Protein 1QDP (pdb70)

Nearest PDB structures (foldseek):
  1qdp-assembly1_A  TM=9.290E-01  e=1.728E-06  Atrax robustus
  2roo-assembly1_A  TM=6.015E-01  e=1.868E-02  unclassified
  1qdp-assembly1_A  TM=9.147E-01  e=1.220E-07  Atrax robustus
  1qdp-assembly1_A  TM=1.024E+00  e=1.536E-08  Atrax robustus
  1vtx-assembly1_A  TM=6.950E-01  e=7.590E-05  Hadronyche versuta

GO terms:
  GO:0005576 extracellular region (C, EXP)

Sequence (42 aa):
CAKKRNWCGKNEDCCCPMKCIYAWYNQQGSCQTTITGLFKKCCAKKRNWCGKNEDCCCPMKCIYAWYNQQGSCQTTITGLFKKCCAKKRNWCGKNEDCCCPMKCIYAWYNQQGSCQTTITGLFKKCCAKKRNWCGKNEDCCCPMKCIYAWYNQQGSCQTTITGLFKKCCAKKRNWCGKNEDCCCPMKCIYAWYNQQGSCQTTITGLFKKCCAKKRNWCGKNEDCCCPMKCIYAWYNQQGSCQTTITGLFKKCCAKKRNWCGKNEDCCCPMKCIYAWYNQQGSCQTTITGLFKKCCAKKRNWCGKNEDCCCPMKCIYAWYNQQGSCQTTITGLFKKCCAKKRNWCGKNEDCCCPMKCIYAWYNQQGSCQTTITGLFKKCCAKKRNWCGKNEDCCCPMKCIYAWYNQQGSCQTTITGLFKKCCAKKRNWCGKNEDCCCPMKCIYAWYNQQGSCQTTITGLFKKCCAKKRNWCGKNEDCCCPMKCIYAWYNQQGSCQTTITGLFKKCCAKKRNWCGKNEDCCCPMKCIYAWYNQQGSCQTTITGLFKKCCAKKRNWCGKNEDCCCPMKCIYAWYNQQGSCQTTITGLFKKCCAKKRNWCGKNEDCCCPMKCIYAWYNQQGSCQTTITGLFKKCCAKKRNWCGKNEDCCCPMKCIYAWYNQQGSCQTTITGLFKKCCAKKRNWCGKNEDCCCPMKCIYAWYNQQGSCQTTITGLFKKCCAKKRNWCGKNEDCCCPMKCIYAWYNQQGSCQTTITGLFKKCCAKKRNWCGKNEDCCCPMKCIYAWYNQQGSCQTTITGLFKKCCAKKRNWCGKNEDCCCPMKCIYAWYNQQGSCQTTITGLFKKC

Organism: Atrax robustus (NCBI:txid6903)

InterPro domains:
  IPR008017 Delta-hexatoxin [PF05353] (1-42)
  IPR008017 Delta-hexatoxin [PS60018] (1-42)

Radius of gyration: 9.3 Å; Cα contacts (8 Å, |Δi|>4): 98; chains: 1; bounding box: 28×18×14 Å

Secondary structure (DSSP, 8-state):
---TTS--SSTTS--SS-EEE--SS-S--EEES-SSTTTS--

CATH classification: 4.10.40.10

Foldseek 3Di:
DDDFPDADQALPDDDALFGFDDDVDDGGTTRDLDPPSPVDDD

Structure (mmCIF, N/CA/C/O backbone):
data_1QDP
#
_entry.id   1QDP
#
_cell.length_a   1.000
_cell.length_b   1.000
_cell.length_c   1.000
_cell.angle_alpha   90.00
_cell.angle_beta   90.00
_cell.angle_gamma   90.00
#
_symmetry.space_group_name_H-M   'P 1'
#
loop_
_atom_site.group_PDB
_atom_site.id
_atom_site.type_symbol
_atom_site.label_atom_id
_atom_site.label_alt_id
_atom_site.label_comp_id
_atom_site.label_asym_id
_atom_site.label_entity_id
_atom_site.label_seq_id
_atom_site.pdbx_PDB_ins_code
_atom_site.Cartn_x
_atom_site.Cartn_y
_atom_site.Cartn_z
_atom_site.occupancy
_atom_site.B_iso_or_equiv
_atom_site.auth_seq_id
_atom_site.auth_comp_id
_atom_site.auth_asym_id
_atom_site.auth_atom_id
_atom_site.pdbx_PDB_model_num
ATOM 1 N N . CYS A 1 1 ? 1.283 0.037 0.494 1.00 0.00 1 CYS A N 1
ATOM 2 C CA . CYS A 1 1 ? 1.998 -0.389 -0.735 1.00 0.00 1 CYS A CA 1
ATOM 3 C C . CYS A 1 1 ? 1.009 -0.783 -1.830 1.00 0.00 1 CYS A C 1
ATOM 4 O O . CYS A 1 1 ? 0.543 -1.904 -1.891 1.00 0.00 1 CYS A O 1
ATOM 13 N N . ALA A 1 2 ? 0.710 0.170 -2.667 1.00 0.00 2 ALA A N 1
ATOM 14 C CA . ALA A 1 2 ? -0.233 -0.048 -3.799 1.00 0.00 2 ALA A CA 1
ATOM 15 C C . ALA A 1 2 ? 0.546 0.362 -5.050 1.00 0.00 2 ALA A C 1
ATOM 16 O O . ALA A 1 2 ? 1.630 0.909 -4.938 1.00 0.00 2 ALA A O 1
ATOM 23 N N . LYS A 1 3 ? -0.026 0.093 -6.194 1.00 0.00 3 LYS A N 1
ATOM 24 C CA . LYS A 1 3 ? 0.638 0.446 -7.479 1.00 0.00 3 LYS A CA 1
ATOM 25 C C . LYS A 1 3 ? -0.264 1.393 -8.274 1.00 0.00 3 LYS A C 1
ATOM 26 O O . LYS A 1 3 ? -1.478 1.357 -8.183 1.00 0.00 3 LYS A O 1
ATOM 45 N N . LYS A 1 4 ? 0.404 2.207 -9.043 1.00 0.00 4 LYS A N 1
ATOM 46 C CA . LYS A 1 4 ? -0.276 3.215 -9.904 1.00 0.00 4 LYS A CA 1
ATOM 47 C C . LYS A 1 4 ? -1.301 2.452 -10.768 1.00 0.00 4 LYS A C 1
ATOM 48 O O . LYS A 1 4 ? -0.888 1.569 -11.503 1.00 0.00 4 LYS A O 1
ATOM 67 N N . ARG A 1 5 ? -2.559 2.820 -10.648 1.00 0.00 5 ARG A N 1
ATOM 68 C CA . ARG A 1 5 ? -3.748 2.224 -11.380 1.00 0.00 5 ARG A CA 1
ATOM 69 C C . ARG A 1 5 ? -4.856 2.083 -10.334 1.00 0.00 5 ARG A C 1
ATOM 70 O O . ARG A 1 5 ? -5.981 2.463 -10.588 1.00 0.00 5 ARG A O 1
ATOM 91 N N . ASN A 1 6 ? -4.527 1.551 -9.188 1.00 0.00 6 ASN A N 1
ATOM 92 C CA . ASN A 1 6 ? -5.565 1.400 -8.105 1.00 0.00 6 ASN A CA 1
ATOM 93 C C . ASN A 1 6 ? -5.142 2.586 -7.293 1.00 0.00 6 ASN A C 1
ATOM 94 O O . ASN A 1 6 ? -3.970 2.744 -7.006 1.00 0.00 6 ASN A O 1
ATOM 105 N N . TRP A 1 7 ? -6.092 3.400 -6.932 1.00 0.00 7 TRP A N 1
ATOM 106 C CA . TRP A 1 7 ? -5.668 4.567 -6.149 1.00 0.00 7 TRP A CA 1
ATOM 107 C C . TRP A 1 7 ? -5.623 4.300 -4.664 1.00 0.00 7 TRP A C 1
ATOM 108 O O . TRP A 1 7 ? -5.971 3.246 -4.170 1.00 0.00 7 TRP A O 1
ATOM 129 N N . CYS A 1 8 ? -5.180 5.329 -4.022 1.00 0.00 8 CYS A N 1
ATOM 130 C CA . CYS A 1 8 ? -5.022 5.351 -2.551 1.00 0.00 8 CYS A CA 1
ATOM 131 C C . CYS A 1 8 ? -6.007 6.318 -1.892 1.00 0.00 8 CYS A C 1
ATOM 132 O O . CYS A 1 8 ? -6.297 6.210 -0.718 1.00 0.00 8 CYS A O 1
ATOM 139 N N . GLY A 1 9 ? -6.493 7.260 -2.653 1.00 0.00 9 GLY A N 1
ATOM 140 C CA . GLY A 1 9 ? -7.459 8.252 -2.097 1.00 0.00 9 GLY A CA 1
ATOM 141 C C . GLY A 1 9 ? -6.564 9.385 -1.595 1.00 0.00 9 GLY A C 1
ATOM 142 O O . GLY A 1 9 ? -6.656 10.534 -1.985 1.00 0.00 9 GLY A O 1
ATOM 146 N N . LYS A 1 10 ? -5.705 8.973 -0.712 1.00 0.00 10 LYS A N 1
ATOM 147 C CA . LYS A 1 10 ? -4.713 9.860 -0.056 1.00 0.00 10 LYS A CA 1
ATOM 148 C C . LYS A 1 10 ? -3.397 9.119 -0.035 1.00 0.00 10 LYS A C 1
ATOM 149 O O . LYS A 1 10 ? -3.353 7.916 -0.173 1.00 0.00 10 LYS A O 1
ATOM 168 N N . ASN A 1 11 ? -2.353 9.860 0.166 1.00 0.00 11 ASN A N 1
ATOM 169 C CA . ASN A 1 11 ? -0.989 9.254 0.205 1.00 0.00 11 ASN A CA 1
ATOM 170 C C . ASN A 1 11 ? -0.721 8.456 1.495 1.00 0.00 11 ASN A C 1
ATOM 171 O O . ASN A 1 11 ? 0.319 8.634 2.109 1.00 0.00 11 ASN A O 1
ATOM 182 N N . GLU A 1 12 ? -1.652 7.612 1.865 1.00 0.00 12 GLU A N 1
ATOM 183 C CA . GLU A 1 12 ? -1.430 6.804 3.105 1.00 0.00 12 GLU A CA 1
ATOM 184 C C . GLU A 1 12 ? -0.989 5.386 2.760 1.00 0.00 12 GLU A C 1
ATOM 185 O O . GLU A 1 12 ? -0.048 4.919 3.367 1.00 0.00 12 GLU A O 1
ATOM 197 N N . ASP A 1 13 ? -1.635 4.723 1.831 1.00 0.00 13 ASP A N 1
ATOM 198 C CA . ASP A 1 13 ? -1.196 3.320 1.498 1.00 0.00 13 ASP A CA 1
ATOM 199 C C . ASP A 1 13 ? -0.638 3.069 0.074 1.00 0.00 13 ASP A C 1
ATOM 200 O O . ASP A 1 13 ? -1.245 2.420 -0.758 1.00 0.00 13 ASP A O 1
ATOM 209 N N . CYS A 1 14 ? 0.527 3.591 -0.195 1.00 0.00 14 CYS A N 1
ATOM 210 C CA . CYS A 1 14 ? 1.152 3.390 -1.544 1.00 0.00 14 CYS A CA 1
ATOM 211 C C . CYS A 1 14 ? 2.499 2.715 -1.356 1.00 0.00 14 CYS A C 1
ATOM 212 O O . CYS A 1 14 ? 3.036 2.668 -0.266 1.00 0.00 14 CYS A O 1
ATOM 219 N N . CYS A 1 15 ? 3.003 2.184 -2.438 1.00 0.00 15 CYS A N 1
ATOM 220 C CA . CYS A 1 15 ? 4.323 1.490 -2.405 1.00 0.00 15 CYS A CA 1
ATOM 221 C C . CYS A 1 15 ? 5.238 2.531 -3.037 1.00 0.00 15 CYS A C 1
ATOM 222 O O . CYS A 1 15 ? 5.445 2.550 -4.234 1.00 0.00 15 CYS A O 1
ATOM 229 N N . CYS A 1 16 ? 5.739 3.363 -2.162 1.00 0.00 16 CYS A N 1
ATOM 230 C CA . CYS A 1 16 ? 6.653 4.480 -2.544 1.00 0.00 16 CYS A CA 1
ATOM 231 C C . CYS A 1 16 ? 7.702 4.206 -3.639 1.00 0.00 16 CYS A C 1
ATOM 232 O O . CYS A 1 16 ? 8.092 3.086 -3.886 1.00 0.00 16 CYS A O 1
ATOM 239 N N . PRO A 1 17 ? 8.132 5.268 -4.281 1.00 0.00 17 PRO A N 1
ATOM 240 C CA . PRO A 1 17 ? 7.771 6.689 -4.035 1.00 0.00 17 PRO A CA 1
ATOM 241 C C . PRO A 1 17 ? 6.640 7.190 -4.939 1.00 0.00 17 PRO A C 1
ATOM 242 O O . PRO A 1 17 ? 6.829 7.578 -6.070 1.00 0.00 17 PRO A O 1
ATOM 253 N N . MET A 1 18 ? 5.474 7.145 -4.372 1.00 0.00 18 MET A N 1
ATOM 254 C CA . MET A 1 18 ? 4.223 7.575 -5.037 1.00 0.00 18 MET A CA 1
ATOM 255 C C . MET A 1 18 ? 3.457 8.363 -4.007 1.00 0.00 18 MET A C 1
ATOM 256 O O . MET A 1 18 ? 3.577 8.105 -2.823 1.00 0.00 18 MET A O 1
ATOM 270 N N . LYS A 1 19 ? 2.700 9.282 -4.513 1.00 0.00 19 LYS A N 1
ATOM 271 C CA . LYS A 1 19 ? 1.867 10.137 -3.598 1.00 0.00 19 LYS A CA 1
ATOM 272 C C . LYS A 1 19 ? 0.444 9.968 -4.163 1.00 0.00 19 LYS A C 1
ATOM 273 O O . LYS A 1 19 ? 0.341 9.613 -5.329 1.00 0.00 19 LYS A O 1
ATOM 292 N N . CYS A 1 20 ? -0.621 10.188 -3.422 1.00 0.00 20 CYS A N 1
ATOM 293 C CA 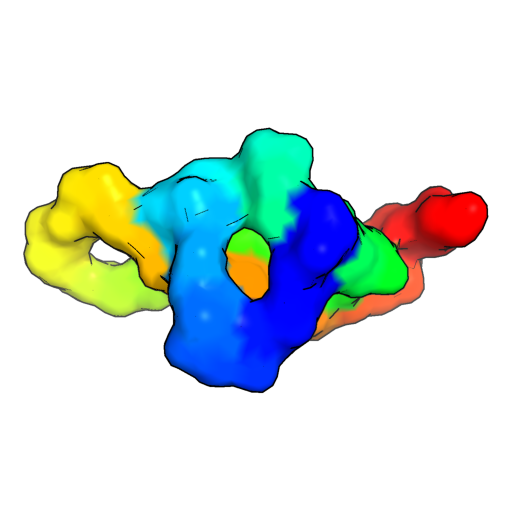. CYS A 1 20 ? -1.922 9.992 -4.104 1.00 0.00 20 CYS A CA 1
ATOM 294 C C . CYS A 1 20 ? -2.152 11.308 -4.856 1.00 0.00 20 CYS A C 1
ATOM 295 O O . CYS A 1 20 ? -1.766 12.364 -4.382 1.00 0.00 20 CYS A O 1
ATOM 302 N N . ILE A 1 21 ? -2.774 11.178 -5.990 1.00 0.00 21 ILE A N 1
ATOM 303 C CA . ILE A 1 21 ? -3.079 12.316 -6.890 1.00 0.00 21 ILE A CA 1
ATOM 304 C C . ILE A 1 21 ? -4.495 12.672 -7.050 1.00 0.00 21 ILE A C 1
ATOM 305 O O . ILE A 1 21 ? -5.361 11.906 -6.717 1.00 0.00 21 ILE A O 1
ATOM 321 N N . TYR A 1 22 ? -4.647 13.852 -7.582 1.00 0.00 22 TYR A N 1
ATOM 322 C CA . TYR A 1 22 ? -5.981 14.438 -7.809 1.00 0.00 22 TYR A CA 1
ATOM 323 C C . TYR A 1 22 ? -6.218 14.996 -9.211 1.00 0.00 22 TYR A C 1
ATOM 324 O O . TYR A 1 22 ? -5.306 15.197 -9.990 1.00 0.00 22 TYR A O 1
ATOM 342 N N . ALA A 1 23 ? -7.482 15.221 -9.447 1.00 0.00 23 ALA A N 1
ATOM 343 C CA . ALA A 1 23 ? -7.973 15.769 -10.741 1.00 0.00 23 ALA A CA 1
ATOM 344 C C . ALA A 1 23 ? -8.849 16.983 -10.385 1.00 0.00 23 ALA A C 1
ATOM 345 O O . ALA A 1 23 ? -8.318 18.039 -10.119 1.00 0.00 23 ALA A O 1
ATOM 352 N N . TRP A 1 24 ? -10.153 16.831 -10.378 1.00 0.00 24 TRP A N 1
ATOM 353 C CA . TRP A 1 24 ? -11.040 17.996 -10.032 1.00 0.00 24 TRP A CA 1
ATOM 354 C C . TRP A 1 24 ? -12.116 17.626 -8.981 1.00 0.00 24 TRP A C 1
ATOM 355 O O . TRP A 1 24 ? -12.220 18.277 -7.961 1.00 0.00 24 TRP A O 1
ATOM 376 N N . TYR A 1 25 ? -12.883 16.604 -9.265 1.00 0.00 25 TYR A N 1
ATOM 377 C CA . TYR A 1 25 ? -13.971 16.124 -8.348 1.00 0.00 25 TYR A CA 1
ATOM 378 C C . TYR A 1 25 ? -13.566 15.983 -6.867 1.00 0.00 25 TYR A C 1
ATOM 379 O O . TYR A 1 25 ? -14.371 16.235 -5.993 1.00 0.00 25 TYR A O 1
ATOM 397 N N . ASN A 1 26 ? -12.339 15.577 -6.637 1.00 0.00 26 ASN A N 1
ATOM 398 C CA . ASN A 1 26 ? -11.799 15.388 -5.239 1.00 0.00 26 ASN A CA 1
ATOM 399 C C . ASN A 1 26 ? -12.539 14.247 -4.518 1.00 0.00 26 ASN A C 1
ATOM 400 O O . ASN A 1 26 ? -13.365 13.597 -5.126 1.00 0.00 26 ASN A O 1
ATOM 411 N N . GLN A 1 27 ? -12.203 14.032 -3.266 1.00 0.00 27 GLN A N 1
ATOM 412 C CA . GLN A 1 27 ? -12.793 12.970 -2.356 1.00 0.00 27 GLN A CA 1
ATOM 413 C C . GLN A 1 27 ? -11.825 11.787 -2.368 1.00 0.00 27 GLN A C 1
ATOM 414 O O . GLN A 1 27 ? -11.497 11.202 -1.351 1.00 0.00 27 GLN A O 1
ATOM 428 N N . GLN A 1 28 ? -11.409 11.476 -3.565 1.00 0.00 28 GLN A N 1
ATOM 429 C CA . GLN A 1 28 ? -10.455 10.354 -3.789 1.00 0.00 28 GLN A CA 1
ATOM 430 C C . GLN A 1 28 ? -9.234 10.886 -4.533 1.00 0.00 28 GLN A C 1
ATOM 431 O O . GLN A 1 28 ? -9.179 12.057 -4.860 1.00 0.00 28 GLN A O 1
ATOM 445 N N . GLY A 1 29 ? -8.297 10.009 -4.776 1.00 0.00 29 GLY A N 1
ATOM 446 C CA . GLY A 1 29 ? -7.048 10.398 -5.487 1.00 0.00 29 GLY A CA 1
ATOM 447 C C . GLY A 1 29 ? -6.466 9.246 -6.305 1.00 0.00 29 GLY A C 1
ATOM 448 O O . GLY A 1 29 ? -7.194 8.344 -6.633 1.00 0.00 29 GLY A O 1
ATOM 452 N N . SER A 1 30 ? -5.199 9.285 -6.646 1.00 0.00 30 SER A N 1
ATOM 453 C CA . SER A 1 30 ? -4.552 8.168 -7.448 1.00 0.00 30 SER A CA 1
ATOM 454 C C . SER A 1 30 ? -3.101 7.897 -7.061 1.00 0.00 30 SER A C 1
ATOM 455 O O . SER A 1 30 ? -2.370 8.836 -6.860 1.00 0.00 30 SER A O 1
ATOM 463 N N . CYS A 1 31 ? -2.638 6.677 -6.986 1.00 0.00 31 CYS A N 1
ATOM 464 C CA . CYS A 1 31 ? -1.205 6.521 -6.591 1.00 0.00 31 CYS A CA 1
ATOM 465 C C . CYS A 1 31 ? -0.413 6.928 -7.840 1.00 0.00 31 CYS A C 1
ATOM 466 O O . CYS A 1 31 ? -0.524 6.268 -8.856 1.00 0.00 31 CYS A O 1
ATOM 473 N N . GLN A 1 32 ? 0.340 7.999 -7.745 1.00 0.00 32 GLN A N 1
ATOM 474 C CA . GLN A 1 32 ? 1.150 8.467 -8.913 1.00 0.00 32 GLN A CA 1
ATOM 475 C C . GLN A 1 32 ? 2.538 8.790 -8.448 1.00 0.00 32 GLN A C 1
ATOM 476 O O . GLN A 1 32 ? 2.747 9.281 -7.350 1.00 0.00 32 GLN A O 1
ATOM 490 N N . THR A 1 33 ? 3.471 8.516 -9.314 1.00 0.00 33 THR A N 1
ATOM 491 C CA . THR A 1 33 ? 4.871 8.786 -8.943 1.00 0.00 33 THR A CA 1
ATOM 492 C C . THR A 1 33 ? 5.211 10.248 -9.097 1.00 0.00 33 THR A C 1
ATOM 493 O O . THR A 1 33 ? 6.070 10.617 -9.878 1.00 0.00 33 THR A O 1
ATOM 504 N N . THR A 1 34 ? 4.534 11.088 -8.376 1.00 0.00 34 THR A N 1
ATOM 505 C CA . THR A 1 34 ? 4.903 12.511 -8.551 1.00 0.00 34 THR A CA 1
ATOM 506 C C . THR A 1 34 ? 4.779 13.329 -7.310 1.00 0.00 34 THR A C 1
ATOM 507 O O . THR A 1 34 ? 4.410 12.796 -6.287 1.00 0.00 34 THR A O 1
ATOM 518 N N . ILE A 1 35 ? 5.124 14.576 -7.491 1.00 0.00 35 ILE A N 1
ATOM 519 C CA . ILE A 1 35 ? 5.142 15.688 -6.492 1.00 0.00 35 ILE A CA 1
ATOM 520 C C . ILE A 1 35 ? 6.400 15.400 -5.652 1.00 0.00 35 ILE A C 1
ATOM 521 O O . ILE A 1 35 ? 7.299 16.206 -5.524 1.00 0.00 35 ILE A O 1
ATOM 537 N N . THR A 1 36 ? 6.382 14.216 -5.116 1.00 0.00 36 THR A N 1
ATOM 538 C CA . THR A 1 36 ? 7.468 13.667 -4.258 1.00 0.00 36 THR A CA 1
ATOM 539 C C . THR A 1 36 ? 7.686 12.214 -4.647 1.00 0.00 36 THR A C 1
ATOM 540 O O . THR A 1 36 ? 8.502 11.543 -4.050 1.00 0.00 36 THR A O 1
ATOM 551 N N . GLY A 1 37 ? 6.992 11.729 -5.643 1.00 0.00 37 GLY A N 1
ATOM 552 C CA . GLY A 1 37 ? 7.199 10.303 -6.018 1.00 0.00 37 GLY A CA 1
ATOM 553 C C . GLY A 1 37 ? 8.406 10.102 -6.896 1.00 0.00 37 GLY A C 1
ATOM 554 O O . GLY A 1 37 ? 8.347 9.502 -7.949 1.00 0.00 37 GLY A O 1
ATOM 558 N N . LEU A 1 38 ? 9.491 10.625 -6.414 1.00 0.00 38 LEU A N 1
ATOM 559 C CA . LEU A 1 38 ? 10.762 10.516 -7.158 1.00 0.00 38 LEU A CA 1
ATOM 560 C C . LEU A 1 38 ? 11.889 10.714 -6.161 1.00 0.00 38 LEU A C 1
ATOM 561 O O . LEU A 1 38 ? 12.723 9.850 -5.985 1.00 0.00 38 LEU A O 1
ATOM 577 N N . PHE A 1 39 ? 11.894 11.843 -5.504 1.00 0.00 39 PHE A N 1
ATOM 578 C CA . PHE A 1 39 ? 12.982 12.105 -4.511 1.00 0.00 39 PHE A CA 1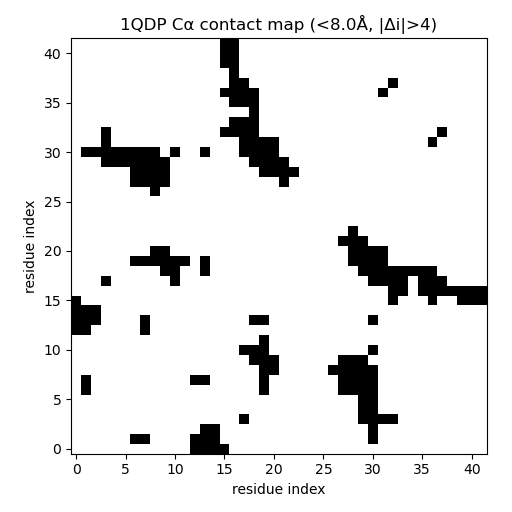
ATOM 579 C C . PHE A 1 39 ? 12.547 11.795 -3.074 1.00 0.00 39 PHE A C 1
ATOM 580 O O . PHE A 1 39 ? 13.105 12.303 -2.123 1.00 0.00 39 PHE A O 1
ATOM 597 N N . LYS A 1 40 ? 11.563 10.947 -2.948 1.00 0.00 40 LYS A N 1
ATOM 598 C CA . LYS A 1 40 ? 11.056 10.561 -1.592 1.00 0.00 40 LYS A CA 1
ATOM 599 C C . LYS A 1 40 ? 11.599 9.141 -1.483 1.00 0.00 40 LYS A C 1
ATOM 600 O O . LYS A 1 40 ? 10.884 8.159 -1.432 1.00 0.00 40 LYS A O 1
ATOM 619 N N . LYS A 1 41 ? 12.909 9.112 -1.468 1.00 0.00 41 LYS A N 1
ATOM 620 C CA . LYS A 1 41 ? 13.667 7.830 -1.365 1.00 0.00 41 LYS A CA 1
ATOM 621 C C . LYS A 1 41 ? 13.010 6.950 -0.320 1.00 0.00 41 LYS A C 1
ATOM 622 O O . LYS A 1 41 ? 12.820 7.398 0.794 1.00 0.00 41 LYS A O 1
ATOM 641 N N . CYS A 1 42 ? 12.666 5.748 -0.667 1.00 0.00 42 CYS A N 1
ATOM 642 C CA . CYS A 1 42 ? 12.022 4.841 0.311 1.00 0.00 42 CYS A CA 1
ATOM 643 C C . CYS A 1 42 ? 12.907 3.591 0.240 1.00 0.00 42 CYS A C 1
ATOM 644 O O . CYS A 1 42 ? 13.214 3.101 1.308 1.00 0.00 42 CYS A O 1
ATOM 652 N N . CYS A 1 1 ? 1.301 -0.758 0.022 1.00 0.00 1 CYS A N 2
ATOM 653 C CA . CYS A 1 1 ? 1.942 -0.767 -1.328 1.00 0.00 1 CYS A CA 2
ATOM 654 C C . CYS A 1 1 ? 0.853 -0.900 -2.408 1.00 0.00 1 CYS A C 2
ATOM 655 O O . CYS A 1 1 ? 0.290 -1.962 -2.598 1.00 0.00 1 CYS A O 2
ATOM 664 N N . ALA A 1 2 ? 0.600 0.190 -3.078 1.00 0.00 2 ALA A N 2
ATOM 665 C CA . ALA A 1 2 ? -0.425 0.236 -4.164 1.00 0.00 2 ALA A CA 2
ATOM 666 C C . ALA A 1 2 ? 0.439 0.353 -5.427 1.00 0.00 2 ALA A C 2
ATOM 667 O O . ALA A 1 2 ? 1.510 0.924 -5.359 1.00 0.00 2 ALA A O 2
ATOM 674 N N . LYS A 1 3 ? -0.025 -0.159 -6.543 1.00 0.00 3 LYS A N 2
ATOM 675 C CA . LYS A 1 3 ? 0.789 -0.092 -7.811 1.00 0.00 3 LYS A CA 2
ATOM 676 C C . LYS A 1 3 ? 0.063 0.693 -8.919 1.00 0.00 3 LYS A C 2
ATOM 677 O O . LYS A 1 3 ? 0.007 0.299 -10.073 1.00 0.00 3 LYS A O 2
ATOM 696 N N . LYS A 1 4 ? -0.456 1.806 -8.477 1.00 0.00 4 LYS A N 2
ATOM 697 C CA . LYS A 1 4 ? -1.217 2.740 -9.367 1.00 0.00 4 LYS A CA 2
ATOM 698 C C . LYS A 1 4 ? -2.501 1.981 -9.826 1.00 0.00 4 LYS A C 2
ATOM 699 O O . LYS A 1 4 ? -2.696 0.852 -9.416 1.00 0.00 4 LYS A O 2
ATOM 718 N N . ARG A 1 5 ? -3.325 2.600 -10.645 1.00 0.00 5 ARG A N 2
ATOM 719 C CA . ARG A 1 5 ? -4.618 2.025 -11.193 1.00 0.00 5 ARG A CA 2
ATOM 720 C C . ARG A 1 5 ? -5.619 2.021 -10.047 1.00 0.00 5 ARG A C 2
ATOM 721 O O . ARG A 1 5 ? -6.661 2.637 -10.136 1.00 0.00 5 ARG A O 2
ATOM 742 N N . ASN A 1 6 ? -5.275 1.333 -9.003 1.00 0.00 6 ASN A N 2
ATOM 743 C CA . ASN A 1 6 ? -6.151 1.258 -7.798 1.00 0.00 6 ASN A CA 2
ATOM 744 C C . ASN A 1 6 ? -5.397 2.312 -6.993 1.00 0.00 6 ASN A C 2
ATOM 745 O O . ASN A 1 6 ? -4.220 2.539 -7.245 1.00 0.00 6 ASN A O 2
ATOM 756 N N . TRP A 1 7 ? -6.049 2.924 -6.053 1.00 0.00 7 TRP A N 2
ATOM 757 C CA . TRP A 1 7 ? -5.308 3.949 -5.298 1.00 0.00 7 TRP A CA 2
ATOM 758 C C . TRP A 1 7 ? -5.031 3.740 -3.837 1.00 0.00 7 TRP A C 2
ATOM 759 O O . TRP A 1 7 ? -5.403 2.782 -3.195 1.00 0.00 7 TRP A O 2
ATOM 780 N N . CYS A 1 8 ? -4.354 4.764 -3.426 1.00 0.00 8 CYS A N 2
ATOM 781 C CA . CYS A 1 8 ? -3.885 4.937 -2.031 1.00 0.00 8 CYS A CA 2
ATOM 782 C C . CYS A 1 8 ? -5.096 5.520 -1.310 1.00 0.00 8 CYS A C 2
ATOM 783 O O . CYS A 1 8 ? -5.517 5.119 -0.244 1.00 0.00 8 CYS A O 2
ATOM 790 N N . GLY A 1 9 ? -5.616 6.513 -1.974 1.00 0.00 9 GLY A N 2
ATOM 791 C CA . GLY A 1 9 ? -6.814 7.272 -1.504 1.00 0.00 9 GLY A CA 2
ATOM 792 C C . GLY A 1 9 ? -6.273 8.642 -1.152 1.00 0.00 9 GLY A C 2
ATOM 793 O O . GLY A 1 9 ? -6.825 9.667 -1.499 1.00 0.00 9 GLY A O 2
ATOM 797 N N . LYS A 1 10 ? -5.200 8.523 -0.427 1.00 0.00 10 LYS A N 2
ATOM 798 C CA . LYS A 1 10 ? -4.369 9.619 0.109 1.00 0.00 10 LYS A CA 2
ATOM 799 C C . LYS A 1 10 ? -3.069 8.914 0.401 1.00 0.00 10 LYS A C 2
ATOM 800 O O . LYS A 1 10 ? -3.056 7.704 0.504 1.00 0.00 10 LYS A O 2
ATOM 819 N N . ASN A 1 11 ? -2.040 9.702 0.524 1.00 0.00 11 ASN A N 2
ATOM 820 C CA . ASN A 1 11 ? -0.665 9.192 0.814 1.00 0.00 11 ASN A CA 2
ATOM 821 C C . ASN A 1 11 ? -0.591 7.841 1.556 1.00 0.00 11 ASN A C 2
ATOM 822 O O . ASN A 1 11 ? 0.327 7.088 1.314 1.00 0.00 11 ASN A O 2
ATOM 833 N N . GLU A 1 12 ? -1.531 7.582 2.423 1.00 0.00 12 GLU A N 2
ATOM 834 C CA . GLU A 1 12 ? -1.584 6.310 3.215 1.00 0.00 12 GLU A CA 2
ATOM 835 C C . GLU A 1 12 ? -0.952 5.031 2.629 1.00 0.00 12 GLU A C 2
ATOM 836 O O . GLU A 1 12 ? -0.050 4.491 3.245 1.00 0.00 12 GLU A O 2
ATOM 848 N N . ASP A 1 13 ? -1.414 4.560 1.490 1.00 0.00 13 ASP A N 2
ATOM 849 C CA . ASP A 1 13 ? -0.788 3.305 0.932 1.00 0.00 13 ASP A CA 2
ATOM 850 C C . ASP A 1 13 ? -0.362 3.295 -0.541 1.00 0.00 13 ASP A C 2
ATOM 851 O O . ASP A 1 13 ? -1.164 3.315 -1.453 1.00 0.00 13 ASP A O 2
ATOM 860 N N . CYS A 1 14 ? 0.928 3.263 -0.706 1.00 0.00 14 CYS A N 2
ATOM 861 C CA . CYS A 1 14 ? 1.536 3.231 -2.051 1.00 0.00 14 CYS A CA 2
ATOM 862 C C . CYS A 1 14 ? 2.812 2.431 -1.991 1.00 0.00 14 CYS A C 2
ATOM 863 O O . CYS A 1 14 ? 3.430 2.297 -0.953 1.00 0.00 14 CYS A O 2
ATOM 870 N N . CYS A 1 15 ? 3.157 1.907 -3.134 1.00 0.00 15 CYS A N 2
ATOM 871 C CA . CYS A 1 15 ? 4.395 1.083 -3.264 1.00 0.00 15 CYS A CA 2
ATOM 872 C C . CYS A 1 15 ? 5.314 2.143 -3.848 1.00 0.00 15 CYS A C 2
ATOM 873 O O . CYS A 1 15 ? 5.498 2.235 -5.048 1.00 0.00 15 CYS A O 2
ATOM 880 N N . CYS A 1 16 ? 5.834 2.909 -2.927 1.00 0.00 16 CYS A N 2
ATOM 881 C CA . CYS A 1 16 ? 6.751 4.022 -3.278 1.00 0.00 16 CYS A CA 2
ATOM 882 C C . CYS A 1 16 ? 7.770 3.823 -4.407 1.00 0.00 16 CYS A C 2
ATOM 883 O O . CYS A 1 16 ? 8.182 2.729 -4.729 1.00 0.00 16 CYS A O 2
ATOM 890 N N . PRO A 1 17 ? 8.156 4.936 -4.993 1.00 0.00 17 PRO A N 2
ATOM 891 C CA . PRO A 1 17 ? 7.775 6.341 -4.633 1.00 0.00 17 PRO A CA 2
ATOM 892 C C . PRO A 1 17 ? 6.494 6.869 -5.291 1.00 0.00 17 PRO A C 2
ATOM 893 O O . PRO A 1 17 ? 6.489 7.374 -6.392 1.00 0.00 17 PRO A O 2
ATOM 904 N N . MET A 1 18 ? 5.420 6.748 -4.575 1.00 0.00 18 MET A N 2
ATOM 905 C CA . MET A 1 18 ? 4.124 7.213 -5.103 1.00 0.00 18 MET A CA 2
ATOM 906 C C . MET A 1 18 ? 3.524 8.132 -4.072 1.00 0.00 18 MET A C 2
ATOM 907 O O . MET A 1 18 ? 3.703 7.911 -2.889 1.00 0.00 18 MET A O 2
ATOM 921 N N . LYS A 1 19 ? 2.838 9.113 -4.560 1.00 0.00 19 LYS A N 2
ATOM 922 C CA . LYS A 1 19 ? 2.187 10.062 -3.602 1.00 0.00 19 LYS A CA 2
ATOM 923 C C . LYS A 1 19 ? 0.743 9.893 -4.049 1.00 0.00 19 LYS A C 2
ATOM 924 O O . LYS A 1 19 ? 0.526 9.439 -5.167 1.00 0.00 19 LYS A O 2
ATOM 943 N N . CYS A 1 20 ? -0.220 10.243 -3.237 1.00 0.00 20 CYS A N 2
ATOM 944 C CA . CYS A 1 20 ? -1.575 10.040 -3.772 1.00 0.00 20 CYS A CA 2
ATOM 945 C C . CYS A 1 20 ? -1.869 11.327 -4.558 1.00 0.00 20 CYS A C 2
ATOM 946 O O . CYS A 1 20 ? -1.707 12.413 -4.028 1.00 0.00 20 CYS A O 2
ATOM 953 N N . ILE A 1 21 ? -2.269 11.191 -5.793 1.00 0.00 21 ILE A N 2
ATOM 954 C CA . ILE A 1 21 ? -2.574 12.376 -6.642 1.00 0.00 21 ILE A CA 2
ATOM 955 C C . ILE A 1 21 ? -4.080 12.578 -6.587 1.00 0.00 21 ILE A C 2
ATOM 956 O O . ILE A 1 21 ? -4.820 11.758 -6.082 1.00 0.00 21 ILE A O 2
ATOM 972 N N . TYR A 1 22 ? -4.487 13.689 -7.119 1.00 0.00 22 TYR A N 2
ATOM 973 C CA . TYR A 1 22 ? -5.926 14.028 -7.133 1.00 0.00 22 TYR A CA 2
ATOM 974 C C . TYR A 1 22 ? -6.433 14.452 -8.513 1.00 0.00 22 TYR A C 2
ATOM 975 O O . TYR A 1 22 ? -7.289 13.784 -9.054 1.00 0.00 22 TYR A O 2
ATOM 993 N N . ALA A 1 23 ? -5.883 15.534 -9.009 1.00 0.00 23 ALA A N 2
ATOM 994 C CA . ALA A 1 23 ? -6.194 16.168 -10.339 1.00 0.00 23 ALA A CA 2
ATOM 995 C C . ALA A 1 23 ? -6.930 17.425 -9.877 1.00 0.00 23 ALA A C 2
ATOM 996 O O . ALA A 1 23 ? -6.477 18.064 -8.950 1.00 0.00 23 ALA A O 2
ATOM 1003 N N . TRP A 1 24 ? -8.021 17.740 -10.516 1.00 0.00 24 TRP A N 2
ATOM 1004 C CA . TRP A 1 24 ? -8.819 18.944 -10.138 1.00 0.00 24 TRP A CA 2
ATOM 1005 C C . TRP A 1 24 ? -10.009 18.440 -9.299 1.00 0.00 24 TRP A C 2
ATOM 1006 O O . TRP A 1 24 ? -10.527 19.154 -8.463 1.00 0.00 24 TRP A O 2
ATOM 1027 N N . TYR A 1 25 ? -10.398 17.221 -9.582 1.00 0.00 25 TYR A N 2
ATOM 1028 C CA . TYR A 1 25 ? -11.534 16.538 -8.883 1.00 0.00 25 TYR A CA 2
ATOM 1029 C C . TYR A 1 25 ? -11.504 16.717 -7.356 1.00 0.00 25 TYR A C 2
ATOM 1030 O O . TYR A 1 25 ? -10.505 17.072 -6.765 1.00 0.00 25 TYR A O 2
ATOM 1048 N N . ASN A 1 26 ? -12.617 16.446 -6.736 1.00 0.00 26 ASN A N 2
ATOM 1049 C CA . ASN A 1 26 ? -12.728 16.578 -5.247 1.00 0.00 26 ASN A CA 2
ATOM 1050 C C . ASN A 1 26 ? -13.185 15.260 -4.615 1.00 0.00 26 ASN A C 2
ATOM 1051 O O . ASN A 1 26 ? -14.043 15.262 -3.755 1.00 0.00 26 ASN A O 2
ATOM 1062 N N . GLN A 1 27 ? -12.622 14.157 -5.039 1.00 0.00 27 GLN A N 2
ATOM 1063 C CA . GLN A 1 27 ? -13.055 12.862 -4.434 1.00 0.00 27 GLN A CA 2
ATOM 1064 C C . GLN A 1 27 ? -11.894 11.862 -4.484 1.00 0.00 27 GLN A C 2
ATOM 1065 O O . GLN A 1 27 ? -11.277 11.726 -5.521 1.00 0.00 27 GLN A O 2
ATOM 1079 N N . GLN A 1 28 ? -11.650 11.201 -3.379 1.00 0.00 28 GLN A N 2
ATOM 1080 C CA . GLN A 1 28 ? -10.544 10.180 -3.287 1.00 0.00 28 GLN A CA 2
ATOM 1081 C C . GLN A 1 28 ? -9.199 10.684 -3.853 1.00 0.00 28 GLN A C 2
ATOM 1082 O O . GLN A 1 28 ? -9.049 11.864 -4.090 1.00 0.00 28 GLN A O 2
ATOM 1096 N N . GLY A 1 29 ? -8.253 9.796 -4.036 1.00 0.00 29 GLY A N 2
ATOM 1097 C CA . GLY A 1 29 ? -6.914 10.210 -4.589 1.00 0.00 29 GLY A CA 2
ATOM 1098 C C . GLY A 1 29 ? -6.354 9.004 -5.321 1.00 0.00 29 GLY A C 2
ATOM 1099 O O . GLY A 1 29 ? -6.868 7.936 -5.072 1.00 0.00 29 GLY A O 2
ATOM 1103 N N . SER A 1 30 ? -5.366 9.141 -6.170 1.00 0.00 30 SER A N 2
ATOM 1104 C CA . SER A 1 30 ? -4.809 7.956 -6.891 1.00 0.00 30 SER A CA 2
ATOM 1105 C C . SER A 1 30 ? -3.378 7.763 -6.473 1.00 0.00 30 SER A C 2
ATOM 1106 O O . SER A 1 30 ? -2.837 8.655 -5.879 1.00 0.00 30 SER A O 2
ATOM 1114 N N . CYS A 1 31 ? -2.767 6.654 -6.776 1.00 0.00 31 CYS A N 2
ATOM 1115 C CA . CYS A 1 31 ? -1.345 6.440 -6.359 1.00 0.00 31 CYS A CA 2
ATOM 1116 C C . CYS A 1 31 ? -0.499 6.726 -7.593 1.00 0.00 31 CYS A C 2
ATOM 1117 O O . CYS A 1 31 ? -0.516 5.905 -8.494 1.00 0.00 31 CYS A O 2
ATOM 1124 N N . GLN A 1 32 ? 0.214 7.834 -7.662 1.00 0.00 32 GLN A N 2
ATOM 1125 C CA . GLN A 1 32 ? 1.022 8.052 -8.911 1.00 0.00 32 GLN A CA 2
ATOM 1126 C C . GLN A 1 32 ? 2.413 8.540 -8.573 1.00 0.00 32 GLN A C 2
ATOM 1127 O O . GLN A 1 32 ? 2.639 9.145 -7.537 1.00 0.00 32 GLN A O 2
ATOM 1141 N N . THR A 1 33 ? 3.327 8.290 -9.471 1.00 0.00 33 THR A N 2
ATOM 1142 C CA . THR A 1 33 ? 4.706 8.728 -9.199 1.00 0.00 33 THR A CA 2
ATOM 1143 C C . THR A 1 33 ? 4.970 10.181 -9.455 1.00 0.00 33 THR A C 2
ATOM 1144 O O . THR A 1 33 ? 5.840 10.558 -10.221 1.00 0.00 33 THR A O 2
ATOM 1155 N N . THR A 1 34 ? 4.205 11.004 -8.813 1.00 0.00 34 THR A N 2
ATOM 1156 C CA . THR A 1 34 ? 4.487 12.420 -9.062 1.00 0.00 34 THR A CA 2
ATOM 1157 C C . THR A 1 34 ? 4.088 13.276 -7.922 1.00 0.00 34 THR A C 2
ATOM 1158 O O . THR A 1 34 ? 3.522 12.772 -6.976 1.00 0.00 34 THR A O 2
ATOM 1169 N N . ILE A 1 35 ? 4.425 14.530 -8.083 1.00 0.00 35 ILE A N 2
ATOM 1170 C CA . ILE A 1 35 ? 4.182 15.646 -7.119 1.00 0.00 35 ILE A CA 2
ATOM 1171 C C . ILE A 1 35 ? 5.233 15.418 -6.013 1.00 0.00 35 ILE A C 2
ATOM 1172 O O . ILE A 1 35 ? 5.984 16.294 -5.641 1.00 0.00 35 ILE A O 2
ATOM 1188 N N . THR A 1 36 ? 5.249 14.220 -5.496 1.00 0.00 36 THR A N 2
ATOM 1189 C CA . THR A 1 36 ? 6.201 13.804 -4.424 1.00 0.00 36 THR A CA 2
ATOM 1190 C C . THR A 1 36 ? 6.474 12.314 -4.687 1.00 0.00 36 THR A C 2
ATOM 1191 O O . THR A 1 36 ? 6.589 11.513 -3.781 1.00 0.00 36 THR A O 2
ATOM 1202 N N . GLY A 1 37 ? 6.567 11.984 -5.950 1.00 0.00 37 GLY A N 2
ATOM 1203 C CA . GLY A 1 37 ? 6.830 10.563 -6.347 1.00 0.00 37 GLY A CA 2
ATOM 1204 C C . GLY A 1 37 ? 8.158 10.434 -7.055 1.00 0.00 37 GLY A C 2
ATOM 1205 O O . GLY A 1 37 ? 8.356 9.599 -7.913 1.00 0.00 37 GLY A O 2
ATOM 1209 N N . LEU A 1 38 ? 9.036 11.297 -6.650 1.00 0.00 38 LEU A N 2
ATOM 1210 C CA . LEU A 1 38 ? 10.397 11.304 -7.246 1.00 0.00 38 LEU A CA 2
ATOM 1211 C C . LEU A 1 38 ? 11.352 11.593 -6.095 1.00 0.00 38 LEU A C 2
ATOM 1212 O O . LEU A 1 38 ? 12.175 10.782 -5.722 1.00 0.00 38 LEU A O 2
ATOM 1228 N N . PHE A 1 39 ? 11.213 12.757 -5.522 1.00 0.00 39 PHE A N 2
ATOM 1229 C CA . PHE A 1 39 ? 12.096 13.150 -4.375 1.00 0.00 39 PHE A CA 2
ATOM 1230 C C . PHE A 1 39 ? 11.296 12.743 -3.128 1.00 0.00 39 PHE A C 2
ATOM 1231 O O . PHE A 1 39 ? 11.032 13.495 -2.214 1.00 0.00 39 PHE A O 2
ATOM 1248 N N . LYS A 1 40 ? 10.940 11.486 -3.151 1.00 0.00 40 LYS A N 2
ATOM 1249 C CA . LYS A 1 40 ? 10.143 10.894 -2.038 1.00 0.00 40 LYS A CA 2
ATOM 1250 C C . LYS A 1 40 ? 10.953 10.299 -0.887 1.00 0.00 40 LYS A C 2
ATOM 1251 O O . LYS A 1 40 ? 10.506 10.388 0.241 1.00 0.00 40 LYS A O 2
ATOM 1270 N N . LYS A 1 41 ? 12.083 9.713 -1.176 1.00 0.00 41 LYS A N 2
ATOM 1271 C CA . LYS A 1 41 ? 12.920 9.105 -0.087 1.00 0.00 41 LYS A CA 2
ATOM 1272 C C . LYS A 1 41 ? 12.076 8.107 0.748 1.00 0.00 41 LYS A C 2
ATOM 1273 O O . LYS A 1 41 ? 11.618 8.423 1.832 1.00 0.00 41 LYS A O 2
ATOM 1292 N N . CYS A 1 42 ? 11.890 6.941 0.189 1.00 0.00 42 CYS A N 2
ATOM 1293 C CA . CYS A 1 42 ? 11.113 5.838 0.832 1.00 0.00 42 CYS A CA 2
ATOM 1294 C C . CYS A 1 42 ? 12.133 4.692 0.802 1.00 0.00 42 CYS A C 2
ATOM 1295 O O . CYS A 1 42 ? 12.321 4.107 1.851 1.00 0.00 42 CYS A O 2
ATOM 1303 N N . CYS A 1 1 ? 0.600 0.052 -0.395 1.00 0.00 1 CYS A N 3
ATOM 1304 C CA . CYS A 1 1 ? 1.415 -0.192 -1.599 1.00 0.00 1 CYS A CA 3
ATOM 1305 C C . CYS A 1 1 ? 0.526 -0.323 -2.853 1.00 0.00 1 CYS A C 3
ATOM 1306 O O . CYS A 1 1 ? 0.366 -1.389 -3.426 1.00 0.00 1 CYS A O 3
ATOM 1315 N N . ALA A 1 2 ? -0.036 0.769 -3.295 1.00 0.00 2 ALA A N 3
ATOM 1316 C CA . ALA A 1 2 ? -0.905 0.683 -4.509 1.00 0.00 2 ALA A CA 3
ATOM 1317 C C . ALA A 1 2 ? 0.068 0.628 -5.697 1.00 0.00 2 ALA A C 3
ATOM 1318 O O . ALA A 1 2 ? 1.224 0.994 -5.578 1.00 0.00 2 ALA A O 3
ATOM 1325 N N . LYS A 1 3 ? -0.393 0.166 -6.823 1.00 0.00 3 LYS A N 3
ATOM 1326 C CA . LYS A 1 3 ? 0.507 0.068 -8.023 1.00 0.00 3 LYS A CA 3
ATOM 1327 C C . LYS A 1 3 ? -0.160 0.794 -9.207 1.00 0.00 3 LYS A C 3
ATOM 1328 O O . LYS A 1 3 ? -0.219 0.282 -10.310 1.00 0.00 3 LYS A O 3
ATOM 1347 N N . LYS A 1 4 ? -0.626 1.975 -8.884 1.00 0.00 4 LYS A N 3
ATOM 1348 C CA . LYS A 1 4 ? -1.328 2.886 -9.855 1.00 0.00 4 LYS A CA 3
ATOM 1349 C C . LYS A 1 4 ? -2.667 2.164 -10.205 1.00 0.00 4 LYS A C 3
ATOM 1350 O O . LYS A 1 4 ? -2.899 1.093 -9.682 1.00 0.00 4 LYS A O 3
ATOM 1369 N N . ARG A 1 5 ? -3.507 2.726 -11.051 1.00 0.00 5 ARG A N 3
ATOM 1370 C CA . ARG A 1 5 ? -4.831 2.104 -11.467 1.00 0.00 5 ARG A CA 3
ATOM 1371 C C . ARG A 1 5 ? -5.899 2.065 -10.354 1.00 0.00 5 ARG A C 3
ATOM 1372 O O . ARG A 1 5 ? -7.011 2.521 -10.523 1.00 0.00 5 ARG A O 3
ATOM 1393 N N . ASN A 1 6 ? -5.496 1.507 -9.254 1.00 0.00 6 ASN A N 3
ATOM 1394 C CA . ASN A 1 6 ? -6.341 1.352 -8.034 1.00 0.00 6 ASN A CA 3
ATOM 1395 C C . ASN A 1 6 ? -5.504 2.268 -7.160 1.00 0.00 6 ASN A C 3
ATOM 1396 O O . ASN A 1 6 ? -4.285 2.252 -7.231 1.00 0.00 6 ASN A O 3
ATOM 1407 N N . TRP A 1 7 ? -6.166 3.034 -6.356 1.00 0.00 7 TRP A N 3
ATOM 1408 C CA . TRP A 1 7 ? -5.427 3.964 -5.493 1.00 0.00 7 TRP A CA 3
ATOM 1409 C C . TRP A 1 7 ? -5.398 3.647 -4.014 1.00 0.00 7 TRP A C 3
ATOM 1410 O O . TRP A 1 7 ? -5.943 2.674 -3.533 1.00 0.00 7 TRP A O 3
ATOM 1431 N N . CYS A 1 8 ? -4.736 4.560 -3.367 1.00 0.00 8 CYS A N 3
ATOM 1432 C CA . CYS A 1 8 ? -4.536 4.538 -1.896 1.00 0.00 8 CYS A CA 3
ATOM 1433 C C . CYS A 1 8 ? -5.236 5.759 -1.275 1.00 0.00 8 CYS A C 3
ATOM 1434 O O . CYS A 1 8 ? -5.108 6.030 -0.099 1.00 0.00 8 CYS A O 3
ATOM 1441 N N . GLY A 1 9 ? -5.967 6.469 -2.100 1.00 0.00 9 GLY A N 3
ATOM 1442 C CA . GLY A 1 9 ? -6.718 7.684 -1.650 1.00 0.00 9 GLY A CA 3
ATOM 1443 C C . GLY A 1 9 ? -5.814 8.856 -1.282 1.00 0.00 9 GLY A C 3
ATOM 1444 O O . GLY A 1 9 ? -5.895 9.913 -1.880 1.00 0.00 9 GLY A O 3
ATOM 1448 N N . LYS A 1 10 ? -4.976 8.653 -0.299 1.00 0.00 10 LYS A N 3
ATOM 1449 C CA . LYS A 1 10 ? -4.061 9.708 0.144 1.00 0.00 10 LYS A CA 3
ATOM 1450 C C . LYS A 1 10 ? -2.773 8.923 0.293 1.00 0.00 10 LYS A C 3
ATOM 1451 O O . LYS A 1 10 ? -2.806 7.729 0.512 1.00 0.00 10 LYS A O 3
ATOM 1470 N N . ASN A 1 11 ? -1.695 9.635 0.166 1.00 0.00 11 ASN A N 3
ATOM 1471 C CA . ASN A 1 11 ? -0.327 9.048 0.284 1.00 0.00 11 ASN A CA 3
ATOM 1472 C C . ASN A 1 11 ? -0.206 7.765 1.141 1.00 0.00 11 ASN A C 3
ATOM 1473 O O . ASN A 1 11 ? 0.577 6.884 0.848 1.00 0.00 11 ASN A O 3
ATOM 1484 N N . GLU A 1 12 ? -1.011 7.769 2.174 1.00 0.00 12 GLU A N 3
ATOM 1485 C CA . GLU A 1 12 ? -1.121 6.689 3.201 1.00 0.00 12 GLU A CA 3
ATOM 1486 C C . GLU A 1 12 ? -0.391 5.392 2.845 1.00 0.00 12 GLU A C 3
ATOM 1487 O O . GLU A 1 12 ? 0.663 5.139 3.398 1.00 0.00 12 GLU A O 3
ATOM 1499 N N . ASP A 1 13 ? -0.947 4.625 1.946 1.00 0.00 13 ASP A N 3
ATOM 1500 C CA . ASP A 1 13 ? -0.280 3.345 1.564 1.00 0.00 13 ASP A CA 3
ATOM 1501 C C . ASP A 1 13 ? 0.020 3.183 0.052 1.00 0.00 13 ASP A C 3
ATOM 1502 O O . ASP A 1 13 ? -0.394 2.234 -0.594 1.00 0.00 13 ASP A O 3
ATOM 1511 N N . CYS A 1 14 ? 0.753 4.098 -0.522 1.00 0.00 14 CYS A N 3
ATOM 1512 C CA . CYS A 1 14 ? 1.070 3.964 -1.988 1.00 0.00 14 CYS A CA 3
ATOM 1513 C C . CYS A 1 14 ? 2.354 3.176 -2.057 1.00 0.00 14 CYS A C 3
ATOM 1514 O O . CYS A 1 14 ? 3.154 3.214 -1.144 1.00 0.00 14 CYS A O 3
ATOM 1521 N N . CYS A 1 15 ? 2.566 2.468 -3.133 1.00 0.00 15 CYS A N 3
ATOM 1522 C CA . CYS A 1 15 ? 3.827 1.678 -3.197 1.00 0.00 15 CYS A CA 3
ATOM 1523 C C . CYS A 1 15 ? 4.863 2.584 -3.819 1.00 0.00 15 CYS A C 3
ATOM 1524 O O . CYS A 1 15 ? 5.096 2.583 -5.010 1.00 0.00 15 CYS A O 3
ATOM 1531 N N . CYS A 1 16 ? 5.431 3.338 -2.926 1.00 0.00 16 CYS A N 3
ATOM 1532 C CA . CYS A 1 16 ? 6.481 4.325 -3.273 1.00 0.00 16 CYS A CA 3
ATOM 1533 C C . CYS A 1 16 ? 7.515 3.946 -4.342 1.00 0.00 16 CYS A C 3
ATOM 1534 O O . CYS A 1 16 ? 7.805 2.792 -4.583 1.00 0.00 16 CYS A O 3
ATOM 1541 N N . PRO A 1 17 ? 8.061 4.976 -4.951 1.00 0.00 17 PRO A N 3
ATOM 1542 C CA . PRO A 1 17 ? 7.932 6.428 -4.609 1.00 0.00 17 PRO A CA 3
ATOM 1543 C C . PRO A 1 17 ? 6.923 7.193 -5.448 1.00 0.00 17 PRO A C 3
ATOM 1544 O O . PRO A 1 17 ? 7.194 7.716 -6.506 1.00 0.00 17 PRO A O 3
ATOM 1555 N N . MET A 1 18 ? 5.748 7.211 -4.897 1.00 0.00 18 MET A N 3
ATOM 1556 C CA . MET A 1 18 ? 4.580 7.876 -5.501 1.00 0.00 18 MET A CA 3
ATOM 1557 C C . MET A 1 18 ? 3.759 8.581 -4.458 1.00 0.00 18 MET A C 3
ATOM 1558 O O . MET A 1 18 ? 3.928 8.378 -3.270 1.00 0.00 18 MET A O 3
ATOM 1572 N N . LYS A 1 19 ? 2.888 9.384 -4.981 1.00 0.00 19 LYS A N 3
ATOM 1573 C CA . LYS A 1 19 ? 1.958 10.160 -4.094 1.00 0.00 19 LYS A CA 3
ATOM 1574 C C . LYS A 1 19 ? 0.593 9.630 -4.515 1.00 0.00 19 LYS A C 3
ATOM 1575 O O . LYS A 1 19 ? 0.418 9.291 -5.664 1.00 0.00 19 LYS A O 3
ATOM 1594 N N . CYS A 1 20 ? -0.358 9.570 -3.634 1.00 0.00 20 CYS A N 3
ATOM 1595 C CA . CYS A 1 20 ? -1.689 9.047 -4.045 1.00 0.00 20 CYS A CA 3
ATOM 1596 C C . CYS A 1 20 ? -2.498 10.214 -4.631 1.00 0.00 20 CYS A C 3
ATOM 1597 O O . CYS A 1 20 ? -3.448 10.621 -4.009 1.00 0.00 20 CYS A O 3
ATOM 1604 N N . ILE A 1 21 ? -2.064 10.666 -5.783 1.00 0.00 21 ILE A N 3
ATOM 1605 C CA . ILE A 1 21 ? -2.589 11.800 -6.647 1.00 0.00 21 ILE A CA 3
ATOM 1606 C C . ILE A 1 21 ? -4.009 12.246 -6.614 1.00 0.00 21 ILE A C 3
ATOM 1607 O O . ILE A 1 21 ? -4.831 11.582 -6.059 1.00 0.00 21 ILE A O 3
ATOM 1623 N N . TYR A 1 22 ? -4.293 13.370 -7.224 1.00 0.00 22 TYR A N 3
ATOM 1624 C CA . TYR A 1 22 ? -5.683 13.914 -7.221 1.00 0.00 22 TYR A CA 3
ATOM 1625 C C . TYR A 1 22 ? -6.194 14.306 -8.605 1.00 0.00 22 TYR A C 3
ATOM 1626 O O . TYR A 1 22 ? -5.472 14.191 -9.575 1.00 0.00 22 TYR A O 3
ATOM 1644 N N . ALA A 1 23 ? -7.422 14.751 -8.647 1.00 0.00 23 ALA A N 3
ATOM 1645 C CA . ALA A 1 23 ? -8.060 15.170 -9.933 1.00 0.00 23 ALA A CA 3
ATOM 1646 C C . ALA A 1 23 ? -8.540 16.617 -9.779 1.00 0.00 23 ALA A C 3
ATOM 1647 O O . ALA A 1 23 ? -8.273 17.258 -8.781 1.00 0.00 23 ALA A O 3
ATOM 1654 N N . TRP A 1 24 ? -9.235 17.106 -10.773 1.00 0.00 24 TRP A N 3
ATOM 1655 C CA . TRP A 1 24 ? -9.742 18.512 -10.687 1.00 0.00 24 TRP A CA 3
ATOM 1656 C C . TRP A 1 24 ? -10.727 18.539 -9.493 1.00 0.00 24 TRP A C 3
ATOM 1657 O O . TRP A 1 24 ? -10.687 19.407 -8.644 1.00 0.00 24 TRP A O 3
ATOM 1678 N N . TYR A 1 25 ? -11.582 17.552 -9.492 1.00 0.00 25 TYR A N 3
ATOM 1679 C CA . TYR A 1 25 ? -12.608 17.422 -8.415 1.00 0.00 25 TYR A CA 3
ATOM 1680 C C . TYR A 1 25 ? -11.898 16.695 -7.247 1.00 0.00 25 TYR A C 3
ATOM 1681 O O . TYR A 1 25 ? -10.734 16.358 -7.353 1.00 0.00 25 TYR A O 3
ATOM 1699 N N . ASN A 1 26 ? -12.579 16.456 -6.158 1.00 0.00 26 ASN A N 3
ATOM 1700 C CA . ASN A 1 26 ? -11.943 15.753 -4.991 1.00 0.00 26 ASN A CA 3
ATOM 1701 C C . ASN A 1 26 ? -12.794 14.597 -4.437 1.00 0.00 26 ASN A C 3
ATOM 1702 O O . ASN A 1 26 ? -13.867 14.328 -4.935 1.00 0.00 26 ASN A O 3
ATOM 1713 N N . GLN A 1 27 ? -12.228 13.995 -3.414 1.00 0.00 27 GLN A N 3
ATOM 1714 C CA . GLN A 1 27 ? -12.744 12.829 -2.604 1.00 0.00 27 GLN A CA 3
ATOM 1715 C C . GLN A 1 27 ? -11.587 11.834 -2.365 1.00 0.00 27 GLN A C 3
ATOM 1716 O O . GLN A 1 27 ? -11.205 11.610 -1.233 1.00 0.00 27 GLN A O 3
ATOM 1730 N N . GLN A 1 28 ? -11.044 11.261 -3.411 1.00 0.00 28 GLN A N 3
ATOM 1731 C CA . GLN A 1 28 ? -9.912 10.281 -3.244 1.00 0.00 28 GLN A CA 3
ATOM 1732 C C . GLN A 1 28 ? -8.690 10.718 -4.041 1.00 0.00 28 GLN A C 3
ATOM 1733 O O . GLN A 1 28 ? -8.625 11.847 -4.493 1.00 0.00 28 GLN A O 3
ATOM 1747 N N . GLY A 1 29 ? -7.757 9.807 -4.187 1.00 0.00 29 GLY A N 3
ATOM 1748 C CA . GLY A 1 29 ? -6.512 10.133 -4.939 1.00 0.00 29 GLY A CA 3
ATOM 1749 C C . GLY A 1 29 ? -5.880 8.943 -5.669 1.00 0.00 29 GLY A C 3
ATOM 1750 O O . GLY A 1 29 ? -6.525 7.924 -5.665 1.00 0.00 29 GLY A O 3
ATOM 1754 N N . SER A 1 30 ? -4.705 9.022 -6.275 1.00 0.00 30 SER A N 3
ATOM 1755 C CA . SER A 1 30 ? -4.131 7.818 -6.975 1.00 0.00 30 SER A CA 3
ATOM 1756 C C . SER A 1 30 ? -2.611 7.680 -6.874 1.00 0.00 30 SER A C 3
ATOM 1757 O O . SER A 1 30 ? -1.864 8.612 -7.045 1.00 0.00 30 SER A O 3
ATOM 1765 N N . CYS A 1 31 ? -2.161 6.494 -6.601 1.00 0.00 31 CYS A N 3
ATOM 1766 C CA . CYS A 1 31 ? -0.699 6.198 -6.468 1.00 0.00 31 CYS A CA 3
ATOM 1767 C C . CYS A 1 31 ? 0.046 6.576 -7.769 1.00 0.00 31 CYS A C 3
ATOM 1768 O O . CYS A 1 31 ? 0.009 5.774 -8.683 1.00 0.00 31 CYS A O 3
ATOM 1775 N N . GLN A 1 32 ? 0.683 7.719 -7.855 1.00 0.00 32 GLN A N 3
ATOM 1776 C CA . GLN A 1 32 ? 1.401 8.071 -9.124 1.00 0.00 32 GLN A CA 3
ATOM 1777 C C . GLN A 1 32 ? 2.778 8.524 -8.791 1.00 0.00 32 GLN A C 3
ATOM 1778 O O . GLN A 1 32 ? 3.012 9.116 -7.752 1.00 0.00 32 GLN A O 3
ATOM 1792 N N . THR A 1 33 ? 3.667 8.253 -9.701 1.00 0.00 33 THR A N 3
ATOM 1793 C CA . THR A 1 33 ? 5.058 8.650 -9.461 1.00 0.00 33 THR A CA 3
ATOM 1794 C C . THR A 1 33 ? 5.397 10.085 -9.756 1.00 0.00 33 THR A C 3
ATOM 1795 O O . THR A 1 33 ? 6.254 10.407 -10.563 1.00 0.00 33 THR A O 3
ATOM 1806 N N . THR A 1 34 ? 4.702 10.952 -9.096 1.00 0.00 34 THR A N 3
ATOM 1807 C CA . THR A 1 34 ? 5.039 12.356 -9.363 1.00 0.00 34 THR A CA 3
ATOM 1808 C C . THR A 1 34 ? 4.613 13.211 -8.214 1.00 0.00 34 THR A C 3
ATOM 1809 O O . THR A 1 34 ? 3.973 12.711 -7.313 1.00 0.00 34 THR A O 3
ATOM 1820 N N . ILE A 1 35 ? 5.017 14.448 -8.330 1.00 0.00 35 ILE A N 3
ATOM 1821 C CA . ILE A 1 35 ? 4.792 15.575 -7.371 1.00 0.00 35 ILE A CA 3
ATOM 1822 C C . ILE A 1 35 ? 5.812 15.319 -6.251 1.00 0.00 35 ILE A C 3
ATOM 1823 O O . ILE A 1 35 ? 6.56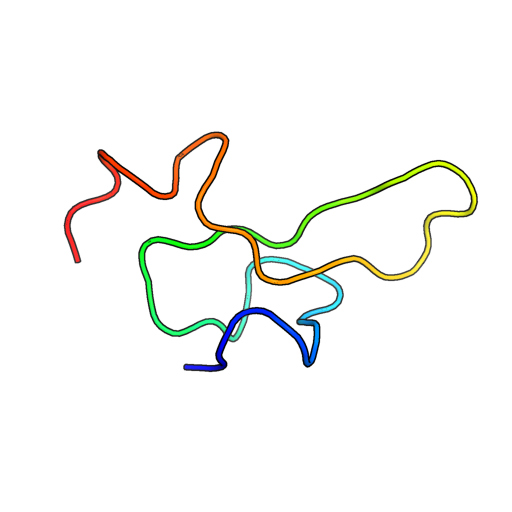0 16.181 -5.842 1.00 0.00 35 ILE A O 3
ATOM 1839 N N . THR A 1 36 ? 5.797 14.113 -5.769 1.00 0.00 36 THR A N 3
ATOM 1840 C CA . THR A 1 36 ? 6.711 13.660 -4.688 1.00 0.00 36 THR A CA 3
ATOM 1841 C C . THR A 1 36 ? 6.882 12.173 -4.994 1.00 0.00 36 THR A C 3
ATOM 1842 O O . THR A 1 36 ? 6.852 11.332 -4.118 1.00 0.00 36 THR A O 3
ATOM 1853 N N . GLY A 1 37 ? 7.043 11.888 -6.260 1.00 0.00 37 GLY A N 3
ATOM 1854 C CA . GLY A 1 37 ? 7.218 10.468 -6.677 1.00 0.00 37 GLY A CA 3
ATOM 1855 C C . GLY A 1 37 ? 8.603 10.226 -7.233 1.00 0.00 37 GLY A C 3
ATOM 1856 O O . GLY A 1 37 ? 8.803 9.477 -8.168 1.00 0.00 37 GLY A O 3
ATOM 1860 N N . LEU A 1 38 ? 9.529 10.899 -6.616 1.00 0.00 38 LEU A N 3
ATOM 1861 C CA . LEU A 1 38 ? 10.956 10.779 -7.028 1.00 0.00 38 LEU A CA 3
ATOM 1862 C C . LEU A 1 38 ? 11.883 11.075 -5.848 1.00 0.00 38 LEU A C 3
ATOM 1863 O O . LEU A 1 38 ? 12.749 10.300 -5.498 1.00 0.00 38 LEU A O 3
ATOM 1879 N N . PHE A 1 39 ? 11.666 12.217 -5.260 1.00 0.00 39 PHE A N 3
ATOM 1880 C CA . PHE A 1 39 ? 12.469 12.690 -4.084 1.00 0.00 39 PHE A CA 3
ATOM 1881 C C . PHE A 1 39 ? 11.546 12.601 -2.858 1.00 0.00 39 PHE A C 3
ATOM 1882 O O . PHE A 1 39 ? 11.267 13.572 -2.182 1.00 0.00 39 PHE A O 3
ATOM 1899 N N . LYS A 1 40 ? 11.108 11.397 -2.616 1.00 0.00 40 LYS A N 3
ATOM 1900 C CA . LYS A 1 40 ? 10.188 11.131 -1.470 1.00 0.00 40 LYS A CA 3
ATOM 1901 C C . LYS A 1 40 ? 10.825 10.529 -0.214 1.00 0.00 40 LYS A C 3
ATOM 1902 O O . LYS A 1 40 ? 10.451 10.939 0.863 1.00 0.00 40 LYS A O 3
ATOM 1921 N N . LYS A 1 41 ? 11.735 9.600 -0.366 1.00 0.00 41 LYS A N 3
ATOM 1922 C CA . LYS A 1 41 ? 12.394 8.959 0.827 1.00 0.00 41 LYS A CA 3
ATOM 1923 C C . LYS A 1 41 ? 11.312 8.200 1.618 1.00 0.00 41 LYS A C 3
ATOM 1924 O O . LYS A 1 41 ? 10.860 8.638 2.660 1.00 0.00 41 LYS A O 3
ATOM 1943 N N . CYS A 1 42 ? 10.938 7.081 1.060 1.00 0.00 42 CYS A N 3
ATOM 1944 C CA . CYS A 1 42 ? 9.902 6.199 1.665 1.00 0.00 42 CYS A CA 3
ATOM 1945 C C . CYS A 1 42 ? 10.729 4.962 2.104 1.00 0.00 42 CYS A C 3
ATOM 1946 O O . CYS A 1 42 ? 10.487 3.856 1.651 1.00 0.00 42 CYS A O 3
ATOM 1954 N N . CYS A 1 1 ? 1.368 -0.311 -0.225 1.00 0.00 1 CYS A N 4
ATOM 1955 C CA . CYS A 1 1 ? 1.898 -0.681 -1.556 1.00 0.00 1 CYS A CA 4
ATOM 1956 C C . CYS A 1 1 ? 0.790 -0.810 -2.617 1.00 0.00 1 CYS A C 4
ATOM 1957 O O . CYS A 1 1 ? 0.058 -1.779 -2.637 1.00 0.00 1 CYS A O 4
ATOM 1966 N N . ALA A 1 2 ? 0.690 0.190 -3.459 1.00 0.00 2 ALA A N 4
ATOM 1967 C CA . ALA A 1 2 ? -0.323 0.213 -4.557 1.00 0.00 2 ALA A CA 4
ATOM 1968 C C . ALA A 1 2 ? 0.535 0.320 -5.833 1.00 0.00 2 ALA A C 4
ATOM 1969 O O . ALA A 1 2 ? 1.636 0.832 -5.762 1.00 0.00 2 ALA A O 4
ATOM 1976 N N . LYS A 1 3 ? 0.042 -0.132 -6.957 1.00 0.00 3 LYS A N 4
ATOM 1977 C CA . LYS A 1 3 ? 0.873 -0.044 -8.208 1.00 0.00 3 LYS A CA 4
ATOM 1978 C C . LYS A 1 3 ? 0.104 0.779 -9.257 1.00 0.00 3 LYS A C 4
ATOM 1979 O O . LYS A 1 3 ? -0.060 0.348 -10.384 1.00 0.00 3 LYS A O 4
ATOM 1998 N N . LYS A 1 4 ? -0.315 1.944 -8.825 1.00 0.00 4 LYS A N 4
ATOM 1999 C CA . LYS A 1 4 ? -1.097 2.896 -9.690 1.00 0.00 4 LYS A CA 4
ATOM 2000 C C . LYS A 1 4 ? -2.422 2.155 -10.010 1.00 0.00 4 LYS A C 4
ATOM 2001 O O . LYS A 1 4 ? -2.649 1.078 -9.495 1.00 0.00 4 LYS A O 4
ATOM 2020 N N . ARG A 1 5 ? -3.270 2.729 -10.833 1.00 0.00 5 ARG A N 4
ATOM 2021 C CA . ARG A 1 5 ? -4.590 2.117 -11.243 1.00 0.00 5 ARG A CA 4
ATOM 2022 C C . ARG A 1 5 ? -5.617 2.083 -10.094 1.00 0.00 5 ARG A C 4
ATOM 2023 O O . ARG A 1 5 ? -6.738 2.515 -10.272 1.00 0.00 5 ARG A O 4
ATOM 2044 N N . ASN A 1 6 ? -5.223 1.573 -8.964 1.00 0.00 6 ASN A N 4
ATOM 2045 C CA . ASN A 1 6 ? -6.090 1.477 -7.747 1.00 0.00 6 ASN A CA 4
ATOM 2046 C C . ASN A 1 6 ? -5.418 2.571 -6.947 1.00 0.00 6 ASN A C 4
ATOM 2047 O O . ASN A 1 6 ? -4.243 2.842 -7.142 1.00 0.00 6 ASN A O 4
ATOM 2058 N N . TRP A 1 7 ? -6.156 3.174 -6.068 1.00 0.00 7 TRP A N 4
ATOM 2059 C CA . TRP A 1 7 ? -5.516 4.247 -5.302 1.00 0.00 7 TRP A CA 4
ATOM 2060 C C . TRP A 1 7 ? -5.405 4.014 -3.814 1.00 0.00 7 TRP A C 4
ATOM 2061 O O . TRP A 1 7 ? -5.861 3.072 -3.202 1.00 0.00 7 TRP A O 4
ATOM 2082 N N . CYS A 1 8 ? -4.752 5.013 -3.334 1.00 0.00 8 CYS A N 4
ATOM 2083 C CA . CYS A 1 8 ? -4.395 5.216 -1.912 1.00 0.00 8 CYS A CA 4
ATOM 2084 C C . CYS A 1 8 ? -5.372 6.215 -1.290 1.00 0.00 8 CYS A C 4
ATOM 2085 O O . CYS A 1 8 ? -5.562 6.279 -0.091 1.00 0.00 8 CYS A O 4
ATOM 2092 N N . GLY A 1 9 ? -5.963 7.000 -2.151 1.00 0.00 9 GLY A N 4
ATOM 2093 C CA . GLY A 1 9 ? -6.945 8.027 -1.708 1.00 0.00 9 GLY A CA 4
ATOM 2094 C C . GLY A 1 9 ? -6.076 9.238 -1.392 1.00 0.00 9 GLY A C 4
ATOM 2095 O O . GLY A 1 9 ? -6.214 10.292 -1.978 1.00 0.00 9 GLY A O 4
ATOM 2099 N N . LYS A 1 10 ? -5.200 9.026 -0.446 1.00 0.00 10 LYS A N 4
ATOM 2100 C CA . LYS A 1 10 ? -4.251 10.069 0.020 1.00 0.00 10 LYS A CA 4
ATOM 2101 C C . LYS A 1 10 ? -2.907 9.401 0.164 1.00 0.00 10 LYS A C 4
ATOM 2102 O O . LYS A 1 10 ? -2.776 8.236 -0.146 1.00 0.00 10 LYS A O 4
ATOM 2121 N N . ASN A 1 11 ? -1.939 10.132 0.646 1.00 0.00 11 ASN A N 4
ATOM 2122 C CA . ASN A 1 11 ? -0.599 9.506 0.805 1.00 0.00 11 ASN A CA 4
ATOM 2123 C C . ASN A 1 11 ? -0.663 8.650 2.107 1.00 0.00 11 ASN A C 4
ATOM 2124 O O . ASN A 1 11 ? 0.105 8.850 3.026 1.00 0.00 11 ASN A O 4
ATOM 2135 N N . GLU A 1 12 ? -1.593 7.730 2.173 1.00 0.00 12 GLU A N 4
ATOM 2136 C CA . GLU A 1 12 ? -1.694 6.866 3.397 1.00 0.00 12 GLU A CA 4
ATOM 2137 C C . GLU A 1 12 ? -0.740 5.690 3.102 1.00 0.00 12 GLU A C 4
ATOM 2138 O O . GLU A 1 12 ? 0.310 5.561 3.703 1.00 0.00 12 GLU A O 4
ATOM 2150 N N . ASP A 1 13 ? -1.145 4.870 2.164 1.00 0.00 13 ASP A N 4
ATOM 2151 C CA . ASP A 1 13 ? -0.336 3.682 1.756 1.00 0.00 13 ASP A CA 4
ATOM 2152 C C . ASP A 1 13 ? -0.081 3.668 0.236 1.00 0.00 13 ASP A C 4
ATOM 2153 O O . ASP A 1 13 ? -0.944 3.996 -0.550 1.00 0.00 13 ASP A O 4
ATOM 2162 N N . CYS A 1 14 ? 1.106 3.287 -0.141 1.00 0.00 14 CYS A N 4
ATOM 2163 C CA . CYS A 1 14 ? 1.506 3.217 -1.577 1.00 0.00 14 CYS A CA 4
ATOM 2164 C C . CYS A 1 14 ? 2.717 2.313 -1.645 1.00 0.00 14 CYS A C 4
ATOM 2165 O O . CYS A 1 14 ? 3.246 1.918 -0.625 1.00 0.00 14 CYS A O 4
ATOM 2172 N N . CYS A 1 15 ? 3.113 1.982 -2.842 1.00 0.00 15 CYS A N 4
ATOM 2173 C CA . CYS A 1 15 ? 4.299 1.113 -3.083 1.00 0.00 15 CYS A CA 4
ATOM 2174 C C . CYS A 1 15 ? 5.169 2.189 -3.723 1.00 0.00 15 CYS A C 4
ATOM 2175 O O . CYS A 1 15 ? 5.219 2.351 -4.929 1.00 0.00 15 CYS A O 4
ATOM 2182 N N . CYS A 1 16 ? 5.799 2.899 -2.831 1.00 0.00 16 CYS A N 4
ATOM 2183 C CA . CYS A 1 16 ? 6.698 4.019 -3.186 1.00 0.00 16 CYS A CA 4
ATOM 2184 C C . CYS A 1 16 ? 7.613 3.873 -4.420 1.00 0.00 16 CYS A C 4
ATOM 2185 O O . CYS A 1 16 ? 7.890 2.794 -4.897 1.00 0.00 16 CYS A O 4
ATOM 2192 N N . PRO A 1 17 ? 8.063 5.008 -4.912 1.00 0.00 17 PRO A N 4
ATOM 2193 C CA . PRO A 1 17 ? 7.785 6.397 -4.435 1.00 0.00 17 PRO A CA 4
ATOM 2194 C C . PRO A 1 17 ? 6.696 7.185 -5.152 1.00 0.00 17 PRO A C 4
ATOM 2195 O O . PRO A 1 17 ? 6.904 7.977 -6.046 1.00 0.00 17 PRO A O 4
ATOM 2206 N N . MET A 1 18 ? 5.517 6.922 -4.699 1.00 0.00 18 MET A N 4
ATOM 2207 C CA . MET A 1 18 ? 4.319 7.575 -5.247 1.00 0.00 18 MET A CA 4
ATOM 2208 C C . MET A 1 18 ? 3.606 8.252 -4.115 1.00 0.00 18 MET A C 4
ATOM 2209 O O . MET A 1 18 ? 3.775 7.938 -2.944 1.00 0.00 18 MET A O 4
ATOM 2223 N N . LYS A 1 19 ? 2.828 9.186 -4.552 1.00 0.00 19 LYS A N 4
ATOM 2224 C CA . LYS A 1 19 ? 2.003 9.993 -3.622 1.00 0.00 19 LYS A CA 4
ATOM 2225 C C . LYS A 1 19 ? 0.618 9.864 -4.236 1.00 0.00 19 LYS A C 4
ATOM 2226 O O . LYS A 1 19 ? 0.497 9.591 -5.418 1.00 0.00 19 LYS A O 4
ATOM 2245 N N . CYS A 1 20 ? -0.393 10.062 -3.447 1.00 0.00 20 CYS A N 4
ATOM 2246 C CA . CYS A 1 20 ? -1.739 9.945 -4.035 1.00 0.00 20 CYS A CA 4
ATOM 2247 C C . CYS A 1 20 ? -2.087 11.311 -4.648 1.00 0.00 20 CYS A C 4
ATOM 2248 O O . CYS A 1 20 ? -2.202 12.303 -3.953 1.00 0.00 20 CYS A O 4
ATOM 2255 N N . ILE A 1 21 ? -2.221 11.291 -5.945 1.00 0.00 21 ILE A N 4
ATOM 2256 C CA . ILE A 1 21 ? -2.555 12.478 -6.766 1.00 0.00 21 ILE A CA 4
ATOM 2257 C C . ILE A 1 21 ? -4.069 12.570 -6.753 1.00 0.00 21 ILE A C 4
ATOM 2258 O O . ILE A 1 21 ? -4.749 11.659 -6.335 1.00 0.00 21 ILE A O 4
ATOM 2274 N N . TYR A 1 22 ? -4.534 13.679 -7.232 1.00 0.00 22 TYR A N 4
ATOM 2275 C CA . TYR A 1 22 ? -5.990 13.963 -7.298 1.00 0.00 22 TYR A CA 4
ATOM 2276 C C . TYR A 1 22 ? -6.378 14.301 -8.737 1.00 0.00 22 TYR A C 4
ATOM 2277 O O . TYR A 1 22 ? -5.530 14.187 -9.597 1.00 0.00 22 TYR A O 4
ATOM 2295 N N . ALA A 1 23 ? -7.601 14.690 -8.981 1.00 0.00 23 ALA A N 4
ATOM 2296 C CA . ALA A 1 23 ? -8.026 15.029 -10.378 1.00 0.00 23 ALA A CA 4
ATOM 2297 C C . ALA A 1 23 ? -8.737 16.390 -10.343 1.00 0.00 23 ALA A C 4
ATOM 2298 O O . ALA A 1 23 ? -8.466 17.195 -9.475 1.00 0.00 23 ALA A O 4
ATOM 2305 N N . TRP A 1 24 ? -9.620 16.626 -11.280 1.00 0.00 24 TRP A N 4
ATOM 2306 C CA . TRP A 1 24 ? -10.345 17.935 -11.292 1.00 0.00 24 TRP A CA 4
ATOM 2307 C C . TRP A 1 24 ? -11.284 17.910 -10.071 1.00 0.00 24 TRP A C 4
ATOM 2308 O O . TRP A 1 24 ? -11.223 18.759 -9.206 1.00 0.00 24 TRP A O 4
ATOM 2329 N N . TYR A 1 25 ? -12.131 16.914 -10.043 1.00 0.00 25 TYR A N 4
ATOM 2330 C CA . TYR A 1 25 ? -13.086 16.794 -8.901 1.00 0.00 25 TYR A CA 4
ATOM 2331 C C . TYR A 1 25 ? -12.242 16.391 -7.678 1.00 0.00 25 TYR A C 4
ATOM 2332 O O . TYR A 1 25 ? -11.083 16.051 -7.815 1.00 0.00 25 TYR A O 4
ATOM 2350 N N . ASN A 1 26 ? -12.836 16.419 -6.519 1.00 0.00 26 ASN A N 4
ATOM 2351 C CA . ASN A 1 26 ? -12.091 16.039 -5.281 1.00 0.00 26 ASN A CA 4
ATOM 2352 C C . ASN A 1 26 ? -12.887 14.924 -4.596 1.00 0.00 26 ASN A C 4
ATOM 2353 O O . ASN A 1 26 ? -14.003 14.657 -5.002 1.00 0.00 26 ASN A O 4
ATOM 2364 N N . GLN A 1 27 ? -12.254 14.348 -3.598 1.00 0.00 27 GLN A N 4
ATOM 2365 C CA . GLN A 1 27 ? -12.779 13.224 -2.741 1.00 0.00 27 GLN A CA 4
ATOM 2366 C C . GLN A 1 27 ? -11.765 12.066 -2.723 1.00 0.00 27 GLN A C 4
ATOM 2367 O O . GLN A 1 27 ? -11.331 11.650 -1.668 1.00 0.00 27 GLN A O 4
ATOM 2381 N N . GLN A 1 28 ? -11.416 11.582 -3.888 1.00 0.00 28 GLN A N 4
ATOM 2382 C CA . GLN A 1 28 ? -10.443 10.446 -4.004 1.00 0.00 28 GLN A CA 4
ATOM 2383 C C . GLN A 1 28 ? -9.189 10.852 -4.785 1.00 0.00 28 GLN A C 4
ATOM 2384 O O . GLN A 1 28 ? -9.178 11.894 -5.411 1.00 0.00 28 GLN A O 4
ATOM 2398 N N . GLY A 1 29 ? -8.188 10.003 -4.724 1.00 0.00 29 GLY A N 4
ATOM 2399 C CA . GLY A 1 29 ? -6.885 10.273 -5.435 1.00 0.00 29 GLY A CA 4
ATOM 2400 C C . GLY A 1 29 ? -6.299 9.036 -6.130 1.00 0.00 29 GLY A C 4
ATOM 2401 O O . GLY A 1 29 ? -7.027 8.097 -6.343 1.00 0.00 29 GLY A O 4
ATOM 2405 N N . SER A 1 30 ? -5.033 9.049 -6.485 1.00 0.00 30 SER A N 4
ATOM 2406 C CA . SER A 1 30 ? -4.370 7.883 -7.159 1.00 0.00 30 SER A CA 4
ATOM 2407 C C . SER A 1 30 ? -2.867 7.818 -6.879 1.00 0.00 30 SER A C 4
ATOM 2408 O O . SER A 1 30 ? -2.191 8.822 -6.907 1.00 0.00 30 SER A O 4
ATOM 2416 N N . CYS A 1 31 ? -2.336 6.653 -6.622 1.00 0.00 31 CYS A N 4
ATOM 2417 C CA . CYS A 1 31 ? -0.870 6.549 -6.343 1.00 0.00 31 CYS A CA 4
ATOM 2418 C C . CYS A 1 31 ? -0.085 6.845 -7.609 1.00 0.00 31 CYS A C 4
ATOM 2419 O O . CYS A 1 31 ? -0.052 5.990 -8.474 1.00 0.00 31 CYS A O 4
ATOM 2426 N N . GLN A 1 32 ? 0.505 8.009 -7.726 1.00 0.00 32 GLN A N 4
ATOM 2427 C CA . GLN A 1 32 ? 1.272 8.250 -8.978 1.00 0.00 32 GLN A CA 4
ATOM 2428 C C . GLN A 1 32 ? 2.606 8.735 -8.527 1.00 0.00 32 GLN A C 4
ATOM 2429 O O . GLN A 1 32 ? 2.777 9.298 -7.455 1.00 0.00 32 GLN A O 4
ATOM 2443 N N . THR A 1 33 ? 3.557 8.510 -9.380 1.00 0.00 33 THR A N 4
ATOM 2444 C CA . THR A 1 33 ? 4.909 8.935 -9.023 1.00 0.00 33 THR A CA 4
ATOM 2445 C C . THR A 1 33 ? 5.138 10.415 -9.244 1.00 0.00 33 THR A C 4
ATOM 2446 O O . THR A 1 33 ? 5.996 10.826 -10.004 1.00 0.00 33 THR A O 4
ATOM 2457 N N . THR A 1 34 ? 4.360 11.224 -8.593 1.00 0.00 34 THR A N 4
ATOM 2458 C CA . THR A 1 34 ? 4.611 12.661 -8.812 1.00 0.00 34 THR A CA 4
ATOM 2459 C C . THR A 1 34 ? 4.205 13.488 -7.645 1.00 0.00 34 THR A C 4
ATOM 2460 O O . THR A 1 34 ? 3.634 12.945 -6.726 1.00 0.00 34 THR A O 4
ATOM 2471 N N . ILE A 1 35 ? 4.536 14.749 -7.746 1.00 0.00 35 ILE A N 4
ATOM 2472 C CA . ILE A 1 35 ? 4.280 15.822 -6.732 1.00 0.00 35 ILE A CA 4
ATOM 2473 C C . ILE A 1 35 ? 5.452 15.620 -5.757 1.00 0.00 35 ILE A C 4
ATOM 2474 O O . ILE A 1 35 ? 6.256 16.493 -5.495 1.00 0.00 35 ILE A O 4
ATOM 2490 N N . THR A 1 36 ? 5.485 14.419 -5.261 1.00 0.00 36 THR A N 4
ATOM 2491 C CA . THR A 1 36 ? 6.519 13.966 -4.292 1.00 0.00 36 THR A CA 4
ATOM 2492 C C . THR A 1 36 ? 6.759 12.494 -4.613 1.00 0.00 36 THR A C 4
ATOM 2493 O O . THR A 1 36 ? 6.912 11.679 -3.723 1.00 0.00 36 THR A O 4
ATOM 2504 N N . GLY A 1 37 ? 6.785 12.186 -5.881 1.00 0.00 37 GLY A N 4
ATOM 2505 C CA . GLY A 1 37 ? 7.008 10.766 -6.278 1.00 0.00 37 GLY A CA 4
ATOM 2506 C C . GLY A 1 37 ? 8.316 10.590 -6.984 1.00 0.00 37 GLY A C 4
ATOM 2507 O O . GLY A 1 37 ? 8.407 9.955 -8.013 1.00 0.00 37 GLY A O 4
ATOM 2511 N N . LEU A 1 38 ? 9.300 11.188 -6.387 1.00 0.00 38 LEU A N 4
ATOM 2512 C CA . LEU A 1 38 ? 10.677 11.106 -6.961 1.00 0.00 38 LEU A CA 4
ATOM 2513 C C . LEU A 1 38 ? 11.706 11.207 -5.846 1.00 0.00 38 LEU A C 4
ATOM 2514 O O . LEU A 1 38 ? 12.552 10.356 -5.664 1.00 0.00 38 LEU A O 4
ATOM 2530 N N . PHE A 1 39 ? 11.597 12.273 -5.105 1.00 0.00 39 PHE A N 4
ATOM 2531 C CA . PHE A 1 39 ? 12.534 12.524 -3.973 1.00 0.00 39 PHE A CA 4
ATOM 2532 C C . PHE A 1 39 ? 11.932 12.048 -2.652 1.00 0.00 39 PHE A C 4
ATOM 2533 O O . PHE A 1 39 ? 11.996 12.715 -1.637 1.00 0.00 39 PHE A O 4
ATOM 2550 N N . LYS A 1 40 ? 11.367 10.876 -2.696 1.00 0.00 40 LYS A N 4
ATOM 2551 C CA . LYS A 1 40 ? 10.747 10.316 -1.457 1.00 0.00 40 LYS A CA 4
ATOM 2552 C C . LYS A 1 40 ? 11.864 9.455 -0.843 1.00 0.00 40 LYS A C 4
ATOM 2553 O O . LYS A 1 40 ? 12.942 9.365 -1.408 1.00 0.00 40 LYS A O 4
ATOM 2572 N N . LYS A 1 41 ? 11.631 8.843 0.286 1.00 0.00 41 LYS A N 4
ATOM 2573 C CA . LYS A 1 41 ? 12.718 8.012 0.887 1.00 0.00 41 LYS A CA 4
ATOM 2574 C C . LYS A 1 41 ? 12.313 6.547 1.008 1.00 0.00 41 LYS A C 4
ATOM 2575 O O . LYS A 1 41 ? 12.019 6.027 2.066 1.00 0.00 41 LYS A O 4
ATOM 2594 N N . CYS A 1 42 ? 12.326 5.967 -0.155 1.00 0.00 42 CYS A N 4
ATOM 2595 C CA . CYS A 1 42 ? 11.992 4.539 -0.389 1.00 0.00 42 CYS A CA 4
ATOM 2596 C C . CYS A 1 42 ? 13.193 4.047 -1.228 1.00 0.00 42 CYS A C 4
ATOM 2597 O O . CYS A 1 42 ? 13.792 4.891 -1.885 1.00 0.00 42 CYS A O 4
ATOM 2605 N N . CYS A 1 1 ? 2.117 -1.604 0.010 1.00 0.00 1 CYS A N 5
ATOM 2606 C CA . CYS A 1 1 ? 2.528 -1.372 -1.402 1.00 0.00 1 CYS A CA 5
ATOM 2607 C C . CYS A 1 1 ? 1.236 -1.320 -2.235 1.00 0.00 1 CYS A C 5
ATOM 2608 O O . CYS A 1 1 ? 0.250 -1.887 -1.807 1.00 0.00 1 CYS A O 5
ATOM 2617 N N . ALA A 1 2 ? 1.261 -0.659 -3.366 1.00 0.00 2 ALA A N 5
ATOM 2618 C CA . ALA A 1 2 ? 0.061 -0.549 -4.274 1.00 0.00 2 ALA A CA 5
ATOM 2619 C C . ALA A 1 2 ? 0.617 -0.164 -5.658 1.00 0.00 2 ALA A C 5
ATOM 2620 O O . ALA A 1 2 ? 1.741 0.288 -5.731 1.00 0.00 2 ALA A O 5
ATOM 2627 N N . LYS A 1 3 ? -0.138 -0.326 -6.708 1.00 0.00 3 LYS A N 5
ATOM 2628 C CA . LYS A 1 3 ? 0.358 0.040 -8.071 1.00 0.00 3 LYS A CA 5
ATOM 2629 C C . LYS A 1 3 ? -0.729 0.939 -8.659 1.00 0.00 3 LYS A C 5
ATOM 2630 O O . LYS A 1 3 ? -1.872 0.881 -8.242 1.00 0.00 3 LYS A O 5
ATOM 2649 N N . LYS A 1 4 ? -0.342 1.745 -9.608 1.00 0.00 4 LYS A N 5
ATOM 2650 C CA . LYS A 1 4 ? -1.315 2.679 -10.249 1.00 0.00 4 LYS A CA 5
ATOM 2651 C C . LYS A 1 4 ? -2.656 2.016 -10.659 1.00 0.00 4 LYS A C 5
ATOM 2652 O O . LYS A 1 4 ? -2.703 0.823 -10.932 1.00 0.00 4 LYS A O 5
ATOM 2671 N N . ARG A 1 5 ? -3.669 2.853 -10.678 1.00 0.00 5 ARG A N 5
ATOM 2672 C CA . ARG A 1 5 ? -5.103 2.539 -11.031 1.00 0.00 5 ARG A CA 5
ATOM 2673 C C . ARG A 1 5 ? -5.889 2.643 -9.722 1.00 0.00 5 ARG A C 5
ATOM 2674 O O . ARG A 1 5 ? -6.803 3.425 -9.582 1.00 0.00 5 ARG A O 5
ATOM 2695 N N . ASN A 1 6 ? -5.482 1.825 -8.796 1.00 0.00 6 ASN A N 5
ATOM 2696 C CA . ASN A 1 6 ? -6.136 1.795 -7.454 1.00 0.00 6 ASN A CA 5
ATOM 2697 C C . ASN A 1 6 ? -5.424 2.885 -6.711 1.00 0.00 6 ASN A C 5
ATOM 2698 O O . ASN A 1 6 ? -4.321 3.277 -7.058 1.00 0.00 6 ASN A O 5
ATOM 2709 N N . TRP A 1 7 ? -6.088 3.346 -5.698 1.00 0.00 7 TRP A N 5
ATOM 2710 C CA . TRP A 1 7 ? -5.483 4.418 -4.918 1.00 0.00 7 TRP A CA 5
ATOM 2711 C C . TRP A 1 7 ? -5.305 4.120 -3.462 1.00 0.00 7 TRP A C 5
ATOM 2712 O O . TRP A 1 7 ? -5.763 3.139 -2.914 1.00 0.00 7 TRP A O 5
ATOM 2733 N N . CYS A 1 8 ? -4.619 5.063 -2.910 1.00 0.00 8 CYS A N 5
ATOM 2734 C CA . CYS A 1 8 ? -4.265 5.086 -1.473 1.00 0.00 8 CYS A CA 5
ATOM 2735 C C . CYS A 1 8 ? -5.200 6.096 -0.766 1.00 0.00 8 CYS A C 5
ATOM 2736 O O . CYS A 1 8 ? -5.282 6.142 0.445 1.00 0.00 8 CYS A O 5
ATOM 2743 N N . GLY A 1 9 ? -5.880 6.898 -1.552 1.00 0.00 9 GLY A N 5
ATOM 2744 C CA . GLY A 1 9 ? -6.838 7.934 -1.025 1.00 0.00 9 GLY A CA 5
ATOM 2745 C C . GLY A 1 9 ? -6.009 9.174 -0.750 1.00 0.00 9 GLY A C 5
ATOM 2746 O O . GLY A 1 9 ? -6.228 10.247 -1.274 1.00 0.00 9 GLY A O 5
ATOM 2750 N N . LYS A 1 10 ? -5.066 8.916 0.102 1.00 0.00 10 LYS A N 5
ATOM 2751 C CA . LYS A 1 10 ? -4.062 9.897 0.592 1.00 0.00 10 LYS A CA 5
ATOM 2752 C C . LYS A 1 10 ? -2.765 9.161 0.400 1.00 0.00 10 LYS A C 5
ATOM 2753 O O . LYS A 1 10 ? -2.779 8.025 -0.019 1.00 0.00 10 LYS A O 5
ATOM 2772 N N . ASN A 1 11 ? -1.663 9.774 0.705 1.00 0.00 11 ASN A N 5
ATOM 2773 C CA . ASN A 1 11 ? -0.374 9.049 0.522 1.00 0.00 11 ASN A CA 5
ATOM 2774 C C . ASN A 1 11 ? -0.178 8.025 1.671 1.00 0.00 11 ASN A C 5
ATOM 2775 O O . ASN A 1 11 ? 0.837 8.053 2.342 1.00 0.00 11 ASN A O 5
ATOM 2786 N N . GLU A 1 12 ? -1.141 7.155 1.882 1.00 0.00 12 GLU A N 5
ATOM 2787 C CA . GLU A 1 12 ? -0.992 6.137 2.980 1.00 0.00 12 GLU A CA 5
ATOM 2788 C C . GLU A 1 12 ? -0.232 4.883 2.470 1.00 0.00 12 GLU A C 5
ATOM 2789 O O . GLU A 1 12 ? 0.852 4.640 2.965 1.00 0.00 12 GLU A O 5
ATOM 2801 N N . ASP A 1 13 ? -0.753 4.120 1.528 1.00 0.00 13 ASP A N 5
ATOM 2802 C CA . ASP A 1 13 ? 0.021 2.904 1.059 1.00 0.00 13 ASP A CA 5
ATOM 2803 C C . ASP A 1 13 ? 0.193 2.691 -0.468 1.00 0.00 13 ASP A C 5
ATOM 2804 O O . ASP A 1 13 ? -0.755 2.652 -1.228 1.00 0.00 13 ASP A O 5
ATOM 2813 N N . CYS A 1 14 ? 1.430 2.546 -0.854 1.00 0.00 14 CYS A N 5
ATOM 2814 C CA . CYS A 1 14 ? 1.832 2.322 -2.265 1.00 0.00 14 CYS A CA 5
ATOM 2815 C C . CYS A 1 14 ? 3.191 1.710 -2.317 1.00 0.00 14 CYS A C 5
ATOM 2816 O O . CYS A 1 14 ? 3.896 1.602 -1.332 1.00 0.00 14 CYS A O 5
ATOM 2823 N N . CYS A 1 15 ? 3.509 1.311 -3.509 1.00 0.00 15 CYS A N 5
ATOM 2824 C CA . CYS A 1 15 ? 4.819 0.673 -3.755 1.00 0.00 15 CYS A CA 5
ATOM 2825 C C . CYS A 1 15 ? 5.689 1.806 -4.270 1.00 0.00 15 CYS A C 5
ATOM 2826 O O . CYS A 1 15 ? 5.858 2.000 -5.461 1.00 0.00 15 CYS A O 5
ATOM 2833 N N . CYS A 1 16 ? 6.183 2.517 -3.292 1.00 0.00 16 CYS A N 5
ATOM 2834 C CA . CYS A 1 16 ? 7.061 3.678 -3.560 1.00 0.00 16 CYS A CA 5
ATOM 2835 C C . CYS A 1 16 ? 8.059 3.494 -4.722 1.00 0.00 16 CYS A C 5
ATOM 2836 O O . CYS A 1 16 ? 8.609 2.433 -4.950 1.00 0.00 16 CYS A O 5
ATOM 2843 N N . PRO A 1 17 ? 8.258 4.580 -5.424 1.00 0.00 17 PRO A N 5
ATOM 2844 C CA . PRO A 1 17 ? 7.838 5.954 -5.047 1.00 0.00 17 PRO A CA 5
ATOM 2845 C C . PRO A 1 17 ? 6.386 6.100 -5.509 1.00 0.00 17 PRO A C 5
ATOM 2846 O O . PRO A 1 17 ? 5.976 5.495 -6.478 1.00 0.00 17 PRO A O 5
ATOM 2857 N N . MET A 1 18 ? 5.651 6.854 -4.748 1.00 0.00 18 MET A N 5
ATOM 2858 C CA . MET A 1 18 ? 4.214 7.160 -4.974 1.00 0.00 18 MET A CA 5
ATOM 2859 C C . MET A 1 18 ? 3.840 8.360 -4.116 1.00 0.00 18 MET A C 5
ATOM 2860 O O . MET A 1 18 ? 4.594 8.776 -3.253 1.00 0.00 18 MET A O 5
ATOM 2874 N N . LYS A 1 19 ? 2.675 8.855 -4.402 1.00 0.00 19 LYS A N 5
ATOM 2875 C CA . LYS A 1 19 ? 2.064 10.010 -3.690 1.00 0.00 19 LYS A CA 5
ATOM 2876 C C . LYS A 1 19 ? 0.606 9.724 -4.084 1.00 0.00 19 LYS A C 5
ATOM 2877 O O . LYS A 1 19 ? 0.407 9.185 -5.161 1.00 0.00 19 LYS A O 5
ATOM 2896 N N . CYS A 1 20 ? -0.402 10.037 -3.303 1.00 0.00 20 CYS A N 5
ATOM 2897 C CA . CYS A 1 20 ? -1.724 9.684 -3.863 1.00 0.00 20 CYS A CA 5
ATOM 2898 C C . CYS A 1 20 ? -2.009 10.932 -4.693 1.00 0.00 20 CYS A C 5
ATOM 2899 O O . CYS A 1 20 ? -1.823 12.040 -4.216 1.00 0.00 20 CYS A O 5
ATOM 2906 N N . ILE A 1 21 ? -2.437 10.713 -5.910 1.00 0.00 21 ILE A N 5
ATOM 2907 C CA . ILE A 1 21 ? -2.737 11.843 -6.834 1.00 0.00 21 ILE A CA 5
ATOM 2908 C C . ILE A 1 21 ? -4.226 12.112 -6.993 1.00 0.00 21 ILE A C 5
ATOM 2909 O O . ILE A 1 21 ? -5.041 11.214 -7.040 1.00 0.00 21 ILE A O 5
ATOM 2925 N N . TYR A 1 22 ? -4.514 13.380 -7.088 1.00 0.00 22 TYR A N 5
ATOM 2926 C CA . TYR A 1 22 ? -5.903 13.889 -7.236 1.00 0.00 22 TYR A CA 5
ATOM 2927 C C . TYR A 1 22 ? -6.021 14.674 -8.559 1.00 0.00 22 TYR A C 5
ATOM 2928 O O . TYR A 1 22 ? -5.034 14.917 -9.225 1.00 0.00 22 TYR A O 5
ATOM 2946 N N . ALA A 1 23 ? -7.225 15.047 -8.894 1.00 0.00 23 ALA A N 5
ATOM 2947 C CA . ALA A 1 23 ? -7.487 15.816 -10.144 1.00 0.00 23 ALA A CA 5
ATOM 2948 C C . ALA A 1 23 ? -8.537 16.877 -9.799 1.00 0.00 23 ALA A C 5
ATOM 2949 O O . ALA A 1 23 ? -9.186 16.764 -8.779 1.00 0.00 23 ALA A O 5
ATOM 2956 N N . TRP A 1 24 ? -8.666 17.858 -10.654 1.00 0.00 24 TRP A N 5
ATOM 2957 C CA . TRP A 1 24 ? -9.646 18.987 -10.480 1.00 0.00 24 TRP A CA 5
ATOM 2958 C C . TRP A 1 24 ? -10.709 18.849 -9.352 1.00 0.00 24 TRP A C 5
ATOM 2959 O O . TRP A 1 24 ? -10.697 19.582 -8.386 1.00 0.00 24 TRP A O 5
ATOM 2980 N N . TYR A 1 25 ? -11.584 17.896 -9.519 1.00 0.00 25 TYR A N 5
ATOM 2981 C CA . TYR A 1 25 ? -12.691 17.623 -8.540 1.00 0.00 25 TYR A CA 5
ATOM 2982 C C . TYR A 1 25 ? -12.222 17.084 -7.174 1.00 0.00 25 TYR A C 5
ATOM 2983 O O . TYR A 1 25 ? -13.024 16.589 -6.411 1.00 0.00 25 TYR A O 5
ATOM 3001 N N . ASN A 1 26 ? -10.948 17.201 -6.928 1.00 0.00 26 ASN A N 5
ATOM 3002 C CA . ASN A 1 26 ? -10.256 16.755 -5.676 1.00 0.00 26 ASN A CA 5
ATOM 3003 C C . ASN A 1 26 ? -11.093 15.886 -4.703 1.00 0.00 26 ASN A C 5
ATOM 3004 O O . ASN A 1 26 ? -11.471 16.338 -3.640 1.00 0.00 26 ASN A O 5
ATOM 3015 N N . GLN A 1 27 ? -11.349 14.662 -5.092 1.00 0.00 27 GLN A N 5
ATOM 3016 C CA . GLN A 1 27 ? -12.155 13.741 -4.219 1.00 0.00 27 GLN A CA 5
ATOM 3017 C C . GLN A 1 27 ? -11.331 12.617 -3.593 1.00 0.00 27 GLN A C 5
ATOM 3018 O O . GLN A 1 27 ? -11.234 12.513 -2.388 1.00 0.00 27 GLN A O 5
ATOM 3032 N N . GLN A 1 28 ? -10.768 11.806 -4.446 1.00 0.00 28 GLN A N 5
ATOM 3033 C CA . GLN A 1 28 ? -9.938 10.657 -3.984 1.00 0.00 28 GLN A CA 5
ATOM 3034 C C . GLN A 1 28 ? -8.522 10.811 -4.495 1.00 0.00 28 GLN A C 5
ATOM 3035 O O . GLN A 1 28 ? -8.223 11.786 -5.160 1.00 0.00 28 GLN A O 5
ATOM 3049 N N . GLY A 1 29 ? -7.703 9.842 -4.182 1.00 0.00 29 GLY A N 5
ATOM 3050 C CA . GLY A 1 29 ? -6.273 9.905 -4.630 1.00 0.00 29 GLY A CA 5
ATOM 3051 C C . GLY A 1 29 ? -5.960 8.795 -5.627 1.00 0.00 29 GLY A C 5
ATOM 3052 O O . GLY A 1 29 ? -6.847 8.279 -6.274 1.00 0.00 29 GLY A O 5
ATOM 3056 N N . SER A 1 30 ? -4.704 8.454 -5.741 1.00 0.00 30 SER A N 5
ATOM 3057 C CA . SER A 1 30 ? -4.263 7.368 -6.681 1.00 0.00 30 SER A CA 5
ATOM 3058 C C . SER A 1 30 ? -2.795 7.057 -6.548 1.00 0.00 30 SER A C 5
ATOM 3059 O O . SER A 1 30 ? -1.985 7.936 -6.346 1.00 0.00 30 SER A O 5
ATOM 3067 N N . CYS A 1 31 ? -2.483 5.795 -6.680 1.00 0.00 31 CYS A N 5
ATOM 3068 C CA . CYS A 1 31 ? -1.068 5.354 -6.562 1.00 0.00 31 CYS A CA 5
ATOM 3069 C C . CYS A 1 31 ? -0.341 5.839 -7.822 1.00 0.00 31 CYS A C 5
ATOM 3070 O O . CYS A 1 31 ? -0.158 5.103 -8.776 1.00 0.00 31 CYS A O 5
ATOM 3077 N N . GLN A 1 32 ? 0.045 7.088 -7.774 1.00 0.00 32 GLN A N 5
ATOM 3078 C CA . GLN A 1 32 ? 0.751 7.711 -8.916 1.00 0.00 32 GLN A CA 5
ATOM 3079 C C . GLN A 1 32 ? 1.933 8.390 -8.281 1.00 0.00 32 GLN A C 5
ATOM 3080 O O . GLN A 1 32 ? 1.817 9.104 -7.305 1.00 0.00 32 GLN A O 5
ATOM 3094 N N . THR A 1 33 ? 3.072 8.142 -8.866 1.00 0.00 33 THR A N 5
ATOM 3095 C CA . THR A 1 33 ? 4.283 8.749 -8.299 1.00 0.00 33 THR A CA 5
ATOM 3096 C C . THR A 1 33 ? 4.813 9.922 -9.113 1.00 0.00 33 THR A C 5
ATOM 3097 O O . THR A 1 33 ? 5.884 9.928 -9.685 1.00 0.00 33 THR A O 5
ATOM 3108 N N . THR A 1 34 ? 3.980 10.925 -9.131 1.00 0.00 34 THR A N 5
ATOM 3109 C CA . THR A 1 34 ? 4.318 12.170 -9.874 1.00 0.00 34 THR A CA 5
ATOM 3110 C C . THR A 1 34 ? 4.007 13.409 -9.081 1.00 0.00 34 THR A C 5
ATOM 3111 O O . THR A 1 34 ? 3.382 13.346 -8.042 1.00 0.00 34 THR A O 5
ATOM 3122 N N . ILE A 1 35 ? 4.499 14.473 -9.661 1.00 0.00 35 ILE A N 5
ATOM 3123 C CA . ILE A 1 35 ? 4.411 15.882 -9.182 1.00 0.00 35 ILE A CA 5
ATOM 3124 C C . ILE A 1 35 ? 5.463 15.974 -8.066 1.00 0.00 35 ILE A C 5
ATOM 3125 O O . ILE A 1 35 ? 6.327 16.825 -8.060 1.00 0.00 35 ILE A O 5
ATOM 3141 N N . THR A 1 36 ? 5.342 15.064 -7.141 1.00 0.00 36 THR A N 5
ATOM 3142 C CA . THR A 1 36 ? 6.284 14.999 -5.982 1.00 0.00 36 THR A CA 5
ATOM 3143 C C . THR A 1 36 ? 6.460 13.528 -5.614 1.00 0.00 36 THR A C 5
ATOM 3144 O O . THR A 1 36 ? 6.781 13.200 -4.490 1.00 0.00 36 THR A O 5
ATOM 3155 N N . GLY A 1 37 ? 6.273 12.664 -6.578 1.00 0.00 37 GLY A N 5
ATOM 3156 C CA . GLY A 1 37 ? 6.420 11.199 -6.301 1.00 0.00 37 GLY A CA 5
ATOM 3157 C C . GLY A 1 37 ? 7.865 10.835 -6.541 1.00 0.00 37 GLY A C 5
ATOM 3158 O O . GLY A 1 37 ? 8.195 9.954 -7.309 1.00 0.00 37 GLY A O 5
ATOM 3162 N N . LEU A 1 38 ? 8.671 11.577 -5.844 1.00 0.00 38 LEU A N 5
ATOM 3163 C CA . LEU A 1 38 ? 10.142 11.400 -5.920 1.00 0.00 38 LEU A CA 5
ATOM 3164 C C . LEU A 1 38 ? 10.737 12.021 -4.666 1.00 0.00 38 LEU A C 5
ATOM 3165 O O . LEU A 1 38 ? 11.612 11.463 -4.035 1.00 0.00 38 LEU A O 5
ATOM 3181 N N . PHE A 1 39 ? 10.238 13.175 -4.299 1.00 0.00 39 PHE A N 5
ATOM 3182 C CA . PHE A 1 39 ? 10.765 13.869 -3.077 1.00 0.00 39 PHE A CA 5
ATOM 3183 C C . PHE A 1 39 ? 10.131 13.219 -1.839 1.00 0.00 39 PHE A C 5
ATOM 3184 O O . PHE A 1 39 ? 9.764 13.884 -0.890 1.00 0.00 39 PHE A O 5
ATOM 3201 N N . LYS A 1 40 ? 10.029 11.921 -1.884 1.00 0.00 40 LYS A N 5
ATOM 3202 C CA . LYS A 1 40 ? 9.438 11.163 -0.766 1.00 0.00 40 LYS A CA 5
ATOM 3203 C C . LYS A 1 40 ? 10.360 9.991 -0.464 1.00 0.00 40 LYS A C 5
ATOM 3204 O O . LYS A 1 40 ? 10.212 8.933 -1.042 1.00 0.00 40 LYS A O 5
ATOM 3223 N N . LYS A 1 41 ? 11.304 10.194 0.407 1.00 0.00 41 LYS A N 5
ATOM 3224 C CA . LYS A 1 41 ? 12.208 9.055 0.729 1.00 0.00 41 LYS A CA 5
ATOM 3225 C C . LYS A 1 41 ? 11.263 7.969 1.303 1.00 0.00 41 LYS A C 5
ATOM 3226 O O . LYS A 1 41 ? 10.431 8.275 2.144 1.00 0.00 41 LYS A O 5
ATOM 3245 N N . CYS A 1 42 ? 11.404 6.764 0.832 1.00 0.00 42 CYS A N 5
ATOM 3246 C CA . CYS A 1 42 ? 10.560 5.624 1.298 1.00 0.00 42 CYS A CA 5
ATOM 3247 C C . CYS A 1 42 ? 11.550 4.465 1.538 1.00 0.00 42 CYS A C 5
ATOM 3248 O O . CYS A 1 42 ? 12.668 4.600 1.053 1.00 0.00 42 CYS A O 5
ATOM 3256 N N . CYS A 1 1 ? 2.464 -1.771 -0.069 1.00 0.00 1 CYS A N 6
ATOM 3257 C CA . CYS A 1 1 ? 2.692 -1.517 -1.517 1.00 0.00 1 CYS A CA 6
ATOM 3258 C C . CYS A 1 1 ? 1.363 -1.595 -2.290 1.00 0.00 1 CYS A C 6
ATOM 3259 O O . CYS A 1 1 ? 0.666 -2.590 -2.209 1.00 0.00 1 CYS A O 6
ATOM 3268 N N . ALA A 1 2 ? 1.062 -0.554 -3.024 1.00 0.00 2 ALA A N 6
ATOM 3269 C CA . ALA A 1 2 ? -0.192 -0.485 -3.835 1.00 0.00 2 ALA A CA 6
ATOM 3270 C C . ALA A 1 2 ? 0.303 -0.401 -5.285 1.00 0.00 2 ALA A C 6
ATOM 3271 O O . ALA A 1 2 ? 1.477 -0.594 -5.537 1.00 0.00 2 ALA A O 6
ATOM 3278 N N . LYS A 1 3 ? -0.559 -0.113 -6.222 1.00 0.00 3 LYS A N 6
ATOM 3279 C CA . LYS A 1 3 ? -0.124 -0.031 -7.646 1.00 0.00 3 LYS A CA 6
ATOM 3280 C C . LYS A 1 3 ? -0.975 1.020 -8.350 1.00 0.00 3 LYS A C 6
ATOM 3281 O O . LYS A 1 3 ? -2.169 1.113 -8.118 1.00 0.00 3 LYS A O 6
ATOM 3300 N N . LYS A 1 4 ? -0.294 1.759 -9.182 1.00 0.00 4 LYS A N 6
ATOM 3301 C CA . LYS A 1 4 ? -0.900 2.854 -9.997 1.00 0.00 4 LYS A CA 6
ATOM 3302 C C . LYS A 1 4 ? -2.055 2.307 -10.889 1.00 0.00 4 LYS A C 6
ATOM 3303 O O . LYS A 1 4 ? -1.921 2.162 -12.090 1.00 0.00 4 LYS A O 6
ATOM 3322 N N . ARG A 1 5 ? -3.152 2.007 -10.253 1.00 0.00 5 ARG A N 6
ATOM 3323 C CA . ARG A 1 5 ? -4.386 1.468 -10.910 1.00 0.00 5 ARG A CA 6
ATOM 3324 C C . ARG A 1 5 ? -5.521 1.857 -9.966 1.00 0.00 5 ARG A C 6
ATOM 3325 O O . ARG A 1 5 ? -6.534 2.399 -10.352 1.00 0.00 5 ARG A O 6
ATOM 3346 N N . ASN A 1 6 ? -5.262 1.538 -8.730 1.00 0.00 6 ASN A N 6
ATOM 3347 C CA . ASN A 1 6 ? -6.200 1.805 -7.596 1.00 0.00 6 ASN A CA 6
ATOM 3348 C C . ASN A 1 6 ? -5.534 2.949 -6.932 1.00 0.00 6 ASN A C 6
ATOM 3349 O O . ASN A 1 6 ? -4.400 3.291 -7.232 1.00 0.00 6 ASN A O 6
ATOM 3360 N N . TRP A 1 7 ? -6.264 3.528 -6.041 1.00 0.00 7 TRP A N 6
ATOM 3361 C CA . TRP A 1 7 ? -5.675 4.662 -5.350 1.00 0.00 7 TRP A CA 6
ATOM 3362 C C . TRP A 1 7 ? -5.549 4.402 -3.893 1.00 0.00 7 TRP A C 6
ATOM 3363 O O . TRP A 1 7 ? -6.051 3.443 -3.344 1.00 0.00 7 TRP A O 6
ATOM 3384 N N . CYS A 1 8 ? -4.854 5.335 -3.348 1.00 0.00 8 CYS A N 6
ATOM 3385 C CA . CYS A 1 8 ? -4.565 5.347 -1.892 1.00 0.00 8 CYS A CA 6
ATOM 3386 C C . CYS A 1 8 ? -5.468 6.434 -1.274 1.00 0.00 8 CYS A C 6
ATOM 3387 O O . CYS A 1 8 ? -5.610 6.580 -0.079 1.00 0.00 8 CYS A O 6
ATOM 3394 N N . GLY A 1 9 ? -6.077 7.206 -2.138 1.00 0.00 9 GLY A N 6
ATOM 3395 C CA . GLY A 1 9 ? -6.988 8.312 -1.712 1.00 0.00 9 GLY A CA 6
ATOM 3396 C C . GLY A 1 9 ? -6.068 9.482 -1.351 1.00 0.00 9 GLY A C 6
ATOM 3397 O O . GLY A 1 9 ? -6.081 10.525 -1.969 1.00 0.00 9 GLY A O 6
ATOM 3401 N N . LYS A 1 10 ? -5.301 9.216 -0.330 1.00 0.00 10 LYS A N 6
ATOM 3402 C CA . LYS A 1 10 ? -4.285 10.110 0.294 1.00 0.00 10 LYS A CA 6
ATOM 3403 C C . LYS A 1 10 ? -3.052 9.223 0.398 1.00 0.00 10 LYS A C 6
ATOM 3404 O O . LYS A 1 10 ? -3.179 8.037 0.241 1.00 0.00 10 LYS A O 6
ATOM 3423 N N . ASN A 1 11 ? -1.910 9.813 0.654 1.00 0.00 11 ASN A N 6
ATOM 3424 C CA . ASN A 1 11 ? -0.605 9.074 0.797 1.00 0.00 11 ASN A CA 6
ATOM 3425 C C . ASN A 1 11 ? -0.671 7.589 1.182 1.00 0.00 11 ASN A C 6
ATOM 3426 O O . ASN A 1 11 ? 0.154 6.827 0.729 1.00 0.00 11 ASN A O 6
ATOM 3437 N N . GLU A 1 12 ? -1.646 7.280 1.997 1.00 0.00 12 GLU A N 6
ATOM 3438 C CA . GLU A 1 12 ? -1.928 5.900 2.529 1.00 0.00 12 GLU A CA 6
ATOM 3439 C C . GLU A 1 12 ? -0.754 4.894 2.325 1.00 0.00 12 GLU A C 6
ATOM 3440 O O . GLU A 1 12 ? 0.317 5.118 2.863 1.00 0.00 12 GLU A O 6
ATOM 3452 N N . ASP A 1 13 ? -0.952 3.822 1.592 1.00 0.00 13 ASP A N 6
ATOM 3453 C CA . ASP A 1 13 ? 0.158 2.824 1.354 1.00 0.00 13 ASP A CA 6
ATOM 3454 C C . ASP A 1 13 ? 0.286 2.631 -0.155 1.00 0.00 13 ASP A C 6
ATOM 3455 O O . ASP A 1 13 ? -0.699 2.435 -0.836 1.00 0.00 13 ASP A O 6
ATOM 3464 N N . CYS A 1 14 ? 1.491 2.693 -0.631 1.00 0.00 14 CYS A N 6
ATOM 3465 C CA . CYS A 1 14 ? 1.770 2.514 -2.072 1.00 0.00 14 CYS A CA 6
ATOM 3466 C C . CYS A 1 14 ? 3.133 1.891 -2.176 1.00 0.00 14 CYS A C 6
ATOM 3467 O O . CYS A 1 14 ? 3.866 1.784 -1.211 1.00 0.00 14 CYS A O 6
ATOM 3474 N N . CYS A 1 15 ? 3.443 1.492 -3.366 1.00 0.00 15 CYS A N 6
ATOM 3475 C CA . CYS A 1 15 ? 4.762 0.852 -3.575 1.00 0.00 15 CYS A CA 6
ATOM 3476 C C . CYS A 1 15 ? 5.661 2.001 -3.979 1.00 0.00 15 CYS A C 6
ATOM 3477 O O . CYS A 1 15 ? 5.897 2.270 -5.142 1.00 0.00 15 CYS A O 6
ATOM 3484 N N . CYS A 1 16 ? 6.098 2.642 -2.926 1.00 0.00 16 CYS A N 6
ATOM 3485 C CA . CYS A 1 16 ? 6.986 3.802 -3.040 1.00 0.00 16 CYS A CA 6
ATOM 3486 C C . CYS A 1 16 ? 8.094 3.548 -4.082 1.00 0.00 16 CYS A C 6
ATOM 3487 O O . CYS A 1 16 ? 8.713 2.504 -4.125 1.00 0.00 16 CYS A O 6
ATOM 3494 N N . PRO A 1 17 ? 8.302 4.545 -4.902 1.00 0.00 17 PRO A N 6
ATOM 3495 C CA . PRO A 1 17 ? 7.836 5.932 -4.693 1.00 0.00 17 PRO A CA 6
ATOM 3496 C C . PRO A 1 17 ? 6.426 6.022 -5.280 1.00 0.00 17 PRO A C 6
ATOM 3497 O O . PRO A 1 17 ? 6.103 5.405 -6.274 1.00 0.00 17 PRO A O 6
ATOM 3508 N N . MET A 1 18 ? 5.638 6.773 -4.568 1.00 0.00 18 MET A N 6
ATOM 3509 C CA . MET A 1 18 ? 4.208 7.090 -4.832 1.00 0.00 18 MET A CA 6
ATOM 3510 C C . MET A 1 18 ? 3.854 8.302 -3.979 1.00 0.00 18 MET A C 6
ATOM 3511 O O . MET A 1 18 ? 4.581 8.674 -3.078 1.00 0.00 18 MET A O 6
ATOM 3525 N N . LYS A 1 19 ? 2.735 8.844 -4.318 1.00 0.00 19 LYS A N 6
ATOM 3526 C CA . LYS A 1 19 ? 2.109 10.017 -3.669 1.00 0.00 19 LYS A CA 6
ATOM 3527 C C . LYS A 1 19 ? 0.656 9.708 -4.031 1.00 0.00 19 LYS A C 6
ATOM 3528 O O . LYS A 1 19 ? 0.438 9.056 -5.043 1.00 0.00 19 LYS A O 6
ATOM 3547 N N . CYS A 1 20 ? -0.321 10.138 -3.272 1.00 0.00 20 CYS A N 6
ATOM 3548 C CA . CYS A 1 20 ? -1.666 9.779 -3.751 1.00 0.00 20 CYS A CA 6
ATOM 3549 C C . CYS A 1 20 ? -1.983 11.063 -4.489 1.00 0.00 20 CYS A C 6
ATOM 3550 O O . CYS A 1 20 ? -1.850 12.118 -3.897 1.00 0.00 20 CYS A O 6
ATOM 3557 N N . ILE A 1 21 ? -2.373 10.933 -5.728 1.00 0.00 21 ILE A N 6
ATOM 3558 C CA . ILE A 1 21 ? -2.702 12.110 -6.589 1.00 0.00 21 ILE A CA 6
ATOM 3559 C C . ILE A 1 21 ? -4.109 12.514 -6.625 1.00 0.00 21 ILE A C 6
ATOM 3560 O O . ILE A 1 21 ? -4.935 11.828 -6.091 1.00 0.00 21 ILE A O 6
ATOM 3576 N N . TYR A 1 22 ? -4.309 13.631 -7.263 1.00 0.00 22 TYR A N 6
ATOM 3577 C CA . TYR A 1 22 ? -5.645 14.236 -7.411 1.00 0.00 22 TYR A CA 6
ATOM 3578 C C . TYR A 1 22 ? -5.788 14.638 -8.871 1.00 0.00 22 TYR A C 6
ATOM 3579 O O . TYR A 1 22 ? -4.806 14.724 -9.578 1.00 0.00 22 TYR A O 6
ATOM 3597 N N . ALA A 1 23 ? -7.004 14.866 -9.265 1.00 0.00 23 ALA A N 6
ATOM 3598 C CA . ALA A 1 23 ? -7.313 15.266 -10.666 1.00 0.00 23 ALA A CA 6
ATOM 3599 C C . ALA A 1 23 ? -8.153 16.533 -10.520 1.00 0.00 23 ALA A C 6
ATOM 3600 O O . ALA A 1 23 ? -7.965 17.288 -9.588 1.00 0.00 23 ALA A O 6
ATOM 3607 N N . TRP A 1 24 ? -9.055 16.749 -11.434 1.00 0.00 24 TRP A N 6
ATOM 3608 C CA . TRP A 1 24 ? -9.903 17.973 -11.323 1.00 0.00 24 TRP A CA 6
ATOM 3609 C C . TRP A 1 24 ? -10.759 17.784 -10.047 1.00 0.00 24 TRP A C 6
ATOM 3610 O O . TRP A 1 24 ? -11.181 18.746 -9.440 1.00 0.00 24 TRP A O 6
ATOM 3631 N N . TYR A 1 25 ? -10.986 16.536 -9.712 1.00 0.00 25 TYR A N 6
ATOM 3632 C CA . TYR A 1 25 ? -11.794 16.212 -8.503 1.00 0.00 25 TYR A CA 6
ATOM 3633 C C . TYR A 1 25 ? -11.273 16.856 -7.230 1.00 0.00 25 TYR A C 6
ATOM 3634 O O . TYR A 1 25 ? -10.164 17.344 -7.159 1.00 0.00 25 TYR A O 6
ATOM 3652 N N . ASN A 1 26 ? -12.133 16.812 -6.247 1.00 0.00 26 ASN A N 6
ATOM 3653 C CA . ASN A 1 26 ? -11.806 17.397 -4.920 1.00 0.00 26 ASN A CA 6
ATOM 3654 C C . ASN A 1 26 ? -12.151 16.450 -3.752 1.00 0.00 26 ASN A C 6
ATOM 3655 O O . ASN A 1 26 ? -12.818 16.845 -2.814 1.00 0.00 26 ASN A O 6
ATOM 3666 N N . GLN A 1 27 ? -11.703 15.223 -3.833 1.00 0.00 27 GLN A N 6
ATOM 3667 C CA . GLN A 1 27 ? -11.994 14.242 -2.733 1.00 0.00 27 GLN A CA 6
ATOM 3668 C C . GLN A 1 27 ? -11.132 12.978 -2.798 1.00 0.00 27 GLN A C 6
ATOM 3669 O O . GLN A 1 27 ? -10.476 12.649 -1.830 1.00 0.00 27 GLN A O 6
ATOM 3683 N N . GLN A 1 28 ? -11.136 12.298 -3.913 1.00 0.00 28 GLN A N 6
ATOM 3684 C CA . GLN A 1 28 ? -10.315 11.050 -4.021 1.00 0.00 28 GLN A CA 6
ATOM 3685 C C . GLN A 1 28 ? -9.030 11.253 -4.811 1.00 0.00 28 GLN A C 6
ATOM 3686 O O . GLN A 1 28 ? -8.831 12.302 -5.396 1.00 0.00 28 GLN A O 6
ATOM 3700 N N . GLY A 1 29 ? -8.200 10.234 -4.802 1.00 0.00 29 GLY A N 6
ATOM 3701 C CA . GLY A 1 29 ? -6.899 10.351 -5.538 1.00 0.00 29 GLY A CA 6
ATOM 3702 C C . GLY A 1 29 ? -6.336 9.113 -6.234 1.00 0.00 29 GLY A C 6
ATOM 3703 O O . GLY A 1 29 ? -7.108 8.252 -6.575 1.00 0.00 29 GLY A O 6
ATOM 3707 N N . SER A 1 30 ? -5.040 9.029 -6.469 1.00 0.00 30 SER A N 6
ATOM 3708 C CA . SER A 1 30 ? -4.465 7.801 -7.140 1.00 0.00 30 SER A CA 6
ATOM 3709 C C . SER A 1 30 ? -3.046 7.429 -6.696 1.00 0.00 30 SER A C 6
ATOM 3710 O O . SER A 1 30 ? -2.344 8.276 -6.199 1.00 0.00 30 SER A O 6
ATOM 3718 N N . CYS A 1 31 ? -2.615 6.207 -6.880 1.00 0.00 31 CYS A N 6
ATOM 3719 C CA . CYS A 1 31 ? -1.230 5.806 -6.439 1.00 0.00 31 CYS A CA 6
ATOM 3720 C C . CYS A 1 31 ? -0.247 6.216 -7.546 1.00 0.00 31 CYS A C 6
ATOM 3721 O O . CYS A 1 31 ? 0.084 5.392 -8.384 1.00 0.00 31 CYS A O 6
ATOM 3728 N N . GLN A 1 32 ? 0.196 7.455 -7.516 1.00 0.00 32 GLN A N 6
ATOM 3729 C CA . GLN A 1 32 ? 1.144 7.951 -8.559 1.00 0.00 32 GLN A CA 6
ATOM 3730 C C . GLN A 1 32 ? 2.415 8.497 -7.920 1.00 0.00 32 GLN A C 6
ATOM 3731 O O . GLN A 1 32 ? 2.388 9.079 -6.854 1.00 0.00 32 GLN A O 6
ATOM 3745 N N . THR A 1 33 ? 3.521 8.324 -8.589 1.00 0.00 33 THR A N 6
ATOM 3746 C CA . THR A 1 33 ? 4.767 8.844 -7.993 1.00 0.00 33 THR A CA 6
ATOM 3747 C C . THR A 1 33 ? 5.294 10.033 -8.779 1.00 0.00 33 THR A C 6
ATOM 3748 O O . THR A 1 33 ? 6.396 10.075 -9.296 1.00 0.00 33 THR A O 6
ATOM 3759 N N . THR A 1 34 ? 4.454 11.012 -8.857 1.00 0.00 34 THR A N 6
ATOM 3760 C CA . THR A 1 34 ? 4.839 12.242 -9.585 1.00 0.00 34 THR A CA 6
ATOM 3761 C C . THR A 1 34 ? 4.279 13.385 -8.814 1.00 0.00 34 THR A C 6
ATOM 3762 O O . THR A 1 34 ? 3.417 13.147 -7.995 1.00 0.00 34 THR A O 6
ATOM 3773 N N . ILE A 1 35 ? 4.792 14.549 -9.105 1.00 0.00 35 ILE A N 6
ATOM 3774 C CA . ILE A 1 35 ? 4.409 15.848 -8.465 1.00 0.00 35 ILE A CA 6
ATOM 3775 C C . ILE A 1 35 ? 5.090 15.825 -7.085 1.00 0.00 35 ILE A C 6
ATOM 3776 O O . ILE A 1 35 ? 5.716 16.776 -6.668 1.00 0.00 35 ILE A O 6
ATOM 3792 N N . THR A 1 36 ? 4.944 14.738 -6.380 1.00 0.00 36 THR A N 6
ATOM 3793 C CA . THR A 1 36 ? 5.571 14.592 -5.033 1.00 0.00 36 THR A CA 6
ATOM 3794 C C . THR A 1 36 ? 5.963 13.121 -4.875 1.00 0.00 36 THR A C 6
ATOM 3795 O O . THR A 1 36 ? 5.893 12.541 -3.811 1.00 0.00 36 THR A O 6
ATOM 3806 N N . GLY A 1 37 ? 6.376 12.547 -5.970 1.00 0.00 37 GLY A N 6
ATOM 3807 C CA . GLY A 1 37 ? 6.797 11.113 -5.960 1.00 0.00 37 GLY A CA 6
ATOM 3808 C C . GLY A 1 37 ? 8.279 11.049 -5.737 1.00 0.00 37 GLY A C 6
ATOM 3809 O O . GLY A 1 37 ? 8.807 10.165 -5.092 1.00 0.00 37 GLY A O 6
ATOM 3813 N N . LEU A 1 38 ? 8.909 12.038 -6.282 1.00 0.00 38 LEU A N 6
ATOM 3814 C CA . LEU A 1 38 ? 10.380 12.149 -6.177 1.00 0.00 38 LEU A CA 6
ATOM 3815 C C . LEU A 1 38 ? 10.714 12.908 -4.895 1.00 0.00 38 LEU A C 6
ATOM 3816 O O . LEU A 1 38 ? 11.860 13.074 -4.536 1.00 0.00 38 LEU A O 6
ATOM 3832 N N . PHE A 1 39 ? 9.690 13.346 -4.216 1.00 0.00 39 PHE A N 6
ATOM 3833 C CA . PHE A 1 39 ? 9.911 14.102 -2.950 1.00 0.00 39 PHE A CA 6
ATOM 3834 C C . PHE A 1 39 ? 9.634 13.165 -1.772 1.00 0.00 39 PHE A C 6
ATOM 3835 O O . PHE A 1 39 ? 9.007 13.565 -0.811 1.00 0.00 39 PHE A O 6
ATOM 3852 N N . LYS A 1 40 ? 10.083 11.936 -1.862 1.00 0.00 40 LYS A N 6
ATOM 3853 C CA . LYS A 1 40 ? 9.834 11.001 -0.720 1.00 0.00 40 LYS A CA 6
ATOM 3854 C C . LYS A 1 40 ? 11.051 10.131 -0.387 1.00 0.00 40 LYS A C 6
ATOM 3855 O O . LYS A 1 40 ? 11.593 10.268 0.689 1.00 0.00 40 LYS A O 6
ATOM 3874 N N . LYS A 1 41 ? 11.421 9.286 -1.319 1.00 0.00 41 LYS A N 6
ATOM 3875 C CA . LYS A 1 41 ? 12.586 8.329 -1.200 1.00 0.00 41 LYS A CA 6
ATOM 3876 C C . LYS A 1 41 ? 12.185 7.163 -0.285 1.00 0.00 41 LYS A C 6
ATOM 3877 O O . LYS A 1 41 ? 11.735 7.384 0.825 1.00 0.00 41 LYS A O 6
ATOM 3896 N N . CYS A 1 42 ? 12.345 5.963 -0.762 1.00 0.00 42 CYS A N 6
ATOM 3897 C CA . CYS A 1 42 ? 11.982 4.776 0.057 1.00 0.00 42 CYS A CA 6
ATOM 3898 C C . CYS A 1 42 ? 13.232 3.879 0.023 1.00 0.00 42 CYS A C 6
ATOM 3899 O O . CYS A 1 42 ? 14.093 4.134 -0.813 1.00 0.00 42 CYS A O 6
ATOM 3907 N N . CYS A 1 1 ? 2.082 -0.299 0.061 1.00 0.00 1 CYS A N 7
ATOM 3908 C CA . CYS A 1 1 ? 2.422 -0.712 -1.327 1.00 0.00 1 CYS A CA 7
ATOM 3909 C C . CYS A 1 1 ? 1.135 -0.984 -2.129 1.00 0.00 1 CYS A C 7
ATOM 3910 O O . CYS A 1 1 ? 0.458 -1.969 -1.912 1.00 0.00 1 CYS A O 7
ATOM 3919 N N . ALA A 1 2 ? 0.830 -0.094 -3.026 1.00 0.00 2 ALA A N 7
ATOM 3920 C CA . ALA A 1 2 ? -0.377 -0.202 -3.898 1.00 0.00 2 ALA A CA 7
ATOM 3921 C C . ALA A 1 2 ? 0.223 0.024 -5.288 1.00 0.00 2 ALA A C 7
ATOM 3922 O O . ALA A 1 2 ? 1.421 0.212 -5.387 1.00 0.00 2 ALA A O 7
ATOM 3929 N N . LYS A 1 3 ? -0.558 0.014 -6.333 1.00 0.00 3 LYS A N 7
ATOM 3930 C CA . LYS A 1 3 ? 0.037 0.224 -7.681 1.00 0.00 3 LYS A CA 7
ATOM 3931 C C . LYS A 1 3 ? -0.876 1.123 -8.520 1.00 0.00 3 LYS A C 7
ATOM 3932 O O . LYS A 1 3 ? -2.087 0.999 -8.453 1.00 0.00 3 LYS A O 7
ATOM 3951 N N . LYS A 1 4 ? -0.234 1.987 -9.264 1.00 0.00 4 LYS A N 7
ATOM 3952 C CA . LYS A 1 4 ? -0.928 2.954 -10.160 1.00 0.00 4 LYS A CA 7
ATOM 3953 C C . LYS A 1 4 ? -2.065 2.290 -10.991 1.00 0.00 4 LYS A C 7
ATOM 3954 O O . LYS A 1 4 ? -1.892 1.869 -12.128 1.00 0.00 4 LYS A O 7
ATOM 3973 N N . ARG A 1 5 ? -3.209 2.195 -10.372 1.00 0.00 5 ARG A N 7
ATOM 3974 C CA . ARG A 1 5 ? -4.418 1.590 -11.011 1.00 0.00 5 ARG A CA 7
ATOM 3975 C C . ARG A 1 5 ? -5.538 1.809 -10.005 1.00 0.00 5 ARG A C 7
ATOM 3976 O O . ARG A 1 5 ? -6.613 2.266 -10.330 1.00 0.00 5 ARG A O 7
ATOM 3997 N N . ASN A 1 6 ? -5.195 1.459 -8.799 1.00 0.00 6 ASN A N 7
ATOM 3998 C CA . ASN A 1 6 ? -6.126 1.589 -7.640 1.00 0.00 6 ASN A CA 7
ATOM 3999 C C . ASN A 1 6 ? -5.481 2.691 -6.879 1.00 0.00 6 ASN A C 7
ATOM 4000 O O . ASN A 1 6 ? -4.338 3.050 -7.119 1.00 0.00 6 ASN A O 7
ATOM 4011 N N . TRP A 1 7 ? -6.230 3.209 -5.965 1.00 0.00 7 TRP A N 7
ATOM 4012 C CA . TRP A 1 7 ? -5.647 4.298 -5.190 1.00 0.00 7 TRP A CA 7
ATOM 4013 C C . TRP A 1 7 ? -5.377 3.908 -3.764 1.00 0.00 7 TRP A C 7
ATOM 4014 O O . TRP A 1 7 ? -5.771 2.864 -3.284 1.00 0.00 7 TRP A O 7
ATOM 4035 N N . CYS A 1 8 ? -4.697 4.815 -3.150 1.00 0.00 8 CYS A N 7
ATOM 4036 C CA . CYS A 1 8 ? -4.291 4.692 -1.730 1.00 0.00 8 CYS A CA 7
ATOM 4037 C C . CYS A 1 8 ? -5.207 5.609 -0.909 1.00 0.00 8 CYS A C 7
ATOM 4038 O O . CYS A 1 8 ? -5.208 5.582 0.304 1.00 0.00 8 CYS A O 7
ATOM 4045 N N . GLY A 1 9 ? -5.979 6.414 -1.600 1.00 0.00 9 GLY A N 7
ATOM 4046 C CA . GLY A 1 9 ? -6.925 7.365 -0.935 1.00 0.00 9 GLY A CA 7
ATOM 4047 C C . GLY A 1 9 ? -6.072 8.575 -0.579 1.00 0.00 9 GLY A C 7
ATOM 4048 O O . GLY A 1 9 ? -6.245 9.659 -1.098 1.00 0.00 9 GLY A O 7
ATOM 4052 N N . LYS A 1 10 ? -5.164 8.324 0.315 1.00 0.00 10 LYS A N 7
ATOM 4053 C CA . LYS A 1 10 ? -4.215 9.356 0.803 1.00 0.00 10 LYS A CA 7
ATOM 4054 C C . LYS A 1 10 ? -2.860 8.727 0.584 1.00 0.00 10 LYS A C 7
ATOM 4055 O O . LYS A 1 10 ? -2.753 7.609 0.125 1.00 0.00 10 LYS A O 7
ATOM 4074 N N . ASN A 1 11 ? -1.841 9.444 0.932 1.00 0.00 11 ASN A N 7
ATOM 4075 C CA . ASN A 1 11 ? -0.470 8.896 0.740 1.00 0.00 11 ASN A CA 7
ATOM 4076 C C . ASN A 1 11 ? -0.161 7.867 1.844 1.00 0.00 11 ASN A C 7
ATOM 4077 O O . ASN A 1 11 ? 0.878 7.955 2.465 1.00 0.00 11 ASN A O 7
ATOM 4088 N N . GLU A 1 12 ? -1.048 6.924 2.055 1.00 0.00 12 GLU A N 7
ATOM 4089 C CA . GLU A 1 12 ? -0.803 5.894 3.119 1.00 0.00 12 GLU A CA 7
ATOM 4090 C C . GLU A 1 12 ? -0.037 4.623 2.703 1.00 0.00 12 GLU A C 7
ATOM 4091 O O . GLU A 1 12 ? 1.135 4.517 3.009 1.00 0.00 12 GLU A O 7
ATOM 4103 N N . ASP A 1 13 ? -0.686 3.715 2.013 1.00 0.00 13 ASP A N 7
ATOM 4104 C CA . ASP A 1 13 ? 0.002 2.446 1.602 1.00 0.00 13 ASP A CA 7
ATOM 4105 C C . ASP A 1 13 ? 0.294 2.162 0.116 1.00 0.00 13 ASP A C 7
ATOM 4106 O O . ASP A 1 13 ? -0.041 1.121 -0.423 1.00 0.00 13 ASP A O 7
ATOM 4115 N N . CYS A 1 14 ? 0.941 3.081 -0.538 1.00 0.00 14 CYS A N 7
ATOM 4116 C CA . CYS A 1 14 ? 1.271 2.870 -1.976 1.00 0.00 14 CYS A CA 7
ATOM 4117 C C . CYS A 1 14 ? 2.672 2.275 -1.966 1.00 0.00 14 CYS A C 7
ATOM 4118 O O . CYS A 1 14 ? 3.308 2.165 -0.931 1.00 0.00 14 CYS A O 7
ATOM 4125 N N . CYS A 1 15 ? 3.099 1.873 -3.127 1.00 0.00 15 CYS A N 7
ATOM 4126 C CA . CYS A 1 15 ? 4.444 1.265 -3.300 1.00 0.00 15 CYS A CA 7
ATOM 4127 C C . CYS A 1 15 ? 5.257 2.371 -3.951 1.00 0.00 15 CYS A C 7
ATOM 4128 O O . CYS A 1 15 ? 5.070 2.659 -5.116 1.00 0.00 15 CYS A O 7
ATOM 4135 N N . CYS A 1 16 ? 6.106 2.933 -3.143 1.00 0.00 16 CYS A N 7
ATOM 4136 C CA . CYS A 1 16 ? 7.008 4.046 -3.552 1.00 0.00 16 CYS A CA 7
ATOM 4137 C C . CYS A 1 16 ? 7.647 4.008 -4.961 1.00 0.00 16 CYS A C 7
ATOM 4138 O O . CYS A 1 16 ? 7.813 2.961 -5.557 1.00 0.00 16 CYS A O 7
ATOM 4145 N N . PRO A 1 17 ? 8.000 5.182 -5.450 1.00 0.00 17 PRO A N 7
ATOM 4146 C CA . PRO A 1 17 ? 7.755 6.551 -4.870 1.00 0.00 17 PRO A CA 7
ATOM 4147 C C . PRO A 1 17 ? 6.439 7.188 -5.358 1.00 0.00 17 PRO A C 7
ATOM 4148 O O . PRO A 1 17 ? 6.374 7.940 -6.306 1.00 0.00 17 PRO A O 7
ATOM 4159 N N . MET A 1 18 ? 5.394 6.867 -4.653 1.00 0.00 18 MET A N 7
ATOM 4160 C CA . MET A 1 18 ? 4.032 7.380 -4.996 1.00 0.00 18 MET A CA 7
ATOM 4161 C C . MET A 1 18 ? 3.426 8.311 -3.969 1.00 0.00 18 MET A C 7
ATOM 4162 O O . MET A 1 18 ? 3.708 8.211 -2.788 1.00 0.00 18 MET A O 7
ATOM 4176 N N . LYS A 1 19 ? 2.590 9.175 -4.472 1.00 0.00 19 LYS A N 7
ATOM 4177 C CA . LYS A 1 19 ? 1.903 10.138 -3.554 1.00 0.00 19 LYS A CA 7
ATOM 4178 C C . LYS A 1 19 ? 0.444 9.865 -3.953 1.00 0.00 19 LYS A C 7
ATOM 4179 O O . LYS A 1 19 ? 0.240 9.623 -5.132 1.00 0.00 19 LYS A O 7
ATOM 4198 N N . CYS A 1 20 ? -0.548 9.885 -3.080 1.00 0.00 20 CYS A N 7
ATOM 4199 C CA . CYS A 1 20 ? -1.890 9.603 -3.642 1.00 0.00 20 CYS A CA 7
ATOM 4200 C C . CYS A 1 20 ? -2.350 10.952 -4.189 1.00 0.00 20 CYS A C 7
ATOM 4201 O O . CYS A 1 20 ? -2.306 11.942 -3.478 1.00 0.00 20 CYS A O 7
ATOM 4208 N N . ILE A 1 21 ? -2.766 10.921 -5.427 1.00 0.00 21 ILE A N 7
ATOM 4209 C CA . ILE A 1 21 ? -3.244 12.129 -6.159 1.00 0.00 21 ILE A CA 7
ATOM 4210 C C . ILE A 1 21 ? -4.747 12.193 -6.124 1.00 0.00 21 ILE A C 7
ATOM 4211 O O . ILE A 1 21 ? -5.382 11.205 -5.832 1.00 0.00 21 ILE A O 7
ATOM 4227 N N . TYR A 1 22 ? -5.195 13.367 -6.453 1.00 0.00 22 TYR A N 7
ATOM 4228 C CA . TYR A 1 22 ? -6.639 13.730 -6.490 1.00 0.00 22 TYR A CA 7
ATOM 4229 C C . TYR A 1 22 ? -7.096 14.217 -7.878 1.00 0.00 22 TYR A C 7
ATOM 4230 O O . TYR A 1 22 ? -8.111 13.763 -8.365 1.00 0.00 22 TYR A O 7
ATOM 4248 N N . ALA A 1 23 ? -6.312 15.122 -8.422 1.00 0.00 23 ALA A N 7
ATOM 4249 C CA . ALA A 1 23 ? -6.489 15.789 -9.759 1.00 0.00 23 ALA A CA 7
ATOM 4250 C C . ALA A 1 23 ? -6.749 17.247 -9.374 1.00 0.00 23 ALA A C 7
ATOM 4251 O O . ALA A 1 23 ? -6.325 17.689 -8.324 1.00 0.00 23 ALA A O 7
ATOM 4258 N N . TRP A 1 24 ? -7.431 17.944 -10.237 1.00 0.00 24 TRP A N 7
ATOM 4259 C CA . TRP A 1 24 ? -7.773 19.377 -9.990 1.00 0.00 24 TRP A CA 7
ATOM 4260 C C . TRP A 1 24 ? -9.201 19.297 -9.401 1.00 0.00 24 TRP A C 7
ATOM 4261 O O . TRP A 1 24 ? -9.621 20.116 -8.609 1.00 0.00 24 TRP A O 7
ATOM 4282 N N . TYR A 1 25 ? -9.884 18.277 -9.855 1.00 0.00 25 TYR A N 7
ATOM 4283 C CA . TYR A 1 25 ? -11.279 17.972 -9.450 1.00 0.00 25 TYR A CA 7
ATOM 4284 C C . TYR A 1 25 ? -11.275 17.410 -8.008 1.00 0.00 25 TYR A C 7
ATOM 4285 O O . TYR A 1 25 ? -10.234 17.172 -7.429 1.00 0.00 25 TYR A O 7
ATOM 4303 N N . ASN A 1 26 ? -12.445 17.196 -7.467 1.00 0.00 26 ASN A N 7
ATOM 4304 C CA . ASN A 1 26 ? -12.559 16.658 -6.078 1.00 0.00 26 ASN A CA 7
ATOM 4305 C C . ASN A 1 26 ? -13.039 15.206 -6.168 1.00 0.00 26 ASN A C 7
ATOM 4306 O O . ASN A 1 26 ? -14.224 14.937 -6.228 1.00 0.00 26 ASN A O 7
ATOM 4317 N N . GLN A 1 27 ? -12.071 14.325 -6.177 1.00 0.00 27 GLN A N 7
ATOM 4318 C CA . GLN A 1 27 ? -12.345 12.858 -6.257 1.00 0.00 27 GLN A CA 7
ATOM 4319 C C . GLN A 1 27 ? -11.696 12.285 -4.987 1.00 0.00 27 GLN A C 7
ATOM 4320 O O . GLN A 1 27 ? -11.599 12.990 -3.999 1.00 0.00 27 GLN A O 7
ATOM 4334 N N . GLN A 1 28 ? -11.274 11.049 -5.044 1.00 0.00 28 GLN A N 7
ATOM 4335 C CA . GLN A 1 28 ? -10.630 10.405 -3.864 1.00 0.00 28 GLN A CA 7
ATOM 4336 C C . GLN A 1 28 ? -9.124 10.385 -4.183 1.00 0.00 28 GLN A C 7
ATOM 4337 O O . GLN A 1 28 ? -8.670 11.306 -4.836 1.00 0.00 28 GLN A O 7
ATOM 4351 N N . GLY A 1 29 ? -8.374 9.390 -3.772 1.00 0.00 29 GLY A N 7
ATOM 4352 C CA . GLY A 1 29 ? -6.905 9.444 -4.102 1.00 0.00 29 GLY A CA 7
ATOM 4353 C C . GLY A 1 29 ? -6.471 8.569 -5.271 1.00 0.00 29 GLY A C 7
ATOM 4354 O O . GLY A 1 29 ? -7.298 8.039 -5.979 1.00 0.00 29 GLY A O 7
ATOM 4358 N N . SER A 1 30 ? -5.179 8.443 -5.471 1.00 0.00 30 SER A N 7
ATOM 4359 C CA . SER A 1 30 ? -4.652 7.587 -6.589 1.00 0.00 30 SER A CA 7
ATOM 4360 C C . SER A 1 30 ? -3.137 7.445 -6.539 1.00 0.00 30 SER A C 7
ATOM 4361 O O . SER A 1 30 ? -2.436 8.417 -6.365 1.00 0.00 30 SER A O 7
ATOM 4369 N N . CYS A 1 31 ? -2.644 6.253 -6.705 1.00 0.00 31 CYS A N 7
ATOM 4370 C CA . CYS A 1 31 ? -1.172 6.066 -6.664 1.00 0.00 31 CYS A CA 7
ATOM 4371 C C . CYS A 1 31 ? -0.485 6.672 -7.895 1.00 0.00 31 CYS A C 7
ATOM 4372 O O . CYS A 1 31 ? -0.443 5.980 -8.899 1.00 0.00 31 CYS A O 7
ATOM 4379 N N . GLN A 1 32 ? 0.019 7.892 -7.836 1.00 0.00 32 GLN A N 7
ATOM 4380 C CA . GLN A 1 32 ? 0.689 8.413 -9.073 1.00 0.00 32 GLN A CA 7
ATOM 4381 C C . GLN A 1 32 ? 2.057 8.863 -8.629 1.00 0.00 32 GLN A C 7
ATOM 4382 O O . GLN A 1 32 ? 2.256 9.431 -7.563 1.00 0.00 32 GLN A O 7
ATOM 4396 N N . THR A 1 33 ? 2.989 8.601 -9.488 1.00 0.00 33 THR A N 7
ATOM 4397 C CA . THR A 1 33 ? 4.365 8.980 -9.163 1.00 0.00 33 THR A CA 7
ATOM 4398 C C . THR A 1 33 ? 4.629 10.446 -9.405 1.00 0.00 33 THR A C 7
ATOM 4399 O O . THR A 1 33 ? 5.492 10.823 -10.180 1.00 0.00 33 THR A O 7
ATOM 4410 N N . THR A 1 34 ? 3.892 11.285 -8.753 1.00 0.00 34 THR A N 7
ATOM 4411 C CA . THR A 1 34 ? 4.191 12.697 -9.015 1.00 0.00 34 THR A CA 7
ATOM 4412 C C . THR A 1 34 ? 3.869 13.540 -7.831 1.00 0.00 34 THR A C 7
ATOM 4413 O O . THR A 1 34 ? 3.304 13.048 -6.878 1.00 0.00 34 THR A O 7
ATOM 4424 N N . ILE A 1 35 ? 4.272 14.772 -7.974 1.00 0.00 35 ILE A N 7
ATOM 4425 C CA . ILE A 1 35 ? 4.126 15.877 -6.982 1.00 0.00 35 ILE A CA 7
ATOM 4426 C C . ILE A 1 35 ? 5.276 15.621 -6.008 1.00 0.00 35 ILE A C 7
ATOM 4427 O O . ILE A 1 35 ? 6.059 16.485 -5.676 1.00 0.00 35 ILE A O 7
ATOM 4443 N N . THR A 1 36 ? 5.331 14.406 -5.549 1.00 0.00 36 THR A N 7
ATOM 4444 C CA . THR A 1 36 ? 6.377 13.955 -4.600 1.00 0.00 36 THR A CA 7
ATOM 4445 C C . THR A 1 36 ? 6.538 12.462 -4.914 1.00 0.00 36 THR A C 7
ATOM 4446 O O . THR A 1 36 ? 6.665 11.645 -4.025 1.00 0.00 36 THR A O 7
ATOM 4457 N N . GLY A 1 37 ? 6.526 12.135 -6.183 1.00 0.00 37 GLY A N 7
ATOM 4458 C CA . GLY A 1 37 ? 6.677 10.696 -6.567 1.00 0.00 37 GLY A CA 7
ATOM 4459 C C . GLY A 1 37 ? 7.986 10.432 -7.280 1.00 0.00 37 GLY A C 7
ATOM 4460 O O . GLY A 1 37 ? 8.084 9.617 -8.176 1.00 0.00 37 GLY A O 7
ATOM 4464 N N . LEU A 1 38 ? 8.967 11.159 -6.842 1.00 0.00 38 LEU A N 7
ATOM 4465 C CA . LEU A 1 38 ? 10.325 11.015 -7.436 1.00 0.00 38 LEU A CA 7
ATOM 4466 C C . LEU A 1 38 ? 11.356 11.434 -6.399 1.00 0.00 38 LEU A C 7
ATOM 4467 O O . LEU A 1 38 ? 12.180 10.669 -5.940 1.00 0.00 38 LEU A O 7
ATOM 4483 N N . PHE A 1 39 ? 11.264 12.677 -6.032 1.00 0.00 39 PHE A N 7
ATOM 4484 C CA . PHE A 1 39 ? 12.202 13.261 -5.024 1.00 0.00 39 PHE A CA 7
ATOM 4485 C C . PHE A 1 39 ? 11.557 13.083 -3.652 1.00 0.00 39 PHE A C 7
ATOM 4486 O O . PHE A 1 39 ? 11.377 14.002 -2.876 1.00 0.00 39 PHE A O 7
ATOM 4503 N N . LYS A 1 40 ? 11.240 11.840 -3.425 1.00 0.00 40 LYS A N 7
ATOM 4504 C CA . LYS A 1 40 ? 10.593 11.376 -2.163 1.00 0.00 40 LYS A CA 7
ATOM 4505 C C . LYS A 1 40 ? 11.486 10.264 -1.641 1.00 0.00 40 LYS A C 7
ATOM 4506 O O . LYS A 1 40 ? 12.086 9.562 -2.430 1.00 0.00 40 LYS A O 7
ATOM 4525 N N . LYS A 1 41 ? 11.550 10.120 -0.348 1.00 0.00 41 LYS A N 7
ATOM 4526 C CA . LYS A 1 41 ? 12.400 9.045 0.235 1.00 0.00 41 LYS A CA 7
ATOM 4527 C C . LYS A 1 41 ? 11.420 8.050 0.840 1.00 0.00 41 LYS A C 7
ATOM 4528 O O . LYS A 1 41 ? 10.468 8.460 1.479 1.00 0.00 41 LYS A O 7
ATOM 4547 N N . CYS A 1 42 ? 11.678 6.793 0.616 1.00 0.00 42 CYS A N 7
ATOM 4548 C CA . CYS A 1 42 ? 10.818 5.702 1.149 1.00 0.00 42 CYS A CA 7
ATOM 4549 C C . CYS A 1 42 ? 11.893 4.990 1.971 1.00 0.00 42 CYS A C 7
ATOM 4550 O O . CYS A 1 42 ? 11.845 5.108 3.180 1.00 0.00 42 CYS A O 7
ATOM 4558 N N . CYS A 1 1 ? 1.252 -0.168 1.027 1.00 0.00 1 CYS A N 8
ATOM 4559 C CA . CYS A 1 1 ? 1.899 0.102 -0.296 1.00 0.00 1 CYS A CA 8
ATOM 4560 C C . CYS A 1 1 ? 0.847 -0.238 -1.389 1.00 0.00 1 CYS A C 8
ATOM 4561 O O . CYS A 1 1 ? 0.306 -1.326 -1.345 1.00 0.00 1 CYS A O 8
ATOM 4570 N N . ALA A 1 2 ? 0.567 0.662 -2.306 1.00 0.00 2 ALA A N 8
ATOM 4571 C CA . ALA A 1 2 ? -0.431 0.403 -3.404 1.00 0.00 2 ALA A CA 8
ATOM 4572 C C . ALA A 1 2 ? 0.261 0.804 -4.718 1.00 0.00 2 ALA A C 8
ATOM 4573 O O . ALA A 1 2 ? 1.362 1.330 -4.684 1.00 0.00 2 ALA A O 8
ATOM 4580 N N . LYS A 1 3 ? -0.405 0.560 -5.821 1.00 0.00 3 LYS A N 8
ATOM 4581 C CA . LYS A 1 3 ? 0.179 0.901 -7.155 1.00 0.00 3 LYS A CA 8
ATOM 4582 C C . LYS A 1 3 ? -0.731 1.848 -7.956 1.00 0.00 3 LYS A C 8
ATOM 4583 O O . LYS A 1 3 ? -1.945 1.806 -7.858 1.00 0.00 3 LYS A O 8
ATOM 4602 N N . LYS A 1 4 ? -0.092 2.671 -8.747 1.00 0.00 4 LYS A N 8
ATOM 4603 C CA . LYS A 1 4 ? -0.826 3.656 -9.589 1.00 0.00 4 LYS A CA 8
ATOM 4604 C C . LYS A 1 4 ? -1.831 2.999 -10.539 1.00 0.00 4 LYS A C 8
ATOM 4605 O O . LYS A 1 4 ? -1.419 2.416 -11.529 1.00 0.00 4 LYS A O 8
ATOM 4624 N N . ARG A 1 5 ? -3.089 3.132 -10.219 1.00 0.00 5 ARG A N 8
ATOM 4625 C CA . ARG A 1 5 ? -4.263 2.584 -10.989 1.00 0.00 5 ARG A CA 8
ATOM 4626 C C . ARG A 1 5 ? -5.284 2.212 -9.928 1.00 0.00 5 ARG A C 8
ATOM 4627 O O . ARG A 1 5 ? -6.444 2.561 -10.004 1.00 0.00 5 ARG A O 8
ATOM 4648 N N . ASN A 1 6 ? -4.799 1.500 -8.959 1.00 0.00 6 ASN A N 8
ATOM 4649 C CA . ASN A 1 6 ? -5.658 1.055 -7.834 1.00 0.00 6 ASN A CA 8
ATOM 4650 C C . ASN A 1 6 ? -5.145 2.019 -6.808 1.00 0.00 6 ASN A C 8
ATOM 4651 O O . ASN A 1 6 ? -4.258 1.707 -6.037 1.00 0.00 6 ASN A O 8
ATOM 4662 N N . TRP A 1 7 ? -5.730 3.184 -6.886 1.00 0.00 7 TRP A N 8
ATOM 4663 C CA . TRP A 1 7 ? -5.343 4.261 -5.955 1.00 0.00 7 TRP A CA 8
ATOM 4664 C C . TRP A 1 7 ? -5.258 3.858 -4.487 1.00 0.00 7 TRP A C 8
ATOM 4665 O O . TRP A 1 7 ? -5.680 2.813 -4.039 1.00 0.00 7 TRP A O 8
ATOM 4686 N N . CYS A 1 8 ? -4.705 4.795 -3.797 1.00 0.00 8 CYS A N 8
ATOM 4687 C CA . CYS A 1 8 ? -4.483 4.698 -2.337 1.00 0.00 8 CYS A CA 8
ATOM 4688 C C . CYS A 1 8 ? -5.608 5.516 -1.708 1.00 0.00 8 CYS A C 8
ATOM 4689 O O . CYS A 1 8 ? -5.978 5.335 -0.568 1.00 0.00 8 CYS A O 8
ATOM 4696 N N . GLY A 1 9 ? -6.137 6.436 -2.472 1.00 0.00 9 GLY A N 8
ATOM 4697 C CA . GLY A 1 9 ? -7.248 7.295 -1.972 1.00 0.00 9 GLY A CA 8
ATOM 4698 C C . GLY A 1 9 ? -6.629 8.587 -1.478 1.00 0.00 9 GLY A C 8
ATOM 4699 O O . GLY A 1 9 ? -7.104 9.675 -1.727 1.00 0.00 9 GLY A O 8
ATOM 4703 N N . LYS A 1 10 ? -5.567 8.369 -0.763 1.00 0.00 10 LYS A N 8
ATOM 4704 C CA . LYS A 1 10 ? -4.764 9.446 -0.147 1.00 0.00 10 LYS A CA 8
ATOM 4705 C C . LYS A 1 10 ? -3.347 8.990 0.048 1.00 0.00 10 LYS A C 8
ATOM 4706 O O . LYS A 1 10 ? -2.970 7.895 -0.314 1.00 0.00 10 LYS A O 8
ATOM 4725 N N . ASN A 1 11 ? -2.616 9.871 0.669 1.00 0.00 11 ASN A N 8
ATOM 4726 C CA . ASN A 1 11 ? -1.190 9.602 0.950 1.00 0.00 11 ASN A CA 8
ATOM 4727 C C . ASN A 1 11 ? -1.047 8.575 2.098 1.00 0.00 11 ASN A C 8
ATOM 4728 O O . ASN A 1 11 ? -0.297 8.800 3.025 1.00 0.00 11 ASN A O 8
ATOM 4739 N N . GLU A 1 12 ? -1.762 7.485 2.046 1.00 0.00 12 GLU A N 8
ATOM 4740 C CA . GLU A 1 12 ? -1.612 6.481 3.149 1.00 0.00 12 GLU A CA 8
ATOM 4741 C C . GLU A 1 12 ? -0.881 5.213 2.692 1.00 0.00 12 GLU A C 8
ATOM 4742 O O . GLU A 1 12 ? 0.160 4.902 3.238 1.00 0.00 12 GLU A O 8
ATOM 4754 N N . ASP A 1 13 ? -1.409 4.526 1.712 1.00 0.00 13 ASP A N 8
ATOM 4755 C CA . ASP A 1 13 ? -0.732 3.277 1.237 1.00 0.00 13 ASP A CA 8
ATOM 4756 C C . ASP A 1 13 ? -0.198 3.284 -0.197 1.00 0.00 13 ASP A C 8
ATOM 4757 O O . ASP A 1 13 ? -0.831 2.803 -1.113 1.00 0.00 13 ASP A O 8
ATOM 4766 N N . CYS A 1 14 ? 0.975 3.826 -0.371 1.00 0.00 14 CYS A N 8
ATOM 4767 C CA . CYS A 1 14 ? 1.601 3.884 -1.730 1.00 0.00 14 CYS A CA 8
ATOM 4768 C C . CYS A 1 14 ? 2.875 3.055 -1.711 1.00 0.00 14 CYS A C 8
ATOM 4769 O O . CYS A 1 14 ? 3.570 2.997 -0.714 1.00 0.00 14 CYS A O 8
ATOM 4776 N N . CYS A 1 15 ? 3.160 2.420 -2.814 1.00 0.00 15 CYS A N 8
ATOM 4777 C CA . CYS A 1 15 ? 4.395 1.592 -2.866 1.00 0.00 15 CYS A CA 8
ATOM 4778 C C . CYS A 1 15 ? 5.399 2.561 -3.489 1.00 0.00 15 CYS A C 8
ATOM 4779 O O . CYS A 1 15 ? 5.827 2.468 -4.627 1.00 0.00 15 CYS A O 8
ATOM 4786 N N . CYS A 1 16 ? 5.686 3.499 -2.622 1.00 0.00 16 CYS A N 8
ATOM 4787 C CA . CYS A 1 16 ? 6.637 4.602 -2.934 1.00 0.00 16 CYS A CA 8
ATOM 4788 C C . CYS A 1 16 ? 7.899 4.244 -3.739 1.00 0.00 16 CYS A C 8
ATOM 4789 O O . CYS A 1 16 ? 8.494 3.194 -3.604 1.00 0.00 16 CYS A O 8
ATOM 4796 N N . PRO A 1 17 ? 8.277 5.186 -4.565 1.00 0.00 17 PRO A N 8
ATOM 4797 C CA . PRO A 1 17 ? 7.899 6.621 -4.506 1.00 0.00 17 PRO A CA 8
ATOM 4798 C C . PRO A 1 17 ? 6.698 6.957 -5.379 1.00 0.00 17 PRO A C 8
ATOM 4799 O O . PRO A 1 17 ? 6.721 6.875 -6.588 1.00 0.00 17 PRO A O 8
ATOM 4810 N N . MET A 1 18 ? 5.647 7.322 -4.700 1.00 0.00 18 MET A N 8
ATOM 4811 C CA . MET A 1 18 ? 4.367 7.687 -5.346 1.00 0.00 18 MET A CA 8
ATOM 4812 C C . MET A 1 18 ? 3.610 8.476 -4.298 1.00 0.00 18 MET A C 8
ATOM 4813 O O . MET A 1 18 ? 3.964 8.431 -3.134 1.00 0.00 18 MET A O 8
ATOM 4827 N N . LYS A 1 19 ? 2.610 9.172 -4.730 1.00 0.00 19 LYS A N 8
ATOM 4828 C CA . LYS A 1 19 ? 1.784 9.975 -3.762 1.00 0.00 19 LYS A CA 8
ATOM 4829 C C . LYS A 1 19 ? 0.362 9.744 -4.229 1.00 0.00 19 LYS A C 8
ATOM 4830 O O . LYS A 1 19 ? 0.218 9.373 -5.376 1.00 0.00 19 LYS A O 8
ATOM 4849 N N . CYS A 1 20 ? -0.669 9.944 -3.445 1.00 0.00 20 CYS A N 8
ATOM 4850 C CA . CYS A 1 20 ? -1.982 9.674 -4.077 1.00 0.00 20 CYS A CA 8
ATOM 4851 C C . CYS A 1 20 ? -2.385 10.977 -4.761 1.00 0.00 20 CYS A C 8
ATOM 4852 O O . CYS A 1 20 ? -2.221 12.044 -4.194 1.00 0.00 20 CYS A O 8
ATOM 4859 N N . ILE A 1 21 ? -2.887 10.828 -5.953 1.00 0.00 21 ILE A N 8
ATOM 4860 C CA . ILE A 1 21 ? -3.331 11.976 -6.780 1.00 0.00 21 ILE A CA 8
ATOM 4861 C C . ILE A 1 21 ? -4.838 12.057 -6.771 1.00 0.00 21 ILE A C 8
ATOM 4862 O O . ILE A 1 21 ? -5.530 11.109 -6.487 1.00 0.00 21 ILE A O 8
ATOM 4878 N N . TYR A 1 22 ? -5.266 13.226 -7.119 1.00 0.00 22 TYR A N 8
ATOM 4879 C CA . TYR A 1 22 ? -6.706 13.578 -7.182 1.00 0.00 22 TYR A CA 8
ATOM 4880 C C . TYR A 1 22 ? -7.042 13.974 -8.627 1.00 0.00 22 TYR A C 8
ATOM 4881 O O . TYR A 1 22 ? -7.785 13.274 -9.292 1.00 0.00 22 TYR A O 8
ATOM 4899 N N . ALA A 1 23 ? -6.444 15.079 -9.013 1.00 0.00 23 ALA A N 8
ATOM 4900 C CA . ALA A 1 23 ? -6.526 15.770 -10.347 1.00 0.00 23 ALA A CA 8
ATOM 4901 C C . ALA A 1 23 ? -7.080 17.177 -10.082 1.00 0.00 23 ALA A C 8
ATOM 4902 O O . ALA A 1 23 ? -6.322 18.025 -9.659 1.00 0.00 23 ALA A O 8
ATOM 4909 N N . TRP A 1 24 ? -8.346 17.394 -10.315 1.00 0.00 24 TRP A N 8
ATOM 4910 C CA . TRP A 1 24 ? -8.969 18.736 -10.081 1.00 0.00 24 TRP A CA 8
ATOM 4911 C C . TRP A 1 24 ? -10.074 18.501 -9.032 1.00 0.00 24 TRP A C 8
ATOM 4912 O O . TRP A 1 24 ? -10.116 19.131 -7.993 1.00 0.00 24 TRP A O 8
ATOM 4933 N N . TYR A 1 25 ? -10.945 17.580 -9.357 1.00 0.00 25 TYR A N 8
ATOM 4934 C CA . TYR A 1 25 ? -12.076 17.226 -8.440 1.00 0.00 25 TYR A CA 8
ATOM 4935 C C . TYR A 1 25 ? -11.376 16.530 -7.230 1.00 0.00 25 TYR A C 8
ATOM 4936 O O . TYR A 1 25 ? -10.232 16.134 -7.360 1.00 0.00 25 TYR A O 8
ATOM 4954 N N . ASN A 1 26 ? -12.028 16.368 -6.104 1.00 0.00 26 ASN A N 8
ATOM 4955 C CA . ASN A 1 26 ? -11.330 15.691 -4.954 1.00 0.00 26 ASN A CA 8
ATOM 4956 C C . ASN A 1 26 ? -12.245 14.703 -4.224 1.00 0.00 26 ASN A C 8
ATOM 4957 O O . ASN A 1 26 ? -12.685 14.929 -3.111 1.00 0.00 26 ASN A O 8
ATOM 4968 N N . GLN A 1 27 ? -12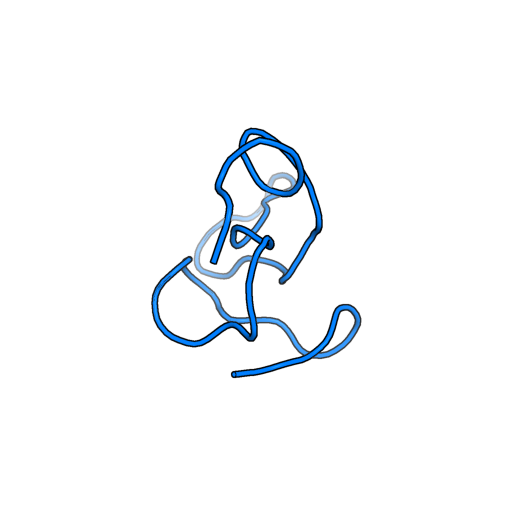.501 13.623 -4.900 1.00 0.00 27 GLN A N 8
ATOM 4969 C CA . GLN A 1 27 ? -13.375 12.561 -4.321 1.00 0.00 27 GLN A CA 8
ATOM 4970 C C . GLN A 1 27 ? -12.480 11.390 -3.911 1.00 0.00 27 GLN A C 8
ATOM 4971 O O . GLN A 1 27 ? -12.581 10.892 -2.806 1.00 0.00 27 GLN A O 8
ATOM 4985 N N . GLN A 1 28 ? -11.628 10.972 -4.808 1.00 0.00 28 GLN A N 8
ATOM 4986 C CA . GLN A 1 28 ? -10.712 9.837 -4.498 1.00 0.00 28 GLN A CA 8
ATOM 4987 C C . GLN A 1 28 ? -9.276 10.175 -4.837 1.00 0.00 28 GLN A C 8
ATOM 4988 O O . GLN A 1 28 ? -8.999 11.226 -5.377 1.00 0.00 28 GLN A O 8
ATOM 5002 N N . GLY A 1 29 ? -8.420 9.244 -4.508 1.00 0.00 29 GLY A N 8
ATOM 5003 C CA . GLY A 1 29 ? -6.961 9.436 -4.762 1.00 0.00 29 GLY A CA 8
ATOM 5004 C C . GLY A 1 29 ? -6.407 8.618 -5.923 1.00 0.00 29 GLY A C 8
ATOM 5005 O O . GLY A 1 29 ? -7.153 8.084 -6.717 1.00 0.00 29 GLY A O 8
ATOM 5009 N N . SER A 1 30 ? -5.102 8.541 -6.005 1.00 0.00 30 SER A N 8
ATOM 5010 C CA . SER A 1 30 ? -4.438 7.764 -7.101 1.00 0.00 30 SER A CA 8
ATOM 5011 C C . SER A 1 30 ? -2.936 7.753 -6.983 1.00 0.00 30 SER A C 8
ATOM 5012 O O . SER A 1 30 ? -2.312 8.673 -7.472 1.00 0.00 30 SER A O 8
ATOM 5020 N N . CYS A 1 31 ? -2.395 6.747 -6.350 1.00 0.00 31 CYS A N 8
ATOM 5021 C CA . CYS A 1 31 ? -0.925 6.635 -6.185 1.00 0.00 31 CYS A CA 8
ATOM 5022 C C . CYS A 1 31 ? -0.309 6.977 -7.548 1.00 0.00 31 CYS A C 8
ATOM 5023 O O . CYS A 1 31 ? -0.407 6.160 -8.425 1.00 0.00 31 CYS A O 8
ATOM 5030 N N . GLN A 1 32 ? 0.281 8.122 -7.735 1.00 0.00 32 GLN A N 8
ATOM 5031 C CA . GLN A 1 32 ? 0.895 8.513 -9.032 1.00 0.00 32 GLN A CA 8
ATOM 5032 C C . GLN A 1 32 ? 2.284 8.872 -8.629 1.00 0.00 32 GLN A C 8
ATOM 5033 O O . GLN A 1 32 ? 2.524 9.324 -7.522 1.00 0.00 32 GLN A O 8
ATOM 5047 N N . THR A 1 33 ? 3.182 8.691 -9.537 1.00 0.00 33 THR A N 8
ATOM 5048 C CA . THR A 1 33 ? 4.574 9.009 -9.190 1.00 0.00 33 THR A CA 8
ATOM 5049 C C . THR A 1 33 ? 4.904 10.462 -9.241 1.00 0.00 33 THR A C 8
ATOM 5050 O O . THR A 1 33 ? 5.797 10.896 -9.940 1.00 0.00 33 THR A O 8
ATOM 5061 N N . THR A 1 34 ? 4.176 11.221 -8.486 1.00 0.00 34 THR A N 8
ATOM 5062 C CA . THR A 1 34 ? 4.484 12.650 -8.509 1.00 0.00 34 THR A CA 8
ATOM 5063 C C . THR A 1 34 ? 4.358 13.263 -7.162 1.00 0.00 34 THR A C 8
ATOM 5064 O O . THR A 1 34 ? 3.964 12.553 -6.261 1.00 0.00 34 THR A O 8
ATOM 5075 N N . ILE A 1 35 ? 4.717 14.525 -7.132 1.00 0.00 35 ILE A N 8
ATOM 5076 C CA . ILE A 1 35 ? 4.750 15.484 -5.983 1.00 0.00 35 ILE A CA 8
ATOM 5077 C C . ILE A 1 35 ? 5.822 14.962 -5.000 1.00 0.00 35 ILE A C 8
ATOM 5078 O O . ILE A 1 35 ? 6.626 15.720 -4.502 1.00 0.00 35 ILE A O 8
ATOM 5094 N N . THR A 1 36 ? 5.807 13.689 -4.738 1.00 0.00 36 THR A N 8
ATOM 5095 C CA . THR A 1 36 ? 6.782 13.021 -3.828 1.00 0.00 36 THR A CA 8
ATOM 5096 C C . THR A 1 36 ? 7.005 11.629 -4.430 1.00 0.00 36 THR A C 8
ATOM 5097 O O . THR A 1 36 ? 7.287 10.672 -3.734 1.00 0.00 36 THR A O 8
ATOM 5108 N N . GLY A 1 37 ? 6.863 11.543 -5.728 1.00 0.00 37 GLY A N 8
ATOM 5109 C CA . GLY A 1 37 ? 7.060 10.232 -6.411 1.00 0.00 37 GLY A CA 8
ATOM 5110 C C . GLY A 1 37 ? 8.262 10.334 -7.318 1.00 0.00 37 GLY A C 8
ATOM 5111 O O . GLY A 1 37 ? 8.347 9.688 -8.340 1.00 0.00 37 GLY A O 8
ATOM 5115 N N . LEU A 1 38 ? 9.156 11.173 -6.881 1.00 0.00 38 LEU A N 8
ATOM 5116 C CA . LEU A 1 38 ? 10.414 11.413 -7.637 1.00 0.00 38 LEU A CA 8
ATOM 5117 C C . LEU A 1 38 ? 11.565 11.623 -6.657 1.00 0.00 38 LEU A C 8
ATOM 5118 O O . LEU A 1 38 ? 12.384 10.758 -6.421 1.00 0.00 38 LEU A O 8
ATOM 5134 N N . PHE A 1 39 ? 11.588 12.787 -6.072 1.00 0.00 39 PHE A N 8
ATOM 5135 C CA . PHE A 1 39 ? 12.673 13.131 -5.095 1.00 0.00 39 PHE A CA 8
ATOM 5136 C C . PHE A 1 39 ? 12.288 12.745 -3.669 1.00 0.00 39 PHE A C 8
ATOM 5137 O O . PHE A 1 39 ? 12.498 13.469 -2.715 1.00 0.00 39 PHE A O 8
ATOM 5154 N N . LYS A 1 40 ? 11.724 11.573 -3.584 1.00 0.00 40 LYS A N 8
ATOM 5155 C CA . LYS A 1 40 ? 11.275 11.006 -2.281 1.00 0.00 40 LYS A CA 8
ATOM 5156 C C . LYS A 1 40 ? 11.758 9.566 -2.342 1.00 0.00 40 LYS A C 8
ATOM 5157 O O . LYS A 1 40 ? 11.498 8.907 -3.329 1.00 0.00 40 LYS A O 8
ATOM 5176 N N . LYS A 1 41 ? 12.430 9.107 -1.322 1.00 0.00 41 LYS A N 8
ATOM 5177 C CA . LYS A 1 41 ? 12.910 7.695 -1.347 1.00 0.00 41 LYS A CA 8
ATOM 5178 C C . LYS A 1 41 ? 11.919 6.945 -0.455 1.00 0.00 41 LYS A C 8
ATOM 5179 O O . LYS A 1 41 ? 11.262 7.543 0.382 1.00 0.00 41 LYS A O 8
ATOM 5198 N N . CYS A 1 42 ? 11.855 5.666 -0.664 1.00 0.00 42 CYS A N 8
ATOM 5199 C CA . CYS A 1 42 ? 10.943 4.775 0.099 1.00 0.00 42 CYS A CA 8
ATOM 5200 C C . CYS A 1 42 ? 11.867 3.893 0.940 1.00 0.00 42 CYS A C 8
ATOM 5201 O O . CYS A 1 42 ? 11.539 3.743 2.105 1.00 0.00 42 CYS A O 8
ATOM 5209 N N . CYS A 1 1 ? 1.035 0.24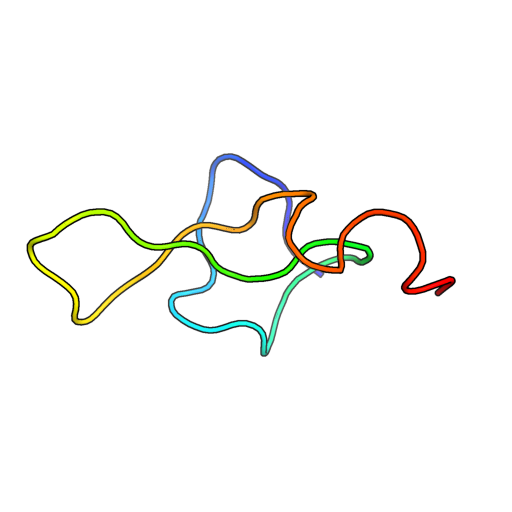2 0.144 1.00 0.00 1 CYS A N 9
ATOM 5210 C CA . CYS A 1 1 ? 1.706 -0.147 -1.119 1.00 0.00 1 CYS A CA 9
ATOM 5211 C C . CYS A 1 1 ? 0.717 -0.485 -2.248 1.00 0.00 1 CYS A C 9
ATOM 5212 O O . CYS A 1 1 ? 0.224 -1.593 -2.315 1.00 0.00 1 CYS A O 9
ATOM 5221 N N . ALA A 1 2 ? 0.435 0.468 -3.098 1.00 0.00 2 ALA A N 9
ATOM 5222 C CA . ALA A 1 2 ? -0.507 0.229 -4.244 1.00 0.00 2 ALA A CA 9
ATOM 5223 C C . ALA A 1 2 ? 0.362 0.480 -5.499 1.00 0.00 2 ALA A C 9
ATOM 5224 O O . ALA A 1 2 ? 1.404 1.096 -5.367 1.00 0.00 2 ALA A O 9
ATOM 5231 N N . LYS A 1 3 ? -0.036 0.044 -6.676 1.00 0.00 3 LYS A N 9
ATOM 5232 C CA . LYS A 1 3 ? 0.846 0.298 -7.882 1.00 0.00 3 LYS A CA 9
ATOM 5233 C C . LYS A 1 3 ? 0.133 1.121 -8.978 1.00 0.00 3 LYS A C 9
ATOM 5234 O O . LYS A 1 3 ? 0.101 0.729 -10.134 1.00 0.00 3 LYS A O 9
ATOM 5253 N N . LYS A 1 4 ? -0.400 2.240 -8.546 1.00 0.00 4 LYS A N 9
ATOM 5254 C CA . LYS A 1 4 ? -1.146 3.186 -9.459 1.00 0.00 4 LYS A CA 9
ATOM 5255 C C . LYS A 1 4 ? -2.370 2.377 -10.021 1.00 0.00 4 LYS A C 9
ATOM 5256 O O . LYS A 1 4 ? -2.540 1.228 -9.659 1.00 0.00 4 LYS A O 9
ATOM 5275 N N . ARG A 1 5 ? -3.197 2.955 -10.865 1.00 0.00 5 ARG A N 9
ATOM 5276 C CA . ARG A 1 5 ? -4.414 2.270 -11.478 1.00 0.00 5 ARG A CA 9
ATOM 5277 C C . ARG A 1 5 ? -5.506 2.380 -10.415 1.00 0.00 5 ARG A C 9
ATOM 5278 O O . ARG A 1 5 ? -6.542 2.983 -10.603 1.00 0.00 5 ARG A O 9
ATOM 5299 N N . ASN A 1 6 ? -5.179 1.762 -9.320 1.00 0.00 6 ASN A N 9
ATOM 5300 C CA . ASN A 1 6 ? -6.027 1.699 -8.101 1.00 0.00 6 ASN A CA 9
ATOM 5301 C C . ASN A 1 6 ? -5.279 2.722 -7.282 1.00 0.00 6 ASN A C 9
ATOM 5302 O O . ASN A 1 6 ? -4.147 3.055 -7.601 1.00 0.00 6 ASN A O 9
ATOM 5313 N N . TRP A 1 7 ? -5.900 3.202 -6.253 1.00 0.00 7 TRP A N 9
ATOM 5314 C CA . TRP A 1 7 ? -5.187 4.204 -5.448 1.00 0.00 7 TRP A CA 9
ATOM 5315 C C . TRP A 1 7 ? -4.974 3.904 -3.979 1.00 0.00 7 TRP A C 9
ATOM 5316 O O . TRP A 1 7 ? -5.239 2.835 -3.469 1.00 0.00 7 TRP A O 9
ATOM 5337 N N . CYS A 1 8 ? -4.478 4.947 -3.383 1.00 0.00 8 CYS A N 9
ATOM 5338 C CA . CYS A 1 8 ? -4.147 5.003 -1.936 1.00 0.00 8 CYS A CA 9
ATOM 5339 C C . CYS A 1 8 ? -5.167 5.880 -1.196 1.00 0.00 8 CYS A C 9
ATOM 5340 O O . CYS A 1 8 ? -5.364 5.748 -0.006 1.00 0.00 8 CYS A O 9
ATOM 5347 N N . GLY A 1 9 ? -5.788 6.779 -1.917 1.00 0.00 9 GLY A N 9
ATOM 5348 C CA . GLY A 1 9 ? -6.806 7.692 -1.301 1.00 0.00 9 GLY A CA 9
ATOM 5349 C C . GLY A 1 9 ? -6.027 8.946 -0.923 1.00 0.00 9 GLY A C 9
ATOM 5350 O O . GLY A 1 9 ? -6.246 10.041 -1.402 1.00 0.00 9 GLY A O 9
ATOM 5354 N N . LYS A 1 10 ? -5.118 8.684 -0.034 1.00 0.00 10 LYS A N 9
ATOM 5355 C CA . LYS A 1 10 ? -4.168 9.662 0.558 1.00 0.00 10 LYS A CA 9
ATOM 5356 C C . LYS A 1 10 ? -2.914 8.797 0.440 1.00 0.00 10 LYS A C 9
ATOM 5357 O O . LYS A 1 10 ? -3.038 7.589 0.427 1.00 0.00 10 LYS A O 9
ATOM 5376 N N . ASN A 1 11 ? -1.757 9.401 0.362 1.00 0.00 11 ASN A N 9
ATOM 5377 C CA . ASN A 1 11 ? -0.491 8.590 0.249 1.00 0.00 11 ASN A CA 9
ATOM 5378 C C . ASN A 1 11 ? -0.536 7.275 1.070 1.00 0.00 11 ASN A C 9
ATOM 5379 O O . ASN A 1 11 ? 0.093 6.294 0.728 1.00 0.00 11 ASN A O 9
ATOM 5390 N N . GLU A 1 12 ? -1.290 7.351 2.137 1.00 0.00 12 GLU A N 9
ATOM 5391 C CA . GLU A 1 12 ? -1.522 6.241 3.108 1.00 0.00 12 GLU A CA 9
ATOM 5392 C C . GLU A 1 12 ? -0.987 4.850 2.769 1.00 0.00 12 GLU A C 9
ATOM 5393 O O . GLU A 1 12 ? -0.023 4.418 3.370 1.00 0.00 12 GLU A O 9
ATOM 5405 N N . ASP A 1 13 ? -1.612 4.196 1.820 1.00 0.00 13 ASP A N 9
ATOM 5406 C CA . ASP A 1 13 ? -1.143 2.821 1.454 1.00 0.00 13 ASP A CA 9
ATOM 5407 C C . ASP A 1 13 ? -0.539 2.727 0.043 1.00 0.00 13 ASP A C 9
ATOM 5408 O O . ASP A 1 13 ? -0.772 1.766 -0.670 1.00 0.00 13 ASP A O 9
ATOM 5417 N N . CYS A 1 14 ? 0.247 3.692 -0.357 1.00 0.00 14 CYS A N 9
ATOM 5418 C CA . CYS A 1 14 ? 0.829 3.580 -1.733 1.00 0.00 14 CYS A CA 9
ATOM 5419 C C . CYS A 1 14 ? 2.185 2.891 -1.619 1.00 0.00 14 CYS A C 9
ATOM 5420 O O . CYS A 1 14 ? 2.722 2.724 -0.538 1.00 0.00 14 CYS A O 9
ATOM 5427 N N . CYS A 1 15 ? 2.708 2.465 -2.738 1.00 0.00 15 CYS A N 9
ATOM 5428 C CA . CYS A 1 15 ? 4.030 1.770 -2.782 1.00 0.00 15 CYS A CA 9
ATOM 5429 C C . CYS A 1 15 ? 5.059 2.728 -3.394 1.00 0.00 15 CYS A C 9
ATOM 5430 O O . CYS A 1 15 ? 5.347 2.698 -4.576 1.00 0.00 15 CYS A O 9
ATOM 5437 N N . CYS A 1 16 ? 5.560 3.557 -2.524 1.00 0.00 16 CYS A N 9
ATOM 5438 C CA . CYS A 1 16 ? 6.581 4.586 -2.896 1.00 0.00 16 CYS A CA 9
ATOM 5439 C C . CYS A 1 16 ? 7.684 4.176 -3.907 1.00 0.00 16 CYS A C 9
ATOM 5440 O O . CYS A 1 16 ? 8.118 3.045 -3.964 1.00 0.00 16 CYS A O 9
ATOM 5447 N N . PRO A 1 17 ? 8.113 5.151 -4.683 1.00 0.00 17 PRO A N 9
ATOM 5448 C CA . PRO A 1 17 ? 7.854 6.613 -4.540 1.00 0.00 17 PRO A CA 9
ATOM 5449 C C . PRO A 1 17 ? 6.671 7.065 -5.392 1.00 0.00 17 PRO A C 9
ATOM 5450 O O . PRO A 1 17 ? 6.733 7.222 -6.590 1.00 0.00 17 PRO A O 9
ATOM 5461 N N . MET A 1 18 ? 5.596 7.262 -4.692 1.00 0.00 18 MET A N 9
ATOM 5462 C CA . MET A 1 18 ? 4.313 7.692 -5.283 1.00 0.00 18 MET A CA 9
ATOM 5463 C C . MET A 1 18 ? 3.586 8.373 -4.157 1.00 0.00 18 MET A C 9
ATOM 5464 O O . MET A 1 18 ? 3.778 8.030 -3.006 1.00 0.00 18 MET A O 9
ATOM 5478 N N . LYS A 1 19 ? 2.782 9.312 -4.537 1.00 0.00 19 LYS A N 9
ATOM 5479 C CA . LYS A 1 19 ? 1.987 10.059 -3.501 1.00 0.00 19 LYS A CA 9
ATOM 5480 C C . LYS A 1 19 ? 0.546 9.900 -3.971 1.00 0.00 19 LYS A C 9
ATOM 5481 O O . LYS A 1 19 ? 0.363 9.437 -5.086 1.00 0.00 19 LYS A O 9
ATOM 5500 N N . CYS A 1 20 ? -0.453 10.258 -3.200 1.00 0.00 20 CYS A N 9
ATOM 5501 C CA . CYS A 1 20 ? -1.813 10.047 -3.777 1.00 0.00 20 CYS A CA 9
ATOM 5502 C C . CYS A 1 20 ? -2.164 11.362 -4.465 1.00 0.00 20 CYS A C 9
ATOM 5503 O O . CYS A 1 20 ? -1.785 12.417 -3.989 1.00 0.00 20 CYS A O 9
ATOM 5510 N N . ILE A 1 21 ? -2.878 11.260 -5.553 1.00 0.00 21 ILE A N 9
ATOM 5511 C CA . ILE A 1 21 ? -3.272 12.456 -6.345 1.00 0.00 21 ILE A CA 9
ATOM 5512 C C . ILE A 1 21 ? -4.702 12.826 -6.482 1.00 0.00 21 ILE A C 9
ATOM 5513 O O . ILE A 1 21 ? -5.612 12.056 -6.310 1.00 0.00 21 ILE A O 9
ATOM 5529 N N . TYR A 1 22 ? -4.797 14.068 -6.839 1.00 0.00 22 TYR A N 9
ATOM 5530 C CA . TYR A 1 22 ? -6.100 14.732 -7.028 1.00 0.00 22 TYR A CA 9
ATOM 5531 C C . TYR A 1 22 ? -6.237 15.324 -8.429 1.00 0.00 22 TYR A C 9
ATOM 5532 O O . TYR A 1 22 ? -7.094 14.911 -9.180 1.00 0.00 22 TYR A O 9
ATOM 5550 N N . ALA A 1 23 ? -5.385 16.274 -8.727 1.00 0.00 23 ALA A N 9
ATOM 5551 C CA . ALA A 1 23 ? -5.349 16.989 -10.049 1.00 0.00 23 ALA A CA 9
ATOM 5552 C C . ALA A 1 23 ? -6.623 17.834 -10.132 1.00 0.00 23 ALA A C 9
ATOM 5553 O O . ALA A 1 23 ? -6.589 19.043 -10.029 1.00 0.00 23 ALA A O 9
ATOM 5560 N N . TRP A 1 24 ? -7.702 17.129 -10.316 1.00 0.00 24 TRP A N 9
ATOM 5561 C CA . TRP A 1 24 ? -9.060 17.710 -10.421 1.00 0.00 24 TRP A CA 9
ATOM 5562 C C . TRP A 1 24 ? -10.031 16.580 -10.040 1.00 0.00 24 TRP A C 9
ATOM 5563 O O . TRP A 1 24 ? -9.801 15.449 -10.412 1.00 0.00 24 TRP A O 9
ATOM 5584 N N . TYR A 1 25 ? -11.058 16.973 -9.331 1.00 0.00 25 TYR A N 9
ATOM 5585 C CA . TYR A 1 25 ? -12.200 16.144 -8.792 1.00 0.00 25 TYR A CA 9
ATOM 5586 C C . TYR A 1 25 ? -11.971 15.978 -7.290 1.00 0.00 25 TYR A C 9
ATOM 5587 O O . TYR A 1 25 ? -10.911 16.316 -6.800 1.00 0.00 25 TYR A O 9
ATOM 5605 N N . ASN A 1 26 ? -12.949 15.474 -6.585 1.00 0.00 26 ASN A N 9
ATOM 5606 C CA . ASN A 1 26 ? -12.787 15.285 -5.104 1.00 0.00 26 ASN A CA 9
ATOM 5607 C C . ASN A 1 26 ? -13.323 13.911 -4.707 1.00 0.00 26 ASN A C 9
ATOM 5608 O O . ASN A 1 26 ? -14.279 13.815 -3.964 1.00 0.00 26 ASN A O 9
ATOM 5619 N N . GLN A 1 27 ? -12.708 12.874 -5.203 1.00 0.00 27 GLN A N 9
ATOM 5620 C CA . GLN A 1 27 ? -13.176 11.492 -4.865 1.00 0.00 27 GLN A CA 9
ATOM 5621 C C . GLN A 1 27 ? -11.925 10.696 -4.587 1.00 0.00 27 GLN A C 9
ATOM 5622 O O . GLN A 1 27 ? -11.381 10.085 -5.486 1.00 0.00 27 GLN A O 9
ATOM 5636 N N . GLN A 1 28 ? -11.504 10.736 -3.348 1.00 0.00 28 GLN A N 9
ATOM 5637 C CA . GLN A 1 28 ? -10.273 9.996 -2.940 1.00 0.00 28 GLN A CA 9
ATOM 5638 C C . GLN A 1 28 ? -9.119 10.594 -3.769 1.00 0.00 28 GLN A C 9
ATOM 5639 O O . GLN A 1 28 ? -9.239 11.696 -4.274 1.00 0.00 28 GLN A O 9
ATOM 5653 N N . GLY A 1 29 ? -8.036 9.879 -3.889 1.00 0.00 29 GLY A N 9
ATOM 5654 C CA . GLY A 1 29 ? -6.879 10.400 -4.676 1.00 0.00 29 GLY A CA 9
ATOM 5655 C C . GLY A 1 29 ? -6.165 9.232 -5.325 1.00 0.00 29 GLY A C 9
ATOM 5656 O O . GLY A 1 29 ? -6.456 8.135 -4.894 1.00 0.00 29 GLY A O 9
ATOM 5660 N N . SER A 1 30 ? -5.278 9.439 -6.284 1.00 0.00 30 SER A N 9
ATOM 5661 C CA . SER A 1 30 ? -4.591 8.258 -6.913 1.00 0.00 30 SER A CA 9
ATOM 5662 C C . SER A 1 30 ? -3.088 8.095 -6.722 1.00 0.00 30 SER A C 9
ATOM 5663 O O . SER A 1 30 ? -2.356 9.060 -6.690 1.00 0.00 30 SER A O 9
ATOM 5671 N N . CYS A 1 31 ? -2.649 6.866 -6.604 1.00 0.00 31 CYS A N 9
ATOM 5672 C CA . CYS A 1 31 ? -1.191 6.612 -6.426 1.00 0.00 31 CYS A CA 9
ATOM 5673 C C . CYS A 1 31 ? -0.593 7.179 -7.713 1.00 0.00 31 CYS A C 9
ATOM 5674 O O . CYS A 1 31 ? -0.751 6.560 -8.752 1.00 0.00 31 CYS A O 9
ATOM 5681 N N . GLN A 1 32 ? 0.060 8.306 -7.643 1.00 0.00 32 GLN A N 9
ATOM 5682 C CA . GLN A 1 32 ? 0.624 8.847 -8.891 1.00 0.00 32 GLN A CA 9
ATOM 5683 C C . GLN A 1 32 ? 2.059 9.096 -8.567 1.00 0.00 32 GLN A C 9
ATOM 5684 O O . GLN A 1 32 ? 2.421 9.643 -7.534 1.00 0.00 32 GLN A O 9
ATOM 5698 N N . THR A 1 33 ? 2.857 8.696 -9.498 1.00 0.00 33 THR A N 9
ATOM 5699 C CA . THR A 1 33 ? 4.302 8.845 -9.328 1.00 0.00 33 THR A CA 9
ATOM 5700 C C . THR A 1 33 ? 4.859 10.216 -9.598 1.00 0.00 33 THR A C 9
ATOM 5701 O O . THR A 1 33 ? 5.836 10.398 -10.304 1.00 0.00 33 THR A O 9
ATOM 5712 N N . THR A 1 34 ? 4.214 11.182 -9.022 1.00 0.00 34 THR A N 9
ATOM 5713 C CA . THR A 1 34 ? 4.734 12.537 -9.252 1.00 0.00 34 THR A CA 9
ATOM 5714 C C . THR A 1 34 ? 4.438 13.406 -8.081 1.00 0.00 34 THR A C 9
ATOM 5715 O O . THR A 1 34 ? 3.731 12.963 -7.203 1.00 0.00 34 THR A O 9
ATOM 5726 N N . ILE A 1 35 ? 5.003 14.583 -8.138 1.00 0.00 35 ILE A N 9
ATOM 5727 C CA . ILE A 1 35 ? 4.910 15.672 -7.118 1.00 0.00 35 ILE A CA 9
ATOM 5728 C C . ILE A 1 35 ? 5.815 15.220 -5.971 1.00 0.00 35 ILE A C 9
ATOM 5729 O O . ILE A 1 35 ? 6.634 15.956 -5.460 1.00 0.00 35 ILE A O 9
ATOM 5745 N N . THR A 1 36 ? 5.640 14.000 -5.557 1.00 0.00 36 THR A N 9
ATOM 5746 C CA . THR A 1 36 ? 6.467 13.431 -4.454 1.00 0.00 36 THR A CA 9
ATOM 5747 C C . THR A 1 36 ? 6.579 11.925 -4.779 1.00 0.00 36 THR A C 9
ATOM 5748 O O . THR A 1 36 ? 6.639 11.085 -3.903 1.00 0.00 36 THR A O 9
ATOM 5759 N N . GLY A 1 37 ? 6.614 11.639 -6.057 1.00 0.00 37 GLY A N 9
ATOM 5760 C CA . GLY A 1 37 ? 6.716 10.224 -6.536 1.00 0.00 37 GLY A CA 9
ATOM 5761 C C . GLY A 1 37 ? 7.991 9.986 -7.318 1.00 0.00 37 GLY A C 9
ATOM 5762 O O . GLY A 1 37 ? 8.050 9.176 -8.219 1.00 0.00 37 GLY A O 9
ATOM 5766 N N . LEU A 1 38 ? 8.988 10.726 -6.935 1.00 0.00 38 LEU A N 9
ATOM 5767 C CA . LEU A 1 38 ? 10.319 10.608 -7.605 1.00 0.00 38 LEU A CA 9
ATOM 5768 C C . LEU A 1 38 ? 11.454 10.889 -6.622 1.00 0.00 38 LEU A C 9
ATOM 5769 O O . LEU A 1 38 ? 12.200 10.015 -6.232 1.00 0.00 38 LEU A O 9
ATOM 5785 N N . PHE A 1 39 ? 11.553 12.124 -6.217 1.00 0.00 39 PHE A N 9
ATOM 5786 C CA . PHE A 1 39 ? 12.623 12.549 -5.258 1.00 0.00 39 PHE A CA 9
ATOM 5787 C C . PHE A 1 39 ? 12.087 12.374 -3.837 1.00 0.00 39 PHE A C 9
ATOM 5788 O O . PHE A 1 39 ? 12.135 13.264 -3.011 1.00 0.00 39 PHE A O 9
ATOM 5805 N N . LYS A 1 40 ? 11.595 11.189 -3.603 1.00 0.00 40 LYS A N 9
ATOM 5806 C CA . LYS A 1 40 ? 11.020 10.829 -2.273 1.00 0.00 40 LYS A CA 9
ATOM 5807 C C . LYS A 1 40 ? 11.886 9.680 -1.748 1.00 0.00 40 LYS A C 9
ATOM 5808 O O . LYS A 1 40 ? 12.328 8.854 -2.520 1.00 0.00 40 LYS A O 9
ATOM 5827 N N . LYS A 1 41 ? 12.106 9.655 -0.461 1.00 0.00 41 LYS A N 9
ATOM 5828 C CA . LYS A 1 41 ? 12.932 8.568 0.141 1.00 0.00 41 LYS A CA 9
ATOM 5829 C C . LYS A 1 41 ? 11.922 7.731 0.934 1.00 0.00 41 LYS A C 9
ATOM 5830 O O . LYS A 1 41 ? 11.155 8.264 1.724 1.00 0.00 41 LYS A O 9
ATOM 5849 N N . CYS A 1 42 ? 11.932 6.456 0.666 1.00 0.00 42 CYS A N 9
ATOM 5850 C CA . CYS A 1 42 ? 11.032 5.493 1.343 1.00 0.00 42 CYS A CA 9
ATOM 5851 C C . CYS A 1 42 ? 11.983 4.346 1.692 1.00 0.00 42 CYS A C 9
ATOM 5852 O O . CYS A 1 42 ? 11.896 3.888 2.814 1.00 0.00 42 CYS A O 9
ATOM 5860 N N . CYS A 1 1 ? 1.372 -0.052 -0.020 1.00 0.00 1 CYS A N 10
ATOM 5861 C CA . CYS A 1 1 ? 1.908 -0.447 -1.346 1.00 0.00 1 CYS A CA 10
ATOM 5862 C C . CYS A 1 1 ? 0.787 -0.590 -2.383 1.00 0.00 1 CYS A C 10
ATOM 5863 O O . CYS A 1 1 ? 0.131 -1.612 -2.429 1.00 0.00 1 CYS A O 10
ATOM 5872 N N . ALA A 1 2 ? 0.589 0.430 -3.175 1.00 0.00 2 ALA A N 10
ATOM 5873 C CA . ALA A 1 2 ? -0.468 0.419 -4.237 1.00 0.00 2 ALA A CA 10
ATOM 5874 C C . ALA A 1 2 ? 0.331 0.512 -5.550 1.00 0.00 2 ALA A C 10
ATOM 5875 O O . ALA A 1 2 ? 1.411 1.074 -5.549 1.00 0.00 2 ALA A O 10
ATOM 5882 N N . LYS A 1 3 ? -0.192 -0.017 -6.633 1.00 0.00 3 LYS A N 10
ATOM 5883 C CA . LYS A 1 3 ? 0.563 0.040 -7.947 1.00 0.00 3 LYS A CA 10
ATOM 5884 C C . LYS A 1 3 ? -0.165 0.861 -9.021 1.00 0.00 3 LYS A C 10
ATOM 5885 O O . LYS A 1 3 ? -0.256 0.483 -10.176 1.00 0.00 3 LYS A O 10
ATOM 5904 N N . LYS A 1 4 ? -0.651 1.987 -8.573 1.00 0.00 4 LYS A N 10
ATOM 5905 C CA . LYS A 1 4 ? -1.397 2.933 -9.468 1.00 0.00 4 LYS A CA 10
ATOM 5906 C C . LYS A 1 4 ? -2.650 2.110 -9.895 1.00 0.00 4 LYS A C 10
ATOM 5907 O O . LYS A 1 4 ? -2.847 1.037 -9.356 1.00 0.00 4 LYS A O 10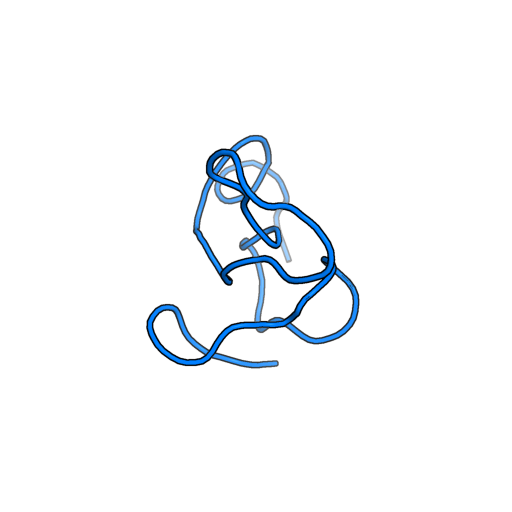
ATOM 5926 N N . ARG A 1 5 ? -3.445 2.609 -10.822 1.00 0.00 5 ARG A N 10
ATOM 5927 C CA . ARG A 1 5 ? -4.699 1.924 -11.349 1.00 0.00 5 ARG A CA 10
ATOM 5928 C C . ARG A 1 5 ? -5.833 1.949 -10.308 1.00 0.00 5 ARG A C 10
ATOM 5929 O O . ARG A 1 5 ? -6.937 2.398 -10.543 1.00 0.00 5 ARG A O 10
ATOM 5950 N N . ASN A 1 6 ? -5.456 1.439 -9.183 1.00 0.00 6 ASN A N 10
ATOM 5951 C CA . ASN A 1 6 ? -6.251 1.299 -7.946 1.00 0.00 6 ASN A CA 10
ATOM 5952 C C . ASN A 1 6 ? -5.495 2.344 -7.155 1.00 0.00 6 ASN A C 10
ATOM 5953 O O . ASN A 1 6 ? -4.296 2.512 -7.334 1.00 0.00 6 ASN A O 10
ATOM 5964 N N . TRP A 1 7 ? -6.194 3.021 -6.298 1.00 0.00 7 TRP A N 10
ATOM 5965 C CA . TRP A 1 7 ? -5.502 4.062 -5.522 1.00 0.00 7 TRP A CA 10
ATOM 5966 C C . TRP A 1 7 ? -5.347 3.790 -4.053 1.00 0.00 7 TRP A C 10
ATOM 5967 O O . TRP A 1 7 ? -5.787 2.801 -3.509 1.00 0.00 7 TRP A O 10
ATOM 5988 N N . CYS A 1 8 ? -4.702 4.766 -3.497 1.00 0.00 8 CYS A N 10
ATOM 5989 C CA . CYS A 1 8 ? -4.374 4.825 -2.052 1.00 0.00 8 CYS A CA 10
ATOM 5990 C C . CYS A 1 8 ? -5.345 5.805 -1.397 1.00 0.00 8 CYS A C 10
ATOM 5991 O O . CYS A 1 8 ? -5.583 5.807 -0.207 1.00 0.00 8 CYS A O 10
ATOM 5998 N N . GLY A 1 9 ? -5.897 6.667 -2.204 1.00 0.00 9 GLY A N 10
ATOM 5999 C CA . GLY A 1 9 ? -6.867 7.673 -1.689 1.00 0.00 9 GLY A CA 10
ATOM 6000 C C . GLY A 1 9 ? -6.078 8.893 -1.258 1.00 0.00 9 GLY A C 10
ATOM 6001 O O . GLY A 1 9 ? -6.318 10.006 -1.678 1.00 0.00 9 GLY A O 10
ATOM 6005 N N . LYS A 1 10 ? -5.149 8.598 -0.398 1.00 0.00 10 LYS A N 10
ATOM 6006 C CA . LYS A 1 10 ? -4.227 9.603 0.196 1.00 0.00 10 LYS A CA 10
ATOM 6007 C C . LYS A 1 10 ? -2.829 9.032 0.187 1.00 0.00 10 LYS A C 10
ATOM 6008 O O . LYS A 1 10 ? -2.591 7.940 -0.292 1.00 0.00 10 LYS A O 10
ATOM 6027 N N . ASN A 1 11 ? -1.929 9.785 0.747 1.00 0.00 11 ASN A N 10
ATOM 6028 C CA . ASN A 1 11 ? -0.523 9.315 0.786 1.00 0.00 11 ASN A CA 10
ATOM 6029 C C . ASN A 1 11 ? -0.416 8.278 1.934 1.00 0.00 11 ASN A C 10
ATOM 6030 O O . ASN A 1 11 ? 0.419 8.435 2.805 1.00 0.00 11 ASN A O 10
ATOM 6041 N N . GLU A 1 12 ? -1.245 7.260 1.949 1.00 0.00 12 GLU A N 10
ATOM 6042 C CA . GLU A 1 12 ? -1.113 6.267 3.076 1.00 0.00 12 GLU A CA 10
ATOM 6043 C C . GLU A 1 12 ? -0.696 4.845 2.650 1.00 0.00 12 GLU A C 10
ATOM 6044 O O . GLU A 1 12 ? 0.272 4.344 3.187 1.00 0.00 12 GLU A O 10
ATOM 6056 N N . ASP A 1 13 ? -1.369 4.212 1.720 1.00 0.00 13 ASP A N 10
ATOM 6057 C CA . ASP A 1 13 ? -0.960 2.814 1.315 1.00 0.00 13 ASP A CA 10
ATOM 6058 C C . ASP A 1 13 ? -0.234 2.621 -0.045 1.00 0.00 13 ASP A C 10
ATOM 6059 O O . ASP A 1 13 ? -0.384 1.599 -0.694 1.00 0.00 13 ASP A O 10
ATOM 6068 N N . CYS A 1 14 ? 0.566 3.560 -0.466 1.00 0.00 14 CYS A N 10
ATOM 6069 C CA . CYS A 1 14 ? 1.271 3.369 -1.782 1.00 0.00 14 CYS A CA 10
ATOM 6070 C C . CYS A 1 14 ? 2.526 2.509 -1.656 1.00 0.00 14 CYS A C 10
ATOM 6071 O O . CYS A 1 14 ? 2.988 2.179 -0.579 1.00 0.00 14 CYS A O 10
ATOM 6078 N N . CYS A 1 15 ? 3.015 2.140 -2.813 1.00 0.00 15 CYS A N 10
ATOM 6079 C CA . CYS A 1 15 ? 4.241 1.310 -2.991 1.00 0.00 15 CYS A CA 10
ATOM 6080 C C . CYS A 1 15 ? 5.145 2.329 -3.685 1.00 0.00 15 CYS A C 10
ATOM 6081 O O . CYS A 1 15 ? 5.207 2.378 -4.900 1.00 0.00 15 CYS A O 10
ATOM 6088 N N . CYS A 1 16 ? 5.790 3.113 -2.864 1.00 0.00 16 CYS A N 10
ATOM 6089 C CA . CYS A 1 16 ? 6.719 4.181 -3.362 1.00 0.00 16 CYS A CA 10
ATOM 6090 C C . CYS A 1 16 ? 7.541 3.775 -4.595 1.00 0.00 16 CYS A C 10
ATOM 6091 O O . CYS A 1 16 ? 7.911 2.627 -4.752 1.00 0.00 16 CYS A O 10
ATOM 6098 N N . PRO A 1 17 ? 7.820 4.739 -5.447 1.00 0.00 17 PRO A N 10
ATOM 6099 C CA . PRO A 1 17 ? 7.627 6.211 -5.286 1.00 0.00 17 PRO A CA 10
ATOM 6100 C C . PRO A 1 17 ? 6.399 6.866 -5.903 1.00 0.00 17 PRO A C 10
ATOM 6101 O O . PRO A 1 17 ? 6.354 7.309 -7.034 1.00 0.00 17 PRO A O 10
ATOM 6112 N N . MET A 1 18 ? 5.396 6.911 -5.087 1.00 0.00 18 MET A N 10
ATOM 6113 C CA . MET A 1 18 ? 4.134 7.517 -5.533 1.00 0.00 18 MET A CA 10
ATOM 6114 C C . MET A 1 18 ? 3.513 8.349 -4.455 1.00 0.00 18 MET A C 10
ATOM 6115 O O . MET A 1 18 ? 3.732 8.150 -3.276 1.00 0.00 18 MET A O 10
ATOM 6129 N N . LYS A 1 19 ? 2.744 9.260 -4.953 1.00 0.00 19 LYS A N 10
ATOM 6130 C CA . LYS A 1 19 ? 2.000 10.203 -4.057 1.00 0.00 19 LYS A CA 10
ATOM 6131 C C . LYS A 1 19 ? 0.549 9.926 -4.470 1.00 0.00 19 LYS A C 10
ATOM 6132 O O . LYS A 1 19 ? 0.356 9.694 -5.655 1.00 0.00 19 LYS A O 10
ATOM 6151 N N . CYS A 1 20 ? -0.436 9.945 -3.595 1.00 0.00 20 CYS A N 10
ATOM 6152 C CA . CYS A 1 20 ? -1.772 9.654 -4.170 1.00 0.00 20 CYS A CA 10
ATOM 6153 C C . CYS A 1 20 ? -2.191 10.963 -4.842 1.00 0.00 20 CYS A C 10
ATOM 6154 O O . CYS A 1 20 ? -2.126 12.018 -4.241 1.00 0.00 20 CYS A O 10
ATOM 6161 N N . ILE A 1 21 ? -2.610 10.843 -6.071 1.00 0.00 21 ILE A N 10
ATOM 6162 C CA . ILE A 1 21 ? -3.042 11.999 -6.892 1.00 0.00 21 ILE A CA 10
ATOM 6163 C C . ILE A 1 21 ? -4.491 12.242 -6.945 1.00 0.00 21 ILE A C 10
ATOM 6164 O O . ILE A 1 21 ? -5.308 11.372 -6.779 1.00 0.00 21 ILE A O 10
ATOM 6180 N N . TYR A 1 22 ? -4.701 13.488 -7.228 1.00 0.00 22 TYR A N 10
ATOM 6181 C CA . TYR A 1 22 ? -6.047 14.081 -7.324 1.00 0.00 22 TYR A CA 10
ATOM 6182 C C . TYR A 1 22 ? -6.548 14.574 -8.680 1.00 0.00 22 TYR A C 10
ATOM 6183 O O . TYR A 1 22 ? -7.745 14.621 -8.864 1.00 0.00 22 TYR A O 10
ATOM 6201 N N . ALA A 1 23 ? -5.673 14.924 -9.595 1.00 0.00 23 ALA A N 10
ATOM 6202 C CA . ALA A 1 23 ? -6.143 15.421 -10.938 1.00 0.00 23 ALA A CA 10
ATOM 6203 C C . ALA A 1 23 ? -7.237 16.472 -10.673 1.00 0.00 23 ALA A C 10
ATOM 6204 O O . ALA A 1 23 ? -8.289 16.489 -11.278 1.00 0.00 23 ALA A O 10
ATOM 6211 N N . TRP A 1 24 ? -6.896 17.297 -9.719 1.00 0.00 24 TRP A N 10
ATOM 6212 C CA . TRP A 1 24 ? -7.728 18.433 -9.212 1.00 0.00 24 TRP A CA 10
ATOM 6213 C C . TRP A 1 24 ? -8.848 17.896 -8.309 1.00 0.00 24 TRP A C 10
ATOM 6214 O O . TRP A 1 24 ? -9.089 18.468 -7.265 1.00 0.00 24 TRP A O 10
ATOM 6235 N N . TYR A 1 25 ? -9.490 16.841 -8.744 1.00 0.00 25 TYR A N 10
ATOM 6236 C CA . TYR A 1 25 ? -10.605 16.210 -7.970 1.00 0.00 25 TYR A CA 10
ATOM 6237 C C . TYR A 1 25 ? -10.456 16.212 -6.441 1.00 0.00 25 TYR A C 10
ATOM 6238 O O . TYR A 1 25 ? -9.391 16.017 -5.888 1.00 0.00 25 TYR A O 10
ATOM 6256 N N . ASN A 1 26 ? -11.581 16.412 -5.805 1.00 0.00 26 ASN A N 10
ATOM 6257 C CA . ASN A 1 26 ? -11.641 16.454 -4.308 1.00 0.00 26 ASN A CA 10
ATOM 6258 C C . ASN A 1 26 ? -12.419 15.217 -3.817 1.00 0.00 26 ASN A C 10
ATOM 6259 O O . ASN A 1 26 ? -13.339 15.310 -3.022 1.00 0.00 26 ASN A O 10
ATOM 6270 N N . GLN A 1 27 ? -12.016 14.081 -4.327 1.00 0.00 27 GLN A N 10
ATOM 6271 C CA . GLN A 1 27 ? -12.684 12.799 -3.940 1.00 0.00 27 GLN A CA 10
ATOM 6272 C C . GLN A 1 27 ? -11.723 11.607 -4.119 1.00 0.00 27 GLN A C 10
ATOM 6273 O O . GLN A 1 27 ? -11.673 11.061 -5.203 1.00 0.00 27 GLN A O 10
ATOM 6287 N N . GLN A 1 28 ? -10.996 11.256 -3.085 1.00 0.00 28 GLN A N 10
ATOM 6288 C CA . GLN A 1 28 ? -10.021 10.109 -3.112 1.00 0.00 28 GLN A CA 10
ATOM 6289 C C . GLN A 1 28 ? -8.733 10.614 -3.742 1.00 0.00 28 GLN A C 10
ATOM 6290 O O . GLN A 1 28 ? -8.578 11.800 -3.935 1.00 0.00 28 GLN A O 10
ATOM 6304 N N . GLY A 1 29 ? -7.853 9.701 -4.038 1.00 0.00 29 GLY A N 10
ATOM 6305 C CA . GLY A 1 29 ? -6.545 10.036 -4.654 1.00 0.00 29 GLY A CA 10
ATOM 6306 C C . GLY A 1 29 ? -6.159 8.903 -5.586 1.00 0.00 29 GLY A C 10
ATOM 6307 O O . GLY A 1 29 ? -6.958 8.022 -5.808 1.00 0.00 29 GLY A O 10
ATOM 6311 N N . SER A 1 30 ? -4.973 8.951 -6.120 1.00 0.00 30 SER A N 10
ATOM 6312 C CA . SER A 1 30 ? -4.484 7.884 -7.041 1.00 0.00 30 SER A CA 10
ATOM 6313 C C . SER A 1 30 ? -2.972 7.689 -6.961 1.00 0.00 30 SER A C 10
ATOM 6314 O O . SER A 1 30 ? -2.220 8.555 -7.353 1.00 0.00 30 SER A O 10
ATOM 6322 N N . CYS A 1 31 ? -2.526 6.566 -6.460 1.00 0.00 31 CYS A N 10
ATOM 6323 C CA . CYS A 1 31 ? -1.060 6.309 -6.346 1.00 0.00 31 CYS A CA 10
ATOM 6324 C C . CYS A 1 31 ? -0.377 6.639 -7.683 1.00 0.00 31 CYS A C 10
ATOM 6325 O O . CYS A 1 31 ? -0.413 5.839 -8.599 1.00 0.00 31 CYS A O 10
ATOM 6332 N N . GLN A 1 32 ? 0.209 7.807 -7.778 1.00 0.00 32 GLN A N 10
ATOM 6333 C CA . GLN A 1 32 ? 0.885 8.189 -9.043 1.00 0.00 32 GLN A CA 10
ATOM 6334 C C . GLN A 1 32 ? 2.315 8.559 -8.782 1.00 0.00 32 GLN A C 10
ATOM 6335 O O . GLN A 1 32 ? 2.664 9.143 -7.771 1.00 0.00 32 GLN A O 10
ATOM 6349 N N . THR A 1 33 ? 3.127 8.230 -9.739 1.00 0.00 33 THR A N 10
ATOM 6350 C CA . THR A 1 33 ? 4.556 8.529 -9.585 1.00 0.00 33 THR A CA 10
ATOM 6351 C C . THR A 1 33 ? 4.937 9.967 -9.870 1.00 0.00 33 THR A C 10
ATOM 6352 O O . THR A 1 33 ? 5.867 10.247 -10.609 1.00 0.00 33 THR A O 10
ATOM 6363 N N . THR A 1 34 ? 4.232 10.887 -9.298 1.00 0.00 34 THR A N 10
ATOM 6364 C CA . THR A 1 34 ? 4.621 12.279 -9.590 1.00 0.00 34 THR A CA 10
ATOM 6365 C C . THR A 1 34 ? 4.085 13.203 -8.544 1.00 0.00 34 THR A C 10
ATOM 6366 O O . THR A 1 34 ? 3.481 12.727 -7.608 1.00 0.00 34 THR A O 10
ATOM 6377 N N . ILE A 1 35 ? 4.350 14.465 -8.767 1.00 0.00 35 ILE A N 10
ATOM 6378 C CA . ILE A 1 35 ? 3.965 15.632 -7.913 1.00 0.00 35 ILE A CA 10
ATOM 6379 C C . ILE A 1 35 ? 4.961 15.580 -6.745 1.00 0.00 35 ILE A C 10
ATOM 6380 O O . ILE A 1 35 ? 5.600 16.547 -6.388 1.00 0.00 35 ILE A O 10
ATOM 6396 N N . THR A 1 36 ? 5.046 14.418 -6.166 1.00 0.00 36 THR A N 10
ATOM 6397 C CA . THR A 1 36 ? 5.957 14.141 -5.022 1.00 0.00 36 THR A CA 10
ATOM 6398 C C . THR A 1 36 ? 6.372 12.673 -5.219 1.00 0.00 36 THR A C 10
ATOM 6399 O O . THR A 1 36 ? 6.569 11.954 -4.261 1.00 0.00 36 THR A O 10
ATOM 6410 N N . GLY A 1 37 ? 6.508 12.241 -6.450 1.00 0.00 37 GLY A N 10
ATOM 6411 C CA . GLY A 1 37 ? 6.907 10.808 -6.682 1.00 0.00 37 GLY A CA 10
ATOM 6412 C C . GLY A 1 37 ? 8.309 10.687 -7.219 1.00 0.00 37 GLY A C 10
ATOM 6413 O O . GLY A 1 37 ? 8.637 9.769 -7.940 1.00 0.00 37 GLY A O 10
ATOM 6417 N N . LEU A 1 38 ? 9.080 11.651 -6.822 1.00 0.00 38 LEU A N 10
ATOM 6418 C CA . LEU A 1 38 ? 10.504 11.732 -7.230 1.00 0.00 38 LEU A CA 10
ATOM 6419 C C . LEU A 1 38 ? 11.327 12.002 -5.970 1.00 0.00 38 LEU A C 10
ATOM 6420 O O . LEU A 1 38 ? 12.229 11.261 -5.638 1.00 0.00 38 LEU A O 10
ATOM 6436 N N . PHE A 1 39 ? 10.983 13.062 -5.291 1.00 0.00 39 PHE A N 10
ATOM 6437 C CA . PHE A 1 39 ? 11.709 13.437 -4.039 1.00 0.00 39 PHE A CA 10
ATOM 6438 C C . PHE A 1 39 ? 10.905 12.885 -2.850 1.00 0.00 39 PHE A C 10
ATOM 6439 O O . PHE A 1 39 ? 10.349 13.600 -2.040 1.00 0.00 39 PHE A O 10
ATOM 6456 N N . LYS A 1 40 ? 10.880 11.581 -2.789 1.00 0.00 40 LYS A N 10
ATOM 6457 C CA . LYS A 1 40 ? 10.137 10.869 -1.697 1.00 0.00 40 LYS A CA 10
ATOM 6458 C C . LYS A 1 40 ? 11.146 10.197 -0.749 1.00 0.00 40 LYS A C 10
ATOM 6459 O O . LYS A 1 40 ? 12.227 9.847 -1.182 1.00 0.00 40 LYS A O 10
ATOM 6478 N N . LYS A 1 41 ? 10.783 10.018 0.498 1.00 0.00 41 LYS A N 10
ATOM 6479 C CA . LYS A 1 41 ? 11.722 9.371 1.464 1.00 0.00 41 LYS A CA 10
ATOM 6480 C C . LYS A 1 41 ? 11.118 8.100 2.082 1.00 0.00 41 LYS A C 10
ATOM 6481 O O . LYS A 1 41 ? 10.722 8.045 3.233 1.00 0.00 41 LYS A O 10
ATOM 6500 N N . CYS A 1 42 ? 11.089 7.122 1.235 1.00 0.00 42 CYS A N 10
ATOM 6501 C CA . CYS A 1 42 ? 10.569 5.772 1.554 1.00 0.00 42 CYS A CA 10
ATOM 6502 C C . CYS A 1 42 ? 11.768 4.891 1.161 1.00 0.00 42 CYS A C 10
ATOM 6503 O O . CYS A 1 42 ? 12.001 3.932 1.866 1.00 0.00 42 CYS A O 10
ATOM 6511 N N . CYS A 1 1 ? 1.379 0.090 0.325 1.00 0.00 1 CYS A N 11
ATOM 6512 C CA . CYS A 1 1 ? 1.724 -0.295 -1.067 1.00 0.00 1 CYS A CA 11
ATOM 6513 C C . CYS A 1 1 ? 0.547 -0.565 -2.016 1.00 0.00 1 CYS A C 11
ATOM 6514 O O . CYS A 1 1 ? 0.036 -1.666 -2.081 1.00 0.00 1 CYS A O 11
ATOM 6523 N N . ALA A 1 2 ? 0.142 0.442 -2.726 1.00 0.00 2 ALA A N 11
ATOM 6524 C CA . ALA A 1 2 ? -0.977 0.330 -3.700 1.00 0.00 2 ALA A CA 11
ATOM 6525 C C . ALA A 1 2 ? -0.250 0.727 -4.991 1.00 0.00 2 ALA A C 11
ATOM 6526 O O . ALA A 1 2 ? 0.907 1.114 -4.953 1.00 0.00 2 ALA A O 11
ATOM 6533 N N . LYS A 1 3 ? -0.907 0.631 -6.109 1.00 0.00 3 LYS A N 11
ATOM 6534 C CA . LYS A 1 3 ? -0.245 1.010 -7.393 1.00 0.00 3 LYS A CA 11
ATOM 6535 C C . LYS A 1 3 ? -1.240 1.909 -8.123 1.00 0.00 3 LYS A C 11
ATOM 6536 O O . LYS A 1 3 ? -2.400 1.971 -7.753 1.00 0.00 3 LYS A O 11
ATOM 6555 N N . LYS A 1 4 ? -0.767 2.587 -9.139 1.00 0.00 4 LYS A N 11
ATOM 6556 C CA . LYS A 1 4 ? -1.677 3.492 -9.899 1.00 0.00 4 LYS A CA 11
ATOM 6557 C C . LYS A 1 4 ? -2.952 2.693 -10.338 1.00 0.00 4 LYS A C 11
ATOM 6558 O O . LYS A 1 4 ? -2.936 1.478 -10.311 1.00 0.00 4 LYS A O 11
ATOM 6577 N N . ARG A 1 5 ? -4.021 3.334 -10.742 1.00 0.00 5 ARG A N 11
ATOM 6578 C CA . ARG A 1 5 ? -5.287 2.624 -11.181 1.00 0.00 5 ARG A CA 11
ATOM 6579 C C . ARG A 1 5 ? -6.075 2.162 -9.933 1.00 0.00 5 ARG A C 11
ATOM 6580 O O . ARG A 1 5 ? -7.272 2.352 -9.863 1.00 0.00 5 ARG A O 11
ATOM 6601 N N . ASN A 1 6 ? -5.407 1.565 -8.978 1.00 0.00 6 ASN A N 11
ATOM 6602 C CA . ASN A 1 6 ? -6.081 1.080 -7.718 1.00 0.00 6 ASN A CA 11
ATOM 6603 C C . ASN A 1 6 ? -5.338 1.760 -6.586 1.00 0.00 6 ASN A C 11
ATOM 6604 O O . ASN A 1 6 ? -4.509 1.195 -5.898 1.00 0.00 6 ASN A O 11
ATOM 6615 N N . TRP A 1 7 ? -5.718 2.999 -6.496 1.00 0.00 7 TRP A N 11
ATOM 6616 C CA . TRP A 1 7 ? -5.169 3.922 -5.498 1.00 0.00 7 TRP A CA 11
ATOM 6617 C C . TRP A 1 7 ? -5.268 3.565 -4.019 1.00 0.00 7 TRP A C 11
ATOM 6618 O O . TRP A 1 7 ? -5.773 2.544 -3.599 1.00 0.00 7 TRP A O 11
ATOM 6639 N N . CYS A 1 8 ? -4.746 4.528 -3.317 1.00 0.00 8 CYS A N 11
ATOM 6640 C CA . CYS A 1 8 ? -4.648 4.545 -1.834 1.00 0.00 8 CYS A CA 11
ATOM 6641 C C . CYS A 1 8 ? -5.704 5.444 -1.160 1.00 0.00 8 CYS A C 11
ATOM 6642 O O . CYS A 1 8 ? -6.295 5.117 -0.147 1.00 0.00 8 CYS A O 11
ATOM 6649 N N . GLY A 1 9 ? -5.904 6.579 -1.760 1.00 0.00 9 GLY A N 11
ATOM 6650 C CA . GLY A 1 9 ? -6.881 7.578 -1.239 1.00 0.00 9 GLY A CA 11
ATOM 6651 C C . GLY A 1 9 ? -5.935 8.755 -1.057 1.00 0.00 9 GLY A C 11
ATOM 6652 O O . GLY A 1 9 ? -6.138 9.825 -1.593 1.00 0.00 9 GLY A O 11
ATOM 6656 N N . LYS A 1 10 ? -4.911 8.514 -0.283 1.00 0.00 10 LYS A N 11
ATOM 6657 C CA . LYS A 1 10 ? -3.877 9.528 -0.008 1.00 0.00 10 LYS A CA 11
ATOM 6658 C C . LYS A 1 10 ? -2.665 8.621 0.100 1.00 0.00 10 LYS A C 11
ATOM 6659 O O . LYS A 1 10 ? -2.806 7.465 0.440 1.00 0.00 10 LYS A O 11
ATOM 6678 N N . ASN A 1 11 ? -1.524 9.163 -0.181 1.00 0.00 11 ASN A N 11
ATOM 6679 C CA . ASN A 1 11 ? -0.248 8.386 -0.118 1.00 0.00 11 ASN A CA 11
ATOM 6680 C C . ASN A 1 11 ? -0.147 7.259 0.940 1.00 0.00 11 ASN A C 11
ATOM 6681 O O . ASN A 1 11 ? 0.580 6.313 0.722 1.00 0.00 11 ASN A O 11
ATOM 6692 N N . GLU A 1 12 ? -0.858 7.376 2.038 1.00 0.00 12 GLU A N 11
ATOM 6693 C CA . GLU A 1 12 ? -0.813 6.330 3.128 1.00 0.00 12 GLU A CA 11
ATOM 6694 C C . GLU A 1 12 ? -0.321 4.914 2.777 1.00 0.00 12 GLU A C 11
ATOM 6695 O O . GLU A 1 12 ? 0.797 4.567 3.106 1.00 0.00 12 GLU A O 11
ATOM 6707 N N . ASP A 1 13 ? -1.141 4.136 2.119 1.00 0.00 13 ASP A N 11
ATOM 6708 C CA . ASP A 1 13 ? -0.716 2.744 1.756 1.00 0.00 13 ASP A CA 11
ATOM 6709 C C . ASP A 1 13 ? -0.280 2.608 0.303 1.00 0.00 13 ASP A C 11
ATOM 6710 O O . ASP A 1 13 ? -0.503 1.586 -0.327 1.00 0.00 13 ASP A O 11
ATOM 6719 N N . CYS A 1 14 ? 0.353 3.623 -0.219 1.00 0.00 14 CYS A N 11
ATOM 6720 C CA . CYS A 1 14 ? 0.794 3.502 -1.639 1.00 0.00 14 CYS A CA 11
ATOM 6721 C C . CYS A 1 14 ? 2.107 2.734 -1.579 1.00 0.00 14 CYS A C 11
ATOM 6722 O O . CYS A 1 14 ? 2.640 2.459 -0.516 1.00 0.00 14 CYS A O 11
ATOM 6729 N N . CYS A 1 15 ? 2.575 2.362 -2.737 1.00 0.00 15 CYS A N 11
ATOM 6730 C CA . CYS A 1 15 ? 3.851 1.606 -2.862 1.00 0.00 15 CYS A CA 11
ATOM 6731 C C . CYS A 1 15 ? 4.835 2.529 -3.545 1.00 0.00 15 CYS A C 11
ATOM 6732 O O . CYS A 1 15 ? 4.879 2.611 -4.756 1.00 0.00 15 CYS A O 11
ATOM 6739 N N . CYS A 1 16 ? 5.573 3.221 -2.727 1.00 0.00 16 CYS A N 11
ATOM 6740 C CA . CYS A 1 16 ? 6.591 4.166 -3.262 1.00 0.00 16 CYS A CA 11
ATOM 6741 C C . CYS A 1 16 ? 7.402 3.615 -4.456 1.00 0.00 16 CYS A C 11
ATOM 6742 O O . CYS A 1 16 ? 7.536 2.424 -4.637 1.00 0.00 16 CYS A O 11
ATOM 6749 N N . PRO A 1 17 ? 7.943 4.506 -5.246 1.00 0.00 17 PRO A N 11
ATOM 6750 C CA . PRO A 1 17 ? 7.993 5.977 -5.063 1.00 0.00 17 PRO A CA 11
ATOM 6751 C C . PRO A 1 17 ? 7.022 6.787 -5.882 1.00 0.00 17 PRO A C 11
ATOM 6752 O O . PRO A 1 17 ? 7.335 7.392 -6.887 1.00 0.00 17 PRO A O 11
ATOM 6763 N N . MET A 1 18 ? 5.837 6.755 -5.367 1.00 0.00 18 MET A N 11
ATOM 6764 C CA . MET A 1 18 ? 4.667 7.432 -5.923 1.00 0.00 18 MET A CA 11
ATOM 6765 C C . MET A 1 18 ? 3.952 8.053 -4.760 1.00 0.00 18 MET A C 11
ATOM 6766 O O . MET A 1 18 ? 4.153 7.694 -3.616 1.00 0.00 18 MET A O 11
ATOM 6780 N N . LYS A 1 19 ? 3.123 8.967 -5.137 1.00 0.00 19 LYS A N 11
ATOM 6781 C CA . LYS A 1 19 ? 2.313 9.690 -4.118 1.00 0.00 19 LYS A CA 11
ATOM 6782 C C . LYS A 1 19 ? 0.875 9.571 -4.641 1.00 0.00 19 LYS A C 11
ATOM 6783 O O . LYS A 1 19 ? 0.694 9.587 -5.846 1.00 0.00 19 LYS A O 11
ATOM 6802 N N . CYS A 1 20 ? -0.120 9.454 -3.799 1.00 0.00 20 CYS A N 11
ATOM 6803 C CA . CYS A 1 20 ? -1.496 9.356 -4.369 1.00 0.00 20 CYS A CA 11
ATOM 6804 C C . CYS A 1 20 ? -1.703 10.820 -4.864 1.00 0.00 20 CYS A C 11
ATOM 6805 O O . CYS A 1 20 ? -1.548 11.742 -4.075 1.00 0.00 20 CYS A O 11
ATOM 6812 N N . ILE A 1 21 ? -2.030 10.939 -6.129 1.00 0.00 21 ILE A N 11
ATOM 6813 C CA . ILE A 1 21 ? -2.263 12.261 -6.819 1.00 0.00 21 ILE A CA 11
ATOM 6814 C C . ILE A 1 21 ? -3.714 12.684 -6.748 1.00 0.00 21 ILE A C 11
ATOM 6815 O O . ILE A 1 21 ? -4.545 11.916 -6.314 1.00 0.00 21 ILE A O 11
ATOM 6831 N N . TYR A 1 22 ? -3.974 13.893 -7.177 1.00 0.00 22 TYR A N 11
ATOM 6832 C CA . TYR A 1 22 ? -5.365 14.434 -7.161 1.00 0.00 22 TYR A CA 11
ATOM 6833 C C . TYR A 1 22 ? -5.749 15.157 -8.460 1.00 0.00 22 TYR A C 11
ATOM 6834 O O . TYR A 1 22 ? -4.908 15.500 -9.269 1.00 0.00 22 TYR A O 11
ATOM 6852 N N . ALA A 1 23 ? -7.029 15.361 -8.604 1.00 0.00 23 ALA A N 11
ATOM 6853 C CA . ALA A 1 23 ? -7.587 16.054 -9.799 1.00 0.00 23 ALA A CA 11
ATOM 6854 C C . ALA A 1 23 ? -8.728 16.930 -9.272 1.00 0.00 23 ALA A C 11
ATOM 6855 O O . ALA A 1 23 ? -9.275 16.626 -8.228 1.00 0.00 23 ALA A O 11
ATOM 6862 N N . TRP A 1 24 ? -9.052 17.969 -9.992 1.00 0.00 24 TRP A N 11
ATOM 6863 C CA . TRP A 1 24 ? -10.154 18.905 -9.589 1.00 0.00 24 TRP A CA 11
ATOM 6864 C C . TRP A 1 24 ? -11.328 18.169 -8.897 1.00 0.00 24 TRP A C 11
ATOM 6865 O O . TRP A 1 24 ? -11.821 18.595 -7.872 1.00 0.00 24 TRP A O 11
ATOM 6886 N N . TYR A 1 25 ? -11.735 17.073 -9.487 1.00 0.00 25 TYR A N 11
ATOM 6887 C CA . TYR A 1 25 ? -12.868 16.241 -8.949 1.00 0.00 25 TYR A CA 11
ATOM 6888 C C . TYR A 1 25 ? -12.798 15.856 -7.451 1.00 0.00 25 TYR A C 11
ATOM 6889 O O . TYR A 1 25 ? -13.744 15.308 -6.921 1.00 0.00 25 TYR A O 11
ATOM 6907 N N . ASN A 1 26 ? -11.685 16.154 -6.827 1.00 0.00 26 ASN A N 11
ATOM 6908 C CA . ASN A 1 26 ? -11.428 15.857 -5.376 1.00 0.00 26 ASN A CA 11
ATOM 6909 C C . ASN A 1 26 ? -12.194 14.634 -4.810 1.00 0.00 26 ASN A C 11
ATOM 6910 O O . ASN A 1 26 ? -12.947 14.716 -3.856 1.00 0.00 26 ASN A O 11
ATOM 6921 N N . GLN A 1 27 ? -11.956 13.515 -5.443 1.00 0.00 27 GLN A N 11
ATOM 6922 C CA . GLN A 1 27 ? -12.610 12.238 -5.026 1.00 0.00 27 GLN A CA 11
ATOM 6923 C C . GLN A 1 27 ? -11.456 11.263 -4.753 1.00 0.00 27 GLN A C 11
ATOM 6924 O O . GLN A 1 27 ? -11.142 10.432 -5.584 1.00 0.00 27 GLN A O 11
ATOM 6938 N N . GLN A 1 28 ? -10.852 11.421 -3.603 1.00 0.00 28 GLN A N 11
ATOM 6939 C CA . GLN A 1 28 ? -9.705 10.557 -3.168 1.00 0.00 28 GLN A CA 11
ATOM 6940 C C . GLN A 1 28 ? -8.487 10.910 -4.021 1.00 0.00 28 GLN A C 11
ATOM 6941 O O . GLN A 1 28 ? -8.507 11.904 -4.723 1.00 0.00 28 GLN A O 11
ATOM 6955 N N . GLY A 1 29 ? -7.463 10.105 -3.938 1.00 0.00 29 GLY A N 11
ATOM 6956 C CA . GLY A 1 29 ? -6.236 10.386 -4.740 1.00 0.00 29 GLY A CA 11
ATOM 6957 C C . GLY A 1 29 ? -5.692 9.090 -5.297 1.00 0.00 29 GLY A C 11
ATOM 6958 O O . GLY A 1 29 ? -5.952 8.046 -4.729 1.00 0.00 29 GLY A O 11
ATOM 6962 N N . SER A 1 30 ? -4.952 9.188 -6.374 1.00 0.00 30 SER A N 11
ATOM 6963 C CA . SER A 1 30 ? -4.359 7.974 -7.024 1.00 0.00 30 SER A CA 11
ATOM 6964 C C . SER A 1 30 ? -2.842 7.871 -7.203 1.00 0.00 30 SER A C 11
ATOM 6965 O O . SER A 1 30 ? -2.239 8.724 -7.822 1.00 0.00 30 SER A O 11
ATOM 6973 N N . CYS A 1 31 ? -2.267 6.830 -6.648 1.00 0.00 31 CYS A N 11
ATOM 6974 C CA . CYS A 1 31 ? -0.796 6.553 -6.722 1.00 0.00 31 CYS A CA 11
ATOM 6975 C C . CYS A 1 31 ? -0.128 6.887 -8.069 1.00 0.00 31 CYS A C 11
ATOM 6976 O O . CYS A 1 31 ? -0.340 6.150 -9.015 1.00 0.00 31 CYS A O 11
ATOM 6983 N N . GLN A 1 32 ? 0.631 7.947 -8.157 1.00 0.00 32 GLN A N 11
ATOM 6984 C CA . GLN A 1 32 ? 1.297 8.277 -9.454 1.00 0.00 32 GLN A CA 11
ATOM 6985 C C . GLN A 1 32 ? 2.723 8.546 -9.070 1.00 0.00 32 GLN A C 11
ATOM 6986 O O . GLN A 1 32 ? 3.001 8.921 -7.942 1.00 0.00 32 GLN A O 11
ATOM 7000 N N . THR A 1 33 ? 3.603 8.381 -10.007 1.00 0.00 33 THR A N 11
ATOM 7001 C CA . THR A 1 33 ? 5.014 8.620 -9.666 1.00 0.00 33 THR A CA 11
ATOM 7002 C C . THR A 1 33 ? 5.449 10.078 -9.640 1.00 0.00 33 THR A C 11
ATOM 7003 O O . THR A 1 33 ? 6.448 10.457 -10.229 1.00 0.00 33 THR A O 11
ATOM 7014 N N . THR A 1 34 ? 4.719 10.901 -8.957 1.00 0.00 34 THR A N 11
ATOM 7015 C CA . THR A 1 34 ? 5.163 12.308 -8.949 1.00 0.00 34 THR A CA 11
ATOM 7016 C C . THR A 1 34 ? 4.671 13.024 -7.735 1.00 0.00 34 THR A C 11
ATOM 7017 O O . THR A 1 34 ? 4.053 12.374 -6.920 1.00 0.00 34 THR A O 11
ATOM 7028 N N . ILE A 1 35 ? 4.994 14.297 -7.695 1.00 0.00 35 ILE A N 11
ATOM 7029 C CA . ILE A 1 35 ? 4.681 15.305 -6.626 1.00 0.00 35 ILE A CA 11
ATOM 7030 C C . ILE A 1 35 ? 5.595 14.880 -5.457 1.00 0.00 35 ILE A C 11
ATOM 7031 O O . ILE A 1 35 ? 6.265 15.677 -4.843 1.00 0.00 35 ILE A O 11
ATOM 7047 N N . THR A 1 36 ? 5.590 13.619 -5.139 1.00 0.00 36 THR A N 11
ATOM 7048 C CA . THR A 1 36 ? 6.442 13.062 -4.050 1.00 0.00 36 THR A CA 11
ATOM 7049 C C . THR A 1 36 ? 6.788 11.650 -4.559 1.00 0.00 36 THR A C 11
ATOM 7050 O O . THR A 1 36 ? 6.897 10.701 -3.813 1.00 0.00 36 THR A O 11
ATOM 7061 N N . GLY A 1 37 ? 6.933 11.558 -5.858 1.00 0.00 37 GLY A N 11
ATOM 7062 C CA . GLY A 1 37 ? 7.281 10.256 -6.508 1.00 0.00 37 GLY A CA 11
ATOM 7063 C C . GLY A 1 37 ? 8.707 10.257 -7.021 1.00 0.00 37 GLY A C 11
ATOM 7064 O O . GLY A 1 37 ? 9.338 9.238 -7.228 1.00 0.00 37 GLY A O 11
ATOM 7068 N N . LEU A 1 38 ? 9.193 11.441 -7.193 1.00 0.00 38 LEU A N 11
ATOM 7069 C CA . LEU A 1 38 ? 10.571 11.623 -7.696 1.00 0.00 38 LEU A CA 11
ATOM 7070 C C . LEU A 1 38 ? 11.446 11.895 -6.480 1.00 0.00 38 LEU A C 11
ATOM 7071 O O . LEU A 1 38 ? 12.378 11.160 -6.214 1.00 0.00 38 LEU A O 11
ATOM 7087 N N . PHE A 1 39 ? 11.104 12.927 -5.767 1.00 0.00 39 PHE A N 11
ATOM 7088 C CA . PHE A 1 39 ? 11.855 13.329 -4.542 1.00 0.00 39 PHE A CA 11
ATOM 7089 C C . PHE A 1 39 ? 11.007 12.953 -3.308 1.00 0.00 39 PHE A C 11
ATOM 7090 O O . PHE A 1 39 ? 10.239 13.745 -2.804 1.00 0.00 39 PHE A O 11
ATOM 7107 N N . LYS A 1 40 ? 11.149 11.733 -2.858 1.00 0.00 40 LYS A N 11
ATOM 7108 C CA . LYS A 1 40 ? 10.373 11.265 -1.664 1.00 0.00 40 LYS A CA 11
ATOM 7109 C C . LYS A 1 40 ? 11.376 10.557 -0.762 1.00 0.00 40 LYS A C 11
ATOM 7110 O O . LYS A 1 40 ? 12.496 10.344 -1.183 1.00 0.00 40 LYS A O 11
ATOM 7129 N N . LYS A 1 41 ? 10.969 10.206 0.426 1.00 0.00 41 LYS A N 11
ATOM 7130 C CA . LYS A 1 41 ? 11.898 9.509 1.362 1.00 0.00 41 LYS A CA 11
ATOM 7131 C C . LYS A 1 41 ? 11.237 8.183 1.758 1.00 0.00 41 LYS A C 11
ATOM 7132 O O . LYS A 1 41 ? 10.710 8.070 2.848 1.00 0.00 41 LYS A O 11
ATOM 7151 N N . CYS A 1 42 ? 11.263 7.233 0.870 1.00 0.00 42 CYS A N 11
ATOM 7152 C CA . CYS A 1 42 ? 10.664 5.896 1.136 1.00 0.00 42 CYS A CA 11
ATOM 7153 C C . CYS A 1 42 ? 11.746 4.981 0.554 1.00 0.00 42 CYS A C 11
ATOM 7154 O O . CYS A 1 42 ? 12.249 4.174 1.315 1.00 0.00 42 CYS A O 11
ATOM 7162 N N . CYS A 1 1 ? 1.445 0.668 0.107 1.00 0.00 1 CYS A N 12
ATOM 7163 C CA . CYS A 1 1 ? 2.106 0.275 -1.162 1.00 0.00 1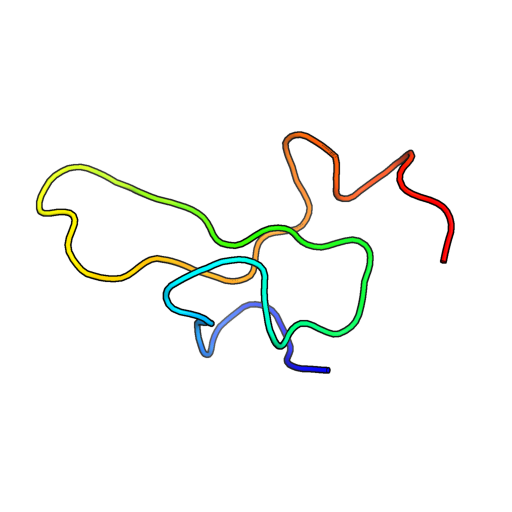 CYS A CA 12
ATOM 7164 C C . CYS A 1 1 ? 1.087 -0.184 -2.216 1.00 0.00 1 CYS A C 12
ATOM 7165 O O . CYS A 1 1 ? 0.683 -1.330 -2.222 1.00 0.00 1 CYS A O 12
ATOM 7174 N N . ALA A 1 2 ? 0.702 0.734 -3.061 1.00 0.00 2 ALA A N 12
ATOM 7175 C CA . ALA A 1 2 ? -0.280 0.434 -4.151 1.00 0.00 2 ALA A CA 12
ATOM 7176 C C . ALA A 1 2 ? 0.579 0.417 -5.436 1.00 0.00 2 ALA A C 12
ATOM 7177 O O . ALA A 1 2 ? 1.725 0.817 -5.368 1.00 0.00 2 ALA A O 12
ATOM 7184 N N . LYS A 1 3 ? 0.066 -0.021 -6.564 1.00 0.00 3 LYS A N 12
ATOM 7185 C CA . LYS A 1 3 ? 0.940 -0.036 -7.807 1.00 0.00 3 LYS A CA 12
ATOM 7186 C C . LYS A 1 3 ? 0.301 0.806 -8.924 1.00 0.00 3 LYS A C 12
ATOM 7187 O O . LYS A 1 3 ? 0.470 0.550 -10.106 1.00 0.00 3 LYS A O 12
ATOM 7206 N N . LYS A 1 4 ? -0.405 1.796 -8.448 1.00 0.00 4 LYS A N 12
ATOM 7207 C CA . LYS A 1 4 ? -1.152 2.782 -9.299 1.00 0.00 4 LYS A CA 12
ATOM 7208 C C . LYS A 1 4 ? -2.416 2.000 -9.760 1.00 0.00 4 LYS A C 12
ATOM 7209 O O . LYS A 1 4 ? -2.608 0.877 -9.330 1.00 0.00 4 LYS A O 12
ATOM 7228 N N . ARG A 1 5 ? -3.235 2.606 -10.597 1.00 0.00 5 ARG A N 12
ATOM 7229 C CA . ARG A 1 5 ? -4.494 1.972 -11.152 1.00 0.00 5 ARG A CA 12
ATOM 7230 C C . ARG A 1 5 ? -5.570 1.966 -10.082 1.00 0.00 5 ARG A C 12
ATOM 7231 O O . ARG A 1 5 ? -6.633 2.524 -10.261 1.00 0.00 5 ARG A O 12
ATOM 7252 N N . ASN A 1 6 ? -5.254 1.338 -8.992 1.00 0.00 6 ASN A N 12
ATOM 7253 C CA . ASN A 1 6 ? -6.200 1.254 -7.845 1.00 0.00 6 ASN A CA 12
ATOM 7254 C C . ASN A 1 6 ? -5.595 2.411 -7.080 1.00 0.00 6 ASN A C 12
ATOM 7255 O O . ASN A 1 6 ? -4.380 2.493 -7.008 1.00 0.00 6 ASN A O 12
ATOM 7266 N N . TRP A 1 7 ? -6.384 3.276 -6.520 1.00 0.00 7 TRP A N 12
ATOM 7267 C CA . TRP A 1 7 ? -5.702 4.371 -5.804 1.00 0.00 7 TRP A CA 12
ATOM 7268 C C . TRP A 1 7 ? -5.555 3.998 -4.346 1.00 0.00 7 TRP A C 12
ATOM 7269 O O . TRP A 1 7 ? -6.072 2.997 -3.888 1.00 0.00 7 TRP A O 12
ATOM 7290 N N . CYS A 1 8 ? -4.842 4.863 -3.702 1.00 0.00 8 CYS A N 12
ATOM 7291 C CA . CYS A 1 8 ? -4.527 4.763 -2.254 1.00 0.00 8 CYS A CA 12
ATOM 7292 C C . CYS A 1 8 ? -5.460 5.720 -1.510 1.00 0.00 8 CYS A C 12
ATOM 7293 O O . CYS A 1 8 ? -5.576 5.715 -0.303 1.00 0.00 8 CYS A O 12
ATOM 7300 N N . GLY A 1 9 ? -6.120 6.561 -2.262 1.00 0.00 9 GLY A N 12
ATOM 7301 C CA . GLY A 1 9 ? -7.061 7.548 -1.657 1.00 0.00 9 GLY A CA 12
ATOM 7302 C C . GLY A 1 9 ? -6.158 8.720 -1.245 1.00 0.00 9 GLY A C 12
ATOM 7303 O O . GLY A 1 9 ? -6.326 9.846 -1.673 1.00 0.00 9 GLY A O 12
ATOM 7307 N N . LYS A 1 10 ? -5.211 8.410 -0.400 1.00 0.00 10 LYS A N 12
ATOM 7308 C CA . LYS A 1 10 ? -4.224 9.388 0.120 1.00 0.00 10 LYS A CA 12
ATOM 7309 C C . LYS A 1 10 ? -2.937 8.582 0.095 1.00 0.00 10 LYS A C 12
ATOM 7310 O O . LYS A 1 10 ? -2.995 7.371 0.122 1.00 0.00 10 LYS A O 12
ATOM 7329 N N . ASN A 1 11 ? -1.811 9.249 0.054 1.00 0.00 11 ASN A N 12
ATOM 7330 C CA . ASN A 1 11 ? -0.491 8.528 0.035 1.00 0.00 11 ASN A CA 12
ATOM 7331 C C . ASN A 1 11 ? -0.480 7.336 1.021 1.00 0.00 11 ASN A C 12
ATOM 7332 O O . ASN A 1 11 ? 0.298 6.418 0.857 1.00 0.00 11 ASN A O 12
ATOM 7343 N N . GLU A 1 12 ? -1.346 7.410 2.009 1.00 0.00 12 GLU A N 12
ATOM 7344 C CA . GLU A 1 12 ? -1.481 6.341 3.060 1.00 0.00 12 GLU A CA 12
ATOM 7345 C C . GLU A 1 12 ? -0.991 4.915 2.700 1.00 0.00 12 GLU A C 12
ATOM 7346 O O . GLU A 1 12 ? -0.044 4.446 3.301 1.00 0.00 12 GLU A O 12
ATOM 7358 N N . ASP A 1 13 ? -1.617 4.259 1.755 1.00 0.00 13 ASP A N 12
ATOM 7359 C CA . ASP A 1 13 ? -1.184 2.869 1.374 1.00 0.00 13 ASP A CA 12
ATOM 7360 C C . ASP A 1 13 ? -0.517 2.848 -0.005 1.00 0.00 13 ASP A C 12
ATOM 7361 O O . ASP A 1 13 ? -0.587 1.860 -0.712 1.00 0.00 13 ASP A O 12
ATOM 7370 N N . CYS A 1 14 ? 0.155 3.896 -0.378 1.00 0.00 14 CYS A N 12
ATOM 7371 C CA . CYS A 1 14 ? 0.811 3.901 -1.715 1.00 0.00 14 CYS A CA 12
ATOM 7372 C C . CYS A 1 14 ? 2.207 3.319 -1.574 1.00 0.00 14 CYS A C 12
ATOM 7373 O O . CYS A 1 14 ? 2.714 3.144 -0.479 1.00 0.00 14 CYS A O 12
ATOM 7380 N N . CYS A 1 15 ? 2.774 2.997 -2.706 1.00 0.00 15 CYS A N 12
ATOM 7381 C CA . CYS A 1 15 ? 4.145 2.405 -2.749 1.00 0.00 15 CYS A CA 12
ATOM 7382 C C . CYS A 1 15 ? 5.103 3.382 -3.373 1.00 0.00 15 CYS A C 12
ATOM 7383 O O . CYS A 1 15 ? 4.978 3.739 -4.530 1.00 0.00 15 CYS A O 12
ATOM 7390 N N . CYS A 1 16 ? 6.029 3.785 -2.561 1.00 0.00 16 CYS A N 12
ATOM 7391 C CA . CYS A 1 16 ? 7.058 4.750 -3.023 1.00 0.00 16 CYS A CA 12
ATOM 7392 C C . CYS A 1 16 ? 7.730 4.359 -4.358 1.00 0.00 16 CYS A C 12
ATOM 7393 O O . CYS A 1 16 ? 7.791 3.201 -4.723 1.00 0.00 16 CYS A O 12
ATOM 7400 N N . PRO A 1 17 ? 8.227 5.354 -5.056 1.00 0.00 17 PRO A N 12
ATOM 7401 C CA . PRO A 1 17 ? 8.027 6.815 -4.825 1.00 0.00 17 PRO A CA 12
ATOM 7402 C C . PRO A 1 17 ? 6.749 7.246 -5.525 1.00 0.00 17 PRO A C 12
ATOM 7403 O O . PRO A 1 17 ? 6.674 7.491 -6.708 1.00 0.00 17 PRO A O 12
ATOM 7414 N N . MET A 1 18 ? 5.726 7.333 -4.734 1.00 0.00 18 MET A N 12
ATOM 7415 C CA . MET A 1 18 ? 4.407 7.725 -5.272 1.00 0.00 18 MET A CA 12
ATOM 7416 C C . MET A 1 18 ? 3.618 8.484 -4.234 1.00 0.00 18 MET A C 12
ATOM 7417 O O . MET A 1 18 ? 3.795 8.308 -3.041 1.00 0.00 18 MET A O 12
ATOM 7431 N N . LYS A 1 19 ? 2.766 9.315 -4.751 1.00 0.00 19 LYS A N 12
ATOM 7432 C CA . LYS A 1 19 ? 1.900 10.131 -3.838 1.00 0.00 19 LYS A CA 12
ATOM 7433 C C . LYS A 1 19 ? 0.517 9.815 -4.360 1.00 0.00 19 LYS A C 12
ATOM 7434 O O . LYS A 1 19 ? 0.389 9.404 -5.502 1.00 0.00 19 LYS A O 12
ATOM 7453 N N . CYS A 1 20 ? -0.496 9.999 -3.565 1.00 0.00 20 CYS A N 12
ATOM 7454 C CA . CYS A 1 20 ? -1.826 9.687 -4.140 1.00 0.00 20 CYS A CA 12
ATOM 7455 C C . CYS A 1 20 ? -2.132 11.053 -4.794 1.00 0.00 20 CYS A C 12
ATOM 7456 O O . CYS A 1 20 ? -1.923 12.089 -4.188 1.00 0.00 20 CYS A O 12
ATOM 7463 N N . ILE A 1 21 ? -2.608 11.006 -6.007 1.00 0.00 21 ILE A N 12
ATOM 7464 C CA . ILE A 1 21 ? -2.936 12.238 -6.777 1.00 0.00 21 ILE A CA 12
ATOM 7465 C C . ILE A 1 21 ? -4.422 12.468 -6.669 1.00 0.00 21 ILE A C 12
ATOM 7466 O O . ILE A 1 21 ? -5.145 11.579 -6.281 1.00 0.00 21 ILE A O 12
ATOM 7482 N N . TYR A 1 22 ? -4.796 13.662 -7.039 1.00 0.00 22 TYR A N 12
ATOM 7483 C CA . TYR A 1 22 ? -6.223 14.100 -7.002 1.00 0.00 22 TYR A CA 12
ATOM 7484 C C . TYR A 1 22 ? -6.693 14.647 -8.367 1.00 0.00 22 TYR A C 12
ATOM 7485 O O . TYR A 1 22 ? -7.556 14.053 -8.981 1.00 0.00 22 TYR A O 12
ATOM 7503 N N . ALA A 1 23 ? -6.111 15.754 -8.766 1.00 0.00 23 ALA A N 12
ATOM 7504 C CA . ALA A 1 23 ? -6.387 16.477 -10.060 1.00 0.00 23 ALA A CA 12
ATOM 7505 C C . ALA A 1 23 ? -7.529 17.481 -9.823 1.00 0.00 23 ALA A C 12
ATOM 7506 O O . ALA A 1 23 ? -7.602 18.085 -8.773 1.00 0.00 23 ALA A O 12
ATOM 7513 N N . TRP A 1 24 ? -8.388 17.645 -10.793 1.00 0.00 24 TRP A N 12
ATOM 7514 C CA . TRP A 1 24 ? -9.524 18.603 -10.631 1.00 0.00 24 TRP A CA 12
ATOM 7515 C C . TRP A 1 24 ? -10.540 17.965 -9.664 1.00 0.00 24 TRP A C 12
ATOM 7516 O O . TRP A 1 24 ? -11.281 18.658 -8.995 1.00 0.00 24 TRP A O 12
ATOM 7537 N N . TYR A 1 25 ? -10.530 16.655 -9.658 1.00 0.00 25 TYR A N 12
ATOM 7538 C CA . TYR A 1 25 ? -11.443 15.859 -8.783 1.00 0.00 25 TYR A CA 12
ATOM 7539 C C . TYR A 1 25 ? -11.531 16.333 -7.328 1.00 0.00 25 TYR A C 12
ATOM 7540 O O . TYR A 1 25 ? -10.626 16.939 -6.792 1.00 0.00 25 TYR A O 12
ATOM 7558 N N . ASN A 1 26 ? -12.647 16.006 -6.734 1.00 0.00 26 ASN A N 12
ATOM 7559 C CA . ASN A 1 26 ? -12.927 16.378 -5.315 1.00 0.00 26 ASN A CA 12
ATOM 7560 C C . ASN A 1 26 ? -13.130 15.068 -4.542 1.00 0.00 26 ASN A C 12
ATOM 7561 O O . ASN A 1 26 ? -14.147 14.432 -4.741 1.00 0.00 26 ASN A O 12
ATOM 7572 N N . GLN A 1 27 ? -12.169 14.719 -3.722 1.00 0.00 27 GLN A N 12
ATOM 7573 C CA . GLN A 1 27 ? -12.160 13.474 -2.869 1.00 0.00 27 GLN A CA 12
ATOM 7574 C C . GLN A 1 27 ? -11.519 12.349 -3.712 1.00 0.00 27 GLN A C 12
ATOM 7575 O O . GLN A 1 27 ? -11.476 12.455 -4.922 1.00 0.00 27 GLN A O 12
ATOM 7589 N N . GLN A 1 28 ? -11.045 11.320 -3.049 1.00 0.00 28 GLN A N 12
ATOM 7590 C CA . GLN A 1 28 ? -10.391 10.124 -3.697 1.00 0.00 28 GLN A CA 12
ATOM 7591 C C . GLN A 1 28 ? -8.947 10.450 -4.064 1.00 0.00 28 GLN A C 12
ATOM 7592 O O . GLN A 1 28 ? -8.590 11.601 -4.056 1.00 0.00 28 GLN A O 12
ATOM 7606 N N . GLY A 1 29 ? -8.155 9.464 -4.382 1.00 0.00 29 GLY A N 12
ATOM 7607 C CA . GLY A 1 29 ? -6.714 9.699 -4.752 1.00 0.00 29 GLY A CA 12
ATOM 7608 C C . GLY A 1 29 ? -6.238 8.889 -5.975 1.00 0.00 29 GLY A C 12
ATOM 7609 O O . GLY A 1 29 ? -7.001 8.648 -6.890 1.00 0.00 29 GLY A O 12
ATOM 7613 N N . SER A 1 30 ? -4.981 8.495 -5.945 1.00 0.00 30 SER A N 12
ATOM 7614 C CA . SER A 1 30 ? -4.324 7.685 -7.036 1.00 0.00 30 SER A CA 12
ATOM 7615 C C . SER A 1 30 ? -2.802 7.724 -6.922 1.00 0.00 30 SER A C 12
ATOM 7616 O O . SER A 1 30 ? -2.139 8.701 -7.208 1.00 0.00 30 SER A O 12
ATOM 7624 N N . CYS A 1 31 ? -2.301 6.607 -6.488 1.00 0.00 31 CYS A N 12
ATOM 7625 C CA . CYS A 1 31 ? -0.849 6.389 -6.292 1.00 0.00 31 CYS A CA 12
ATOM 7626 C C . CYS A 1 31 ? -0.215 6.666 -7.671 1.00 0.00 31 CYS A C 12
ATOM 7627 O O . CYS A 1 31 ? -0.230 5.789 -8.516 1.00 0.00 31 CYS A O 12
ATOM 7634 N N . GLN A 1 32 ? 0.302 7.855 -7.895 1.00 0.00 32 GLN A N 12
ATOM 7635 C CA . GLN A 1 32 ? 0.921 8.116 -9.229 1.00 0.00 32 GLN A CA 12
ATOM 7636 C C . GLN A 1 32 ? 2.268 8.637 -8.881 1.00 0.00 32 GLN A C 12
ATOM 7637 O O . GLN A 1 32 ? 2.477 9.267 -7.852 1.00 0.00 32 GLN A O 12
ATOM 7651 N N . THR A 1 33 ? 3.172 8.408 -9.770 1.00 0.00 33 THR A N 12
ATOM 7652 C CA . THR A 1 33 ? 4.525 8.875 -9.475 1.00 0.00 33 THR A CA 12
ATOM 7653 C C . THR A 1 33 ? 4.775 10.347 -9.683 1.00 0.00 33 THR A C 12
ATOM 7654 O O . THR A 1 33 ? 5.633 10.765 -10.439 1.00 0.00 33 THR A O 12
ATOM 7665 N N . THR A 1 34 ? 3.994 11.127 -8.999 1.00 0.00 34 THR A N 12
ATOM 7666 C CA . THR A 1 34 ? 4.224 12.566 -9.165 1.00 0.00 34 THR A CA 12
ATOM 7667 C C . THR A 1 34 ? 3.898 13.367 -7.947 1.00 0.00 34 THR A C 12
ATOM 7668 O O . THR A 1 34 ? 3.216 12.899 -7.062 1.00 0.00 34 THR A O 12
ATOM 7679 N N . ILE A 1 35 ? 4.446 14.553 -7.998 1.00 0.00 35 ILE A N 12
ATOM 7680 C CA . ILE A 1 35 ? 4.369 15.635 -6.972 1.00 0.00 35 ILE A CA 12
ATOM 7681 C C . ILE A 1 35 ? 5.342 15.174 -5.869 1.00 0.00 35 ILE A C 12
ATOM 7682 O O . ILE A 1 35 ? 6.216 15.910 -5.467 1.00 0.00 35 ILE A O 12
ATOM 7698 N N . THR A 1 36 ? 5.159 13.958 -5.419 1.00 0.00 36 THR A N 12
ATOM 7699 C CA . THR A 1 36 ? 6.049 13.394 -4.350 1.00 0.00 36 THR A CA 12
ATOM 7700 C C . THR A 1 36 ? 6.371 11.972 -4.830 1.00 0.00 36 THR A C 12
ATOM 7701 O O . THR A 1 36 ? 6.589 11.080 -4.035 1.00 0.00 36 THR A O 12
ATOM 7712 N N . GLY A 1 37 ? 6.411 11.788 -6.124 1.00 0.00 37 GLY A N 12
ATOM 7713 C CA . GLY A 1 37 ? 6.711 10.427 -6.659 1.00 0.00 37 GLY A CA 12
ATOM 7714 C C . GLY A 1 37 ? 8.077 10.351 -7.277 1.00 0.00 37 GLY A C 12
ATOM 7715 O O . GLY A 1 37 ? 8.318 9.608 -8.205 1.00 0.00 37 GLY A O 12
ATOM 7719 N N . LEU A 1 38 ? 8.943 11.143 -6.723 1.00 0.00 38 LEU A N 12
ATOM 7720 C CA . LEU A 1 38 ? 10.346 11.174 -7.236 1.00 0.00 38 LEU A CA 12
ATOM 7721 C C . LEU A 1 38 ? 11.371 11.265 -6.109 1.00 0.00 38 LEU A C 12
ATOM 7722 O O . LEU A 1 38 ? 12.282 10.469 -6.002 1.00 0.00 38 LEU A O 12
ATOM 7738 N N . PHE A 1 39 ? 11.192 12.246 -5.271 1.00 0.00 39 PHE A N 12
ATOM 7739 C CA . PHE A 1 39 ? 12.133 12.445 -4.136 1.00 0.00 39 PHE A CA 12
ATOM 7740 C C . PHE A 1 39 ? 11.541 11.882 -2.845 1.00 0.00 39 PHE A C 12
ATOM 7741 O O . PHE A 1 39 ? 11.445 12.552 -1.834 1.00 0.00 39 PHE A O 12
ATOM 7758 N N . LYS A 1 40 ? 11.167 10.635 -2.908 1.00 0.00 40 LYS A N 12
ATOM 7759 C CA . LYS A 1 40 ? 10.584 9.991 -1.701 1.00 0.00 40 LYS A CA 12
ATOM 7760 C C . LYS A 1 40 ? 11.683 9.075 -1.171 1.00 0.00 40 LYS A C 12
ATOM 7761 O O . LYS A 1 40 ? 11.919 7.996 -1.678 1.00 0.00 40 LYS A O 12
ATOM 7780 N N . LYS A 1 41 ? 12.340 9.546 -0.149 1.00 0.00 41 LYS A N 12
ATOM 7781 C CA . LYS A 1 41 ? 13.431 8.728 0.447 1.00 0.00 41 LYS A CA 12
ATOM 7782 C C . LYS A 1 41 ? 12.746 7.641 1.284 1.00 0.00 41 LYS A C 12
ATOM 7783 O O . LYS A 1 41 ? 12.522 7.786 2.472 1.00 0.00 41 LYS A O 12
ATOM 7802 N N . CYS A 1 42 ? 12.430 6.602 0.574 1.00 0.00 42 CYS A N 12
ATOM 7803 C CA . CYS A 1 42 ? 11.759 5.388 1.117 1.00 0.00 42 CYS A CA 12
ATOM 7804 C C . CYS A 1 42 ? 12.704 4.222 0.771 1.00 0.00 42 CYS A C 12
ATOM 7805 O O . CYS A 1 42 ? 13.570 4.440 -0.069 1.00 0.00 42 CYS A O 12
ATOM 7813 N N . CYS A 1 1 ? 2.170 -1.413 -0.138 1.00 0.00 1 CYS A N 13
ATOM 7814 C CA . CYS A 1 1 ? 2.434 -1.427 -1.603 1.00 0.00 1 CYS A CA 13
ATOM 7815 C C . CYS A 1 1 ? 1.128 -1.520 -2.412 1.00 0.00 1 CYS A C 13
ATOM 7816 O O . CYS A 1 1 ? 0.330 -2.411 -2.191 1.00 0.00 1 CYS A O 13
ATOM 7825 N N . ALA A 1 2 ? 0.955 -0.601 -3.330 1.00 0.00 2 ALA A N 13
ATOM 7826 C CA . ALA A 1 2 ? -0.257 -0.541 -4.216 1.00 0.00 2 ALA A CA 13
ATOM 7827 C C . ALA A 1 2 ? 0.280 -0.289 -5.637 1.00 0.00 2 ALA A C 13
ATOM 7828 O O . ALA A 1 2 ? 1.474 -0.201 -5.816 1.00 0.00 2 ALA A O 13
ATOM 7835 N N . LYS A 1 3 ? -0.555 -0.168 -6.630 1.00 0.00 3 LYS A N 13
ATOM 7836 C CA . LYS A 1 3 ? -0.036 0.078 -8.013 1.00 0.00 3 LYS A CA 13
ATOM 7837 C C . LYS A 1 3 ? -0.849 1.193 -8.628 1.00 0.00 3 LYS A C 13
ATOM 7838 O O . LYS A 1 3 ? -1.957 1.443 -8.185 1.00 0.00 3 LYS A O 13
ATOM 7857 N N . LYS A 1 4 ? -0.300 1.832 -9.627 1.00 0.00 4 LYS A N 13
ATOM 7858 C CA . LYS A 1 4 ? -1.085 2.926 -10.248 1.00 0.00 4 LYS A CA 13
ATOM 7859 C C . LYS A 1 4 ? -2.271 2.210 -10.941 1.00 0.00 4 LYS A C 13
ATOM 7860 O O . LYS A 1 4 ? -2.064 1.196 -11.579 1.00 0.00 4 LYS A O 13
ATOM 7879 N N . ARG A 1 5 ? -3.453 2.753 -10.801 1.00 0.00 5 ARG A N 13
ATOM 7880 C CA . ARG A 1 5 ? -4.756 2.242 -11.377 1.00 0.00 5 ARG A CA 13
ATOM 7881 C C . ARG A 1 5 ? -5.759 2.299 -10.233 1.00 0.00 5 ARG A C 13
ATOM 7882 O O . ARG A 1 5 ? -6.900 2.649 -10.436 1.00 0.00 5 ARG A O 13
ATOM 7903 N N . ASN A 1 6 ? -5.302 1.949 -9.065 1.00 0.00 6 ASN A N 13
ATOM 7904 C CA . ASN A 1 6 ? -6.185 1.972 -7.859 1.00 0.00 6 ASN A CA 13
ATOM 7905 C C . ASN A 1 6 ? -5.549 3.054 -7.043 1.00 0.00 6 ASN A C 13
ATOM 7906 O O . ASN A 1 6 ? -4.422 3.456 -7.301 1.00 0.00 6 ASN A O 13
ATOM 7917 N N . TRP A 1 7 ? -6.289 3.506 -6.083 1.00 0.00 7 TRP A N 13
ATOM 7918 C CA . TRP A 1 7 ? -5.722 4.562 -5.255 1.00 0.00 7 TRP A CA 13
ATOM 7919 C C . TRP A 1 7 ? -5.622 4.260 -3.785 1.00 0.00 7 TRP A C 13
ATOM 7920 O O . TRP A 1 7 ? -6.090 3.256 -3.288 1.00 0.00 7 TRP A O 13
ATOM 7941 N N . CYS A 1 8 ? -4.982 5.213 -3.177 1.00 0.00 8 CYS A N 13
ATOM 7942 C CA . CYS A 1 8 ? -4.704 5.250 -1.719 1.00 0.00 8 CYS A CA 13
ATOM 7943 C C . CYS A 1 8 ? -5.647 6.301 -1.104 1.00 0.00 8 CYS A C 13
ATOM 7944 O O . CYS A 1 8 ? -5.832 6.381 0.092 1.00 0.00 8 CYS A O 13
ATOM 7951 N N . GLY A 1 9 ? -6.231 7.122 -1.939 1.00 0.00 9 GLY A N 13
ATOM 7952 C CA . GLY A 1 9 ? -7.170 8.175 -1.434 1.00 0.00 9 GLY A CA 13
ATOM 7953 C C . GLY A 1 9 ? -6.345 9.402 -1.065 1.00 0.00 9 GLY A C 13
ATOM 7954 O O . GLY A 1 9 ? -6.621 10.512 -1.467 1.00 0.00 9 GLY A O 13
ATOM 7958 N N . LYS A 1 10 ? -5.352 9.101 -0.279 1.00 0.00 10 LYS A N 13
ATOM 7959 C CA . LYS A 1 10 ? -4.352 10.056 0.267 1.00 0.00 10 LYS A CA 13
ATOM 7960 C C . LYS A 1 10 ? -3.099 9.213 0.371 1.00 0.00 10 LYS A C 13
ATOM 7961 O O . LYS A 1 10 ? -3.215 8.012 0.426 1.00 0.00 10 LYS A O 13
ATOM 7980 N N . ASN A 1 11 ? -1.963 9.849 0.403 1.00 0.00 11 ASN A N 13
ATOM 7981 C CA . ASN A 1 11 ? -0.641 9.144 0.503 1.00 0.00 11 ASN A CA 13
ATOM 7982 C C . ASN A 1 11 ? -0.587 7.757 1.177 1.00 0.00 11 ASN A C 13
ATOM 7983 O O . ASN A 1 11 ? 0.295 7.008 0.808 1.00 0.00 11 ASN A O 13
ATOM 7994 N N . GLU A 1 12 ? -1.494 7.492 2.096 1.00 0.00 12 GLU A N 13
ATOM 7995 C CA . GLU A 1 12 ? -1.603 6.197 2.870 1.00 0.00 12 GLU A CA 13
ATOM 7996 C C . GLU A 1 12 ? -0.457 5.194 2.555 1.00 0.00 12 GLU A C 13
ATOM 7997 O O . GLU A 1 12 ? 0.672 5.451 2.935 1.00 0.00 12 GLU A O 13
ATOM 8009 N N . ASP A 1 13 ? -0.760 4.099 1.898 1.00 0.00 13 ASP A N 13
ATOM 8010 C CA . ASP A 1 13 ? 0.288 3.081 1.537 1.00 0.00 13 ASP A CA 13
ATOM 8011 C C . ASP A 1 13 ? 0.252 2.872 0.012 1.00 0.00 13 ASP A C 13
ATOM 8012 O O . ASP A 1 13 ? -0.786 2.932 -0.619 1.00 0.00 13 ASP A O 13
ATOM 8021 N N . CYS A 1 14 ? 1.414 2.643 -0.518 1.00 0.00 14 CYS A N 13
ATOM 8022 C CA . CYS A 1 14 ? 1.612 2.403 -1.969 1.00 0.00 14 CYS A CA 13
ATOM 8023 C C . CYS A 1 14 ? 2.938 1.729 -2.091 1.00 0.00 14 CYS A C 13
ATOM 8024 O O . CYS A 1 14 ? 3.641 1.506 -1.123 1.00 0.00 14 CYS A O 13
ATOM 8031 N N . CYS A 1 15 ? 3.254 1.387 -3.300 1.00 0.00 15 CYS A N 13
ATOM 8032 C CA . CYS A 1 15 ? 4.541 0.709 -3.567 1.00 0.00 15 CYS A CA 13
ATOM 8033 C C . CYS A 1 15 ? 5.468 1.822 -4.039 1.00 0.00 15 CYS A C 13
ATOM 8034 O O . CYS A 1 15 ? 5.554 2.116 -5.216 1.00 0.00 15 CYS A O 13
ATOM 8041 N N . CYS A 1 16 ? 6.103 2.403 -3.052 1.00 0.00 16 CYS A N 13
ATOM 8042 C CA . CYS A 1 16 ? 7.053 3.508 -3.285 1.00 0.00 16 CYS A CA 13
ATOM 8043 C C . CYS A 1 16 ? 7.913 3.298 -4.544 1.00 0.00 16 CYS A C 13
ATOM 8044 O O . CYS A 1 16 ? 8.350 2.204 -4.845 1.00 0.00 16 CYS A O 13
ATOM 8051 N N . PRO A 1 17 ? 8.141 4.380 -5.242 1.00 0.00 17 PRO A N 13
ATOM 8052 C CA . PRO A 1 17 ? 7.746 5.764 -4.870 1.00 0.00 17 PRO A CA 13
ATOM 8053 C C . PRO A 1 17 ? 6.277 5.908 -5.307 1.00 0.00 17 PRO A C 13
ATOM 8054 O O . PRO A 1 17 ? 5.819 5.308 -6.261 1.00 0.00 17 PRO A O 13
ATOM 8065 N N . MET A 1 18 ? 5.590 6.695 -4.530 1.00 0.00 18 MET A N 13
ATOM 8066 C CA . MET A 1 18 ? 4.149 7.001 -4.731 1.00 0.00 18 MET A CA 13
ATOM 8067 C C . MET A 1 18 ? 3.747 8.226 -3.959 1.00 0.00 18 MET A C 13
ATOM 8068 O O . MET A 1 18 ? 4.405 8.644 -3.025 1.00 0.00 18 MET A O 13
ATOM 8082 N N . LYS A 1 19 ? 2.647 8.740 -4.407 1.00 0.00 19 LYS A N 13
ATOM 8083 C CA . LYS A 1 19 ? 2.018 9.933 -3.822 1.00 0.00 19 LYS A CA 13
ATOM 8084 C C . LYS A 1 19 ? 0.550 9.662 -4.181 1.00 0.00 19 LYS A C 13
ATOM 8085 O O . LYS A 1 19 ? 0.328 8.962 -5.159 1.00 0.00 19 LYS A O 13
ATOM 8104 N N . CYS A 1 20 ? -0.424 10.162 -3.456 1.00 0.00 20 CYS A N 13
ATOM 8105 C CA . CYS A 1 20 ? -1.796 9.847 -3.905 1.00 0.00 20 CYS A CA 13
ATOM 8106 C C . CYS A 1 20 ? -2.044 11.169 -4.614 1.00 0.00 20 CYS A C 13
ATOM 8107 O O . CYS A 1 20 ? -1.854 12.230 -4.041 1.00 0.00 20 CYS A O 13
ATOM 8114 N N . ILE A 1 21 ? -2.448 11.024 -5.842 1.00 0.00 21 ILE A N 13
ATOM 8115 C CA . ILE A 1 21 ? -2.728 12.186 -6.727 1.00 0.00 21 ILE A CA 13
ATOM 8116 C C . ILE A 1 21 ? -4.209 12.502 -6.836 1.00 0.00 21 ILE A C 13
ATOM 8117 O O . ILE A 1 21 ? -5.026 11.662 -6.543 1.00 0.00 21 ILE A O 13
ATOM 8133 N N . TYR A 1 22 ? -4.488 13.701 -7.271 1.00 0.00 22 TYR A N 13
ATOM 8134 C CA . TYR A 1 22 ? -5.884 14.180 -7.420 1.00 0.00 22 TYR A CA 13
ATOM 8135 C C . TYR A 1 22 ? -6.052 14.779 -8.822 1.00 0.00 22 TYR A C 13
ATOM 8136 O O . TYR A 1 22 ? -5.089 15.149 -9.466 1.00 0.00 22 TYR A O 13
ATOM 8154 N N . ALA A 1 23 ? -7.286 14.847 -9.230 1.00 0.00 23 ALA A N 13
ATOM 8155 C CA . ALA A 1 23 ? -7.684 15.401 -10.556 1.00 0.00 23 ALA A CA 13
ATOM 8156 C C . ALA A 1 23 ? -8.915 16.266 -10.255 1.00 0.00 23 ALA A C 13
ATOM 8157 O O . ALA A 1 23 ? -9.376 16.300 -9.126 1.00 0.00 23 ALA A O 13
ATOM 8164 N N . TRP A 1 24 ? -9.432 16.944 -11.247 1.00 0.00 24 TRP A N 13
ATOM 8165 C CA . TRP A 1 24 ? -10.638 17.783 -10.976 1.00 0.00 24 TRP A CA 13
ATOM 8166 C C . TRP A 1 24 ? -11.706 16.796 -10.458 1.00 0.00 24 TRP A C 13
ATOM 8167 O O . TRP A 1 24 ? -12.068 15.884 -11.176 1.00 0.00 24 TRP A O 13
ATOM 8188 N N . TYR A 1 25 ? -12.156 17.010 -9.246 1.00 0.00 25 TYR A N 13
ATOM 8189 C CA . TYR A 1 25 ? -13.194 16.130 -8.624 1.00 0.00 25 TYR A CA 13
ATOM 8190 C C . TYR A 1 25 ? -13.402 16.517 -7.160 1.00 0.00 25 TYR A C 13
ATOM 8191 O O . TYR A 1 25 ? -14.518 16.755 -6.752 1.00 0.00 25 TYR A O 13
ATOM 8209 N N . ASN A 1 26 ? -12.311 16.562 -6.435 1.00 0.00 26 ASN A N 13
ATOM 8210 C CA . ASN A 1 26 ? -12.264 16.918 -4.969 1.00 0.00 26 ASN A CA 13
ATOM 8211 C C . ASN A 1 26 ? -11.027 16.261 -4.325 1.00 0.00 26 ASN A C 13
ATOM 8212 O O . ASN A 1 26 ? -9.955 16.811 -4.456 1.00 0.00 26 ASN A O 13
ATOM 8223 N N . GLN A 1 27 ? -11.157 15.138 -3.666 1.00 0.00 27 GLN A N 13
ATOM 8224 C CA . GLN A 1 27 ? -9.986 14.471 -3.022 1.00 0.00 27 GLN A CA 13
ATOM 8225 C C . GLN A 1 27 ? -9.894 12.959 -3.286 1.00 0.00 27 GLN A C 13
ATOM 8226 O O . GLN A 1 27 ? -9.854 12.172 -2.359 1.00 0.00 27 GLN A O 13
ATOM 8240 N N . GLN A 1 28 ? -9.860 12.582 -4.537 1.00 0.00 28 GLN A N 13
ATOM 8241 C CA . GLN A 1 28 ? -9.756 11.120 -4.857 1.00 0.00 28 GLN A CA 13
ATOM 8242 C C . GLN A 1 28 ? -8.257 10.966 -4.977 1.00 0.00 28 GLN A C 13
ATOM 8243 O O . GLN A 1 28 ? -7.655 11.812 -5.605 1.00 0.00 28 GLN A O 13
ATOM 8257 N N . GLY A 1 29 ? -7.692 9.930 -4.426 1.00 0.00 29 GLY A N 13
ATOM 8258 C CA . GLY A 1 29 ? -6.207 9.808 -4.549 1.00 0.00 29 GLY A CA 13
ATOM 8259 C C . GLY A 1 29 ? -5.887 8.809 -5.638 1.00 0.00 29 GLY A C 13
ATOM 8260 O O . GLY A 1 29 ? -6.784 8.369 -6.326 1.00 0.00 29 GLY A O 13
ATOM 8264 N N . SER A 1 30 ? -4.642 8.457 -5.818 1.00 0.00 30 SER A N 13
ATOM 8265 C CA . SER A 1 30 ? -4.289 7.454 -6.877 1.00 0.00 30 SER A CA 13
ATOM 8266 C C . SER A 1 30 ? -2.824 7.139 -6.705 1.00 0.00 30 SER A C 13
ATOM 8267 O O . SER A 1 30 ? -2.058 8.072 -6.559 1.00 0.00 30 SER A O 13
ATOM 8275 N N . CYS A 1 31 ? -2.469 5.884 -6.732 1.00 0.00 31 CYS A N 13
ATOM 8276 C CA . CYS A 1 31 ? -1.036 5.502 -6.565 1.00 0.00 31 CYS A CA 13
ATOM 8277 C C . CYS A 1 31 ? -0.262 6.019 -7.811 1.00 0.00 31 CYS A C 13
ATOM 8278 O O . CYS A 1 31 ? -0.025 5.284 -8.753 1.00 0.00 31 CYS A O 13
ATOM 8285 N N . GLN A 1 32 ? 0.098 7.279 -7.768 1.00 0.00 32 GLN A N 13
ATOM 8286 C CA . GLN A 1 32 ? 0.839 7.931 -8.885 1.00 0.00 32 GLN A CA 13
ATOM 8287 C C . GLN A 1 32 ? 1.965 8.711 -8.193 1.00 0.00 32 GLN A C 13
ATOM 8288 O O . GLN A 1 32 ? 1.776 9.691 -7.504 1.00 0.00 32 GLN A O 13
ATOM 8302 N N . THR A 1 33 ? 3.158 8.231 -8.418 1.00 0.00 33 THR A N 13
ATOM 8303 C CA . THR A 1 33 ? 4.357 8.857 -7.800 1.00 0.00 33 THR A CA 13
ATOM 8304 C C . THR A 1 33 ? 4.918 10.145 -8.455 1.00 0.00 33 THR A C 13
ATOM 8305 O O . THR A 1 33 ? 6.066 10.244 -8.853 1.00 0.00 33 THR A O 13
ATOM 8316 N N . THR A 1 34 ? 4.074 11.132 -8.530 1.00 0.00 34 THR A N 13
ATOM 8317 C CA . THR A 1 34 ? 4.498 12.427 -9.144 1.00 0.00 34 THR A CA 13
ATOM 8318 C C . THR A 1 34 ? 4.068 13.600 -8.306 1.00 0.00 34 THR A C 13
ATOM 8319 O O . THR A 1 34 ? 3.399 13.414 -7.312 1.00 0.00 34 THR A O 13
ATOM 8330 N N . ILE A 1 35 ? 4.506 14.742 -8.768 1.00 0.00 35 ILE A N 13
ATOM 8331 C CA . ILE A 1 35 ? 4.286 16.104 -8.188 1.00 0.00 35 ILE A CA 13
ATOM 8332 C C . ILE A 1 35 ? 5.323 16.148 -7.057 1.00 0.00 35 ILE A C 13
ATOM 8333 O O . ILE A 1 35 ? 6.145 17.035 -6.970 1.00 0.00 35 ILE A O 13
ATOM 8349 N N . THR A 1 36 ? 5.247 15.155 -6.218 1.00 0.00 36 THR A N 13
ATOM 8350 C CA . THR A 1 36 ? 6.176 15.025 -5.065 1.00 0.00 36 THR A CA 13
ATOM 8351 C C . THR A 1 36 ? 6.514 13.538 -4.899 1.00 0.00 36 THR A C 13
ATOM 8352 O O . THR A 1 36 ? 6.849 13.101 -3.817 1.00 0.00 36 THR A O 13
ATOM 8363 N N . GLY A 1 37 ? 6.431 12.781 -5.965 1.00 0.00 37 GLY A N 13
ATOM 8364 C CA . GLY A 1 37 ? 6.749 11.323 -5.869 1.00 0.00 37 GLY A CA 13
ATOM 8365 C C . GLY A 1 37 ? 8.135 11.040 -6.421 1.00 0.00 37 GLY A C 13
ATOM 8366 O O . GLY A 1 37 ? 8.370 10.056 -7.093 1.00 0.00 37 GLY A O 13
ATOM 8370 N N . LEU A 1 38 ? 9.015 11.949 -6.099 1.00 0.00 38 LEU A N 13
ATOM 8371 C CA . LEU A 1 38 ? 10.434 11.835 -6.559 1.00 0.00 38 LEU A CA 13
ATOM 8372 C C . LEU A 1 38 ? 11.470 12.033 -5.441 1.00 0.00 38 LEU A C 13
ATOM 8373 O O . LEU A 1 38 ? 12.239 11.139 -5.150 1.00 0.00 38 LEU A O 13
ATOM 8389 N N . PHE A 1 39 ? 11.489 13.179 -4.812 1.00 0.00 39 PHE A N 13
ATOM 8390 C CA . PHE A 1 39 ? 12.484 13.437 -3.713 1.00 0.00 39 PHE A CA 13
ATOM 8391 C C . PHE A 1 39 ? 11.863 13.022 -2.373 1.00 0.00 39 PHE A C 13
ATOM 8392 O O . PHE A 1 39 ? 11.952 13.698 -1.365 1.00 0.00 39 PHE A O 13
ATOM 8409 N N . LYS A 1 40 ? 11.247 11.875 -2.424 1.00 0.00 40 LYS A N 13
ATOM 8410 C CA . LYS A 1 40 ? 10.572 11.297 -1.234 1.00 0.00 40 LYS A CA 13
ATOM 8411 C C . LYS A 1 40 ? 11.064 9.860 -1.121 1.00 0.00 40 LYS A C 13
ATOM 8412 O O . LYS A 1 40 ? 10.465 8.988 -1.722 1.00 0.00 40 LYS A O 13
ATOM 8431 N N . LYS A 1 41 ? 12.120 9.626 -0.388 1.00 0.00 41 LYS A N 13
ATOM 8432 C CA . LYS A 1 41 ? 12.577 8.207 -0.288 1.00 0.00 41 LYS A CA 13
ATOM 8433 C C . LYS A 1 41 ? 11.525 7.451 0.545 1.00 0.00 41 LYS A C 13
ATOM 8434 O O . LYS A 1 41 ? 10.624 8.068 1.091 1.00 0.00 41 LYS A O 13
ATOM 8453 N N . CYS A 1 42 ? 11.673 6.158 0.622 1.00 0.00 42 CYS A N 13
ATOM 8454 C CA . CYS A 1 42 ? 10.725 5.313 1.399 1.00 0.00 42 CYS A CA 13
ATOM 8455 C C . CYS A 1 42 ? 11.649 4.619 2.427 1.00 0.00 42 CYS A C 13
ATOM 8456 O O . CYS A 1 42 ? 12.102 3.521 2.140 1.00 0.00 42 CYS A O 13
ATOM 8464 N N . CYS A 1 1 ? 0.625 0.442 0.167 1.00 0.00 1 CYS A N 14
ATOM 8465 C CA . CYS A 1 1 ? 1.374 -0.031 -1.017 1.00 0.00 1 CYS A CA 14
ATOM 8466 C C . CYS A 1 1 ? 0.367 -0.370 -2.127 1.00 0.00 1 CYS A C 14
ATOM 8467 O O . CYS A 1 1 ? -0.174 -1.460 -2.164 1.00 0.00 1 CYS A O 14
ATOM 8476 N N . ALA A 1 2 ? 0.130 0.576 -2.994 1.00 0.00 2 ALA A N 14
ATOM 8477 C CA . ALA A 1 2 ? -0.823 0.375 -4.132 1.00 0.00 2 ALA A CA 14
ATOM 8478 C C . ALA A 1 2 ? 0.085 0.385 -5.366 1.00 0.00 2 ALA A C 14
ATOM 8479 O O . ALA A 1 2 ? 1.201 0.861 -5.274 1.00 0.00 2 ALA A O 14
ATOM 8486 N N . LYS A 1 3 ? -0.376 -0.115 -6.485 1.00 0.00 3 LYS A N 14
ATOM 8487 C CA . LYS A 1 3 ? 0.501 -0.120 -7.709 1.00 0.00 3 LYS A CA 14
ATOM 8488 C C . LYS A 1 3 ? -0.169 0.672 -8.826 1.00 0.00 3 LYS A C 14
ATOM 8489 O O . LYS A 1 3 ? -0.320 0.208 -9.945 1.00 0.00 3 LYS A O 14
ATOM 8508 N N . LYS A 1 4 ? -0.534 1.879 -8.458 1.00 0.00 4 LYS A N 14
ATOM 8509 C CA . LYS A 1 4 ? -1.215 2.801 -9.438 1.00 0.00 4 LYS A CA 14
ATOM 8510 C C . LYS A 1 4 ? -2.464 1.980 -9.912 1.00 0.00 4 LYS A C 14
ATOM 8511 O O . LYS A 1 4 ? -2.786 1.012 -9.250 1.00 0.00 4 LYS A O 14
ATOM 8530 N N . ARG A 1 5 ? -3.139 2.346 -10.985 1.00 0.00 5 ARG A N 14
ATOM 8531 C CA . ARG A 1 5 ? -4.351 1.588 -11.510 1.00 0.00 5 ARG A CA 14
ATOM 8532 C C . ARG A 1 5 ? -5.613 1.693 -10.658 1.00 0.00 5 ARG A C 14
ATOM 8533 O O . ARG A 1 5 ? -6.698 1.879 -11.174 1.00 0.00 5 ARG A O 14
ATOM 8554 N N . ASN A 1 6 ? -5.376 1.548 -9.400 1.00 0.00 6 ASN A N 14
ATOM 8555 C CA . ASN A 1 6 ? -6.321 1.590 -8.266 1.00 0.00 6 ASN A CA 14
ATOM 8556 C C . ASN A 1 6 ? -5.619 2.684 -7.501 1.00 0.00 6 ASN A C 14
ATOM 8557 O O . ASN A 1 6 ? -4.408 2.804 -7.576 1.00 0.00 6 ASN A O 14
ATOM 8568 N N . TRP A 1 7 ? -6.357 3.461 -6.776 1.00 0.00 7 TRP A N 14
ATOM 8569 C CA . TRP A 1 7 ? -5.657 4.529 -6.039 1.00 0.00 7 TRP A CA 14
ATOM 8570 C C . TRP A 1 7 ? -5.606 4.212 -4.569 1.00 0.00 7 TRP A C 14
ATOM 8571 O O . TRP A 1 7 ? -6.223 3.293 -4.072 1.00 0.00 7 TRP A O 14
ATOM 8592 N N . CYS A 1 8 ? -4.842 5.036 -3.942 1.00 0.00 8 CYS A N 14
ATOM 8593 C CA . CYS A 1 8 ? -4.627 4.959 -2.487 1.00 0.00 8 CYS A CA 14
ATOM 8594 C C . CYS A 1 8 ? -5.599 6.022 -1.952 1.00 0.00 8 CYS A C 14
ATOM 8595 O O . CYS A 1 8 ? -5.990 6.026 -0.805 1.00 0.00 8 CYS A O 14
ATOM 8602 N N . GLY A 1 9 ? -5.960 6.927 -2.823 1.00 0.00 9 GLY A N 14
ATOM 8603 C CA . GLY A 1 9 ? -6.902 8.030 -2.486 1.00 0.00 9 GLY A CA 14
ATOM 8604 C C . GLY A 1 9 ? -6.051 9.177 -2.023 1.00 0.00 9 GLY A C 14
ATOM 8605 O O . GLY A 1 9 ? -6.139 10.289 -2.490 1.00 0.00 9 GLY A O 14
ATOM 8609 N N . LYS A 1 10 ? -5.231 8.821 -1.084 1.00 0.00 10 LYS A N 14
ATOM 8610 C CA . LYS A 1 10 ? -4.277 9.756 -0.437 1.00 0.00 10 LYS A CA 14
ATOM 8611 C C . LYS A 1 10 ? -2.937 9.083 -0.480 1.00 0.00 10 LYS A C 14
ATOM 8612 O O . LYS A 1 10 ? -2.878 7.891 -0.683 1.00 0.00 10 LYS A O 14
ATOM 8631 N N . ASN A 1 11 ? -1.884 9.817 -0.270 1.00 0.00 11 ASN A N 14
ATOM 8632 C CA . ASN A 1 11 ? -0.576 9.115 -0.320 1.00 0.00 11 ASN A CA 14
ATOM 8633 C C . ASN A 1 11 ? -0.411 8.268 0.959 1.00 0.00 11 ASN A C 14
ATOM 8634 O O . ASN A 1 11 ? 0.716 8.005 1.330 1.00 0.00 11 ASN A O 14
ATOM 8645 N N . GLU A 1 12 ? -1.487 7.868 1.611 1.00 0.00 12 GLU A N 14
ATOM 8646 C CA . GLU A 1 12 ? -1.313 7.039 2.846 1.00 0.00 12 GLU A CA 14
ATOM 8647 C C . GLU A 1 12 ? -0.739 5.646 2.567 1.00 0.00 12 GLU A C 14
ATOM 8648 O O . GLU A 1 12 ? 0.342 5.362 3.041 1.00 0.00 12 GLU A O 14
ATOM 8660 N N . ASP A 1 13 ? -1.430 4.812 1.828 1.00 0.00 13 ASP A N 14
ATOM 8661 C CA . ASP A 1 13 ? -0.861 3.451 1.564 1.00 0.00 13 ASP A CA 14
ATOM 8662 C C . ASP A 1 13 ? -0.486 3.164 0.093 1.00 0.00 13 ASP A C 14
ATOM 8663 O O . ASP A 1 13 ? -0.954 2.238 -0.540 1.00 0.00 13 ASP A O 14
ATOM 8672 N N . CYS A 1 14 ? 0.388 3.970 -0.436 1.00 0.00 14 CYS A N 14
ATOM 8673 C CA . CYS A 1 14 ? 0.845 3.791 -1.862 1.00 0.00 14 CYS A CA 14
ATOM 8674 C C . CYS A 1 14 ? 2.157 3.012 -1.773 1.00 0.00 14 CYS A C 14
ATOM 8675 O O . CYS A 1 14 ? 2.760 2.968 -0.722 1.00 0.00 14 CYS A O 14
ATOM 8682 N N . CYS A 1 15 ? 2.574 2.391 -2.849 1.00 0.00 15 CYS A N 14
ATOM 8683 C CA . CYS A 1 15 ? 3.847 1.597 -2.848 1.00 0.00 15 CYS A CA 14
ATOM 8684 C C . CYS A 1 15 ? 4.873 2.442 -3.595 1.00 0.00 15 CYS A C 14
ATOM 8685 O O . CYS A 1 15 ? 5.083 2.296 -4.785 1.00 0.00 15 CYS A O 14
ATOM 8692 N N . CYS A 1 16 ? 5.456 3.300 -2.805 1.00 0.00 16 CYS A N 14
ATOM 8693 C CA . CYS A 1 16 ? 6.488 4.256 -3.292 1.00 0.00 16 CYS A CA 14
ATOM 8694 C C . CYS A 1 16 ? 7.524 3.819 -4.334 1.00 0.00 16 CYS A C 14
ATOM 8695 O O . CYS A 1 16 ? 7.798 2.654 -4.525 1.00 0.00 16 CYS A O 14
ATOM 8702 N N . PRO A 1 17 ? 8.083 4.817 -4.988 1.00 0.00 17 PRO A N 14
ATOM 8703 C CA . PRO A 1 17 ? 7.952 6.289 -4.723 1.00 0.00 17 PRO A CA 14
ATOM 8704 C C . PRO A 1 17 ? 6.901 6.996 -5.554 1.00 0.00 17 PRO A C 14
ATOM 8705 O O . PRO A 1 17 ? 7.108 7.492 -6.638 1.00 0.00 17 PRO A O 14
ATOM 8716 N N . MET A 1 18 ? 5.757 7.016 -4.955 1.00 0.00 18 MET A N 14
ATOM 8717 C CA . MET A 1 18 ? 4.536 7.618 -5.506 1.00 0.00 18 MET A CA 14
ATOM 8718 C C . MET A 1 18 ? 3.799 8.354 -4.421 1.00 0.00 18 MET A C 14
ATOM 8719 O O . MET A 1 18 ? 4.006 8.164 -3.234 1.00 0.00 18 MET A O 14
ATOM 8733 N N . LYS A 1 19 ? 2.947 9.178 -4.940 1.00 0.00 19 LYS A N 14
ATOM 8734 C CA . LYS A 1 19 ? 2.072 10.029 -4.080 1.00 0.00 19 LYS A CA 14
ATOM 8735 C C . LYS A 1 19 ? 0.703 9.830 -4.733 1.00 0.00 19 LYS A C 14
ATOM 8736 O O . LYS A 1 19 ? 0.666 9.662 -5.940 1.00 0.00 19 LYS A O 14
ATOM 8755 N N . CYS A 1 20 ? -0.389 9.851 -4.006 1.00 0.00 20 CYS A N 14
ATOM 8756 C CA . CYS A 1 20 ? -1.659 9.651 -4.738 1.00 0.00 20 CYS A CA 14
ATOM 8757 C C . CYS A 1 20 ? -1.955 11.024 -5.374 1.00 0.00 20 CYS A C 14
ATOM 8758 O O . CYS A 1 20 ? -1.920 12.048 -4.710 1.00 0.00 20 CYS A O 14
ATOM 8765 N N . ILE A 1 21 ? -2.237 10.966 -6.647 1.00 0.00 21 ILE A N 14
ATOM 8766 C CA . ILE A 1 21 ? -2.540 12.179 -7.461 1.00 0.00 21 ILE A CA 14
ATOM 8767 C C . ILE A 1 21 ? -4.030 12.350 -7.511 1.00 0.00 21 ILE A C 14
ATOM 8768 O O . ILE A 1 21 ? -4.763 11.415 -7.270 1.00 0.00 21 ILE A O 14
ATOM 8784 N N . TYR A 1 22 ? -4.398 13.553 -7.840 1.00 0.00 22 TYR A N 14
ATOM 8785 C CA . TYR A 1 22 ? -5.827 13.923 -7.933 1.00 0.00 22 TYR A CA 14
ATOM 8786 C C . TYR A 1 22 ? -6.128 14.548 -9.288 1.00 0.00 22 TYR A C 14
ATOM 8787 O O . TYR A 1 22 ? -5.227 14.874 -10.038 1.00 0.00 22 TYR A O 14
ATOM 8805 N N . ALA A 1 23 ? -7.397 14.693 -9.535 1.00 0.00 23 ALA A N 14
ATOM 8806 C CA . ALA A 1 23 ? -7.873 15.295 -10.810 1.00 0.00 23 ALA A CA 14
ATOM 8807 C C . ALA A 1 23 ? -8.623 16.564 -10.394 1.00 0.00 23 ALA A C 14
ATOM 8808 O O . ALA A 1 23 ? -8.210 17.662 -10.704 1.00 0.00 23 ALA A O 14
ATOM 8815 N N . TRP A 1 24 ? -9.714 16.366 -9.700 1.00 0.00 24 TRP A N 14
ATOM 8816 C CA . TRP A 1 24 ? -10.539 17.517 -9.226 1.00 0.00 24 TRP A CA 14
ATOM 8817 C C . TRP A 1 24 ? -11.106 17.177 -7.831 1.00 0.00 24 TRP A C 14
ATOM 8818 O O . TRP A 1 24 ? -10.790 17.844 -6.870 1.00 0.00 24 TRP A O 14
ATOM 8839 N N . TYR A 1 25 ? -11.915 16.152 -7.770 1.00 0.00 25 TYR A N 14
ATOM 8840 C CA . TYR A 1 25 ? -12.571 15.654 -6.514 1.00 0.00 25 TYR A CA 14
ATOM 8841 C C . TYR A 1 25 ? -11.972 16.021 -5.147 1.00 0.00 25 TYR A C 14
ATOM 8842 O O . TYR A 1 25 ? -12.710 16.359 -4.244 1.00 0.00 25 TYR A O 14
ATOM 8860 N N . ASN A 1 26 ? -10.668 15.928 -5.018 1.00 0.00 26 ASN A N 14
ATOM 8861 C CA . ASN A 1 26 ? -9.946 16.254 -3.728 1.00 0.00 26 ASN A CA 14
ATOM 8862 C C . ASN A 1 26 ? -10.376 15.289 -2.592 1.00 0.00 26 ASN A C 14
ATOM 8863 O O . ASN A 1 26 ? -9.973 15.423 -1.453 1.00 0.00 26 ASN A O 14
ATOM 8874 N N . GLN A 1 27 ? -11.185 14.331 -2.958 1.00 0.00 27 GLN A N 14
ATOM 8875 C CA . GLN A 1 27 ? -11.713 13.307 -2.004 1.00 0.00 27 GLN A CA 14
ATOM 8876 C C . GLN A 1 27 ? -10.907 12.003 -2.171 1.00 0.00 27 GLN A C 14
ATOM 8877 O O . GLN A 1 27 ? -10.570 11.343 -1.209 1.00 0.00 27 GLN A O 14
ATOM 8891 N N . GLN A 1 28 ? -10.639 11.675 -3.407 1.00 0.00 28 GLN A N 14
ATOM 8892 C CA . GLN A 1 28 ? -9.861 10.437 -3.739 1.00 0.00 28 GLN A CA 14
ATOM 8893 C C . GLN A 1 28 ? -8.581 10.802 -4.497 1.00 0.00 28 GLN A C 14
ATOM 8894 O O . GLN A 1 28 ? -8.209 11.956 -4.516 1.00 0.00 28 GLN A O 14
ATOM 8908 N N . GLY A 1 29 ? -7.946 9.815 -5.087 1.00 0.00 29 GLY A N 14
ATOM 8909 C CA . GLY A 1 29 ? -6.675 10.071 -5.852 1.00 0.00 29 GLY A CA 14
ATOM 8910 C C . GLY A 1 29 ? -6.097 9.016 -6.812 1.00 0.00 29 GLY A C 14
ATOM 8911 O O . GLY A 1 29 ? -6.806 8.567 -7.688 1.00 0.00 29 GLY A O 14
ATOM 8915 N N . SER A 1 30 ? -4.836 8.664 -6.626 1.00 0.00 30 SER A N 14
ATOM 8916 C CA . SER A 1 30 ? -4.116 7.645 -7.481 1.00 0.00 30 SER A CA 14
ATOM 8917 C C . SER A 1 30 ? -2.583 7.600 -7.344 1.00 0.00 30 SER A C 14
ATOM 8918 O O . SER A 1 30 ? -1.901 8.480 -7.838 1.00 0.00 30 SER A O 14
ATOM 8926 N N . CYS A 1 31 ? -2.126 6.571 -6.675 1.00 0.00 31 CYS A N 14
ATOM 8927 C CA . CYS A 1 31 ? -0.678 6.282 -6.411 1.00 0.00 31 CYS A CA 14
ATOM 8928 C C . CYS A 1 31 ? 0.081 6.567 -7.725 1.00 0.00 31 CYS A C 14
ATOM 8929 O O . CYS A 1 31 ? 0.159 5.682 -8.559 1.00 0.00 31 CYS A O 14
ATOM 8936 N N . GLN A 1 32 ? 0.609 7.749 -7.923 1.00 0.00 32 GLN A N 14
ATOM 8937 C CA . GLN A 1 32 ? 1.331 8.022 -9.186 1.00 0.00 32 GLN A CA 14
ATOM 8938 C C . GLN A 1 32 ? 2.724 8.383 -8.801 1.00 0.00 32 GLN A C 14
ATOM 8939 O O . GLN A 1 32 ? 2.988 8.872 -7.715 1.00 0.00 32 GLN A O 14
ATOM 8953 N N . THR A 1 33 ? 3.595 8.163 -9.732 1.00 0.00 33 THR A N 14
ATOM 8954 C CA . THR A 1 33 ? 4.994 8.484 -9.437 1.00 0.00 33 THR A CA 14
ATOM 8955 C C . THR A 1 33 ? 5.294 9.938 -9.637 1.00 0.00 33 THR A C 14
ATOM 8956 O O . THR A 1 33 ? 6.140 10.318 -10.426 1.00 0.00 33 THR A O 14
ATOM 8967 N N . THR A 1 34 ? 4.585 10.763 -8.932 1.00 0.00 34 THR A N 14
ATOM 8968 C CA . THR A 1 34 ? 4.911 12.170 -9.137 1.00 0.00 34 THR A CA 14
ATOM 8969 C C . THR A 1 34 ? 4.529 13.035 -7.988 1.00 0.00 34 THR A C 14
ATOM 8970 O O . THR A 1 34 ? 3.960 12.528 -7.047 1.00 0.00 34 THR A O 14
ATOM 8981 N N . ILE A 1 35 ? 4.904 14.280 -8.155 1.00 0.00 35 ILE A N 14
ATOM 8982 C CA . ILE A 1 35 ? 4.728 15.452 -7.236 1.00 0.00 35 ILE A CA 14
ATOM 8983 C C . ILE A 1 35 ? 5.756 15.213 -6.124 1.00 0.00 35 ILE A C 14
ATOM 8984 O O . ILE A 1 35 ? 6.537 16.062 -5.753 1.00 0.00 35 ILE A O 14
ATOM 9000 N N . THR A 1 36 ? 5.704 14.024 -5.604 1.00 0.00 36 THR A N 14
ATOM 9001 C CA . THR A 1 36 ? 6.602 13.566 -4.521 1.00 0.00 36 THR A CA 14
ATOM 9002 C C . THR A 1 36 ? 6.744 12.063 -4.786 1.00 0.00 36 THR A C 14
ATOM 9003 O O . THR A 1 36 ? 6.713 11.255 -3.883 1.00 0.00 36 THR A O 14
ATOM 9014 N N . GLY A 1 37 ? 6.889 11.728 -6.043 1.00 0.00 37 GLY A N 14
ATOM 9015 C CA . GLY A 1 37 ? 7.039 10.291 -6.425 1.00 0.00 37 GLY A CA 14
ATOM 9016 C C . GLY A 1 37 ? 8.452 10.035 -6.912 1.00 0.00 37 GLY A C 14
ATOM 9017 O O . GLY A 1 37 ? 8.695 9.347 -7.884 1.00 0.00 37 GLY A O 14
ATOM 9021 N N . LEU A 1 38 ? 9.346 10.645 -6.192 1.00 0.00 38 LEU A N 14
ATOM 9022 C CA . LEU A 1 38 ? 10.791 10.507 -6.514 1.00 0.00 38 LEU A CA 14
ATOM 9023 C C . LEU A 1 38 ? 11.609 10.897 -5.282 1.00 0.00 38 LEU A C 14
ATOM 9024 O O . LEU A 1 38 ? 12.287 10.109 -4.659 1.00 0.00 38 LEU A O 14
ATOM 9040 N N . PHE A 1 39 ? 11.489 12.150 -4.953 1.00 0.00 39 PHE A N 14
ATOM 9041 C CA . PHE A 1 39 ? 12.210 12.747 -3.783 1.00 0.00 39 PHE A CA 14
ATOM 9042 C C . PHE A 1 39 ? 11.256 12.818 -2.591 1.00 0.00 39 PHE A C 14
ATOM 9043 O O . PHE A 1 39 ? 11.071 13.831 -1.947 1.00 0.00 39 PHE A O 14
ATOM 9060 N N . LYS A 1 40 ? 10.682 11.681 -2.328 1.00 0.00 40 LYS A N 14
ATOM 9061 C CA . LYS A 1 40 ? 9.711 11.546 -1.202 1.00 0.00 40 LYS A CA 14
ATOM 9062 C C . LYS A 1 40 ? 10.444 11.299 0.111 1.00 0.00 40 LYS A C 14
ATOM 9063 O O . LYS A 1 40 ? 10.362 12.089 1.030 1.00 0.00 40 LYS A O 14
ATOM 9082 N N . LYS A 1 41 ? 11.118 10.179 0.092 1.00 0.00 41 LYS A N 14
ATOM 9083 C CA . LYS A 1 41 ? 11.947 9.615 1.200 1.00 0.00 41 LYS A CA 14
ATOM 9084 C C . LYS A 1 41 ? 11.200 8.334 1.597 1.00 0.00 41 LYS A C 14
ATOM 9085 O O . LYS A 1 41 ? 10.503 8.287 2.593 1.00 0.00 41 LYS A O 14
ATOM 9104 N N . CYS A 1 42 ? 11.362 7.343 0.769 1.00 0.00 42 CYS A N 14
ATOM 9105 C CA . CYS A 1 42 ? 10.736 6.010 0.967 1.00 0.00 42 CYS A CA 14
ATOM 9106 C C . CYS A 1 42 ? 11.912 5.166 0.461 1.00 0.00 42 CYS A C 14
ATOM 9107 O O . CYS A 1 42 ? 12.378 4.347 1.226 1.00 0.00 42 CYS A O 14
ATOM 9115 N N . CYS A 1 1 ? 1.524 -1.092 -0.211 1.00 0.00 1 CYS A N 15
ATOM 9116 C CA . CYS A 1 1 ? 2.188 -0.939 -1.543 1.00 0.00 1 CYS A CA 15
ATOM 9117 C C . CYS A 1 1 ? 1.052 -1.095 -2.559 1.00 0.00 1 CYS A C 15
ATOM 9118 O O . CYS A 1 1 ? 0.250 -1.992 -2.400 1.00 0.00 1 CYS A O 15
ATOM 9127 N N . ALA A 1 2 ? 1.021 -0.242 -3.548 1.00 0.00 2 ALA A N 15
ATOM 9128 C CA . ALA A 1 2 ? -0.038 -0.290 -4.602 1.00 0.00 2 ALA A CA 15
ATOM 9129 C C . ALA A 1 2 ? 0.642 -0.302 -5.975 1.00 0.00 2 ALA A C 15
ATOM 9130 O O . ALA A 1 2 ? 1.851 -0.320 -6.064 1.00 0.00 2 ALA A O 15
ATOM 9137 N N . LYS A 1 3 ? -0.115 -0.280 -7.034 1.00 0.00 3 LYS A N 15
ATOM 9138 C CA . LYS A 1 3 ? 0.527 -0.302 -8.383 1.00 0.00 3 LYS A CA 15
ATOM 9139 C C . LYS A 1 3 ? -0.218 0.640 -9.317 1.00 0.00 3 LYS A C 15
ATOM 9140 O O . LYS A 1 3 ? -0.467 0.325 -10.467 1.00 0.00 3 LYS A O 15
ATOM 9159 N N . LYS A 1 4 ? -0.536 1.779 -8.765 1.00 0.00 4 LYS A N 15
ATOM 9160 C CA . LYS A 1 4 ? -1.276 2.818 -9.546 1.00 0.00 4 LYS A CA 15
ATOM 9161 C C . LYS A 1 4 ? -2.674 2.261 -9.916 1.00 0.00 4 LYS A C 15
ATOM 9162 O O . LYS A 1 4 ? -2.989 1.129 -9.610 1.00 0.00 4 LYS A O 15
ATOM 9181 N N . ARG A 1 5 ? -3.480 3.072 -10.557 1.00 0.00 5 ARG A N 15
ATOM 9182 C CA . ARG A 1 5 ? -4.878 2.698 -10.993 1.00 0.00 5 ARG A CA 15
ATOM 9183 C C . ARG A 1 5 ? -5.804 2.602 -9.774 1.00 0.00 5 ARG A C 15
ATOM 9184 O O . ARG A 1 5 ? -6.783 3.317 -9.704 1.00 0.00 5 ARG A O 15
ATOM 9205 N N . ASN A 1 6 ? -5.483 1.744 -8.847 1.00 0.00 6 ASN A N 15
ATOM 9206 C CA . ASN A 1 6 ? -6.345 1.607 -7.629 1.00 0.00 6 ASN A CA 15
ATOM 9207 C C . ASN A 1 6 ? -5.693 2.655 -6.782 1.00 0.00 6 ASN A C 15
ATOM 9208 O O . ASN A 1 6 ? -4.517 2.940 -6.940 1.00 0.00 6 ASN A O 15
ATOM 9219 N N . TRP A 1 7 ? -6.449 3.208 -5.889 1.00 0.00 7 TRP A N 15
ATOM 9220 C CA . TRP A 1 7 ? -5.831 4.251 -5.068 1.00 0.00 7 TRP A CA 15
ATOM 9221 C C . TRP A 1 7 ? -5.709 3.954 -3.603 1.00 0.00 7 TRP A C 15
ATOM 9222 O O . TRP A 1 7 ? -6.215 3.006 -3.038 1.00 0.00 7 TRP A O 15
ATOM 9243 N N . CYS A 1 8 ? -5.002 4.887 -3.068 1.00 0.00 8 CYS A N 15
ATOM 9244 C CA . CYS A 1 8 ? -4.657 4.947 -1.635 1.00 0.00 8 CYS A CA 15
ATOM 9245 C C . CYS A 1 8 ? -5.584 5.963 -0.954 1.00 0.00 8 CYS A C 15
ATOM 9246 O O . CYS A 1 8 ? -5.711 6.001 0.252 1.00 0.00 8 CYS A O 15
ATOM 9253 N N . GLY A 1 9 ? -6.204 6.780 -1.760 1.00 0.00 9 GLY A N 15
ATOM 9254 C CA . GLY A 1 9 ? -7.138 7.822 -1.237 1.00 0.00 9 GLY A CA 15
ATOM 9255 C C . GLY A 1 9 ? -6.217 8.995 -0.972 1.00 0.00 9 GLY A C 15
ATOM 9256 O O . GLY A 1 9 ? -6.366 10.061 -1.532 1.00 0.00 9 GLY A O 15
ATOM 9260 N N . LYS A 1 10 ? -5.282 8.718 -0.102 1.00 0.00 10 LYS A N 15
ATOM 9261 C CA . LYS A 1 10 ? -4.257 9.710 0.314 1.00 0.00 10 LYS A CA 15
ATOM 9262 C C . LYS A 1 10 ? -2.895 9.013 0.247 1.00 0.00 10 LYS A C 15
ATOM 9263 O O . LYS A 1 10 ? -2.811 7.878 -0.159 1.00 0.00 10 LYS A O 15
ATOM 9282 N N . ASN A 1 11 ? -1.848 9.671 0.660 1.00 0.00 11 ASN A N 15
ATOM 9283 C CA . ASN A 1 11 ? -0.480 9.041 0.616 1.00 0.00 11 ASN A CA 15
ATOM 9284 C C . ASN A 1 11 ? -0.338 7.895 1.683 1.00 0.00 11 ASN A C 15
ATOM 9285 O O . ASN A 1 11 ? 0.739 7.726 2.218 1.00 0.00 11 ASN A O 15
ATOM 9296 N N . GLU A 1 12 ? -1.389 7.144 1.952 1.00 0.00 12 GLU A N 15
ATOM 9297 C CA . GLU A 1 12 ? -1.343 6.026 2.966 1.00 0.00 12 GLU A CA 15
ATOM 9298 C C . GLU A 1 12 ? -0.738 4.709 2.462 1.00 0.00 12 GLU A C 15
ATOM 9299 O O . GLU A 1 12 ? 0.287 4.317 2.982 1.00 0.00 12 GLU A O 15
ATOM 9311 N N . ASP A 1 13 ? -1.336 4.054 1.492 1.00 0.00 13 ASP A N 15
ATOM 9312 C CA . ASP A 1 13 ? -0.717 2.766 1.021 1.00 0.00 13 ASP A CA 15
ATOM 9313 C C . ASP A 1 13 ? -0.389 2.731 -0.471 1.00 0.00 13 ASP A C 15
ATOM 9314 O O . ASP A 1 13 ? -1.246 2.545 -1.310 1.00 0.00 13 ASP A O 15
ATOM 9323 N N . CYS A 1 14 ? 0.864 2.924 -0.753 1.00 0.00 14 CYS A N 15
ATOM 9324 C CA . CYS A 1 14 ? 1.352 2.909 -2.158 1.00 0.00 14 CYS A CA 15
ATOM 9325 C C . CYS A 1 14 ? 2.713 2.254 -2.178 1.00 0.00 14 CYS A C 15
ATOM 9326 O O . CYS A 1 14 ? 3.336 2.119 -1.146 1.00 0.00 14 CYS A O 15
ATOM 9333 N N . CYS A 1 15 ? 3.145 1.858 -3.341 1.00 0.00 15 CYS A N 15
ATOM 9334 C CA . CYS A 1 15 ? 4.471 1.194 -3.479 1.00 0.00 15 CYS A CA 15
ATOM 9335 C C . CYS A 1 15 ? 5.437 2.254 -3.975 1.00 0.00 15 CYS A C 15
ATOM 9336 O O . CYS A 1 15 ? 5.588 2.486 -5.162 1.00 0.00 15 CYS A O 15
ATOM 9343 N N . CYS A 1 16 ? 6.032 2.867 -2.995 1.00 0.00 16 CYS A N 15
ATOM 9344 C CA . CYS A 1 16 ? 7.015 3.941 -3.256 1.00 0.00 16 CYS A CA 15
ATOM 9345 C C . CYS A 1 16 ? 7.955 3.694 -4.462 1.00 0.00 16 CYS A C 15
ATOM 9346 O O . CYS A 1 16 ? 8.380 2.588 -4.725 1.00 0.00 16 CYS A O 15
ATOM 9353 N N . PRO A 1 17 ? 8.258 4.765 -5.153 1.00 0.00 17 PRO A N 15
ATOM 9354 C CA . PRO A 1 17 ? 7.830 6.152 -4.835 1.00 0.00 17 PRO A CA 15
ATOM 9355 C C . PRO A 1 17 ? 6.379 6.272 -5.296 1.00 0.00 17 PRO A C 15
ATOM 9356 O O . PRO A 1 17 ? 5.982 5.690 -6.285 1.00 0.00 17 PRO A O 15
ATOM 9367 N N . MET A 1 18 ? 5.606 7.001 -4.554 1.00 0.00 18 MET A N 15
ATOM 9368 C CA . MET A 1 18 ? 4.173 7.222 -4.856 1.00 0.00 18 MET A CA 15
ATOM 9369 C C . MET A 1 18 ? 3.715 8.422 -4.055 1.00 0.00 18 MET A C 15
ATOM 9370 O O . MET A 1 18 ? 4.407 8.906 -3.179 1.00 0.00 18 MET A O 15
ATOM 9384 N N . LYS A 1 19 ? 2.548 8.835 -4.418 1.00 0.00 19 LYS A N 15
ATOM 9385 C CA . LYS A 1 19 ? 1.840 9.971 -3.798 1.00 0.00 19 LYS A CA 15
ATOM 9386 C C . LYS A 1 19 ? 0.436 9.618 -4.266 1.00 0.00 19 LYS A C 15
ATOM 9387 O O . LYS A 1 19 ? 0.304 9.093 -5.360 1.00 0.00 19 LYS A O 15
ATOM 9406 N N . CYS A 1 20 ? -0.579 9.876 -3.493 1.00 0.00 20 CYS A N 15
ATOM 9407 C CA . CYS A 1 20 ? -1.909 9.508 -4.027 1.00 0.00 20 CYS A CA 15
ATOM 9408 C C . CYS A 1 20 ? -2.276 10.757 -4.816 1.00 0.00 20 CYS A C 15
ATOM 9409 O O . CYS A 1 20 ? -2.012 11.858 -4.355 1.00 0.00 20 CYS A O 15
ATOM 9416 N N . ILE A 1 21 ? -2.861 10.570 -5.970 1.00 0.00 21 ILE A N 15
ATOM 9417 C CA . ILE A 1 21 ? -3.226 11.747 -6.774 1.00 0.00 21 ILE A CA 15
ATOM 9418 C C . ILE A 1 21 ? -4.704 12.000 -6.899 1.00 0.00 21 ILE A C 15
ATOM 9419 O O . ILE A 1 21 ? -5.551 11.145 -7.031 1.00 0.00 21 ILE A O 15
ATOM 9435 N N . TYR A 1 22 ? -4.876 13.278 -6.856 1.00 0.00 22 TYR A N 15
ATOM 9436 C CA . TYR A 1 22 ? -6.163 13.980 -6.922 1.00 0.00 22 TYR A CA 15
ATOM 9437 C C . TYR A 1 22 ? -6.446 14.427 -8.351 1.00 0.00 22 TYR A C 15
ATOM 9438 O O . TYR A 1 22 ? -7.561 14.760 -8.675 1.00 0.00 22 TYR A O 15
ATOM 9456 N N . ALA A 1 23 ? -5.428 14.419 -9.178 1.00 0.00 23 ALA A N 15
ATOM 9457 C CA . ALA A 1 23 ? -5.573 14.839 -10.616 1.00 0.00 23 ALA A CA 15
ATOM 9458 C C . ALA A 1 23 ? -6.387 16.133 -10.666 1.00 0.00 23 ALA A C 15
ATOM 9459 O O . ALA A 1 23 ? -7.216 16.321 -11.531 1.00 0.00 23 ALA A O 15
ATOM 9466 N N . TRP A 1 24 ? -6.095 16.967 -9.704 1.00 0.00 24 TRP A N 15
ATOM 9467 C CA . TRP A 1 24 ? -6.729 18.313 -9.485 1.00 0.00 24 TRP A CA 15
ATOM 9468 C C . TRP A 1 24 ? -7.955 18.032 -8.598 1.00 0.00 24 TRP A C 15
ATOM 9469 O O . TRP A 1 24 ? -8.153 18.680 -7.589 1.00 0.00 24 TRP A O 15
ATOM 9490 N N . TYR A 1 25 ? -8.733 17.079 -9.048 1.00 0.00 25 TYR A N 15
ATOM 9491 C CA . TYR A 1 25 ? -9.979 16.646 -8.345 1.00 0.00 25 TYR A CA 15
ATOM 9492 C C . TYR A 1 25 ? -9.882 16.564 -6.826 1.00 0.00 25 TYR A C 15
ATOM 9493 O O . TYR A 1 25 ? -8.863 16.243 -6.252 1.00 0.00 25 TYR A O 15
ATOM 9511 N N . ASN A 1 26 ? -10.997 16.844 -6.210 1.00 0.00 26 ASN A N 15
ATOM 9512 C CA . ASN A 1 26 ? -11.061 16.808 -4.724 1.00 0.00 26 ASN A CA 15
ATOM 9513 C C . ASN A 1 26 ? -12.100 15.760 -4.296 1.00 0.00 26 ASN A C 15
ATOM 9514 O O . ASN A 1 26 ? -13.165 16.085 -3.812 1.00 0.00 26 ASN A O 15
ATOM 9525 N N . GLN A 1 27 ? -11.753 14.517 -4.517 1.00 0.00 27 GLN A N 15
ATOM 9526 C CA . GLN A 1 27 ? -12.668 13.387 -4.147 1.00 0.00 27 GLN A CA 15
ATOM 9527 C C . GLN A 1 27 ? -11.894 12.286 -3.404 1.00 0.00 27 GLN A C 15
ATOM 9528 O O . GLN A 1 27 ? -12.072 12.101 -2.220 1.00 0.00 27 GLN A O 15
ATOM 9542 N N . GLN A 1 28 ? -11.060 11.582 -4.120 1.00 0.00 28 GLN A N 15
ATOM 9543 C CA . GLN A 1 28 ? -10.225 10.477 -3.557 1.00 0.00 28 GLN A CA 15
ATOM 9544 C C . GLN A 1 28 ? -8.830 10.670 -4.163 1.00 0.00 28 GLN A C 15
ATOM 9545 O O . GLN A 1 28 ? -8.570 11.712 -4.735 1.00 0.00 28 GLN A O 15
ATOM 9559 N N . GLY A 1 29 ? -7.975 9.692 -4.044 1.00 0.00 29 GLY A N 15
ATOM 9560 C CA . GLY A 1 29 ? -6.589 9.831 -4.609 1.00 0.00 29 GLY A CA 15
ATOM 9561 C C . GLY A 1 29 ? -6.262 8.741 -5.630 1.00 0.00 29 GLY A C 15
ATOM 9562 O O . GLY A 1 29 ? -7.152 8.152 -6.206 1.00 0.00 29 GLY A O 15
ATOM 9566 N N . SER A 1 30 ? -4.991 8.510 -5.833 1.00 0.00 30 SER A N 15
ATOM 9567 C CA . SER A 1 30 ? -4.524 7.463 -6.798 1.00 0.00 30 SER A CA 15
ATOM 9568 C C . SER A 1 30 ? -3.027 7.244 -6.663 1.00 0.00 30 SER A C 15
ATOM 9569 O O . SER A 1 30 ? -2.267 8.164 -6.889 1.00 0.00 30 SER A O 15
ATOM 9577 N N . CYS A 1 31 ? -2.636 6.052 -6.290 1.00 0.00 31 CYS A N 15
ATOM 9578 C CA . CYS A 1 31 ? -1.195 5.703 -6.116 1.00 0.00 31 CYS A CA 15
ATOM 9579 C C . CYS A 1 31 ? -0.391 6.067 -7.372 1.00 0.00 31 CYS A C 15
ATOM 9580 O O . CYS A 1 31 ? -0.149 5.266 -8.253 1.00 0.00 31 CYS A O 15
ATOM 9587 N N . GLN A 1 32 ? 0.011 7.308 -7.423 1.00 0.00 32 GLN A N 15
ATOM 9588 C CA . GLN A 1 32 ? 0.781 7.853 -8.555 1.00 0.00 32 GLN A CA 15
ATOM 9589 C C . GLN A 1 32 ? 2.005 8.645 -8.117 1.00 0.00 32 GLN A C 15
ATOM 9590 O O . GLN A 1 32 ? 1.899 9.688 -7.500 1.00 0.00 32 GLN A O 15
ATOM 9604 N N . THR A 1 33 ? 3.166 8.140 -8.451 1.00 0.00 33 THR A N 15
ATOM 9605 C CA . THR A 1 33 ? 4.374 8.897 -8.049 1.00 0.00 33 THR A CA 15
ATOM 9606 C C . THR A 1 33 ? 4.571 10.007 -9.091 1.00 0.00 33 THR A C 15
ATOM 9607 O O . THR A 1 33 ? 5.389 9.965 -9.991 1.00 0.00 33 THR A O 15
ATOM 9618 N N . THR A 1 34 ? 3.750 11.003 -8.970 1.00 0.00 34 THR A N 15
ATOM 9619 C CA . THR A 1 34 ? 3.875 12.133 -9.924 1.00 0.00 34 THR A CA 15
ATOM 9620 C C . THR A 1 34 ? 3.691 13.427 -9.201 1.00 0.00 34 THR A C 15
ATOM 9621 O O . THR A 1 34 ? 3.236 13.419 -8.074 1.00 0.00 34 THR A O 15
ATOM 9632 N N . ILE A 1 35 ? 4.070 14.453 -9.918 1.00 0.00 35 ILE A N 15
ATOM 9633 C CA . ILE A 1 35 ? 4.050 15.902 -9.535 1.00 0.00 35 ILE A CA 15
ATOM 9634 C C . ILE A 1 35 ? 5.145 16.118 -8.474 1.00 0.00 35 ILE A C 15
ATOM 9635 O O . ILE A 1 35 ? 5.927 17.041 -8.540 1.00 0.00 35 ILE A O 15
ATOM 9651 N N . THR A 1 36 ? 5.155 15.232 -7.520 1.00 0.00 36 THR A N 15
ATOM 9652 C CA . THR A 1 36 ? 6.139 15.263 -6.400 1.00 0.00 36 THR A CA 15
ATOM 9653 C C . THR A 1 36 ? 6.468 13.798 -6.074 1.00 0.00 36 THR A C 15
ATOM 9654 O O . THR A 1 36 ? 6.795 13.451 -4.955 1.00 0.00 36 THR A O 15
ATOM 9665 N N . GLY A 1 37 ? 6.402 12.953 -7.075 1.00 0.00 37 GLY A N 15
ATOM 9666 C CA . GLY A 1 37 ? 6.698 11.495 -6.850 1.00 0.00 37 GLY A CA 15
ATOM 9667 C C . GLY A 1 37 ? 8.174 11.183 -6.744 1.00 0.00 37 GLY A C 15
ATOM 9668 O O . GLY A 1 37 ? 8.605 10.047 -6.772 1.00 0.00 37 GLY A O 15
ATOM 9672 N N . LEU A 1 38 ? 8.886 12.258 -6.633 1.00 0.00 38 LEU A N 15
ATOM 9673 C CA . LEU A 1 38 ? 10.356 12.247 -6.507 1.00 0.00 38 LEU A CA 15
ATOM 9674 C C . LEU A 1 38 ? 10.682 13.025 -5.223 1.00 0.00 38 LEU A C 15
ATOM 9675 O O . LEU A 1 38 ? 11.826 13.131 -4.829 1.00 0.00 38 LEU A O 15
ATOM 9691 N N . PHE A 1 39 ? 9.673 13.548 -4.575 1.00 0.00 39 PHE A N 15
ATOM 9692 C CA . PHE A 1 39 ? 9.919 14.320 -3.323 1.00 0.00 39 PHE A CA 15
ATOM 9693 C C . PHE A 1 39 ? 9.465 13.418 -2.184 1.00 0.00 39 PHE A C 15
ATOM 9694 O O . PHE A 1 39 ? 8.709 13.813 -1.318 1.00 0.00 39 PHE A O 15
ATOM 9711 N N . LYS A 1 40 ? 9.931 12.202 -2.216 1.00 0.00 40 LYS A N 15
ATOM 9712 C CA . LYS A 1 40 ? 9.552 11.247 -1.144 1.00 0.00 40 LYS A CA 15
ATOM 9713 C C . LYS A 1 40 ? 10.804 10.407 -0.900 1.00 0.00 40 LYS A C 15
ATOM 9714 O O . LYS A 1 40 ? 11.669 10.319 -1.754 1.00 0.00 40 LYS A O 15
ATOM 9733 N N . LYS A 1 41 ? 10.874 9.814 0.256 1.00 0.00 41 LYS A N 15
ATOM 9734 C CA . LYS A 1 41 ? 12.053 8.971 0.577 1.00 0.00 41 LYS A CA 15
ATOM 9735 C C . LYS A 1 41 ? 11.433 7.723 1.174 1.00 0.00 41 LYS A C 15
ATOM 9736 O O . LYS A 1 41 ? 10.644 7.826 2.094 1.00 0.00 41 LYS A O 15
ATOM 9755 N N . CYS A 1 42 ? 11.799 6.610 0.618 1.00 0.00 42 CYS A N 15
ATOM 9756 C CA . CYS A 1 42 ? 11.303 5.287 1.063 1.00 0.00 42 CYS A CA 15
ATOM 9757 C C . CYS A 1 42 ? 12.576 4.427 0.998 1.00 0.00 42 CYS A C 15
ATOM 9758 O O . CYS A 1 42 ? 12.668 3.542 1.824 1.00 0.00 42 CYS A O 15
ATOM 9766 N N . CYS A 1 1 ? 1.515 0.203 -0.035 1.00 0.00 1 CYS A N 16
ATOM 9767 C CA . CYS A 1 1 ? 1.898 -0.151 -1.421 1.00 0.00 1 CYS A CA 16
ATOM 9768 C C . CYS A 1 1 ? 0.694 -0.403 -2.316 1.00 0.00 1 CYS A C 16
ATOM 9769 O O . CYS A 1 1 ? 0.116 -1.471 -2.324 1.00 0.00 1 CYS A O 16
ATOM 9778 N N . ALA A 1 2 ? 0.338 0.616 -3.044 1.00 0.00 2 ALA A N 16
ATOM 9779 C CA . ALA A 1 2 ? -0.811 0.556 -3.991 1.00 0.00 2 ALA A CA 16
ATOM 9780 C C . ALA A 1 2 ? -0.175 0.972 -5.327 1.00 0.00 2 ALA A C 16
ATOM 9781 O O . ALA A 1 2 ? 0.939 1.467 -5.337 1.00 0.00 2 ALA A O 16
ATOM 9788 N N . LYS A 1 3 ? -0.850 0.783 -6.432 1.00 0.00 3 LYS A N 16
ATOM 9789 C CA . LYS A 1 3 ? -0.233 1.190 -7.737 1.00 0.00 3 LYS A CA 16
ATOM 9790 C C . LYS A 1 3 ? -1.147 2.131 -8.504 1.00 0.00 3 LYS A C 16
ATOM 9791 O O . LYS A 1 3 ? -2.349 2.141 -8.301 1.00 0.00 3 LYS A O 16
ATOM 9810 N N . LYS A 1 4 ? -0.523 2.892 -9.367 1.00 0.00 4 LYS A N 16
ATOM 9811 C CA . LYS A 1 4 ? -1.288 3.862 -10.188 1.00 0.00 4 LYS A CA 16
ATOM 9812 C C . LYS A 1 4 ? -2.519 3.158 -10.803 1.00 0.00 4 LYS A C 16
ATOM 9813 O O . LYS A 1 4 ? -2.343 2.282 -11.637 1.00 0.00 4 LYS A O 16
ATOM 9832 N N . ARG A 1 5 ? -3.692 3.563 -10.358 1.00 0.00 5 ARG A N 16
ATOM 9833 C CA . ARG A 1 5 ? -5.038 3.019 -10.807 1.00 0.00 5 ARG A CA 16
ATOM 9834 C C . ARG A 1 5 ? -5.885 2.530 -9.628 1.00 0.00 5 ARG A C 16
ATOM 9835 O O . ARG A 1 5 ? -7.066 2.806 -9.563 1.00 0.00 5 ARG A O 16
ATOM 9856 N N . ASN A 1 6 ? -5.274 1.820 -8.723 1.00 0.00 6 ASN A N 16
ATOM 9857 C CA . ASN A 1 6 ? -6.049 1.297 -7.542 1.00 0.00 6 ASN A CA 16
ATOM 9858 C C . ASN A 1 6 ? -5.457 2.088 -6.407 1.00 0.00 6 ASN A C 16
ATOM 9859 O O . ASN A 1 6 ? -4.659 1.629 -5.616 1.00 0.00 6 ASN A O 16
ATOM 9870 N N . TRP A 1 7 ? -5.895 3.308 -6.425 1.00 0.00 7 TRP A N 16
ATOM 9871 C CA . TRP A 1 7 ? -5.455 4.284 -5.418 1.00 0.00 7 TRP A CA 16
ATOM 9872 C C . TRP A 1 7 ? -5.460 3.854 -3.941 1.00 0.00 7 TRP A C 16
ATOM 9873 O O . TRP A 1 7 ? -5.937 2.819 -3.515 1.00 0.00 7 TRP A O 16
ATOM 9894 N N . CYS A 1 8 ? -4.897 4.790 -3.241 1.00 0.00 8 CYS A N 16
ATOM 9895 C CA . CYS A 1 8 ? -4.695 4.774 -1.762 1.00 0.00 8 CYS A CA 16
ATOM 9896 C C . CYS A 1 8 ? -5.601 5.827 -1.079 1.00 0.00 8 CYS A C 16
ATOM 9897 O O . CYS A 1 8 ? -5.867 5.809 0.109 1.00 0.00 8 CYS A O 16
ATOM 9904 N N . GLY A 1 9 ? -6.061 6.759 -1.866 1.00 0.00 9 GLY A N 16
ATOM 9905 C CA . GLY A 1 9 ? -6.947 7.836 -1.331 1.00 0.00 9 GLY A CA 16
ATOM 9906 C C . GLY A 1 9 ? -6.006 8.987 -1.028 1.00 0.00 9 GLY A C 16
ATOM 9907 O O . GLY A 1 9 ? -6.123 10.093 -1.526 1.00 0.00 9 GLY A O 16
ATOM 9911 N N . LYS A 1 10 ? -5.072 8.652 -0.187 1.00 0.00 10 LYS A N 16
ATOM 9912 C CA . LYS A 1 10 ? -4.027 9.579 0.271 1.00 0.00 10 LYS A CA 16
ATOM 9913 C C . LYS A 1 10 ? -2.824 8.679 0.230 1.00 0.00 10 LYS A C 16
ATOM 9914 O O . LYS A 1 10 ? -2.940 7.497 0.476 1.00 0.00 10 LYS A O 16
ATOM 9933 N N . ASN A 1 11 ? -1.718 9.283 -0.080 1.00 0.00 11 ASN A N 16
ATOM 9934 C CA . ASN A 1 11 ? -0.400 8.575 -0.174 1.00 0.00 11 ASN A CA 16
ATOM 9935 C C . ASN A 1 11 ? -0.211 7.392 0.804 1.00 0.00 11 ASN A C 16
ATOM 9936 O O . ASN A 1 11 ? 0.554 6.481 0.555 1.00 0.00 11 ASN A O 16
ATOM 9947 N N . GLU A 1 12 ? -0.938 7.489 1.889 1.00 0.00 12 GLU A N 16
ATOM 9948 C CA . GLU A 1 12 ? -0.952 6.498 3.014 1.00 0.00 12 GLU A CA 16
ATOM 9949 C C . GLU A 1 12 ? -0.402 5.089 2.691 1.00 0.00 12 GLU A C 16
ATOM 9950 O O . GLU A 1 12 ? 0.669 4.748 3.155 1.00 0.00 12 GLU A O 16
ATOM 9962 N N . ASP A 1 13 ? -1.112 4.312 1.907 1.00 0.00 13 ASP A N 16
ATOM 9963 C CA . ASP A 1 13 ? -0.606 2.939 1.583 1.00 0.00 13 ASP A CA 16
ATOM 9964 C C . ASP A 1 13 ? -0.087 2.827 0.145 1.00 0.00 13 ASP A C 16
ATOM 9965 O O . ASP A 1 13 ? -0.277 1.812 -0.501 1.00 0.00 13 ASP A O 16
ATOM 9974 N N . CYS A 1 14 ? 0.574 3.831 -0.360 1.00 0.00 14 CYS A N 16
ATOM 9975 C CA . CYS A 1 14 ? 1.077 3.713 -1.760 1.00 0.00 14 CYS A CA 16
ATOM 9976 C C . CYS A 1 14 ? 2.349 2.892 -1.762 1.00 0.00 14 CYS A C 16
ATOM 9977 O O . CYS A 1 14 ? 2.897 2.548 -0.728 1.00 0.00 14 CYS A O 16
ATOM 9984 N N . CYS A 1 15 ? 2.742 2.567 -2.967 1.00 0.00 15 CYS A N 16
ATOM 9985 C CA . CYS A 1 15 ? 3.971 1.766 -3.243 1.00 0.00 15 CYS A CA 16
ATOM 9986 C C . CYS A 1 15 ? 4.956 2.721 -3.907 1.00 0.00 15 CYS A C 16
ATOM 9987 O O . CYS A 1 15 ? 4.825 3.070 -5.057 1.00 0.00 15 CYS A O 16
ATOM 9994 N N . CYS A 1 16 ? 5.899 3.120 -3.114 1.00 0.00 16 CYS A N 16
ATOM 9995 C CA . CYS A 1 16 ? 6.994 4.059 -3.510 1.00 0.00 16 CYS A CA 16
ATOM 9996 C C . CYS A 1 16 ? 7.506 3.792 -4.941 1.00 0.00 16 CYS A C 16
ATOM 9997 O O . CYS A 1 16 ? 7.477 2.667 -5.391 1.00 0.00 16 CYS A O 16
ATOM 10004 N N . PRO A 1 17 ? 7.975 4.801 -5.632 1.00 0.00 17 PRO A N 16
ATOM 10005 C CA . PRO A 1 17 ? 8.051 6.233 -5.254 1.00 0.00 17 PRO A CA 16
ATOM 10006 C C . PRO A 1 17 ? 6.980 7.044 -5.939 1.00 0.00 17 PRO A C 16
ATOM 10007 O O . PRO A 1 17 ? 7.182 7.660 -6.958 1.00 0.00 17 PRO A O 16
ATOM 10018 N N . MET A 1 18 ? 5.844 7.000 -5.325 1.00 0.00 18 MET A N 16
ATOM 10019 C CA . MET A 1 18 ? 4.634 7.710 -5.799 1.00 0.00 18 MET A CA 16
ATOM 10020 C C . MET A 1 18 ? 3.893 8.281 -4.624 1.00 0.00 18 MET A C 16
ATOM 10021 O O . MET A 1 18 ? 4.164 7.951 -3.486 1.00 0.00 18 MET A O 16
ATOM 10035 N N . LYS A 1 19 ? 2.982 9.121 -5.004 1.00 0.00 19 LYS A N 16
ATOM 10036 C CA . LYS A 1 19 ? 2.105 9.799 -3.996 1.00 0.00 19 LYS A CA 16
ATOM 10037 C C . LYS A 1 19 ? 0.686 9.579 -4.519 1.00 0.00 19 LYS A C 16
ATOM 10038 O O . LYS A 1 19 ? 0.542 9.451 -5.718 1.00 0.00 19 LYS A O 16
ATOM 10057 N N . CYS A 1 20 ? -0.341 9.542 -3.703 1.00 0.00 20 CYS A N 16
ATOM 10058 C CA . CYS A 1 20 ? -1.676 9.324 -4.329 1.00 0.00 20 CYS A CA 16
ATOM 10059 C C . CYS A 1 20 ? -2.000 10.726 -4.851 1.00 0.00 20 CYS A C 16
ATOM 10060 O O . CYS A 1 20 ? -1.853 11.684 -4.115 1.00 0.00 20 CYS A O 16
ATOM 10067 N N . ILE A 1 21 ? -2.417 10.808 -6.081 1.00 0.00 21 ILE A N 16
ATOM 10068 C CA . ILE A 1 21 ? -2.744 12.128 -6.680 1.00 0.00 21 ILE A CA 16
ATOM 10069 C C . ILE A 1 21 ? -4.242 12.331 -6.785 1.00 0.00 21 ILE A C 16
ATOM 10070 O O . ILE A 1 21 ? -5.029 11.418 -6.647 1.00 0.00 21 ILE A O 16
ATOM 10086 N N . TYR A 1 22 ? -4.553 13.564 -7.052 1.00 0.00 22 TYR A N 16
ATOM 10087 C CA . TYR A 1 22 ? -5.951 14.043 -7.191 1.00 0.00 22 TYR A CA 16
ATOM 10088 C C . TYR A 1 22 ? -6.158 14.563 -8.613 1.00 0.00 22 TYR A C 16
ATOM 10089 O O . TYR A 1 22 ? -5.199 14.793 -9.322 1.00 0.00 22 TYR A O 16
ATOM 10107 N N . ALA A 1 23 ? -7.389 14.728 -8.989 1.00 0.00 23 ALA A N 16
ATOM 10108 C CA . ALA A 1 23 ? -7.720 15.228 -10.353 1.00 0.00 23 ALA A CA 16
ATOM 10109 C C . ALA A 1 23 ? -8.861 16.221 -10.141 1.00 0.00 23 ALA A C 16
ATOM 10110 O O . ALA A 1 23 ? -9.202 16.470 -9.004 1.00 0.00 23 ALA A O 16
ATOM 10117 N N . TRP A 1 24 ? -9.405 16.749 -11.210 1.00 0.00 24 TRP A N 16
ATOM 10118 C CA . TRP A 1 24 ? -10.542 17.729 -11.106 1.00 0.00 24 TRP A CA 16
ATOM 10119 C C . TRP A 1 24 ? -11.531 17.317 -9.989 1.00 0.00 24 TRP A C 16
ATOM 10120 O O . TRP A 1 24 ? -12.135 18.157 -9.354 1.00 0.00 24 TRP A O 16
ATOM 10141 N N . TYR A 1 25 ? -11.654 16.019 -9.837 1.00 0.00 25 TYR A N 16
ATOM 10142 C CA . TYR A 1 25 ? -12.545 15.387 -8.814 1.00 0.00 25 TYR A CA 16
ATOM 10143 C C . TYR A 1 25 ? -12.472 16.026 -7.418 1.00 0.00 25 TYR A C 16
ATOM 10144 O O . TYR A 1 25 ? -11.583 16.782 -7.078 1.00 0.00 25 TYR A O 16
ATOM 10162 N N . ASN A 1 26 ? -13.433 15.661 -6.621 1.00 0.00 26 ASN A N 16
ATOM 10163 C CA . ASN A 1 26 ? -13.523 16.186 -5.232 1.00 0.00 26 ASN A CA 16
ATOM 10164 C C . ASN A 1 26 ? -13.264 15.056 -4.231 1.00 0.00 26 ASN A C 16
ATOM 10165 O O . ASN A 1 26 ? -14.198 14.429 -3.773 1.00 0.00 26 ASN A O 16
ATOM 10176 N N . GLN A 1 27 ? -11.998 14.848 -3.966 1.00 0.00 27 GLN A N 16
ATOM 10177 C CA . GLN A 1 27 ? -11.454 13.811 -3.015 1.00 0.00 27 GLN A CA 16
ATOM 10178 C C . GLN A 1 27 ? -11.065 12.549 -3.786 1.00 0.00 27 GLN A C 16
ATOM 10179 O O . GLN A 1 27 ? -11.265 12.486 -4.982 1.00 0.00 27 GLN A O 16
ATOM 10193 N N . GLN A 1 28 ? -10.525 11.610 -3.045 1.00 0.00 28 GLN A N 16
ATOM 10194 C CA . GLN A 1 28 ? -10.050 10.274 -3.552 1.00 0.00 28 GLN A CA 16
ATOM 10195 C C . GLN A 1 28 ? -8.647 10.553 -4.118 1.00 0.00 28 GLN A C 16
ATOM 10196 O O . GLN A 1 28 ? -8.387 11.666 -4.519 1.00 0.00 28 GLN A O 16
ATOM 10210 N N . GLY A 1 29 ? -7.783 9.574 -4.149 1.00 0.00 29 GLY A N 16
ATOM 10211 C CA . GLY A 1 29 ? -6.393 9.808 -4.679 1.00 0.00 29 GLY A CA 16
ATOM 10212 C C . GLY A 1 29 ? -5.987 8.783 -5.726 1.00 0.00 29 GLY A C 16
ATOM 10213 O O . GLY A 1 29 ? -6.859 8.214 -6.344 1.00 0.00 29 GLY A O 16
ATOM 10217 N N . SER A 1 30 ? -4.707 8.565 -5.914 1.00 0.00 30 SER A N 16
ATOM 10218 C CA . SER A 1 30 ? -4.216 7.561 -6.923 1.00 0.00 30 SER A CA 16
ATOM 10219 C C . SER A 1 30 ? -2.711 7.649 -7.114 1.00 0.00 30 SER A C 16
ATOM 10220 O O . SER A 1 30 ? -2.227 8.595 -7.690 1.00 0.00 30 SER A O 16
ATOM 10228 N N . CYS A 1 31 ? -2.007 6.680 -6.606 1.00 0.00 31 CYS A N 16
ATOM 10229 C CA . CYS A 1 31 ? -0.517 6.597 -6.711 1.00 0.00 31 CYS A CA 16
ATOM 10230 C C . CYS A 1 31 ? 0.132 7.081 -8.040 1.00 0.00 31 CYS A C 16
ATOM 10231 O O . CYS A 1 31 ? 0.141 6.299 -8.973 1.00 0.00 31 CYS A O 16
ATOM 10238 N N . GLN A 1 32 ? 0.662 8.273 -8.150 1.00 0.00 32 GLN A N 16
ATOM 10239 C CA . GLN A 1 32 ? 1.279 8.664 -9.458 1.00 0.00 32 GLN A CA 16
ATOM 10240 C C . GLN A 1 32 ? 2.680 8.983 -9.054 1.00 0.00 32 GLN A C 16
ATOM 10241 O O . GLN A 1 32 ? 2.937 9.335 -7.910 1.00 0.00 32 GLN A O 16
ATOM 10255 N N . THR A 1 33 ? 3.573 8.873 -9.989 1.00 0.00 33 THR A N 16
ATOM 10256 C CA . THR A 1 33 ? 4.959 9.163 -9.615 1.00 0.00 33 THR A CA 16
ATOM 10257 C C . THR A 1 33 ? 5.314 10.638 -9.551 1.00 0.00 33 THR A C 16
ATOM 10258 O O . THR A 1 33 ? 6.257 11.096 -10.179 1.00 0.00 33 THR A O 16
ATOM 10269 N N . THR A 1 34 ? 4.565 11.392 -8.807 1.00 0.00 34 THR A N 16
ATOM 10270 C CA . THR A 1 34 ? 4.962 12.815 -8.767 1.00 0.00 34 THR A CA 16
ATOM 10271 C C . THR A 1 34 ? 4.625 13.464 -7.463 1.00 0.00 34 THR A C 16
ATOM 10272 O O . THR A 1 34 ? 3.976 12.849 -6.645 1.00 0.00 34 THR A O 16
ATOM 10283 N N . ILE A 1 35 ? 5.112 14.677 -7.356 1.00 0.00 35 ILE A N 16
ATOM 10284 C CA . ILE A 1 35 ? 4.987 15.609 -6.190 1.00 0.00 35 ILE A CA 16
ATOM 10285 C C . ILE A 1 35 ? 6.031 15.068 -5.199 1.00 0.00 35 ILE A C 16
ATOM 10286 O O . ILE A 1 35 ? 6.862 15.775 -4.670 1.00 0.00 35 ILE A O 16
ATOM 10302 N N . THR A 1 36 ? 5.938 13.794 -4.964 1.00 0.00 36 THR A N 16
ATOM 10303 C CA . THR A 1 36 ? 6.865 13.088 -4.045 1.00 0.00 36 THR A CA 16
ATOM 10304 C C . THR A 1 36 ? 6.979 11.695 -4.661 1.00 0.00 36 THR A C 16
ATOM 10305 O O . THR A 1 36 ? 7.061 10.707 -3.957 1.00 0.00 36 THR A O 16
ATOM 10316 N N . GLY A 1 37 ? 6.983 11.654 -5.972 1.00 0.00 37 GLY A N 16
ATOM 10317 C CA . GLY A 1 37 ? 7.085 10.343 -6.666 1.00 0.00 37 GLY A CA 16
ATOM 10318 C C . GLY A 1 37 ? 8.408 10.139 -7.380 1.00 0.00 37 GLY A C 16
ATOM 10319 O O . GLY A 1 37 ? 8.497 9.577 -8.456 1.00 0.00 37 GLY A O 16
ATOM 10323 N N . LEU A 1 38 ? 9.409 10.646 -6.717 1.00 0.00 38 LEU A N 16
ATOM 10324 C CA . LEU A 1 38 ? 10.796 10.533 -7.255 1.00 0.00 38 LEU A CA 16
ATOM 10325 C C . LEU A 1 38 ? 11.851 10.745 -6.156 1.00 0.00 38 LEU A C 16
ATOM 10326 O O . LEU A 1 38 ? 12.580 9.859 -5.758 1.00 0.00 38 LEU A O 16
ATOM 10342 N N . PHE A 1 39 ? 11.881 11.952 -5.674 1.00 0.00 39 PHE A N 16
ATOM 10343 C CA . PHE A 1 39 ? 12.838 12.382 -4.601 1.00 0.00 39 PHE A CA 16
ATOM 10344 C C . PHE A 1 39 ? 12.128 12.213 -3.261 1.00 0.00 39 PHE A C 16
ATOM 10345 O O . PHE A 1 39 ? 11.989 13.132 -2.476 1.00 0.00 39 PHE A O 16
ATOM 10362 N N . LYS A 1 40 ? 11.705 11.000 -3.040 1.00 0.00 40 LYS A N 16
ATOM 10363 C CA . LYS A 1 40 ? 10.981 10.684 -1.772 1.00 0.00 40 LYS A CA 16
ATOM 10364 C C . LYS A 1 40 ? 11.854 9.858 -0.829 1.00 0.00 40 LYS A C 16
ATOM 10365 O O . LYS A 1 40 ? 12.854 9.281 -1.198 1.00 0.00 40 LYS A O 16
ATOM 10384 N N . LYS A 1 41 ? 11.396 9.855 0.389 1.00 0.00 41 LYS A N 16
ATOM 10385 C CA . LYS A 1 41 ? 12.048 9.125 1.503 1.00 0.00 41 LYS A CA 16
ATOM 10386 C C . LYS A 1 41 ? 10.972 8.066 1.804 1.00 0.00 41 LYS A C 16
ATOM 10387 O O . LYS A 1 41 ? 9.968 8.380 2.424 1.00 0.00 41 LYS A O 16
ATOM 10406 N N . CYS A 1 42 ? 11.163 6.862 1.336 1.00 0.00 42 CYS A N 16
ATOM 10407 C CA . CYS A 1 42 ? 10.172 5.779 1.590 1.00 0.00 42 CYS A CA 16
ATOM 10408 C C . CYS A 1 42 ? 11.024 4.656 2.209 1.00 0.00 42 CYS A C 16
ATOM 10409 O O . CYS A 1 42 ? 11.022 3.541 1.719 1.00 0.00 42 CYS A O 16
ATOM 10417 N N . CYS A 1 1 ? 1.554 -0.435 0.565 1.00 0.00 1 CYS A N 17
ATOM 10418 C CA . CYS A 1 1 ? 2.140 -0.397 -0.800 1.00 0.00 1 CYS A CA 17
ATOM 10419 C C . CYS A 1 1 ? 1.028 -0.658 -1.833 1.00 0.00 1 CYS A C 17
ATOM 10420 O O . CYS A 1 1 ? 0.414 -1.702 -1.794 1.00 0.00 1 CYS A O 17
ATOM 10429 N N . ALA A 1 2 ? 0.790 0.275 -2.717 1.00 0.00 2 ALA A N 17
ATOM 10430 C CA . ALA A 1 2 ? -0.263 0.107 -3.768 1.00 0.00 2 ALA A CA 17
ATOM 10431 C C . ALA A 1 2 ? 0.426 0.516 -5.069 1.00 0.00 2 ALA A C 17
ATOM 10432 O O . ALA A 1 2 ? 1.477 1.136 -5.032 1.00 0.00 2 ALA A O 17
ATOM 10439 N N . LYS A 1 3 ? -0.178 0.169 -6.173 1.00 0.00 3 LYS A N 17
ATOM 10440 C CA . LYS A 1 3 ? 0.430 0.526 -7.489 1.00 0.00 3 LYS A CA 17
ATOM 10441 C C . LYS A 1 3 ? -0.480 1.476 -8.254 1.00 0.00 3 LYS A C 17
ATOM 10442 O O . LYS A 1 3 ? -1.681 1.487 -8.064 1.00 0.00 3 LYS A O 17
ATOM 10461 N N . LYS A 1 4 ? 0.114 2.248 -9.122 1.00 0.00 4 LYS A N 17
ATOM 10462 C CA . LYS A 1 4 ? -0.710 3.202 -9.903 1.00 0.00 4 LYS A CA 17
ATOM 10463 C C . LYS A 1 4 ? -1.742 2.373 -10.719 1.00 0.00 4 LYS A C 17
ATOM 10464 O O . LYS A 1 4 ? -1.405 1.313 -11.209 1.00 0.00 4 LYS A O 17
ATOM 10483 N N . ARG A 1 5 ? -2.935 2.900 -10.814 1.00 0.00 5 ARG A N 17
ATOM 10484 C CA . ARG A 1 5 ? -4.139 2.337 -11.540 1.00 0.00 5 ARG A CA 17
ATOM 10485 C C . ARG A 1 5 ? -5.299 2.176 -10.545 1.00 0.00 5 ARG A C 17
ATOM 10486 O O . ARG A 1 5 ? -6.429 2.491 -10.859 1.00 0.00 5 ARG A O 17
ATOM 10507 N N . ASN A 1 6 ? -4.984 1.692 -9.380 1.00 0.00 6 ASN A N 17
ATOM 10508 C CA . ASN A 1 6 ? -5.996 1.485 -8.293 1.00 0.00 6 ASN A CA 17
ATOM 10509 C C . ASN A 1 6 ? -5.456 2.570 -7.405 1.00 0.00 6 ASN A C 17
ATOM 10510 O O . ASN A 1 6 ? -4.251 2.768 -7.363 1.00 0.00 6 ASN A O 17
ATOM 10521 N N . TRP A 1 7 ? -6.315 3.253 -6.714 1.00 0.00 7 TRP A N 17
ATOM 10522 C CA . TRP A 1 7 ? -5.726 4.295 -5.886 1.00 0.00 7 TRP A CA 17
ATOM 10523 C C . TRP A 1 7 ? -5.660 4.007 -4.422 1.00 0.00 7 TRP A C 17
ATOM 10524 O O . TRP A 1 7 ? -6.183 3.060 -3.875 1.00 0.00 7 TRP A O 17
ATOM 10545 N N . CYS A 1 8 ? -4.964 4.944 -3.881 1.00 0.00 8 CYS A N 17
ATOM 10546 C CA . CYS A 1 8 ? -4.637 5.052 -2.453 1.00 0.00 8 CYS A CA 17
ATOM 10547 C C . CYS A 1 8 ? -5.685 5.917 -1.756 1.00 0.00 8 CYS A C 17
ATOM 10548 O O . CYS A 1 8 ? -6.104 5.651 -0.648 1.00 0.00 8 CYS A O 17
ATOM 10555 N N . GLY A 1 9 ? -6.076 6.960 -2.431 1.00 0.00 9 GLY A N 17
ATOM 10556 C CA . GLY A 1 9 ? -7.095 7.892 -1.865 1.00 0.00 9 GLY A CA 17
ATOM 10557 C C . GLY A 1 9 ? -6.251 8.986 -1.228 1.00 0.00 9 GLY A C 17
ATOM 10558 O O . GLY A 1 9 ? -6.462 10.161 -1.446 1.00 0.00 9 GLY A O 17
ATOM 10562 N N . LYS A 1 10 ? -5.316 8.518 -0.448 1.00 0.00 10 LYS A N 17
ATOM 10563 C CA . LYS A 1 10 ? -4.346 9.358 0.299 1.00 0.00 10 LYS A CA 17
ATOM 10564 C C . LYS A 1 10 ? -3.033 8.640 0.205 1.00 0.00 10 LYS A C 17
ATOM 10565 O O . LYS A 1 10 ? -2.985 7.436 0.066 1.00 0.00 10 LYS A O 17
ATOM 10584 N N . ASN A 1 11 ? -1.986 9.406 0.332 1.00 0.00 11 ASN A N 17
ATOM 10585 C CA . ASN A 1 11 ? -0.639 8.784 0.245 1.00 0.00 11 ASN A CA 17
ATOM 10586 C C . ASN A 1 11 ? -0.250 8.079 1.555 1.00 0.00 11 ASN A C 17
ATOM 10587 O O . ASN A 1 11 ? 0.839 8.268 2.065 1.00 0.00 11 ASN A O 17
ATOM 10598 N N . GLU A 1 12 ? -1.162 7.293 2.055 1.00 0.00 12 GLU A N 17
ATOM 10599 C CA . GLU A 1 12 ? -0.928 6.537 3.318 1.00 0.00 12 GLU A CA 17
ATOM 10600 C C . GLU A 1 12 ? -0.496 5.107 2.955 1.00 0.00 12 GLU A C 17
ATOM 10601 O O . GLU A 1 12 ? 0.523 4.673 3.450 1.00 0.00 12 GLU A O 17
ATOM 10613 N N . ASP A 1 13 ? -1.229 4.407 2.118 1.00 0.00 13 ASP A N 17
ATOM 10614 C CA . ASP A 1 13 ? -0.796 3.008 1.780 1.00 0.00 13 ASP A CA 17
ATOM 10615 C C . ASP A 1 13 ? -0.521 2.785 0.274 1.00 0.00 13 ASP A C 17
ATOM 10616 O O . ASP A 1 13 ? -1.174 2.039 -0.432 1.00 0.00 13 ASP A O 17
ATOM 10625 N N . CYS A 1 14 ? 0.489 3.476 -0.179 1.00 0.00 14 CYS A N 17
ATOM 10626 C CA . CYS A 1 14 ? 0.949 3.415 -1.608 1.00 0.00 14 CYS A CA 17
ATOM 10627 C C . CYS A 1 14 ? 2.310 2.771 -1.529 1.00 0.00 14 CYS A C 17
ATOM 10628 O O . CYS A 1 14 ? 2.889 2.663 -0.463 1.00 0.00 14 CYS A O 17
ATOM 10635 N N . CYS A 1 15 ? 2.791 2.348 -2.666 1.00 0.00 15 CYS A N 17
ATOM 10636 C CA . CYS A 1 15 ? 4.126 1.700 -2.681 1.00 0.00 15 CYS A CA 17
ATOM 10637 C C . CYS A 1 15 ? 4.970 2.804 -3.255 1.00 0.00 15 CYS A C 17
ATOM 10638 O O . CYS A 1 15 ? 4.768 3.239 -4.371 1.00 0.00 15 CYS A O 17
ATOM 10645 N N . CYS A 1 16 ? 5.884 3.228 -2.444 1.00 0.00 16 CYS A N 17
ATOM 10646 C CA . CYS A 1 16 ? 6.795 4.316 -2.850 1.00 0.00 16 CYS A CA 17
ATOM 10647 C C . CYS A 1 16 ? 7.644 3.953 -4.075 1.00 0.00 16 CYS A C 17
ATOM 10648 O O . CYS A 1 16 ? 7.827 2.796 -4.398 1.00 0.00 16 CYS A O 17
ATOM 10655 N N . PRO A 1 17 ? 8.130 4.973 -4.736 1.00 0.00 17 PRO A N 17
ATOM 10656 C CA . PRO A 1 17 ? 7.909 6.421 -4.462 1.00 0.00 17 PRO A CA 17
ATOM 10657 C C . PRO A 1 17 ? 6.725 6.891 -5.304 1.00 0.00 17 PRO A C 17
ATOM 10658 O O . PRO A 1 17 ? 6.812 7.094 -6.492 1.00 0.00 17 PRO A O 17
ATOM 10669 N N . MET A 1 18 ? 5.616 7.058 -4.654 1.00 0.00 18 MET A N 17
ATOM 10670 C CA . MET A 1 18 ? 4.368 7.498 -5.331 1.00 0.00 18 MET A CA 17
ATOM 10671 C C . MET A 1 18 ? 3.598 8.290 -4.308 1.00 0.00 18 MET A C 17
ATOM 10672 O O . MET A 1 18 ? 3.781 8.059 -3.126 1.00 0.00 18 MET A O 17
ATOM 10686 N N . LYS A 1 19 ? 2.791 9.188 -4.785 1.00 0.00 19 LYS A N 17
ATOM 10687 C CA . LYS A 1 19 ? 1.979 9.988 -3.817 1.00 0.00 19 LYS A CA 17
ATOM 10688 C C . LYS A 1 19 ? 0.564 9.893 -4.345 1.00 0.00 19 LYS A C 17
ATOM 10689 O O . LYS A 1 19 ? 0.411 9.783 -5.553 1.00 0.00 19 LYS A O 17
ATOM 10708 N N . CYS A 1 20 ? -0.444 9.930 -3.501 1.00 0.00 20 CYS A N 17
ATOM 10709 C CA . CYS A 1 20 ? -1.777 9.851 -4.104 1.00 0.00 20 CYS A CA 17
ATOM 10710 C C . CYS A 1 20 ? -1.912 11.285 -4.647 1.00 0.00 20 CYS A C 17
ATOM 10711 O O . CYS A 1 20 ? -1.702 12.242 -3.919 1.00 0.00 20 CYS A O 17
ATOM 10718 N N . ILE A 1 21 ? -2.233 11.350 -5.904 1.00 0.00 21 ILE A N 17
ATOM 10719 C CA . ILE A 1 21 ? -2.429 12.590 -6.701 1.00 0.00 21 ILE A CA 17
ATOM 10720 C C . ILE A 1 21 ? -3.943 12.678 -6.724 1.00 0.00 21 ILE A C 17
ATOM 10721 O O . ILE A 1 21 ? -4.636 11.757 -6.342 1.00 0.00 21 ILE A O 17
ATOM 10737 N N . TYR A 1 22 ? -4.420 13.785 -7.186 1.00 0.00 22 TYR A N 17
ATOM 10738 C CA . TYR A 1 22 ? -5.875 13.990 -7.250 1.00 0.00 22 TYR A CA 17
ATOM 10739 C C . TYR A 1 22 ? -6.240 14.427 -8.657 1.00 0.00 22 TYR A C 17
ATOM 10740 O O . TYR A 1 22 ? -5.372 14.795 -9.423 1.00 0.00 22 TYR A O 17
ATOM 10758 N N . ALA A 1 23 ? -7.502 14.375 -8.959 1.00 0.00 23 ALA A N 17
ATOM 10759 C CA . ALA A 1 23 ? -7.962 14.788 -10.315 1.00 0.00 23 ALA A CA 17
ATOM 10760 C C . ALA A 1 23 ? -8.805 16.022 -10.038 1.00 0.00 23 ALA A C 17
ATOM 10761 O O . ALA A 1 23 ? -8.969 16.380 -8.892 1.00 0.00 23 ALA A O 17
ATOM 10768 N N . TRP A 1 24 ? -9.309 16.643 -11.072 1.00 0.00 24 TRP A N 17
ATOM 10769 C CA . TRP A 1 24 ? -10.159 17.871 -10.893 1.00 0.00 24 TRP A CA 17
ATOM 10770 C C . TRP A 1 24 ? -11.126 17.730 -9.688 1.00 0.00 24 TRP A C 17
ATOM 10771 O O . TRP A 1 24 ? -11.465 18.708 -9.050 1.00 0.00 24 TRP A O 17
ATOM 10792 N N . TYR A 1 25 ? -11.533 16.504 -9.465 1.00 0.00 25 TYR A N 17
ATOM 10793 C CA . TYR A 1 25 ? -12.465 16.158 -8.347 1.00 0.00 25 TYR A CA 17
ATOM 10794 C C . TYR A 1 25 ? -12.009 16.630 -6.965 1.00 0.00 25 TYR A C 17
ATOM 10795 O O . TYR A 1 25 ? -10.935 17.160 -6.772 1.00 0.00 25 TYR A O 17
ATOM 10813 N N . ASN A 1 26 ? -12.875 16.401 -6.014 1.00 0.00 26 ASN A N 17
ATOM 10814 C CA . ASN A 1 26 ? -12.585 16.802 -4.609 1.00 0.00 26 ASN A CA 17
ATOM 10815 C C . ASN A 1 26 ? -12.976 15.678 -3.624 1.00 0.00 26 ASN A C 17
ATOM 10816 O O . ASN A 1 26 ? -13.669 15.926 -2.653 1.00 0.00 26 ASN A O 17
ATOM 10827 N N . GLN A 1 27 ? -12.550 14.473 -3.893 1.00 0.00 27 GLN A N 17
ATOM 10828 C CA . GLN A 1 27 ? -12.888 13.331 -2.977 1.00 0.00 27 GLN A CA 17
ATOM 10829 C C . GLN A 1 27 ? -11.706 12.369 -2.816 1.00 0.00 27 GLN A C 17
ATOM 10830 O O . GLN A 1 27 ? -11.032 12.382 -1.804 1.00 0.00 27 GLN A O 17
ATOM 10844 N N . GLN A 1 28 ? -11.480 11.561 -3.817 1.00 0.00 28 GLN A N 17
ATOM 10845 C CA . GLN A 1 28 ? -10.354 10.585 -3.762 1.00 0.00 28 GLN A CA 17
ATOM 10846 C C . GLN A 1 28 ? -9.246 11.052 -4.701 1.00 0.00 28 GLN A C 17
ATOM 10847 O O . GLN A 1 28 ? -9.343 12.102 -5.308 1.00 0.00 28 GLN A O 17
ATOM 10861 N N . GLY A 1 29 ? -8.229 10.238 -4.803 1.00 0.00 29 GLY A N 17
ATOM 10862 C CA . GLY A 1 29 ? -7.066 10.590 -5.683 1.00 0.00 29 GLY A CA 17
ATOM 10863 C C . GLY A 1 29 ? -6.449 9.317 -6.215 1.00 0.00 29 GLY A C 17
ATOM 10864 O O . GLY A 1 29 ? -6.932 8.280 -5.822 1.00 0.00 29 GLY A O 17
ATOM 10868 N N . SER A 1 30 ? -5.441 9.367 -7.053 1.00 0.00 30 SER A N 17
ATOM 10869 C CA . SER A 1 30 ? -4.838 8.107 -7.574 1.00 0.00 30 SER A CA 17
ATOM 10870 C C . SER A 1 30 ? -3.356 8.094 -7.289 1.00 0.00 30 SER A C 17
ATOM 10871 O O . SER A 1 30 ? -2.737 9.129 -7.262 1.00 0.00 30 SER A O 17
ATOM 10879 N N . CYS A 1 31 ? -2.785 6.940 -7.099 1.00 0.00 31 CYS A N 17
ATOM 10880 C CA . CYS A 1 31 ? -1.326 6.888 -6.798 1.00 0.00 31 CYS A CA 17
ATOM 10881 C C . CYS A 1 31 ? -0.525 7.102 -8.067 1.00 0.00 31 CYS A C 17
ATOM 10882 O O . CYS A 1 31 ? -0.692 6.366 -9.024 1.00 0.00 31 CYS A O 17
ATOM 10889 N N . GLN A 1 32 ? 0.315 8.108 -8.055 1.00 0.00 32 GLN A N 17
ATOM 10890 C CA . GLN A 1 32 ? 1.132 8.354 -9.282 1.00 0.00 32 GLN A CA 17
ATOM 10891 C C . GLN A 1 32 ? 2.502 8.681 -8.784 1.00 0.00 32 GLN A C 17
ATOM 10892 O O . GLN A 1 32 ? 2.694 9.190 -7.689 1.00 0.00 32 GLN A O 17
ATOM 10906 N N . THR A 1 33 ? 3.441 8.395 -9.620 1.00 0.00 33 THR A N 17
ATOM 10907 C CA . THR A 1 33 ? 4.830 8.654 -9.236 1.00 0.00 33 THR A CA 17
ATOM 10908 C C . THR A 1 33 ? 5.229 10.101 -9.374 1.00 0.00 33 THR A C 17
ATOM 10909 O O . THR A 1 33 ? 6.159 10.452 -10.079 1.00 0.00 33 THR A O 17
ATOM 10920 N N . THR A 1 34 ? 4.510 10.940 -8.688 1.00 0.00 34 THR A N 17
ATOM 10921 C CA . THR A 1 34 ? 4.892 12.351 -8.802 1.00 0.00 34 THR A CA 17
ATOM 10922 C C . THR A 1 34 ? 4.575 13.148 -7.587 1.00 0.00 34 THR A C 17
ATOM 10923 O O . THR A 1 34 ? 3.842 12.684 -6.739 1.00 0.00 34 THR A O 17
ATOM 10934 N N . ILE A 1 35 ? 5.184 14.311 -7.597 1.00 0.00 35 ILE A N 17
ATOM 10935 C CA . ILE A 1 35 ? 5.115 15.370 -6.542 1.00 0.00 35 ILE A CA 17
ATOM 10936 C C . ILE A 1 35 ? 5.955 14.830 -5.370 1.00 0.00 35 ILE A C 17
ATOM 10937 O O . ILE A 1 35 ? 6.764 15.519 -4.792 1.00 0.00 35 ILE A O 17
ATOM 10953 N N . THR A 1 36 ? 5.725 13.599 -5.020 1.00 0.00 36 THR A N 17
ATOM 10954 C CA . THR A 1 36 ? 6.485 12.952 -3.916 1.00 0.00 36 THR A CA 17
ATOM 10955 C C . THR A 1 36 ? 6.648 11.502 -4.387 1.00 0.00 36 THR A C 17
ATOM 10956 O O . THR A 1 36 ? 6.605 10.568 -3.612 1.00 0.00 36 THR A O 17
ATOM 10967 N N . GLY A 1 37 ? 6.829 11.358 -5.678 1.00 0.00 37 GLY A N 17
ATOM 10968 C CA . GLY A 1 37 ? 7.005 9.998 -6.261 1.00 0.00 37 GLY A CA 17
ATOM 10969 C C . GLY A 1 37 ? 8.389 9.825 -6.846 1.00 0.00 37 GLY A C 17
ATOM 10970 O O . GLY A 1 37 ? 8.619 9.036 -7.738 1.00 0.00 37 GLY A O 17
ATOM 10974 N N . LEU A 1 38 ? 9.284 10.599 -6.313 1.00 0.00 38 LEU A N 17
ATOM 10975 C CA . LEU A 1 38 ? 10.691 10.519 -6.801 1.00 0.00 38 LEU A CA 17
ATOM 10976 C C . LEU A 1 38 ? 11.612 10.935 -5.677 1.00 0.00 38 LEU A C 17
ATOM 10977 O O . LEU A 1 38 ? 12.327 10.123 -5.128 1.00 0.00 38 LEU A O 17
ATOM 10993 N N . PHE A 1 39 ? 11.578 12.191 -5.316 1.00 0.00 39 PHE A N 17
ATOM 10994 C CA . PHE A 1 39 ? 12.468 12.676 -4.208 1.00 0.00 39 PHE A CA 17
ATOM 10995 C C . PHE A 1 39 ? 11.630 12.519 -2.940 1.00 0.00 39 PHE A C 17
ATOM 10996 O O . PHE A 1 39 ? 11.464 13.387 -2.107 1.00 0.00 39 PHE A O 17
ATOM 11013 N N . LYS A 1 40 ? 11.140 11.316 -2.872 1.00 0.00 40 LYS A N 17
ATOM 11014 C CA . LYS A 1 40 ? 10.273 10.833 -1.772 1.00 0.00 40 LYS A CA 17
ATOM 11015 C C . LYS A 1 40 ? 11.154 10.453 -0.591 1.00 0.00 40 LYS A C 17
ATOM 11016 O O . LYS A 1 40 ? 10.876 10.817 0.534 1.00 0.00 40 LYS A O 17
ATOM 11035 N N . LYS A 1 41 ? 12.167 9.711 -0.948 1.00 0.00 41 LYS A N 17
ATOM 11036 C CA . LYS A 1 41 ? 13.205 9.182 -0.014 1.00 0.00 41 LYS A CA 17
ATOM 11037 C C . LYS A 1 41 ? 12.689 7.834 0.494 1.00 0.00 41 LYS A C 17
ATOM 11038 O O . LYS A 1 41 ? 12.435 7.681 1.673 1.00 0.00 41 LYS A O 17
ATOM 11057 N N . CYS A 1 42 ? 12.529 6.896 -0.393 1.00 0.00 42 CYS A N 17
ATOM 11058 C CA . CYS A 1 42 ? 12.041 5.549 0.004 1.00 0.00 42 CYS A CA 17
ATOM 11059 C C . CYS A 1 42 ? 13.010 4.665 -0.773 1.00 0.00 42 CYS A C 17
ATOM 11060 O O . CYS A 1 42 ? 13.127 4.926 -1.963 1.00 0.00 42 CYS A O 17
ATOM 11068 N N . CYS A 1 1 ? 2.219 -0.244 0.207 1.00 0.00 1 CYS A N 18
ATOM 11069 C CA . CYS A 1 1 ? 2.691 -0.636 -1.142 1.00 0.00 1 CYS A CA 18
ATOM 11070 C C . CYS A 1 1 ? 1.526 -1.100 -2.015 1.00 0.00 1 CYS A C 18
ATOM 11071 O O . CYS A 1 1 ? 1.076 -2.228 -1.953 1.00 0.00 1 CYS A O 18
ATOM 11080 N N . ALA A 1 2 ? 1.059 -0.182 -2.805 1.00 0.00 2 ALA A N 18
ATOM 11081 C CA . ALA A 1 2 ? -0.067 -0.416 -3.746 1.00 0.00 2 ALA A CA 18
ATOM 11082 C C . ALA A 1 2 ? 0.499 0.110 -5.064 1.00 0.00 2 ALA A C 18
ATOM 11083 O O . ALA A 1 2 ? 1.563 0.703 -5.060 1.00 0.00 2 ALA A O 18
ATOM 11090 N N . LYS A 1 3 ? -0.203 -0.100 -6.138 1.00 0.00 3 LYS A N 18
ATOM 11091 C CA . LYS A 1 3 ? 0.305 0.384 -7.453 1.00 0.00 3 LYS A CA 18
ATOM 11092 C C . LYS A 1 3 ? -0.739 1.133 -8.269 1.00 0.00 3 LYS A C 18
ATOM 11093 O O . LYS A 1 3 ? -1.909 0.788 -8.258 1.00 0.00 3 LYS A O 18
ATOM 11112 N N . LYS A 1 4 ? -0.241 2.138 -8.946 1.00 0.00 4 LYS A N 18
ATOM 11113 C CA . LYS A 1 4 ? -1.081 3.001 -9.816 1.00 0.00 4 LYS A CA 18
ATOM 11114 C C . LYS A 1 4 ? -2.134 2.140 -10.578 1.00 0.00 4 LYS A C 18
ATOM 11115 O O . LYS A 1 4 ? -1.739 1.226 -11.280 1.00 0.00 4 LYS A O 18
ATOM 11134 N N . ARG A 1 5 ? -3.398 2.451 -10.430 1.00 0.00 5 ARG A N 18
ATOM 11135 C CA . ARG A 1 5 ? -4.581 1.752 -11.073 1.00 0.00 5 ARG A CA 18
ATOM 11136 C C . ARG A 1 5 ? -5.632 1.685 -9.955 1.00 0.00 5 ARG A C 18
ATOM 11137 O O . ARG A 1 5 ? -6.800 1.946 -10.159 1.00 0.00 5 ARG A O 18
ATOM 11158 N N . ASN A 1 6 ? -5.146 1.328 -8.801 1.00 0.00 6 ASN A N 18
ATOM 11159 C CA . ASN A 1 6 ? -5.990 1.203 -7.570 1.00 0.00 6 ASN A CA 18
ATOM 11160 C C . ASN A 1 6 ? -5.378 2.365 -6.829 1.00 0.00 6 ASN A C 18
ATOM 11161 O O . ASN A 1 6 ? -4.183 2.573 -6.932 1.00 0.00 6 ASN A O 18
ATOM 11172 N N . TRP A 1 7 ? -6.163 3.103 -6.100 1.00 0.00 7 TRP A N 18
ATOM 11173 C CA . TRP A 1 7 ? -5.554 4.241 -5.392 1.00 0.00 7 TRP A CA 18
ATOM 11174 C C . TRP A 1 7 ? -5.356 3.961 -3.915 1.00 0.00 7 TRP A C 18
ATOM 11175 O O . TRP A 1 7 ? -5.688 2.909 -3.405 1.00 0.00 7 TRP A O 18
ATOM 11196 N N . CYS A 1 8 ? -4.811 4.983 -3.327 1.00 0.00 8 CYS A N 18
ATOM 11197 C CA . CYS A 1 8 ? -4.478 5.049 -1.869 1.00 0.00 8 CYS A CA 18
ATOM 11198 C C . CYS A 1 8 ? -5.269 6.174 -1.175 1.00 0.00 8 CYS A C 18
ATOM 11199 O O . CYS A 1 8 ? -5.285 6.306 0.032 1.00 0.00 8 CYS A O 18
ATOM 11206 N N . GLY A 1 9 ? -5.912 7.002 -1.951 1.00 0.00 9 GLY A N 18
ATOM 11207 C CA . GLY A 1 9 ? -6.704 8.125 -1.366 1.00 0.00 9 GLY A CA 18
ATOM 11208 C C . GLY A 1 9 ? -5.698 9.237 -0.968 1.00 0.00 9 GLY A C 18
ATOM 11209 O O . GLY A 1 9 ? -5.596 10.250 -1.637 1.00 0.00 9 GLY A O 18
ATOM 11213 N N . LYS A 1 10 ? -4.953 9.033 0.101 1.00 0.00 10 LYS A N 18
ATOM 11214 C CA . LYS A 1 10 ? -3.964 10.094 0.523 1.00 0.00 10 LYS A CA 18
ATOM 11215 C C . LYS A 1 10 ? -2.525 9.654 0.488 1.00 0.00 10 LYS A C 18
ATOM 11216 O O . LYS A 1 10 ? -1.690 10.269 1.128 1.00 0.00 10 LYS A O 18
ATOM 11235 N N . ASN A 1 11 ? -2.323 8.603 -0.256 1.00 0.00 11 ASN A N 18
ATOM 11236 C CA . ASN A 1 11 ? -0.982 7.973 -0.474 1.00 0.00 11 ASN A CA 18
ATOM 11237 C C . ASN A 1 11 ? -0.783 6.733 0.396 1.00 0.00 11 ASN A C 18
ATOM 11238 O O . ASN A 1 11 ? -0.238 5.743 -0.047 1.00 0.00 11 ASN A O 18
ATOM 11249 N N . GLU A 1 12 ? -1.256 6.888 1.606 1.00 0.00 12 GLU A N 18
ATOM 11250 C CA . GLU A 1 12 ? -1.193 5.837 2.698 1.00 0.00 12 GLU A CA 18
ATOM 11251 C C . GLU A 1 12 ? -0.481 4.473 2.499 1.00 0.00 12 GLU A C 18
ATOM 11252 O O . GLU A 1 12 ? 0.572 4.231 3.054 1.00 0.00 12 GLU A O 18
ATOM 11264 N N . ASP A 1 13 ? -1.085 3.637 1.707 1.00 0.00 13 ASP A N 18
ATOM 11265 C CA . ASP A 1 13 ? -0.582 2.256 1.396 1.00 0.00 13 ASP A CA 18
ATOM 11266 C C . ASP A 1 13 ? 0.121 2.113 0.049 1.00 0.00 13 ASP A C 18
ATOM 11267 O O . ASP A 1 13 ? 0.200 1.016 -0.482 1.00 0.00 13 ASP A O 18
ATOM 11276 N N . CYS A 1 14 ? 0.645 3.171 -0.490 1.00 0.00 14 CYS A N 18
ATOM 11277 C CA . CYS A 1 14 ? 1.313 3.000 -1.810 1.00 0.00 14 CYS A CA 18
ATOM 11278 C C . CYS A 1 14 ? 2.719 2.424 -1.699 1.00 0.00 14 CYS A C 18
ATOM 11279 O O . CYS A 1 14 ? 3.282 2.276 -0.627 1.00 0.00 14 CYS A O 18
ATOM 11286 N N . CYS A 1 15 ? 3.212 2.068 -2.859 1.00 0.00 15 CYS A N 18
ATOM 11287 C CA . CYS A 1 15 ? 4.573 1.483 -3.022 1.00 0.00 15 CYS A CA 18
ATOM 11288 C C . CYS A 1 15 ? 5.413 2.548 -3.718 1.00 0.00 15 CYS A C 18
ATOM 11289 O O . CYS A 1 15 ? 5.441 2.631 -4.931 1.00 0.00 15 CYS A O 18
ATOM 11296 N N . CYS A 1 16 ? 6.039 3.344 -2.897 1.00 0.00 16 CYS A N 18
ATOM 11297 C CA . CYS A 1 16 ? 6.918 4.451 -3.390 1.00 0.00 16 CYS A CA 18
ATOM 11298 C C . CYS A 1 16 ? 7.788 4.090 -4.616 1.00 0.00 16 CYS A C 18
ATOM 11299 O O . CYS A 1 16 ? 8.134 2.949 -4.835 1.00 0.00 16 CYS A O 18
ATOM 11306 N N . PRO A 1 17 ? 8.132 5.086 -5.397 1.00 0.00 17 PRO A N 18
ATOM 11307 C CA . PRO A 1 17 ? 7.863 6.532 -5.177 1.00 0.00 17 PRO A CA 18
ATOM 11308 C C . PRO A 1 17 ? 6.573 6.900 -5.879 1.00 0.00 17 PRO A C 18
ATOM 11309 O O . PRO A 1 17 ? 6.469 7.008 -7.078 1.00 0.00 17 PRO A O 18
ATOM 11320 N N . MET A 1 18 ? 5.572 7.088 -5.081 1.00 0.00 18 MET A N 18
ATOM 11321 C CA . MET A 1 18 ? 4.250 7.436 -5.625 1.00 0.00 18 MET A CA 18
ATOM 11322 C C . MET A 1 18 ? 3.434 8.061 -4.538 1.00 0.00 18 MET A C 18
ATOM 11323 O O . MET A 1 18 ? 3.508 7.632 -3.399 1.00 0.00 18 MET A O 18
ATOM 11337 N N . LYS A 1 19 ? 2.687 9.046 -4.938 1.00 0.00 19 LYS A N 18
ATOM 11338 C CA . LYS A 1 19 ? 1.819 9.755 -3.944 1.00 0.00 19 LYS A CA 18
ATOM 11339 C C . LYS A 1 19 ? 0.409 9.648 -4.503 1.00 0.00 19 LYS A C 18
ATOM 11340 O O . LYS A 1 19 ? 0.286 9.540 -5.710 1.00 0.00 19 LYS A O 18
ATOM 11359 N N . CYS A 1 20 ? -0.633 9.668 -3.703 1.00 0.00 20 CYS A N 18
ATOM 11360 C CA . CYS A 1 20 ? -1.955 9.569 -4.363 1.00 0.00 20 CYS A CA 18
ATOM 11361 C C . CYS A 1 20 ? -2.238 10.939 -4.999 1.00 0.00 20 CYS A C 18
ATOM 11362 O O . CYS A 1 20 ? -1.964 11.974 -4.407 1.00 0.00 20 CYS A O 18
ATOM 11369 N N . ILE A 1 21 ? -2.781 10.858 -6.186 1.00 0.00 21 ILE A N 18
ATOM 11370 C CA . ILE A 1 21 ? -3.149 12.050 -7.021 1.00 0.00 21 ILE A CA 18
ATOM 11371 C C . ILE A 1 21 ? -4.647 12.227 -6.925 1.00 0.00 21 ILE A C 18
ATOM 11372 O O . ILE A 1 21 ? -5.310 11.340 -6.443 1.00 0.00 21 ILE A O 18
ATOM 11388 N N . TYR A 1 22 ? -5.124 13.342 -7.397 1.00 0.00 22 TYR A N 18
ATOM 11389 C CA . TYR A 1 22 ? -6.582 13.649 -7.352 1.00 0.00 22 TYR A CA 18
ATOM 11390 C C . TYR A 1 22 ? -7.087 13.982 -8.762 1.00 0.00 22 TYR A C 18
ATOM 11391 O O . TYR A 1 22 ? -7.906 13.252 -9.288 1.00 0.00 22 TYR A O 18
ATOM 11409 N N . ALA A 1 23 ? -6.552 15.062 -9.286 1.00 0.00 23 ALA A N 18
ATOM 11410 C CA . ALA A 1 23 ? -6.824 15.661 -10.638 1.00 0.00 23 ALA A CA 18
ATOM 11411 C C . ALA A 1 23 ? -7.129 17.128 -10.314 1.00 0.00 23 ALA A C 18
ATOM 11412 O O . ALA A 1 23 ? -6.303 17.762 -9.691 1.00 0.00 23 ALA A O 18
ATOM 11419 N N . TRP A 1 24 ? -8.267 17.618 -10.723 1.00 0.00 24 TRP A N 18
ATOM 11420 C CA . TRP A 1 24 ? -8.645 19.038 -10.447 1.00 0.00 24 TRP A CA 18
ATOM 11421 C C . TRP A 1 24 ? -9.743 18.997 -9.361 1.00 0.00 24 TRP A C 18
ATOM 11422 O O . TRP A 1 24 ? -9.820 19.870 -8.519 1.00 0.00 24 TRP A O 18
ATOM 11443 N N . TYR A 1 25 ? -10.562 17.973 -9.426 1.00 0.00 25 TYR A N 18
ATOM 11444 C CA . TYR A 1 25 ? -11.672 17.811 -8.435 1.00 0.00 25 TYR A CA 18
ATOM 11445 C C . TYR A 1 25 ? -10.986 17.325 -7.144 1.00 0.00 25 TYR A C 18
ATOM 11446 O O . TYR A 1 25 ? -9.814 16.999 -7.169 1.00 0.00 25 TYR A O 18
ATOM 11464 N N . ASN A 1 26 ? -11.694 17.270 -6.046 1.00 0.00 26 ASN A N 18
ATOM 11465 C CA . ASN A 1 26 ? -11.028 16.795 -4.794 1.00 0.00 26 ASN A CA 18
ATOM 11466 C C . ASN A 1 26 ? -11.905 15.860 -3.938 1.00 0.00 26 ASN A C 18
ATOM 11467 O O . ASN A 1 26 ? -12.666 16.295 -3.094 1.00 0.00 26 ASN A O 18
ATOM 11478 N N . GLN A 1 27 ? -11.778 14.588 -4.216 1.00 0.00 27 GLN A N 18
ATOM 11479 C CA . GLN A 1 27 ? -12.551 13.546 -3.468 1.00 0.00 27 GLN A CA 18
ATOM 11480 C C . GLN A 1 27 ? -11.664 12.342 -3.143 1.00 0.00 27 GLN A C 18
ATOM 11481 O O . GLN A 1 27 ? -11.383 12.053 -1.998 1.00 0.00 27 GLN A O 18
ATOM 11495 N N . GLN A 1 28 ? -11.237 11.671 -4.181 1.00 0.00 28 GLN A N 18
ATOM 11496 C CA . GLN A 1 28 ? -10.371 10.470 -4.003 1.00 0.00 28 GLN A CA 18
ATOM 11497 C C . GLN A 1 28 ? -8.970 10.639 -4.541 1.00 0.00 28 GLN A C 18
ATOM 11498 O O . GLN A 1 28 ? -8.668 11.618 -5.194 1.00 0.00 28 GLN A O 18
ATOM 11512 N N . GLY A 1 29 ? -8.180 9.639 -4.248 1.00 0.00 29 GLY A N 18
ATOM 11513 C CA . GLY A 1 29 ? -6.747 9.639 -4.675 1.00 0.00 29 GLY A CA 18
ATOM 11514 C C . GLY A 1 29 ? -6.383 8.761 -5.876 1.00 0.00 29 GLY A C 18
ATOM 11515 O O . GLY A 1 29 ? -7.230 8.442 -6.683 1.00 0.00 29 GLY A O 18
ATOM 11519 N N . SER A 1 30 ? -5.121 8.399 -5.954 1.00 0.00 30 SER A N 18
ATOM 11520 C CA . SER A 1 30 ? -4.565 7.533 -7.057 1.00 0.00 30 SER A CA 18
ATOM 11521 C C . SER A 1 30 ? -3.041 7.511 -7.096 1.00 0.00 30 SER A C 18
ATOM 11522 O O . SER A 1 30 ? -2.428 8.470 -7.524 1.00 0.00 30 SER A O 18
ATOM 11530 N N . CYS A 1 31 ? -2.491 6.416 -6.648 1.00 0.00 31 CYS A N 18
ATOM 11531 C CA . CYS A 1 31 ? -1.024 6.197 -6.609 1.00 0.00 31 CYS A CA 18
ATOM 11532 C C . CYS A 1 31 ? -0.357 6.664 -7.905 1.00 0.00 31 CYS A C 18
ATOM 11533 O O . CYS A 1 31 ? -0.403 5.904 -8.851 1.00 0.00 31 CYS A O 18
ATOM 11540 N N . GLN A 1 32 ? 0.208 7.841 -7.985 1.00 0.00 32 GLN A N 18
ATOM 11541 C CA . GLN A 1 32 ? 0.856 8.230 -9.265 1.00 0.00 32 GLN A CA 18
ATOM 11542 C C . GLN A 1 32 ? 2.247 8.636 -8.866 1.00 0.00 32 GLN A C 18
ATOM 11543 O O . GLN A 1 32 ? 2.508 9.120 -7.771 1.00 0.00 32 GLN A O 18
ATOM 11557 N N . THR A 1 33 ? 3.121 8.460 -9.801 1.00 0.00 33 THR A N 18
ATOM 11558 C CA . THR A 1 33 ? 4.513 8.801 -9.505 1.00 0.00 33 THR A CA 18
ATOM 11559 C C . THR A 1 33 ? 4.861 10.267 -9.547 1.00 0.00 33 THR A C 18
ATOM 11560 O O . THR A 1 33 ? 5.780 10.690 -10.225 1.00 0.00 33 THR A O 18
ATOM 11571 N N . THR A 1 34 ? 4.118 11.046 -8.823 1.00 0.00 34 THR A N 18
ATOM 11572 C CA . THR A 1 34 ? 4.458 12.478 -8.844 1.00 0.00 34 THR A CA 18
ATOM 11573 C C . THR A 1 34 ? 4.119 13.137 -7.553 1.00 0.00 34 THR A C 18
ATOM 11574 O O . THR A 1 34 ? 3.508 12.511 -6.713 1.00 0.00 34 THR A O 18
ATOM 11585 N N . ILE A 1 35 ? 4.563 14.366 -7.486 1.00 0.00 35 ILE A N 18
ATOM 11586 C CA . ILE A 1 35 ? 4.416 15.311 -6.344 1.00 0.00 35 ILE A CA 18
ATOM 11587 C C . ILE A 1 35 ? 5.304 14.776 -5.195 1.00 0.00 35 ILE A C 18
ATOM 11588 O O . ILE A 1 35 ? 6.002 15.520 -4.545 1.00 0.00 35 ILE A O 18
ATOM 11604 N N . THR A 1 36 ? 5.254 13.498 -4.932 1.00 0.00 36 THR A N 18
ATOM 11605 C CA . THR A 1 36 ? 6.083 12.871 -3.852 1.00 0.00 36 THR A CA 18
ATOM 11606 C C . THR A 1 36 ? 6.466 11.491 -4.427 1.00 0.00 36 THR A C 18
ATOM 11607 O O . THR A 1 36 ? 6.728 10.543 -3.715 1.00 0.00 36 THR A O 18
ATOM 11618 N N . GLY A 1 37 ? 6.490 11.428 -5.737 1.00 0.00 37 GLY A N 18
ATOM 11619 C CA . GLY A 1 37 ? 6.831 10.168 -6.461 1.00 0.00 37 GLY A CA 18
ATOM 11620 C C . GLY A 1 37 ? 8.131 10.268 -7.219 1.00 0.00 37 GLY A C 18
ATOM 11621 O O . GLY A 1 37 ? 8.327 9.636 -8.238 1.00 0.00 37 GLY A O 18
ATOM 11625 N N . LEU A 1 38 ? 8.979 11.087 -6.675 1.00 0.00 38 LEU A N 18
ATOM 11626 C CA . LEU A 1 38 ? 10.317 11.296 -7.293 1.00 0.00 38 LEU A CA 18
ATOM 11627 C C . LEU A 1 38 ? 11.290 11.609 -6.161 1.00 0.00 38 LEU A C 18
ATOM 11628 O O . LEU A 1 38 ? 12.147 10.817 -5.827 1.00 0.00 38 LEU A O 18
ATOM 11644 N N . PHE A 1 39 ? 11.136 12.763 -5.567 1.00 0.00 39 PHE A N 18
ATOM 11645 C CA . PHE A 1 39 ?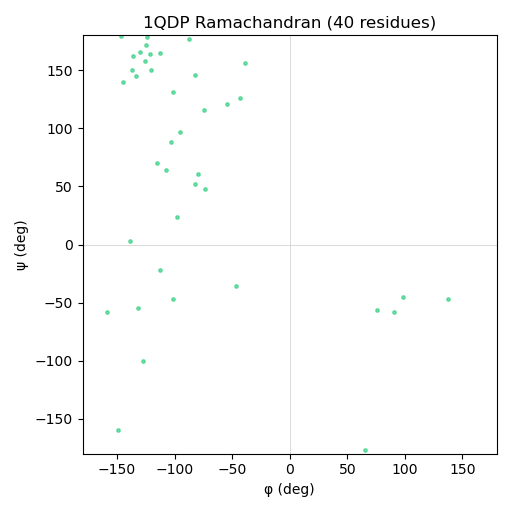 12.039 13.176 -4.441 1.00 0.00 39 PHE A CA 18
ATOM 11646 C C . PHE A 1 39 ? 11.292 12.803 -3.163 1.00 0.00 39 PHE A C 18
ATOM 11647 O O . PHE A 1 39 ? 11.029 13.597 -2.279 1.00 0.00 39 PHE A O 18
ATOM 11664 N N . LYS A 1 40 ? 10.995 11.535 -3.138 1.00 0.00 40 LYS A N 18
ATOM 11665 C CA . LYS A 1 40 ? 10.256 10.948 -1.991 1.00 0.00 40 LYS A CA 18
ATOM 11666 C C . LYS A 1 40 ? 11.203 10.701 -0.815 1.00 0.00 40 LYS A C 18
ATOM 11667 O O . LYS A 1 40 ? 12.408 10.778 -0.954 1.00 0.00 40 LYS A O 18
ATOM 11686 N N . LYS A 1 41 ? 10.619 10.406 0.316 1.00 0.00 41 LYS A N 18
ATOM 11687 C CA . LYS A 1 41 ? 11.422 10.135 1.551 1.00 0.00 41 LYS A CA 18
ATOM 11688 C C . LYS A 1 41 ? 11.264 8.632 1.848 1.00 0.00 41 LYS A C 18
ATOM 11689 O O . LYS A 1 41 ? 11.276 8.193 2.979 1.00 0.00 41 LYS A O 18
ATOM 11708 N N . CYS A 1 42 ? 11.115 7.929 0.763 1.00 0.00 42 CYS A N 18
ATOM 11709 C CA . CYS A 1 42 ? 10.947 6.452 0.703 1.00 0.00 42 CYS A CA 18
ATOM 11710 C C . CYS A 1 42 ? 11.886 6.161 -0.493 1.00 0.00 42 CYS A C 18
ATOM 11711 O O . CYS A 1 42 ? 11.436 5.681 -1.516 1.00 0.00 42 CYS A O 18
ATOM 11719 N N . CYS A 1 1 ? 1.241 -0.783 -0.394 1.00 0.00 1 CYS A N 19
ATOM 11720 C CA . CYS A 1 1 ? 2.001 -0.951 -1.671 1.00 0.00 1 CYS A CA 19
ATOM 11721 C C . CYS A 1 1 ? 1.092 -1.231 -2.894 1.00 0.00 1 CYS A C 19
ATOM 11722 O O . CYS A 1 1 ? 0.817 -2.376 -3.195 1.00 0.00 1 CYS A O 19
ATOM 11731 N N . ALA A 1 2 ? 0.645 -0.204 -3.575 1.00 0.00 2 ALA A N 19
ATOM 11732 C CA . ALA A 1 2 ? -0.235 -0.405 -4.774 1.00 0.00 2 ALA A CA 19
ATOM 11733 C C . ALA A 1 2 ? 0.613 -0.032 -5.998 1.00 0.00 2 ALA A C 19
ATOM 11734 O O . ALA A 1 2 ? 1.614 0.644 -5.852 1.00 0.00 2 ALA A O 19
ATOM 11741 N N . LYS A 1 3 ? 0.181 -0.474 -7.156 1.00 0.00 3 LYS A N 19
ATOM 11742 C CA . LYS A 1 3 ? 0.932 -0.187 -8.438 1.00 0.00 3 LYS A CA 19
ATOM 11743 C C . LYS A 1 3 ? 0.091 0.697 -9.381 1.00 0.00 3 LYS A C 19
ATOM 11744 O O . LYS A 1 3 ? -0.192 0.304 -10.498 1.00 0.00 3 LYS A O 19
ATOM 11763 N N . LYS A 1 4 ? -0.275 1.865 -8.906 1.00 0.00 4 LYS A N 19
ATOM 11764 C CA . LYS A 1 4 ? -1.107 2.812 -9.740 1.00 0.00 4 LYS A CA 19
ATOM 11765 C C . LYS A 1 4 ? -2.425 2.019 -10.055 1.00 0.00 4 LYS A C 19
ATOM 11766 O O . LYS A 1 4 ? -2.628 0.938 -9.534 1.00 0.00 4 LYS A O 19
ATOM 11785 N N . ARG A 1 5 ? -3.283 2.575 -10.872 1.00 0.00 5 ARG A N 19
ATOM 11786 C CA . ARG A 1 5 ? -4.596 1.970 -11.313 1.00 0.00 5 ARG A CA 19
ATOM 11787 C C . ARG A 1 5 ? -5.608 1.971 -10.175 1.00 0.00 5 ARG A C 19
ATOM 11788 O O . ARG A 1 5 ? -6.715 2.441 -10.350 1.00 0.00 5 ARG A O 19
ATOM 11809 N N . ASN A 1 6 ? -5.203 1.454 -9.057 1.00 0.00 6 ASN A N 19
ATOM 11810 C CA . ASN A 1 6 ? -6.064 1.389 -7.842 1.00 0.00 6 ASN A CA 19
ATOM 11811 C C . ASN A 1 6 ? -5.454 2.562 -7.107 1.00 0.00 6 ASN A C 19
ATOM 11812 O O . ASN A 1 6 ? -4.262 2.794 -7.242 1.00 0.00 6 ASN A O 19
ATOM 11823 N N . TRP A 1 7 ? -6.237 3.283 -6.358 1.00 0.00 7 TRP A N 19
ATOM 11824 C CA . TRP A 1 7 ? -5.613 4.418 -5.658 1.00 0.00 7 TRP A CA 19
ATOM 11825 C C . TRP A 1 7 ? -5.439 4.111 -4.189 1.00 0.00 7 TRP A C 19
ATOM 11826 O O . TRP A 1 7 ? -5.776 3.057 -3.691 1.00 0.00 7 TRP A O 19
ATOM 11847 N N . CYS A 1 8 ? -4.904 5.104 -3.562 1.00 0.00 8 CYS A N 19
ATOM 11848 C CA . CYS A 1 8 ? -4.602 5.102 -2.111 1.00 0.00 8 CYS A CA 19
ATOM 11849 C C . CYS A 1 8 ? -5.481 6.117 -1.372 1.00 0.00 8 CYS A C 19
ATOM 11850 O O . CYS A 1 8 ? -5.577 6.101 -0.162 1.00 0.00 8 CYS A O 19
ATOM 11857 N N . GLY A 1 9 ? -6.105 7.001 -2.101 1.00 0.00 9 GLY A N 19
ATOM 11858 C CA . GLY A 1 9 ? -6.978 8.021 -1.441 1.00 0.00 9 GLY A CA 19
ATOM 11859 C C . GLY A 1 9 ? -6.037 9.173 -1.060 1.00 0.00 9 GLY A C 19
ATOM 11860 O O . GLY A 1 9 ? -6.193 10.303 -1.483 1.00 0.00 9 GLY A O 19
ATOM 11864 N N . LYS A 1 10 ? -5.082 8.810 -0.250 1.00 0.00 10 LYS A N 19
ATOM 11865 C CA . LYS A 1 10 ? -4.030 9.732 0.273 1.00 0.00 10 LYS A CA 19
ATOM 11866 C C . LYS A 1 10 ? -2.687 9.031 0.123 1.00 0.00 10 LYS A C 19
ATOM 11867 O O . LYS A 1 10 ? -2.635 7.837 -0.087 1.00 0.00 10 LYS A O 19
ATOM 11886 N N . ASN A 1 11 ? -1.625 9.774 0.256 1.00 0.00 11 ASN A N 19
ATOM 11887 C CA . ASN A 1 11 ? -0.263 9.164 0.123 1.00 0.00 11 ASN A CA 19
ATOM 11888 C C . ASN A 1 11 ? 0.113 8.347 1.399 1.00 0.00 11 ASN A C 19
ATOM 11889 O O . ASN A 1 11 ? 1.211 8.514 1.904 1.00 0.00 11 ASN A O 19
ATOM 11900 N N . GLU A 1 12 ? -0.789 7.505 1.851 1.00 0.00 12 GLU A N 19
ATOM 11901 C CA . GLU A 1 12 ? -0.528 6.672 3.079 1.00 0.00 12 GLU A CA 19
ATOM 11902 C C . GLU A 1 12 ? -0.207 5.206 2.697 1.00 0.00 12 GLU A C 19
ATOM 11903 O O . GLU A 1 12 ? 0.745 4.679 3.234 1.00 0.00 12 GLU A O 19
ATOM 11915 N N . ASP A 1 13 ? -0.956 4.562 1.824 1.00 0.00 13 ASP A N 19
ATOM 11916 C CA . ASP A 1 13 ? -0.616 3.132 1.459 1.00 0.00 13 ASP A CA 19
ATOM 11917 C C . ASP A 1 13 ? -0.418 2.909 -0.068 1.00 0.00 13 ASP A C 19
ATOM 11918 O O . ASP A 1 13 ? -1.333 2.600 -0.809 1.00 0.00 13 ASP A O 19
ATOM 11927 N N . CYS A 1 14 ? 0.801 3.094 -0.501 1.00 0.00 14 CYS A N 19
ATOM 11928 C CA . CYS A 1 14 ? 1.174 2.914 -1.935 1.00 0.00 14 CYS A CA 19
ATOM 11929 C C . CYS A 1 14 ? 2.509 2.193 -1.946 1.00 0.00 14 CYS A C 19
ATOM 11930 O O . CYS A 1 14 ? 3.095 1.967 -0.907 1.00 0.00 14 CYS A O 19
ATOM 11937 N N . CYS A 1 15 ? 2.958 1.823 -3.113 1.00 0.00 15 CYS A N 19
ATOM 11938 C CA . CYS A 1 15 ? 4.256 1.113 -3.241 1.00 0.00 15 CYS A CA 19
ATOM 11939 C C . CYS A 1 15 ? 5.237 2.116 -3.837 1.00 0.00 15 CYS A C 19
ATOM 11940 O O . CYS A 1 15 ? 5.418 2.180 -5.038 1.00 0.00 15 CYS A O 19
ATOM 11947 N N . CYS A 1 16 ? 5.802 2.872 -2.938 1.00 0.00 16 CYS A N 19
ATOM 11948 C CA . CYS A 1 16 ? 6.805 3.926 -3.310 1.00 0.00 16 CYS A CA 19
ATOM 11949 C C . CYS A 1 16 ? 7.810 3.574 -4.422 1.00 0.00 16 CYS A C 19
ATOM 11950 O O . CYS A 1 16 ? 8.132 2.427 -4.653 1.00 0.00 16 CYS A O 19
ATOM 11957 N N . PRO A 1 17 ? 8.278 4.609 -5.081 1.00 0.00 17 PRO A N 19
ATOM 11958 C CA . PRO A 1 17 ? 8.050 6.050 -4.753 1.00 0.00 17 PRO A CA 19
ATOM 11959 C C . PRO A 1 17 ? 6.737 6.477 -5.385 1.00 0.00 17 PRO A C 19
ATOM 11960 O O . PRO A 1 17 ? 6.567 6.382 -6.574 1.00 0.00 17 PRO A O 19
ATOM 11971 N N . MET A 1 18 ? 5.814 6.921 -4.580 1.00 0.00 18 MET A N 19
ATOM 11972 C CA . MET A 1 18 ? 4.492 7.343 -5.139 1.00 0.00 18 MET A CA 19
ATOM 11973 C C . MET A 1 18 ? 3.761 8.238 -4.173 1.00 0.00 18 MET A C 19
ATOM 11974 O O . MET A 1 18 ? 4.067 8.250 -2.995 1.00 0.00 18 MET A O 19
ATOM 11988 N N . LYS A 1 19 ? 2.834 8.966 -4.715 1.00 0.00 19 LYS A N 19
ATOM 11989 C CA . LYS A 1 19 ? 2.004 9.884 -3.868 1.00 0.00 19 LYS A CA 19
ATOM 11990 C C . LYS A 1 19 ? 0.575 9.601 -4.345 1.00 0.00 19 LYS A C 19
ATOM 11991 O O . LYS A 1 19 ? 0.440 9.014 -5.401 1.00 0.00 19 LYS A O 19
ATOM 12010 N N . CYS A 1 20 ? -0.456 9.981 -3.630 1.00 0.00 20 CYS A N 19
ATOM 12011 C CA . CYS A 1 20 ? -1.797 9.669 -4.189 1.00 0.00 20 CYS A CA 19
ATOM 12012 C C . CYS A 1 20 ? -2.152 10.954 -4.950 1.00 0.00 20 CYS A C 19
ATOM 12013 O O . CYS A 1 20 ? -1.864 12.024 -4.445 1.00 0.00 20 CYS A O 19
ATOM 12020 N N . ILE A 1 21 ? -2.742 10.838 -6.116 1.00 0.00 21 ILE A N 19
ATOM 12021 C CA . ILE A 1 21 ? -3.090 12.058 -6.896 1.00 0.00 21 ILE A CA 19
ATOM 12022 C C . ILE A 1 21 ? -4.541 12.427 -7.021 1.00 0.00 21 ILE A C 19
ATOM 12023 O O . ILE A 1 21 ? -5.466 11.653 -6.890 1.00 0.00 21 ILE A O 19
ATOM 12039 N N . TYR A 1 22 ? -4.631 13.688 -7.316 1.00 0.00 22 TYR A N 19
ATOM 12040 C CA . TYR A 1 22 ? -5.921 14.386 -7.473 1.00 0.00 22 TYR A CA 19
ATOM 12041 C C . TYR A 1 22 ? -6.212 14.949 -8.869 1.00 0.00 22 TYR A C 19
ATOM 12042 O O . TYR A 1 22 ? -5.319 15.196 -9.655 1.00 0.00 22 TYR A O 19
ATOM 12060 N N . ALA A 1 23 ? -7.477 15.136 -9.118 1.00 0.00 23 ALA A N 19
ATOM 12061 C CA . ALA A 1 23 ? -7.962 15.678 -10.421 1.00 0.00 23 ALA A CA 19
ATOM 12062 C C . ALA A 1 23 ? -8.916 16.800 -10.020 1.00 0.00 23 ALA A C 19
ATOM 12063 O O . ALA A 1 23 ? -9.040 17.069 -8.845 1.00 0.00 23 ALA A O 19
ATOM 12070 N N . TRP A 1 24 ? -9.552 17.423 -10.980 1.00 0.00 24 TRP A N 19
ATOM 12071 C CA . TRP A 1 24 ? -10.520 18.534 -10.669 1.00 0.00 24 TRP A CA 19
ATOM 12072 C C . TRP A 1 24 ? -11.421 18.121 -9.479 1.00 0.00 24 TRP A C 19
ATOM 12073 O O . TRP A 1 24 ? -11.881 18.949 -8.716 1.00 0.00 24 TRP A O 19
ATOM 12094 N N . TYR A 1 25 ? -11.636 16.829 -9.413 1.00 0.00 25 TYR A N 19
ATOM 12095 C CA . TYR A 1 25 ? -12.471 16.195 -8.346 1.00 0.00 25 TYR A CA 19
ATOM 12096 C C . TYR A 1 25 ? -12.003 16.657 -6.952 1.00 0.00 25 TYR A C 19
ATOM 12097 O O . TYR A 1 25 ? -10.885 17.089 -6.774 1.00 0.00 25 TYR A O 19
ATOM 12115 N N . ASN A 1 26 ? -12.861 16.542 -5.979 1.00 0.00 26 ASN A N 19
ATOM 12116 C CA . ASN A 1 26 ? -12.482 16.973 -4.596 1.00 0.00 26 ASN A CA 19
ATOM 12117 C C . ASN A 1 26 ? -12.678 15.845 -3.577 1.00 0.00 26 ASN A C 19
ATOM 12118 O O . ASN A 1 26 ? -13.601 15.893 -2.788 1.00 0.00 26 ASN A O 19
ATOM 12129 N N . GLN A 1 27 ? -11.801 14.874 -3.641 1.00 0.00 27 GLN A N 19
ATOM 12130 C CA . GLN A 1 27 ? -11.787 13.664 -2.744 1.00 0.00 27 GLN A CA 19
ATOM 12131 C C . GLN A 1 27 ? -11.166 12.496 -3.515 1.00 0.00 27 GLN A C 19
ATOM 12132 O O . GLN A 1 27 ? -11.249 12.469 -4.729 1.00 0.00 27 GLN A O 19
ATOM 12146 N N . GLN A 1 28 ? -10.587 11.592 -2.760 1.00 0.00 28 GLN A N 19
ATOM 12147 C CA . GLN A 1 28 ? -9.909 10.358 -3.293 1.00 0.00 28 GLN A CA 19
ATOM 12148 C C . GLN A 1 28 ? -8.567 10.765 -3.887 1.00 0.00 28 GLN A C 19
ATOM 12149 O O . GLN A 1 28 ? -8.369 11.922 -4.183 1.00 0.00 28 GLN A O 19
ATOM 12163 N N . GLY A 1 29 ? -7.701 9.804 -4.052 1.00 0.00 29 GLY A N 19
ATOM 12164 C CA . GLY A 1 29 ? -6.333 10.044 -4.613 1.00 0.00 29 GLY A CA 19
ATOM 12165 C C . GLY A 1 29 ? -5.996 9.045 -5.729 1.00 0.00 29 GLY A C 19
ATOM 12166 O O . GLY A 1 29 ? -6.886 8.566 -6.399 1.00 0.00 29 GLY A O 19
ATOM 12170 N N . SER A 1 30 ? -4.731 8.753 -5.908 1.00 0.00 30 SER A N 19
ATOM 12171 C CA . SER A 1 30 ? -4.269 7.789 -6.960 1.00 0.00 30 SER A CA 19
ATOM 12172 C C . SER A 1 30 ? -2.746 7.611 -6.947 1.00 0.00 30 SER A C 19
ATOM 12173 O O . SER A 1 30 ? -2.012 8.550 -7.176 1.00 0.00 30 SER A O 19
ATOM 12181 N N . CYS A 1 31 ? -2.297 6.418 -6.663 1.00 0.00 31 CYS A N 19
ATOM 12182 C CA . CYS A 1 31 ? -0.837 6.132 -6.628 1.00 0.00 31 CYS A CA 19
ATOM 12183 C C . CYS A 1 31 ? -0.123 6.658 -7.881 1.00 0.00 31 CYS A C 19
ATOM 12184 O O . CYS A 1 31 ? -0.124 5.938 -8.862 1.00 0.00 31 CYS A O 19
ATOM 12191 N N . GLN A 1 32 ? 0.443 7.838 -7.862 1.00 0.00 32 GLN A N 19
ATOM 12192 C CA . GLN A 1 32 ? 1.124 8.302 -9.090 1.00 0.00 32 GLN A CA 19
ATOM 12193 C C . GLN A 1 32 ? 2.524 8.654 -8.659 1.00 0.00 32 GLN A C 19
ATOM 12194 O O . GLN A 1 32 ? 2.760 9.209 -7.596 1.00 0.00 32 GLN A O 19
ATOM 12208 N N . THR A 1 33 ? 3.435 8.331 -9.516 1.00 0.00 33 THR A N 19
ATOM 12209 C CA . THR A 1 33 ? 4.849 8.601 -9.234 1.00 0.00 33 THR A CA 19
ATOM 12210 C C . THR A 1 33 ? 5.273 10.022 -9.528 1.00 0.00 33 THR A C 19
ATOM 12211 O O . THR A 1 33 ? 6.238 10.271 -10.234 1.00 0.00 33 THR A O 19
ATOM 12222 N N . THR A 1 34 ? 4.560 10.963 -8.996 1.00 0.00 34 THR A N 19
ATOM 12223 C CA . THR A 1 34 ? 5.016 12.334 -9.309 1.00 0.00 34 THR A CA 19
ATOM 12224 C C . THR A 1 34 ? 4.611 13.301 -8.259 1.00 0.00 34 THR A C 19
ATOM 12225 O O . THR A 1 34 ? 3.982 12.888 -7.311 1.00 0.00 34 THR A O 19
ATOM 12236 N N . ILE A 1 35 ? 5.024 14.518 -8.496 1.00 0.00 35 ILE A N 19
ATOM 12237 C CA . ILE A 1 35 ? 4.809 15.738 -7.662 1.00 0.00 35 ILE A CA 19
ATOM 12238 C C . ILE A 1 35 ? 5.749 15.554 -6.466 1.00 0.00 35 ILE A C 19
ATOM 12239 O O . ILE A 1 35 ? 6.505 16.427 -6.089 1.00 0.00 35 ILE A O 19
ATOM 12255 N N . THR A 1 36 ? 5.679 14.406 -5.860 1.00 0.00 36 THR A N 19
ATOM 12256 C CA . THR A 1 36 ? 6.545 14.087 -4.688 1.00 0.00 36 THR A CA 19
ATOM 12257 C C . THR A 1 36 ? 6.658 12.558 -4.722 1.00 0.00 36 THR A C 19
ATOM 12258 O O . THR A 1 36 ? 6.676 11.899 -3.702 1.00 0.00 36 THR A O 19
ATOM 12269 N N . GLY A 1 37 ? 6.728 12.034 -5.921 1.00 0.00 37 GLY A N 19
ATOM 12270 C CA . GLY A 1 37 ? 6.836 10.547 -6.099 1.00 0.00 37 GLY A CA 19
ATOM 12271 C C . GLY A 1 37 ? 8.145 10.143 -6.738 1.00 0.00 37 GLY A C 19
ATOM 12272 O O . GLY A 1 37 ? 8.230 9.163 -7.447 1.00 0.00 37 GLY A O 19
ATOM 12276 N N . LEU A 1 38 ? 9.130 10.940 -6.451 1.00 0.00 38 LEU A N 19
ATOM 12277 C CA . LEU A 1 38 ? 10.495 10.679 -7.003 1.00 0.00 38 LEU A CA 19
ATOM 12278 C C . LEU A 1 38 ? 11.520 11.108 -5.950 1.00 0.00 38 LEU A C 19
ATOM 12279 O O . LEU A 1 38 ? 12.215 10.306 -5.355 1.00 0.00 38 LEU A O 19
ATOM 12295 N N . PHE A 1 39 ? 11.582 12.390 -5.726 1.00 0.00 39 PHE A N 19
ATOM 12296 C CA . PHE A 1 39 ? 12.538 12.960 -4.721 1.00 0.00 39 PHE A CA 19
ATOM 12297 C C . PHE A 1 39 ? 11.841 12.875 -3.362 1.00 0.00 39 PHE A C 19
ATOM 12298 O O . PHE A 1 39 ? 11.578 13.844 -2.680 1.00 0.00 39 PHE A O 19
ATOM 12315 N N . LYS A 1 40 ? 11.572 11.648 -3.015 1.00 0.00 40 LYS A N 19
ATOM 12316 C CA . LYS A 1 40 ? 10.883 11.329 -1.734 1.00 0.00 40 LYS A CA 19
ATOM 12317 C C . LYS A 1 40 ? 11.697 10.309 -0.922 1.00 0.00 40 LYS A C 19
ATOM 12318 O O . LYS A 1 40 ? 12.733 9.830 -1.353 1.00 0.00 40 LYS A O 19
ATOM 12337 N N . LYS A 1 41 ? 11.166 10.051 0.243 1.00 0.00 41 LYS A N 19
ATOM 12338 C CA . LYS A 1 41 ? 11.709 9.097 1.246 1.00 0.00 41 LYS A CA 19
ATOM 12339 C C . LYS A 1 41 ? 10.434 8.344 1.660 1.00 0.00 41 LYS A C 19
ATOM 12340 O O . LYS A 1 41 ? 9.402 8.970 1.840 1.00 0.00 41 LYS A O 19
ATOM 12359 N N . CYS A 1 42 ? 10.546 7.052 1.779 1.00 0.00 42 CYS A N 19
ATOM 12360 C CA . CYS A 1 42 ? 9.399 6.202 2.179 1.00 0.00 42 CYS A CA 19
ATOM 12361 C C . CYS A 1 42 ? 10.122 5.318 3.220 1.00 0.00 42 CYS A C 19
ATOM 12362 O O . CYS A 1 42 ? 10.410 4.173 2.917 1.00 0.00 42 CYS A O 19
ATOM 12370 N N . CYS A 1 1 ? 1.754 -0.823 -0.728 1.00 0.00 1 CYS A N 20
ATOM 12371 C CA . CYS A 1 1 ? 2.292 -1.034 -2.095 1.00 0.00 1 CYS A CA 20
ATOM 12372 C C . CYS A 1 1 ? 1.191 -1.201 -3.148 1.00 0.00 1 CYS A C 20
ATOM 12373 O O . CYS A 1 1 ? 0.612 -2.259 -3.302 1.00 0.00 1 CYS A O 20
ATOM 12382 N N . ALA A 1 2 ? 0.910 -0.136 -3.848 1.00 0.00 2 ALA A N 20
ATOM 12383 C CA . ALA A 1 2 ? -0.140 -0.186 -4.913 1.00 0.00 2 ALA A CA 20
ATOM 12384 C C . ALA A 1 2 ? 0.606 -0.071 -6.255 1.00 0.00 2 ALA A C 20
ATOM 12385 O O . ALA A 1 2 ? 1.795 0.159 -6.274 1.00 0.00 2 ALA A O 20
ATOM 12392 N N . LYS A 1 3 ? -0.089 -0.220 -7.346 1.00 0.00 3 LYS A N 20
ATOM 12393 C CA . LYS A 1 3 ? 0.580 -0.124 -8.690 1.00 0.00 3 LYS A CA 20
ATOM 12394 C C . LYS A 1 3 ? -0.341 0.749 -9.539 1.00 0.00 3 LYS A C 20
ATOM 12395 O O . LYS A 1 3 ? -0.894 0.275 -10.514 1.00 0.00 3 LYS A O 20
ATOM 12414 N N . LYS A 1 4 ? -0.442 1.986 -9.107 1.00 0.00 4 LYS A N 20
ATOM 12415 C CA . LYS A 1 4 ? -1.295 3.033 -9.765 1.00 0.00 4 LYS A CA 20
ATOM 12416 C C . LYS A 1 4 ? -2.478 2.346 -10.518 1.00 0.00 4 LYS A C 20
ATOM 12417 O O . LYS A 1 4 ? -2.506 2.277 -11.731 1.00 0.00 4 LYS A O 20
ATOM 12436 N N . ARG A 1 5 ? -3.431 1.849 -9.773 1.00 0.00 5 ARG A N 20
ATOM 12437 C CA . ARG A 1 5 ? -4.629 1.149 -10.383 1.00 0.00 5 ARG A CA 20
ATOM 12438 C C . ARG A 1 5 ? -5.819 1.332 -9.431 1.00 0.00 5 ARG A C 20
ATOM 12439 O O . ARG A 1 5 ? -6.947 1.601 -9.792 1.00 0.00 5 ARG A O 20
ATOM 12460 N N . ASN A 1 6 ? -5.419 1.145 -8.210 1.00 0.00 6 ASN A N 20
ATOM 12461 C CA . ASN A 1 6 ? -6.212 1.225 -6.946 1.00 0.00 6 ASN A CA 20
ATOM 12462 C C . ASN A 1 6 ? -5.446 2.370 -6.319 1.00 0.00 6 ASN A C 20
ATOM 12463 O O . ASN A 1 6 ? -4.331 2.656 -6.740 1.00 0.00 6 ASN A O 20
ATOM 12474 N N . TRP A 1 7 ? -6.045 2.979 -5.344 1.00 0.00 7 TRP A N 20
ATOM 12475 C CA . TRP A 1 7 ? -5.344 4.095 -4.707 1.00 0.00 7 TRP A CA 20
ATOM 12476 C C . TRP A 1 7 ? -5.155 3.966 -3.215 1.00 0.00 7 TRP A C 20
ATOM 12477 O O . TRP A 1 7 ? -5.565 3.029 -2.561 1.00 0.00 7 TRP A O 20
ATOM 12498 N N . CYS A 1 8 ? -4.514 4.999 -2.778 1.00 0.00 8 CYS A N 20
ATOM 12499 C CA . CYS A 1 8 ? -4.160 5.177 -1.356 1.00 0.00 8 CYS A CA 20
ATOM 12500 C C . CYS A 1 8 ? -5.112 6.099 -0.629 1.00 0.00 8 CYS A C 20
ATOM 12501 O O . CYS A 1 8 ? -5.246 6.063 0.577 1.00 0.00 8 CYS A O 20
ATOM 12508 N N . GLY A 1 9 ? -5.746 6.945 -1.385 1.00 0.00 9 GLY A N 20
ATOM 12509 C CA . GLY A 1 9 ? -6.707 7.906 -0.787 1.00 0.00 9 GLY A CA 20
ATOM 12510 C C . GLY A 1 9 ? -5.790 9.095 -0.499 1.00 0.00 9 GLY A C 20
ATOM 12511 O O . GLY A 1 9 ? -6.005 10.182 -0.997 1.00 0.00 9 GLY A O 20
ATOM 12515 N N . LYS A 1 10 ? -4.785 8.838 0.313 1.00 0.00 10 LYS A N 20
ATOM 12516 C CA . LYS A 1 10 ? -3.792 9.897 0.687 1.00 0.00 10 LYS A CA 20
ATOM 12517 C C . LYS A 1 10 ? -2.319 9.452 0.673 1.00 0.00 10 LYS A C 20
ATOM 12518 O O . LYS A 1 10 ? -1.506 9.982 1.406 1.00 0.00 10 LYS A O 20
ATOM 12537 N N . ASN A 1 11 ? -2.029 8.487 -0.151 1.00 0.00 11 ASN A N 20
ATOM 12538 C CA . ASN A 1 11 ? -0.660 7.896 -0.349 1.00 0.00 11 ASN A CA 20
ATOM 12539 C C . ASN A 1 11 ? -0.529 6.572 0.431 1.00 0.00 11 ASN A C 20
ATOM 12540 O O . ASN A 1 11 ? 0.093 5.624 -0.012 1.00 0.00 11 ASN A O 20
ATOM 12551 N N . GLU A 1 12 ? -1.151 6.629 1.586 1.00 0.00 12 GLU A N 20
ATOM 12552 C CA . GLU A 1 12 ? -1.200 5.498 2.572 1.00 0.00 12 GLU A CA 20
ATOM 12553 C C . GLU A 1 12 ? -0.680 4.088 2.204 1.00 0.00 12 GLU A C 20
ATOM 12554 O O . GLU A 1 12 ? 0.209 3.605 2.878 1.00 0.00 12 GLU A O 20
ATOM 12566 N N . ASP A 1 13 ? -1.194 3.457 1.184 1.00 0.00 13 ASP A N 20
ATOM 12567 C CA . ASP A 1 13 ? -0.708 2.074 0.832 1.00 0.00 13 ASP A CA 20
ATOM 12568 C C . ASP A 1 13 ? 0.043 1.934 -0.502 1.00 0.00 13 ASP A C 20
ATOM 12569 O O . ASP A 1 13 ? 0.055 0.856 -1.076 1.00 0.00 13 ASP A O 20
ATOM 12578 N N . CYS A 1 14 ? 0.685 2.958 -0.975 1.00 0.00 14 CYS A N 20
ATOM 12579 C CA . CYS A 1 14 ? 1.379 2.778 -2.276 1.00 0.00 14 CYS A CA 20
ATOM 12580 C C . CYS A 1 14 ? 2.704 2.046 -2.202 1.00 0.00 14 CYS A C 20
ATOM 12581 O O . CYS A 1 14 ? 3.197 1.692 -1.150 1.00 0.00 14 CYS A O 20
ATOM 12588 N N . CYS A 1 15 ? 3.217 1.803 -3.380 1.00 0.00 15 CYS A N 20
ATOM 12589 C CA . CYS A 1 15 ? 4.507 1.106 -3.601 1.00 0.00 15 CYS A CA 20
ATOM 12590 C C . CYS A 1 15 ? 5.459 2.172 -4.126 1.00 0.00 15 CYS A C 20
ATOM 12591 O O . CYS A 1 15 ? 5.558 2.418 -5.313 1.00 0.00 15 CYS A O 20
ATOM 12598 N N . CYS A 1 16 ? 6.096 2.776 -3.166 1.00 0.00 16 CYS A N 20
ATOM 12599 C CA . CYS A 1 16 ? 7.090 3.852 -3.409 1.00 0.00 16 CYS A CA 20
ATOM 12600 C C . CYS A 1 16 ? 8.005 3.605 -4.633 1.00 0.00 16 CYS A C 20
ATOM 12601 O O . CYS A 1 16 ? 8.450 2.500 -4.871 1.00 0.00 16 CYS A O 20
ATOM 12608 N N . PRO A 1 17 ? 8.269 4.658 -5.366 1.00 0.00 17 PRO A N 20
ATOM 12609 C CA . PRO A 1 17 ? 7.906 6.050 -5.018 1.00 0.00 17 PRO A CA 20
ATOM 12610 C C . PRO A 1 17 ? 6.443 6.227 -5.422 1.00 0.00 17 PRO A C 20
ATOM 12611 O O . PRO A 1 17 ? 5.998 5.679 -6.405 1.00 0.00 17 PRO A O 20
ATOM 12622 N N . MET A 1 18 ? 5.748 6.948 -4.592 1.00 0.00 18 MET A N 20
ATOM 12623 C CA . MET A 1 18 ? 4.302 7.279 -4.751 1.00 0.00 18 MET A CA 20
ATOM 12624 C C . MET A 1 18 ? 3.921 8.439 -3.846 1.00 0.00 18 MET A C 20
ATOM 12625 O O . MET A 1 18 ? 4.601 8.750 -2.877 1.00 0.00 18 MET A O 20
ATOM 12639 N N . LYS A 1 19 ? 2.824 9.011 -4.214 1.00 0.00 19 LYS A N 20
ATOM 12640 C CA . LYS A 1 19 ? 2.210 10.147 -3.506 1.00 0.00 19 LYS A CA 20
ATOM 12641 C C . LYS A 1 19 ? 0.779 9.922 -3.998 1.00 0.00 19 LYS A C 20
ATOM 12642 O O . LYS A 1 19 ? 0.612 9.515 -5.141 1.00 0.00 19 LYS A O 20
ATOM 12661 N N . CYS A 1 20 ? -0.217 10.154 -3.194 1.00 0.00 20 CYS A N 20
ATOM 12662 C CA . CYS A 1 20 ? -1.567 9.926 -3.764 1.00 0.00 20 CYS A CA 20
ATOM 12663 C C . CYS A 1 20 ? -1.748 11.233 -4.547 1.00 0.00 20 CYS A C 20
ATOM 12664 O O . CYS A 1 20 ? -1.556 12.280 -3.955 1.00 0.00 20 CYS A O 20
ATOM 12671 N N . ILE A 1 21 ? -2.090 11.165 -5.805 1.00 0.00 21 ILE A N 20
ATOM 12672 C CA . ILE A 1 21 ? -2.275 12.398 -6.629 1.00 0.00 21 ILE A CA 20
ATOM 12673 C C . ILE A 1 21 ? -3.774 12.656 -6.680 1.00 0.00 21 ILE A C 20
ATOM 12674 O O . ILE A 1 21 ? -4.554 11.811 -6.287 1.00 0.00 21 ILE A O 20
ATOM 12690 N N . TYR A 1 22 ? -4.106 13.818 -7.165 1.00 0.00 22 TYR A N 20
ATOM 12691 C CA . TYR A 1 22 ? -5.523 14.239 -7.278 1.00 0.00 22 TYR A CA 20
ATOM 12692 C C . TYR A 1 22 ? -5.687 14.785 -8.702 1.00 0.00 22 TYR A C 20
ATOM 12693 O O . TYR A 1 22 ? -4.702 15.124 -9.333 1.00 0.00 22 TYR A O 20
ATOM 12711 N N . ALA A 1 23 ? -6.898 14.864 -9.167 1.00 0.00 23 ALA A N 20
ATOM 12712 C CA . ALA A 1 23 ? -7.154 15.386 -10.543 1.00 0.00 23 ALA A CA 20
ATOM 12713 C C . ALA A 1 23 ? -7.958 16.658 -10.288 1.00 0.00 23 ALA A C 20
ATOM 12714 O O . ALA A 1 23 ? -7.993 17.106 -9.162 1.00 0.00 23 ALA A O 20
ATOM 12721 N N . TRP A 1 24 ? -8.569 17.219 -11.300 1.00 0.00 24 TRP A N 20
ATOM 12722 C CA . TRP A 1 24 ? -9.368 18.467 -11.063 1.00 0.00 24 TRP A CA 20
ATOM 12723 C C . TRP A 1 24 ? -10.354 18.206 -9.903 1.00 0.00 24 TRP A C 20
ATOM 12724 O O . TRP A 1 24 ? -10.656 19.085 -9.123 1.00 0.00 24 TRP A O 20
ATOM 12745 N N . TYR A 1 25 ? -10.827 16.982 -9.871 1.00 0.00 25 TYR A N 20
ATOM 12746 C CA . TYR A 1 25 ? -11.793 16.536 -8.818 1.00 0.00 25 TYR A CA 20
ATOM 12747 C C . TYR A 1 25 ? -11.374 16.945 -7.403 1.00 0.00 25 TYR A C 20
ATOM 12748 O O . TYR A 1 25 ? -10.216 17.179 -7.127 1.00 0.00 25 TYR A O 20
ATOM 12766 N N . ASN A 1 26 ? -12.339 16.987 -6.526 1.00 0.00 26 ASN A N 20
ATOM 12767 C CA . ASN A 1 26 ? -12.045 17.382 -5.116 1.00 0.00 26 ASN A CA 20
ATOM 12768 C C . ASN A 1 26 ? -12.312 16.246 -4.115 1.00 0.00 26 ASN A C 20
ATOM 12769 O O . ASN A 1 26 ? -12.876 16.464 -3.058 1.00 0.00 26 ASN A O 20
ATOM 12780 N N . GLN A 1 27 ? -11.915 15.055 -4.474 1.00 0.00 27 GLN A N 20
ATOM 12781 C CA . GLN A 1 27 ? -12.125 13.893 -3.560 1.00 0.00 27 GLN A CA 20
ATOM 12782 C C . GLN A 1 27 ? -11.298 12.712 -4.081 1.00 0.00 27 GLN A C 20
ATOM 12783 O O . GLN A 1 27 ? -11.069 12.617 -5.271 1.00 0.00 27 GLN A O 20
ATOM 12797 N N . GLN A 1 28 ? -10.921 11.873 -3.143 1.00 0.00 28 GLN A N 20
ATOM 12798 C CA . GLN A 1 28 ? -10.103 10.640 -3.387 1.00 0.00 28 GLN A CA 20
ATOM 12799 C C . GLN A 1 28 ? -8.753 11.013 -4.004 1.00 0.00 28 GLN A C 20
ATOM 12800 O O . GLN A 1 28 ? -8.598 12.073 -4.571 1.00 0.00 28 GLN A O 20
ATOM 12814 N N . GLY A 1 29 ? -7.801 10.130 -3.882 1.00 0.00 29 GLY A N 20
ATOM 12815 C CA . GLY A 1 29 ? -6.433 10.396 -4.448 1.00 0.00 29 GLY A CA 20
ATOM 12816 C C . GLY A 1 29 ? -5.968 9.129 -5.136 1.00 0.00 29 GLY A C 20
ATOM 12817 O O . GLY A 1 29 ? -6.642 8.135 -4.983 1.00 0.00 29 GLY A O 20
ATOM 12821 N N . SER A 1 30 ? -4.883 9.153 -5.862 1.00 0.00 30 SER A N 20
ATOM 12822 C CA . SER A 1 30 ? -4.396 7.910 -6.548 1.00 0.00 30 SER A CA 20
ATOM 12823 C C . SER A 1 30 ? -2.914 7.626 -6.364 1.00 0.00 30 SER A C 20
ATOM 12824 O O . SER A 1 30 ? -2.123 8.548 -6.373 1.00 0.00 30 SER A O 20
ATOM 12832 N N . CYS A 1 31 ? -2.538 6.376 -6.218 1.00 0.00 31 CYS A N 20
ATOM 12833 C CA . CYS A 1 31 ? -1.086 6.074 -6.046 1.00 0.00 31 CYS A CA 20
ATOM 12834 C C . CYS A 1 31 ? -0.430 6.450 -7.375 1.00 0.00 31 CYS A C 20
ATOM 12835 O O . CYS A 1 31 ? -0.366 5.640 -8.279 1.00 0.00 31 CYS A O 20
ATOM 12842 N N . GLN A 1 32 ? 0.036 7.665 -7.475 1.00 0.00 32 GLN A N 20
ATOM 12843 C CA . GLN A 1 32 ? 0.680 8.131 -8.727 1.00 0.00 32 GLN A CA 20
ATOM 12844 C C . GLN A 1 32 ? 1.940 8.850 -8.293 1.00 0.00 32 GLN A C 20
ATOM 12845 O O . GLN A 1 32 ? 1.914 9.913 -7.711 1.00 0.00 32 GLN A O 20
ATOM 12859 N N . THR A 1 33 ? 3.060 8.257 -8.581 1.00 0.00 33 THR A N 20
ATOM 12860 C CA . THR A 1 33 ? 4.300 8.930 -8.156 1.00 0.00 33 THR A CA 20
ATOM 12861 C C . THR A 1 33 ? 4.779 10.065 -9.066 1.00 0.00 33 THR A C 20
ATOM 12862 O O . THR A 1 33 ? 5.798 10.012 -9.723 1.00 0.00 33 THR A O 20
ATOM 12873 N N . THR A 1 34 ? 3.976 11.093 -9.068 1.00 0.00 34 THR A N 20
ATOM 12874 C CA . THR A 1 34 ? 4.296 12.297 -9.888 1.00 0.00 34 THR A CA 20
ATOM 12875 C C . THR A 1 34 ? 4.054 13.552 -9.106 1.00 0.00 34 THR A C 20
ATOM 12876 O O . THR A 1 34 ? 3.590 13.480 -7.992 1.00 0.00 34 THR A O 20
ATOM 12887 N N . ILE A 1 35 ? 4.399 14.641 -9.735 1.00 0.00 35 ILE A N 20
ATOM 12888 C CA . ILE A 1 35 ? 4.289 16.039 -9.215 1.00 0.00 35 ILE A CA 20
ATOM 12889 C C . ILE A 1 35 ? 5.478 16.147 -8.246 1.00 0.00 35 ILE A C 20
ATOM 12890 O O . ILE A 1 35 ? 6.318 17.015 -8.355 1.00 0.00 35 ILE A O 20
ATOM 12906 N N . THR A 1 36 ? 5.507 15.233 -7.315 1.00 0.00 36 THR A N 20
ATOM 12907 C CA . THR A 1 36 ? 6.595 15.184 -6.299 1.00 0.00 36 THR A CA 20
ATOM 12908 C C . THR A 1 36 ? 6.846 13.704 -5.971 1.00 0.00 36 THR A C 20
ATOM 12909 O O . THR A 1 36 ? 7.263 13.359 -4.882 1.00 0.00 36 THR A O 20
ATOM 12920 N N . GLY A 1 37 ? 6.613 12.845 -6.933 1.00 0.00 37 GLY A N 20
ATOM 12921 C CA . GLY A 1 37 ? 6.828 11.376 -6.693 1.00 0.00 37 GLY A CA 20
ATOM 12922 C C . GLY A 1 37 ? 8.256 11.002 -7.036 1.00 0.00 37 GLY A C 20
ATOM 12923 O O . GLY A 1 37 ? 8.556 10.059 -7.744 1.00 0.00 37 GLY A O 20
ATOM 12927 N N . LEU A 1 38 ? 9.071 11.833 -6.464 1.00 0.00 38 LEU A N 20
ATOM 12928 C CA . LEU A 1 38 ? 10.547 11.775 -6.579 1.00 0.00 38 LEU A CA 20
ATOM 12929 C C . LEU A 1 38 ? 11.084 12.231 -5.229 1.00 0.00 38 LEU A C 20
ATOM 12930 O O . LEU A 1 38 ? 11.942 11.615 -4.633 1.00 0.00 38 LEU A O 20
ATOM 12946 N N . PHE A 1 39 ? 10.538 13.326 -4.773 1.00 0.00 39 PHE A N 20
ATOM 12947 C CA . PHE A 1 39 ? 10.958 13.904 -3.466 1.00 0.00 39 PHE A CA 20
ATOM 12948 C C . PHE A 1 39 ? 10.211 13.136 -2.367 1.00 0.00 39 PHE A C 20
ATOM 12949 O O . PHE A 1 39 ? 9.426 13.683 -1.614 1.00 0.00 39 PHE A O 20
ATOM 12966 N N . LYS A 1 40 ? 10.471 11.858 -2.325 1.00 0.00 40 LYS A N 20
ATOM 12967 C CA . LYS A 1 40 ? 9.831 10.979 -1.314 1.00 0.00 40 LYS A CA 20
ATOM 12968 C C . LYS A 1 40 ? 10.894 10.014 -0.797 1.00 0.00 40 LYS A C 20
ATOM 12969 O O . LYS A 1 40 ? 11.838 9.695 -1.490 1.00 0.00 40 LYS A O 20
ATOM 12988 N N . LYS A 1 41 ? 10.694 9.582 0.412 1.00 0.00 41 LYS A N 20
ATOM 12989 C CA . LYS A 1 41 ? 11.607 8.618 1.088 1.00 0.00 41 LYS A CA 20
ATOM 12990 C C . LYS A 1 41 ? 10.589 7.584 1.562 1.00 0.00 41 LYS A C 20
ATOM 12991 O O . LYS A 1 41 ? 9.493 7.974 1.925 1.00 0.00 41 LYS A O 20
ATOM 13010 N N . CYS A 1 42 ? 10.956 6.336 1.548 1.00 0.00 42 CYS A N 20
ATOM 13011 C CA . CYS A 1 42 ? 10.013 5.273 1.992 1.00 0.00 42 CYS A CA 20
ATOM 13012 C C . CYS A 1 42 ? 10.817 4.462 3.024 1.00 0.00 42 CYS A C 20
ATOM 13013 O O . CYS A 1 42 ? 10.975 3.267 2.844 1.00 0.00 42 CYS A O 20
#

Solvent-accessible surface area: 3379 Å² total; per-residue (Å²): 99,23,162,84,219,109,128,27,9,103,74,128,91,22,49,56,43,27,59,0,46,94,74,205,97,84,165,71,1,35,0,72,47,57,115,43,4,139,139,84,176,116